Protein AF-A0A6F9DJS9-F1 (afdb_monomer_lite)

Structure (mmCIF, N/CA/C/O backbone):
data_AF-A0A6F9DJS9-F1
#
_entry.id   AF-A0A6F9DJS9-F1
#
loop_
_atom_site.group_PDB
_atom_site.id
_atom_site.type_symbol
_atom_site.label_atom_id
_atom_site.label_alt_id
_atom_site.label_comp_id
_atom_site.label_asym_id
_atom_site.label_entity_id
_atom_site.label_seq_id
_atom_site.pdbx_PDB_ins_code
_atom_site.Cartn_x
_atom_site.Cartn_y
_atom_site.Cartn_z
_atom_site.occupancy
_atom_site.B_iso_or_equiv
_atom_site.auth_seq_id
_atom_site.auth_comp_id
_atom_site.auth_asym_id
_atom_site.auth_atom_id
_atom_site.pdbx_PDB_model_num
ATOM 1 N N . MET A 1 1 ? -39.384 -58.025 34.728 1.00 29.42 1 MET A N 1
ATOM 2 C CA . MET A 1 1 ? -40.802 -58.297 35.070 1.00 29.42 1 MET A CA 1
ATOM 3 C C . MET A 1 1 ? -41.654 -57.115 34.612 1.00 29.42 1 MET A C 1
ATOM 5 O O . MET A 1 1 ? -41.159 -56.010 34.730 1.00 29.42 1 MET A O 1
ATOM 9 N N . SER A 1 2 ? -42.876 -57.363 34.110 1.00 24.66 2 SER A N 1
ATOM 10 C CA . SER A 1 2 ? -44.016 -56.423 33.923 1.00 24.66 2 SER A CA 1
ATOM 11 C C . SER A 1 2 ? -43.739 -55.002 33.364 1.00 24.66 2 SER A C 1
ATOM 13 O O . SER A 1 2 ? -43.276 -54.145 34.098 1.00 24.66 2 SER A O 1
ATOM 15 N N . PHE A 1 3 ? -43.953 -54.721 32.064 1.00 29.20 3 PHE A N 1
ATOM 16 C CA . PHE A 1 3 ? -45.229 -54.259 31.435 1.00 29.20 3 PHE A CA 1
ATOM 17 C C . PHE A 1 3 ? -45.680 -52.840 31.883 1.00 29.20 3 PHE A C 1
ATOM 19 O O . PHE A 1 3 ? -45.790 -52.609 33.078 1.00 29.20 3 PHE A O 1
ATOM 26 N N . ARG A 1 4 ? -46.000 -51.860 31.006 1.00 28.06 4 ARG A N 1
ATOM 27 C CA . ARG A 1 4 ? -46.891 -51.886 29.808 1.00 28.06 4 ARG A CA 1
ATOM 28 C C . ARG A 1 4 ? -46.581 -50.773 28.760 1.00 28.06 4 ARG A C 1
ATOM 30 O O . ARG A 1 4 ? -46.152 -49.690 29.127 1.00 28.06 4 ARG A O 1
ATOM 37 N N . LYS A 1 5 ? -46.884 -51.046 27.476 1.00 38.44 5 LYS A N 1
ATOM 38 C CA . LYS A 1 5 ? -47.071 -50.095 26.331 1.00 38.44 5 LYS A CA 1
ATOM 39 C C . LYS A 1 5 ? -48.537 -49.528 26.333 1.00 38.44 5 LYS A C 1
ATOM 41 O O . LYS A 1 5 ? -49.234 -49.924 27.273 1.00 38.44 5 LYS A O 1
ATOM 46 N N . PRO A 1 6 ? -49.097 -48.767 25.337 1.00 55.47 6 PRO A N 1
ATOM 47 C CA . PRO A 1 6 ? -48.572 -48.292 24.022 1.00 55.47 6 PRO A CA 1
ATOM 48 C C . PRO A 1 6 ? -48.979 -46.867 23.512 1.00 55.47 6 PRO A C 1
ATOM 50 O O . PRO A 1 6 ? -49.983 -46.322 23.952 1.00 55.47 6 PRO A O 1
ATOM 53 N N . ASN A 1 7 ? -48.261 -46.327 22.499 1.00 30.69 7 ASN A N 1
ATOM 54 C CA . ASN A 1 7 ? -48.780 -45.896 21.162 1.00 30.69 7 ASN A CA 1
ATOM 55 C C . ASN A 1 7 ? -47.890 -44.850 20.425 1.00 30.69 7 ASN A C 1
ATOM 57 O O . ASN A 1 7 ? -48.030 -43.666 20.693 1.00 30.69 7 ASN A O 1
ATOM 61 N N . THR A 1 8 ? -47.124 -45.297 19.404 1.00 28.84 8 THR A N 1
ATOM 62 C CA . THR A 1 8 ? -46.578 -44.541 18.224 1.00 28.84 8 THR A CA 1
ATOM 63 C C . THR A 1 8 ? -45.727 -43.257 18.413 1.00 28.84 8 THR A C 1
ATOM 65 O O . THR A 1 8 ? -45.885 -42.566 19.408 1.00 28.84 8 THR A O 1
ATOM 68 N N . PRO A 1 9 ? -44.893 -42.845 17.423 1.00 29.78 9 PRO A N 1
ATOM 69 C CA . PRO A 1 9 ? -44.350 -43.557 16.253 1.00 29.78 9 PRO A CA 1
ATOM 70 C C . PRO A 1 9 ? -42.809 -43.729 16.320 1.00 29.78 9 PRO A C 1
ATOM 72 O O . PRO A 1 9 ? -42.148 -43.178 17.192 1.00 29.78 9 PRO A O 1
ATOM 75 N N . PHE A 1 10 ? -42.220 -44.467 15.372 1.00 29.28 10 PHE A N 1
ATOM 76 C CA . PHE A 1 10 ? -40.769 -44.458 15.125 1.00 29.28 10 PHE A CA 1
ATOM 77 C C . PHE A 1 10 ? -40.479 -43.607 13.883 1.00 29.28 10 PHE A C 1
ATOM 79 O O . PHE A 1 10 ? -40.884 -43.990 12.788 1.00 29.28 10 PHE A O 1
ATOM 86 N N . TYR A 1 11 ? -39.745 -42.507 14.047 1.00 25.48 11 TYR A N 1
ATOM 87 C CA . TYR A 1 11 ? -38.950 -41.902 12.979 1.00 25.48 11 TYR A CA 1
ATOM 88 C C . TYR A 1 11 ? -37.557 -41.595 13.524 1.00 25.48 11 TYR A C 1
ATOM 90 O O . TYR A 1 11 ? -37.404 -41.039 14.610 1.00 25.48 11 TYR A O 1
ATOM 98 N N . LEU A 1 12 ? -36.549 -42.040 12.780 1.00 25.80 12 LEU A N 1
ATOM 99 C CA . LEU A 1 12 ? -35.141 -41.954 13.135 1.00 25.80 12 LEU A CA 1
ATOM 100 C C . LEU A 1 12 ? -34.622 -40.549 12.801 1.00 25.80 12 LEU A C 1
ATOM 102 O O . LEU A 1 12 ? -34.250 -40.288 11.661 1.00 25.80 12 LEU A O 1
ATOM 106 N N . VAL A 1 13 ? -34.592 -39.651 13.787 1.00 24.48 13 VAL A N 1
ATOM 107 C CA . VAL A 1 13 ? -33.831 -38.398 13.678 1.00 24.48 13 VAL A CA 1
ATOM 108 C C . VAL A 1 13 ? -32.397 -38.696 14.106 1.00 24.48 13 VAL A C 1
ATOM 110 O O . VAL A 1 13 ? -32.124 -38.925 15.283 1.00 24.48 13 VAL A O 1
ATOM 113 N N . VAL A 1 14 ? -31.492 -38.750 13.128 1.00 26.30 14 VAL A N 1
ATOM 114 C CA . VAL A 1 14 ? -30.043 -38.793 13.370 1.00 26.30 14 VAL A CA 1
ATOM 115 C C . VAL A 1 14 ? -29.619 -37.463 14.002 1.00 26.30 14 VAL A C 1
ATOM 117 O O . VAL A 1 14 ? -30.165 -36.415 13.663 1.00 26.30 14 VAL A O 1
ATOM 120 N N . GLY A 1 15 ? -28.707 -37.525 14.975 1.00 29.77 15 GLY A N 1
ATOM 121 C CA . GLY A 1 15 ? -28.444 -36.435 15.914 1.00 29.77 15 GLY A CA 1
ATOM 122 C C . GLY A 1 15 ? -28.023 -35.117 15.261 1.00 29.77 15 GLY A C 1
ATOM 123 O O . GLY A 1 15 ? -27.030 -35.063 14.544 1.00 29.77 15 GLY A O 1
ATOM 124 N N . LEU A 1 16 ? -28.765 -34.056 15.584 1.00 27.86 16 LEU A N 1
ATOM 125 C CA . LEU A 1 16 ? -28.459 -32.662 15.248 1.00 27.86 16 LEU A CA 1
ATOM 126 C C . LEU A 1 16 ? -28.931 -31.739 16.395 1.00 27.86 16 LEU A C 1
ATOM 128 O O . LEU A 1 16 ? -29.628 -30.752 16.191 1.00 27.86 16 LEU A O 1
ATOM 132 N N . LEU A 1 17 ? -28.618 -32.140 17.634 1.00 27.56 17 LEU A N 1
ATOM 133 C CA . LEU A 1 17 ? -28.955 -31.440 18.881 1.00 27.56 17 LEU A CA 1
ATOM 134 C C . LEU A 1 17 ? -27.880 -31.711 19.949 1.00 27.56 17 LEU A C 1
ATOM 136 O O . LEU A 1 17 ? -28.023 -32.629 20.751 1.00 27.56 17 LEU A O 1
ATOM 140 N N . ILE A 1 18 ? -26.804 -30.925 19.899 1.00 31.44 18 ILE A N 1
ATOM 141 C CA . ILE A 1 18 ? -25.855 -30.505 20.955 1.00 31.44 18 ILE A CA 1
ATOM 142 C C . ILE A 1 18 ? -24.950 -29.461 20.262 1.00 31.44 18 ILE A C 1
ATOM 144 O O . ILE A 1 18 ? -24.662 -29.625 19.079 1.00 31.44 18 ILE A O 1
ATOM 148 N N . SER A 1 19 ? -24.520 -28.404 20.967 1.00 28.05 19 SER A N 1
ATOM 149 C CA . SER A 1 19 ? -23.734 -27.266 20.430 1.00 28.05 19 SER A CA 1
ATOM 150 C C . SER A 1 19 ? -24.499 -26.223 19.584 1.00 28.05 19 SER A C 1
ATOM 152 O O . SER A 1 19 ? -24.086 -25.879 18.479 1.00 28.05 19 SER A O 1
ATOM 154 N N . ALA A 1 20 ? -25.587 -25.666 20.127 1.00 28.81 20 ALA A N 1
ATOM 155 C CA . ALA A 1 20 ? -26.238 -24.456 19.589 1.00 28.81 20 ALA A CA 1
ATOM 156 C C . ALA A 1 20 ? -26.739 -23.494 20.694 1.00 28.81 20 ALA A C 1
ATOM 158 O O . ALA A 1 20 ? -27.651 -22.707 20.456 1.00 28.81 20 ALA A O 1
ATOM 159 N N . ALA A 1 21 ? -26.199 -23.608 21.916 1.00 30.28 21 ALA A N 1
ATOM 160 C CA . ALA A 1 21 ? -26.700 -22.904 23.105 1.00 30.28 21 ALA A CA 1
ATOM 161 C C . ALA A 1 21 ? -25.704 -21.913 23.746 1.00 30.28 21 ALA A C 1
ATOM 163 O O . ALA A 1 21 ? -26.160 -21.055 24.490 1.00 30.28 21 ALA A O 1
ATOM 164 N N . ASP A 1 22 ? -24.405 -21.984 23.418 1.00 40.53 22 ASP A N 1
ATOM 165 C CA . ASP A 1 22 ? -23.344 -21.157 24.036 1.00 40.53 22 ASP A CA 1
ATOM 166 C C . ASP A 1 22 ? -22.665 -20.167 23.063 1.00 40.53 22 ASP A C 1
ATOM 168 O O . ASP A 1 22 ? -21.717 -19.481 23.425 1.00 40.53 22 ASP A O 1
ATOM 172 N N . SER A 1 23 ? -23.117 -20.053 21.807 1.00 45.44 23 SER A N 1
ATOM 173 C CA . SER A 1 23 ? -22.466 -19.164 20.822 1.00 45.44 23 SER A CA 1
ATOM 174 C C . SER A 1 23 ? -22.926 -17.701 20.876 1.00 45.44 23 SER A C 1
ATOM 176 O O . SER A 1 23 ? -22.344 -16.857 20.199 1.00 45.44 23 SER A O 1
ATOM 178 N N . THR A 1 24 ? -23.990 -17.384 21.620 1.00 55.31 24 THR A N 1
ATOM 179 C CA . THR A 1 24 ? -24.634 -16.057 21.598 1.00 55.31 24 THR A CA 1
ATOM 180 C C . THR A 1 24 ? -24.053 -15.066 22.607 1.00 55.31 24 THR A C 1
ATOM 182 O O . THR A 1 24 ? -24.041 -13.870 22.323 1.00 55.31 24 THR A O 1
ATOM 185 N N . THR A 1 25 ? -23.544 -15.519 23.757 1.00 58.41 25 THR A N 1
ATOM 186 C CA . THR A 1 25 ? -22.930 -14.632 24.764 1.00 58.41 25 THR A CA 1
ATOM 187 C C . THR A 1 25 ? -21.593 -14.071 24.286 1.00 58.41 25 THR A C 1
ATOM 189 O O . THR A 1 25 ? -21.404 -12.854 24.316 1.00 58.41 25 THR A O 1
ATOM 192 N N . GLY A 1 26 ? -20.730 -14.917 23.712 1.00 64.88 26 GLY A N 1
ATOM 193 C CA . GLY A 1 26 ? -19.480 -14.477 23.084 1.00 64.88 26 GLY A CA 1
ATOM 194 C C . GLY A 1 26 ? -19.691 -13.529 21.892 1.00 64.88 26 GLY A C 1
ATOM 195 O O . GLY A 1 26 ? -18.900 -12.611 21.689 1.00 64.88 26 GLY A O 1
ATOM 196 N N . GLN A 1 27 ? -20.778 -13.678 21.121 1.00 75.88 27 GLN A N 1
ATOM 197 C CA . GLN A 1 27 ? -21.111 -12.708 20.067 1.00 75.88 27 GLN A CA 1
ATOM 198 C C . GLN A 1 27 ? -21.419 -11.318 20.640 1.00 75.88 27 GLN A C 1
ATOM 200 O O . GLN A 1 27 ? -20.861 -10.335 20.154 1.00 75.88 27 GLN A O 1
ATOM 205 N N . LEU A 1 28 ? -22.237 -11.238 21.696 1.00 80.75 28 LEU A N 1
ATOM 206 C CA . LEU A 1 28 ? -22.633 -9.964 22.300 1.00 80.75 28 LEU A CA 1
ATOM 207 C C . LEU A 1 28 ? -21.434 -9.189 22.871 1.00 80.75 28 LEU A C 1
ATOM 209 O O . LEU A 1 28 ? -21.287 -8.005 22.577 1.00 80.75 28 LEU A O 1
ATOM 213 N N . GLY A 1 29 ? -20.555 -9.852 23.631 1.00 81.81 29 GLY A N 1
ATOM 214 C CA . GLY A 1 29 ? -19.350 -9.216 24.183 1.00 81.81 29 GLY A CA 1
ATOM 215 C C . GLY A 1 29 ? -18.409 -8.679 23.100 1.00 81.81 29 GLY A C 1
ATOM 216 O O . GLY A 1 29 ? -17.893 -7.567 23.205 1.00 81.81 29 GLY A O 1
ATOM 217 N N . GLY A 1 30 ? -18.254 -9.430 22.004 1.00 81.56 30 GLY A N 1
ATOM 218 C CA . GLY A 1 30 ? -17.442 -9.013 20.860 1.00 81.56 30 GLY A CA 1
ATOM 219 C C . GLY A 1 30 ? -18.018 -7.815 20.105 1.00 81.56 30 GLY A C 1
ATOM 220 O O . GLY A 1 30 ? -17.258 -6.955 19.668 1.00 81.56 30 GLY A O 1
ATOM 221 N N . GLU A 1 31 ? -19.344 -7.724 19.969 1.00 84.50 31 GLU A N 1
ATOM 222 C CA . GLU A 1 31 ? -19.994 -6.545 19.386 1.00 84.50 31 GLU A CA 1
ATOM 223 C C . GLU A 1 31 ? -19.865 -5.304 20.278 1.00 84.50 31 GLU A C 1
ATOM 225 O O . GLU A 1 31 ? -19.644 -4.212 19.756 1.00 84.50 31 GLU A O 1
ATOM 230 N N . ILE A 1 32 ? -19.973 -5.454 21.605 1.00 87.50 32 ILE A N 1
ATOM 231 C CA . ILE A 1 32 ? -19.793 -4.342 22.553 1.00 87.50 32 ILE A CA 1
ATOM 232 C C . ILE A 1 32 ? -18.371 -3.781 22.442 1.00 87.50 32 ILE A C 1
ATOM 234 O O . ILE A 1 32 ? -18.213 -2.571 22.292 1.00 87.50 32 ILE A O 1
ATOM 238 N N . ILE A 1 33 ? -17.345 -4.641 22.449 1.00 88.75 33 ILE A N 1
ATOM 239 C CA . ILE A 1 33 ? -15.947 -4.197 22.345 1.00 88.75 33 ILE A CA 1
ATOM 240 C C . ILE A 1 33 ? -15.619 -3.580 20.988 1.00 88.75 33 ILE A C 1
ATOM 242 O O . ILE A 1 33 ? -14.995 -2.522 20.957 1.00 88.75 33 ILE A O 1
ATOM 246 N N . ALA A 1 34 ? -16.058 -4.183 19.880 1.00 82.19 34 ALA A N 1
ATOM 247 C CA . ALA A 1 34 ? -15.793 -3.629 18.553 1.00 82.19 34 ALA A CA 1
ATOM 248 C C . ALA A 1 34 ? -16.363 -2.204 18.417 1.00 82.19 34 ALA A C 1
ATOM 250 O O . ALA A 1 34 ? -15.650 -1.291 18.006 1.00 82.19 34 ALA A O 1
ATOM 251 N N . ARG A 1 35 ? -17.612 -1.989 18.858 1.00 87.62 35 ARG A N 1
ATOM 252 C CA . ARG A 1 35 ? -18.252 -0.660 18.859 1.00 87.62 35 ARG A CA 1
ATOM 253 C C . ARG A 1 35 ? -17.594 0.311 19.838 1.00 87.62 35 ARG A C 1
ATOM 255 O O . ARG A 1 35 ? -17.484 1.491 19.530 1.00 87.62 35 ARG A O 1
ATOM 262 N N . ALA A 1 36 ? -17.168 -0.167 21.008 1.00 90.69 36 ALA A N 1
ATOM 263 C CA . ALA A 1 36 ? -16.462 0.653 21.987 1.00 90.69 36 ALA A CA 1
ATOM 264 C C . ALA A 1 36 ? -15.129 1.172 21.435 1.00 90.69 36 ALA A C 1
ATOM 266 O O . ALA A 1 36 ? -14.842 2.356 21.567 1.00 90.69 36 ALA A O 1
ATOM 267 N N . LEU A 1 37 ? -14.339 0.319 20.779 1.00 88.62 37 LEU A N 1
ATOM 268 C CA . LEU A 1 37 ? -13.067 0.710 20.165 1.00 88.62 37 LEU A CA 1
ATOM 269 C C . LEU A 1 37 ? -13.262 1.613 18.940 1.00 88.62 37 LEU A C 1
ATOM 271 O O . LEU A 1 37 ? -12.515 2.577 18.775 1.00 88.62 37 LEU A O 1
ATOM 275 N N . GLU A 1 38 ? -14.288 1.359 18.122 1.00 84.00 38 GLU A N 1
ATOM 276 C CA . GLU A 1 38 ? -14.687 2.245 17.020 1.00 84.00 38 GLU A CA 1
ATOM 277 C C . GLU A 1 38 ? -15.070 3.644 17.536 1.00 84.00 38 GLU A C 1
ATOM 279 O O . GLU A 1 38 ? -14.563 4.653 17.040 1.00 84.00 38 GLU A O 1
ATOM 284 N N . ASP A 1 39 ? -15.897 3.724 18.584 1.00 89.81 39 ASP A N 1
ATOM 285 C CA . ASP A 1 39 ? -16.269 5.002 19.190 1.00 89.81 39 ASP A CA 1
ATOM 286 C C . ASP A 1 39 ? -15.077 5.681 19.887 1.00 89.81 39 ASP A C 1
ATOM 288 O O . ASP A 1 39 ? -14.944 6.901 19.790 1.00 89.81 39 ASP A O 1
ATOM 292 N N . ILE A 1 40 ? -14.199 4.934 20.569 1.00 89.69 40 ILE A N 1
ATOM 293 C CA . ILE A 1 40 ? -12.970 5.463 21.192 1.00 89.69 40 ILE A CA 1
ATOM 294 C C . ILE A 1 40 ? -12.056 6.069 20.123 1.00 89.69 40 ILE A C 1
ATOM 296 O O . ILE A 1 40 ? -11.559 7.177 20.313 1.00 89.69 40 ILE A O 1
ATOM 300 N N . ASN A 1 41 ? -11.907 5.415 18.968 1.00 85.56 41 ASN A N 1
ATOM 301 C CA . ASN A 1 41 ? -11.190 5.968 17.820 1.00 85.56 41 ASN A CA 1
ATOM 302 C C . ASN A 1 41 ? -11.845 7.263 17.314 1.00 85.56 41 ASN A C 1
ATOM 304 O O . ASN A 1 41 ? -11.184 8.300 17.211 1.00 85.56 41 ASN A O 1
ATOM 308 N N . ALA A 1 42 ? -13.162 7.246 17.091 1.00 81.62 42 ALA A N 1
ATOM 309 C CA . ALA A 1 42 ? -13.919 8.412 16.635 1.00 81.62 42 ALA A CA 1
ATOM 310 C C . ALA A 1 42 ? -13.869 9.609 17.613 1.00 81.62 42 ALA A C 1
ATOM 312 O O . ALA A 1 42 ? -14.018 10.755 17.186 1.00 81.62 42 ALA A O 1
ATOM 313 N N . HIS A 1 43 ? -13.630 9.361 18.906 1.00 90.81 43 HIS A N 1
ATOM 314 C CA . HIS A 1 43 ? -13.520 10.377 19.961 1.00 90.81 43 HIS A CA 1
ATOM 315 C C . HIS A 1 43 ? -12.083 10.577 20.486 1.00 90.81 43 HIS A C 1
ATOM 317 O O . HIS A 1 43 ? -11.887 11.315 21.45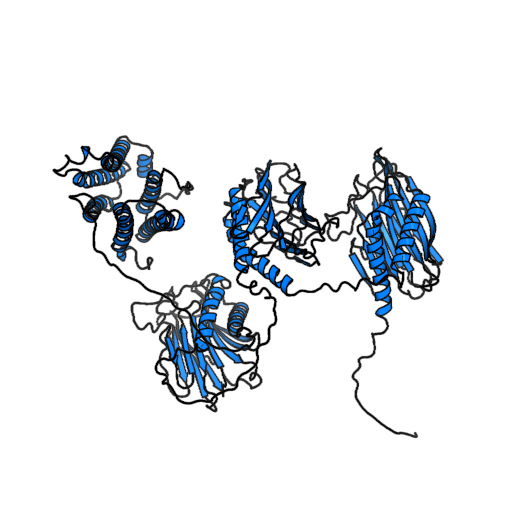3 1.00 90.81 43 HIS A O 1
ATOM 323 N N . SER A 1 44 ? -11.073 9.992 19.836 1.00 89.75 44 SER A N 1
ATOM 324 C CA . SER A 1 44 ? -9.644 10.068 20.200 1.00 89.75 44 SER A CA 1
ATOM 325 C C . SER A 1 44 ? -9.152 11.496 20.476 1.00 89.75 44 SER A C 1
ATOM 327 O O . SER A 1 44 ? -8.447 11.750 21.457 1.00 89.75 44 SER A O 1
ATOM 329 N N . SER A 1 45 ? -9.598 12.476 19.682 1.00 86.19 45 SER A N 1
ATOM 330 C CA . SER A 1 45 ? -9.300 13.896 19.916 1.00 86.19 45 SER A CA 1
ATOM 331 C C . SER A 1 45 ? -9.848 14.417 21.247 1.00 86.19 45 SER A C 1
ATOM 333 O O . SER A 1 45 ? -9.171 15.177 21.927 1.00 86.19 45 SER A O 1
ATOM 335 N N . ASN A 1 46 ? -11.056 14.010 21.646 1.00 91.31 46 ASN A N 1
ATOM 336 C CA . ASN A 1 46 ? -11.657 14.450 22.906 1.00 91.31 46 ASN A CA 1
ATOM 337 C C . ASN A 1 46 ? -10.900 13.839 24.090 1.00 91.31 46 ASN A C 1
ATOM 339 O O . ASN A 1 46 ? -10.549 14.550 25.030 1.00 91.31 46 ASN A O 1
ATOM 343 N N . ILE A 1 47 ? -10.593 12.540 24.002 1.00 92.75 47 ILE A N 1
ATOM 344 C CA . ILE A 1 47 ? -9.848 11.808 25.030 1.00 92.75 47 ILE A CA 1
ATOM 345 C C . ILE A 1 47 ? -8.459 12.437 25.220 1.00 92.75 47 ILE A C 1
ATOM 347 O O . ILE A 1 47 ? -8.080 12.753 26.344 1.00 92.75 47 ILE A O 1
ATOM 351 N N . THR A 1 48 ? -7.725 12.703 24.137 1.00 92.25 48 THR A N 1
ATOM 352 C CA . THR A 1 48 ? -6.380 13.308 24.210 1.00 92.25 48 THR A CA 1
ATOM 353 C C . THR A 1 48 ? -6.382 14.758 24.681 1.00 92.25 48 THR A C 1
ATOM 355 O O . THR A 1 48 ? -5.470 15.144 25.405 1.00 92.25 48 THR A O 1
ATOM 358 N N . THR A 1 49 ? -7.414 15.558 24.375 1.00 93.75 49 THR A N 1
ATOM 359 C CA . THR A 1 49 ? -7.510 16.934 24.907 1.00 93.75 49 THR A CA 1
ATOM 360 C C . THR A 1 49 ? -7.665 17.015 26.429 1.00 93.75 49 THR A C 1
ATOM 362 O O . THR A 1 49 ? -7.451 18.089 26.992 1.00 93.75 49 THR A O 1
ATOM 365 N N . ASN A 1 50 ? -7.982 15.904 27.106 1.00 95.75 50 ASN A N 1
ATOM 366 C CA . ASN A 1 50 ? -8.004 15.826 28.569 1.00 95.75 50 ASN A CA 1
ATOM 367 C C . ASN A 1 50 ? -6.605 15.702 29.206 1.00 95.75 50 ASN A C 1
ATOM 369 O O . ASN A 1 50 ? -6.495 15.821 30.424 1.00 95.75 50 ASN A O 1
ATOM 373 N N . VAL A 1 51 ? -5.546 15.491 28.414 1.00 95.94 51 VAL A N 1
ATOM 374 C CA . VAL A 1 51 ? -4.147 15.484 28.870 1.00 95.94 51 VAL A CA 1
ATOM 375 C C . VAL A 1 51 ? -3.445 16.713 28.293 1.00 95.94 51 VAL A C 1
ATOM 377 O O . VAL A 1 51 ? -3.328 16.874 27.075 1.00 95.94 51 VAL A O 1
ATOM 380 N N . ALA A 1 52 ? -2.974 17.613 29.156 1.00 94.62 52 ALA A N 1
ATOM 381 C CA . ALA A 1 52 ? -2.337 18.846 28.710 1.00 94.62 52 ALA A CA 1
ATOM 382 C C . ALA A 1 52 ? -1.001 18.533 28.021 1.00 94.62 52 ALA A C 1
ATOM 384 O O . ALA A 1 52 ? -0.122 17.932 28.630 1.00 94.62 52 ALA A O 1
ATOM 385 N N . ASN A 1 53 ? -0.833 18.976 26.770 1.00 92.81 53 ASN A N 1
ATOM 386 C CA . ASN A 1 53 ? 0.306 18.618 25.914 1.00 92.81 53 ASN A CA 1
ATOM 387 C C . ASN A 1 53 ? 0.455 17.092 25.719 1.00 92.81 53 ASN A C 1
ATOM 389 O O . ASN A 1 53 ? 1.557 16.552 25.847 1.00 92.81 53 ASN A O 1
ATOM 393 N N . PHE A 1 54 ? -0.656 16.399 25.425 1.00 93.88 54 PHE A N 1
ATOM 394 C CA . PHE A 1 54 ? -0.623 14.991 25.026 1.00 93.88 54 PHE A CA 1
ATOM 395 C C . PHE A 1 54 ? 0.380 14.768 23.887 1.00 93.88 54 PHE A C 1
ATOM 397 O O . PHE A 1 54 ? 0.334 15.455 22.862 1.00 93.88 54 PHE A O 1
ATOM 404 N N . HIS A 1 55 ? 1.261 13.788 24.061 1.00 90.44 55 HIS A N 1
ATOM 405 C CA . HIS A 1 55 ? 2.275 13.434 23.075 1.00 90.44 55 HIS A CA 1
ATOM 406 C C . HIS A 1 55 ? 1.828 12.229 22.246 1.00 90.44 55 HIS A C 1
ATOM 408 O O . HIS A 1 55 ? 1.515 11.170 22.788 1.00 90.44 55 HIS A O 1
ATOM 414 N N . GLN A 1 56 ? 1.794 12.398 20.925 1.00 86.94 56 GLN A N 1
ATOM 415 C CA . GLN A 1 56 ? 1.481 11.323 19.984 1.00 86.94 56 GLN A CA 1
ATOM 416 C C . GLN A 1 56 ? 2.740 10.490 19.729 1.00 86.94 56 GLN A C 1
ATOM 418 O O . GLN A 1 56 ? 3.742 11.010 19.238 1.00 86.94 56 GLN A O 1
ATOM 423 N N . TYR A 1 57 ? 2.678 9.207 20.072 1.00 81.62 57 TYR A N 1
ATOM 424 C CA . TYR A 1 57 ? 3.711 8.220 19.761 1.00 81.62 57 TYR A CA 1
ATOM 425 C C . TYR A 1 57 ? 3.558 7.703 18.332 1.00 81.62 57 TYR A C 1
ATOM 427 O O . TYR A 1 57 ? 2.447 7.385 17.927 1.00 81.62 57 TYR A O 1
ATOM 435 N N . ASP A 1 58 ? 4.656 7.542 17.595 1.00 71.44 58 ASP A N 1
ATOM 436 C CA . ASP A 1 58 ? 4.616 6.694 16.402 1.00 71.44 58 ASP A CA 1
ATOM 437 C C . ASP A 1 58 ? 4.491 5.225 16.820 1.00 71.44 58 ASP A C 1
ATOM 439 O O . ASP A 1 58 ? 5.135 4.766 17.769 1.00 71.44 58 ASP A O 1
ATOM 443 N N . PHE A 1 59 ? 3.631 4.501 16.109 1.00 70.94 59 PHE A N 1
ATOM 444 C CA . PHE A 1 59 ? 3.597 3.046 16.154 1.00 70.94 59 PHE A CA 1
ATOM 445 C C . PHE A 1 59 ? 4.732 2.513 15.280 1.00 70.94 59 PHE A C 1
ATOM 447 O O . PHE A 1 59 ? 5.132 3.165 14.316 1.00 70.94 59 PHE A O 1
ATOM 454 N N . ASP A 1 60 ? 5.290 1.354 15.630 1.00 63.31 60 ASP A N 1
ATOM 455 C CA . ASP A 1 60 ? 6.367 0.782 14.828 1.00 63.31 60 ASP A CA 1
ATOM 456 C C . ASP A 1 60 ? 5.809 0.137 13.558 1.00 63.31 60 ASP A C 1
ATOM 458 O O . ASP A 1 60 ? 5.457 -1.041 13.528 1.00 63.31 60 ASP A O 1
ATOM 462 N N . ASP A 1 61 ? 5.746 0.924 12.492 1.00 51.81 61 ASP A N 1
ATOM 463 C CA . ASP A 1 61 ? 5.297 0.453 11.187 1.00 51.81 61 ASP A CA 1
ATOM 464 C C . ASP A 1 61 ? 6.297 -0.523 10.516 1.00 51.81 61 ASP A C 1
ATOM 466 O O . ASP A 1 61 ? 5.994 -1.113 9.469 1.00 51.81 61 ASP A O 1
ATOM 470 N N . PHE A 1 62 ? 7.509 -0.697 11.067 1.00 45.41 62 PHE A N 1
ATOM 471 C CA . PHE A 1 62 ? 8.552 -1.507 10.438 1.00 45.41 62 PHE A CA 1
ATOM 472 C C . PHE A 1 62 ? 8.389 -3.011 10.704 1.00 45.41 62 PHE A C 1
ATOM 474 O O . PHE A 1 62 ? 8.763 -3.812 9.835 1.00 45.41 62 PHE A O 1
ATOM 481 N N . VAL A 1 63 ? 7.788 -3.407 11.831 1.00 49.38 63 VAL A N 1
ATOM 482 C CA . VAL A 1 63 ? 7.559 -4.813 12.202 1.00 49.38 63 VAL A CA 1
ATOM 483 C C . VAL A 1 63 ? 6.076 -5.158 12.080 1.00 49.38 63 VAL A C 1
ATOM 485 O O . VAL A 1 63 ? 5.283 -4.823 12.954 1.00 49.38 63 VAL A O 1
ATOM 488 N N . GLU A 1 64 ? 5.701 -5.885 11.020 1.00 50.53 64 GLU A N 1
ATOM 489 C CA . GLU A 1 64 ? 4.409 -6.577 10.984 1.00 50.53 64 GLU A CA 1
ATOM 490 C C . GLU A 1 64 ? 4.555 -8.036 11.473 1.00 50.53 64 GLU A C 1
ATOM 492 O O . GLU A 1 64 ? 5.458 -8.745 11.019 1.00 50.53 64 GLU A O 1
ATOM 497 N N . PRO A 1 65 ? 3.655 -8.514 12.348 1.00 56.19 65 PRO A N 1
ATOM 498 C CA . PRO A 1 65 ? 2.532 -7.762 12.893 1.00 56.19 65 PRO A CA 1
ATOM 499 C C . PRO A 1 65 ? 2.969 -6.758 13.974 1.00 56.19 65 PRO A C 1
ATOM 501 O O . PRO A 1 65 ? 3.928 -7.012 14.712 1.00 56.19 65 PRO A O 1
ATOM 504 N N . VAL A 1 66 ? 2.260 -5.622 14.058 1.00 64.75 66 VAL A N 1
ATOM 505 C CA . VAL A 1 66 ? 2.622 -4.482 14.922 1.00 64.75 66 VAL A CA 1
ATOM 506 C C . VAL A 1 66 ? 2.387 -4.848 16.384 1.00 64.75 66 VAL A C 1
ATOM 508 O O . VAL A 1 66 ? 1.354 -4.568 16.980 1.00 64.75 66 VAL A O 1
ATOM 511 N N . THR A 1 67 ? 3.365 -5.531 16.960 1.00 70.88 67 THR A N 1
ATOM 512 C CA . THR A 1 67 ? 3.374 -6.018 18.346 1.00 70.88 67 THR A CA 1
ATOM 513 C C . THR A 1 67 ? 4.108 -5.072 19.289 1.00 70.88 67 THR A C 1
ATOM 515 O O . THR A 1 67 ? 4.147 -5.325 20.493 1.00 70.88 67 THR A O 1
ATOM 518 N N . THR A 1 68 ? 4.720 -4.011 18.746 1.00 73.56 68 THR A N 1
ATOM 519 C CA . THR A 1 68 ? 5.585 -3.082 19.475 1.00 73.56 68 THR A CA 1
ATOM 520 C C . THR A 1 68 ? 5.304 -1.615 19.153 1.00 73.56 68 THR A C 1
ATOM 522 O O . THR A 1 68 ? 5.069 -1.250 18.007 1.00 73.56 68 THR A O 1
ATOM 525 N N . ILE A 1 69 ? 5.359 -0.740 20.164 1.00 74.38 69 ILE A N 1
ATOM 526 C CA . ILE A 1 69 ? 5.519 0.715 19.960 1.00 74.38 69 ILE A CA 1
ATOM 527 C C . ILE A 1 69 ? 7.012 1.029 20.119 1.00 74.38 69 ILE A C 1
ATOM 529 O O . ILE A 1 69 ? 7.421 1.426 21.205 1.00 74.38 69 ILE A O 1
ATOM 533 N N . GLN A 1 70 ? 7.852 0.760 19.109 1.00 63.53 70 GLN A N 1
ATOM 534 C CA . GLN A 1 70 ? 9.316 0.858 19.275 1.00 63.53 70 GLN A CA 1
ATOM 535 C C . GLN A 1 70 ? 9.834 2.286 19.428 1.00 63.53 70 GLN A C 1
ATOM 537 O O . GLN A 1 70 ? 10.650 2.515 20.311 1.00 63.53 70 GLN A O 1
ATOM 542 N N . ASN A 1 71 ? 9.367 3.253 18.633 1.00 63.59 71 ASN A N 1
ATOM 543 C CA . ASN A 1 71 ? 9.849 4.629 18.749 1.00 63.59 71 ASN A CA 1
ATOM 544 C C . ASN A 1 71 ? 8.695 5.628 18.808 1.00 63.59 71 ASN A C 1
ATOM 546 O O . ASN A 1 71 ? 8.271 6.192 17.806 1.00 63.59 71 ASN A O 1
ATOM 550 N N . GLY A 1 72 ? 8.235 5.923 20.025 1.00 57.22 72 GLY A N 1
ATOM 551 C CA . GLY A 1 72 ? 7.209 6.938 20.272 1.00 57.22 72 GLY A CA 1
ATOM 552 C C . GLY A 1 72 ? 7.650 8.388 20.009 1.00 57.22 72 GLY A C 1
ATOM 553 O O . GLY A 1 72 ? 7.033 9.292 20.565 1.00 57.22 72 GLY A O 1
ATOM 554 N N . ARG A 1 73 ? 8.697 8.612 19.201 1.00 60.38 73 ARG A N 1
ATOM 555 C CA . ARG A 1 73 ? 9.534 9.820 19.085 1.00 60.38 73 ARG A CA 1
ATOM 556 C C . ARG A 1 73 ? 10.272 10.157 20.385 1.00 60.38 73 ARG A C 1
ATOM 558 O O . ARG A 1 73 ? 9.744 9.975 21.480 1.00 60.38 73 ARG A O 1
ATOM 565 N N . PHE A 1 74 ? 11.487 10.697 20.252 1.00 62.66 74 PHE A N 1
ATOM 566 C CA . PHE A 1 74 ? 12.398 10.983 21.377 1.00 62.66 74 PHE A CA 1
ATOM 567 C C . PHE A 1 74 ? 12.732 9.739 22.221 1.00 62.66 74 PHE A C 1
ATOM 569 O O . PHE A 1 74 ? 12.824 9.821 23.449 1.00 62.66 74 PHE A O 1
ATOM 576 N N . ASP A 1 75 ? 12.866 8.593 21.546 1.00 66.19 75 ASP A N 1
ATOM 577 C CA . ASP A 1 75 ? 13.290 7.312 22.110 1.00 66.19 75 ASP A CA 1
ATOM 578 C C . ASP A 1 75 ? 12.502 6.923 23.372 1.00 66.19 75 ASP A C 1
ATOM 580 O O . ASP A 1 75 ? 13.070 6.501 24.370 1.00 66.19 75 ASP A O 1
ATOM 584 N N . MET A 1 76 ? 11.169 7.071 23.372 1.00 70.44 76 MET A N 1
ATOM 585 C CA . MET A 1 76 ? 10.356 6.622 24.519 1.00 70.44 76 MET A CA 1
ATOM 586 C C . MET A 1 76 ? 10.578 5.141 24.855 1.00 70.44 76 MET A C 1
ATOM 588 O O . MET A 1 76 ? 10.526 4.756 26.020 1.00 70.44 76 MET A O 1
ATOM 592 N N . TYR A 1 77 ? 10.830 4.305 23.852 1.00 73.88 77 TYR A N 1
ATOM 593 C CA . TYR A 1 77 ? 11.088 2.887 24.036 1.00 73.88 77 TYR A CA 1
ATOM 594 C C . TYR A 1 77 ? 12.358 2.484 23.281 1.00 73.88 77 TYR A C 1
ATOM 596 O O . TYR A 1 77 ? 12.740 3.125 22.306 1.00 73.88 77 TYR A O 1
ATOM 604 N N . THR A 1 78 ? 13.027 1.435 23.757 1.00 67.88 78 THR A N 1
ATOM 605 C CA . THR A 1 78 ? 14.242 0.862 23.138 1.00 67.88 78 THR A CA 1
ATOM 606 C C . THR A 1 78 ? 14.011 -0.529 22.555 1.00 67.88 78 THR A C 1
ATOM 608 O O . THR A 1 78 ? 14.670 -0.897 21.593 1.00 67.88 78 THR A O 1
ATOM 611 N N . GLU A 1 79 ? 13.066 -1.291 23.113 1.00 68.50 79 GLU A N 1
ATOM 612 C CA . GLU A 1 79 ? 12.577 -2.578 22.570 1.00 68.50 79 GLU A CA 1
ATOM 613 C C . GLU A 1 79 ? 11.034 -2.580 22.438 1.00 68.50 79 GLU A C 1
ATOM 615 O O . GLU A 1 79 ? 10.398 -3.617 22.252 1.00 68.50 79 GLU A O 1
ATOM 620 N N . GLY A 1 80 ? 10.421 -1.398 22.557 1.00 73.75 80 GLY A N 1
ATOM 621 C CA . GLY A 1 80 ? 8.981 -1.170 22.462 1.00 73.75 80 GLY A CA 1
ATOM 622 C C . GLY A 1 80 ? 8.156 -1.408 23.734 1.00 73.75 80 GLY A C 1
ATOM 623 O O . GLY A 1 80 ? 8.588 -2.026 24.711 1.00 73.75 80 GLY A O 1
ATOM 624 N N . ASN A 1 81 ? 6.917 -0.909 23.700 1.00 79.94 81 ASN A N 1
ATOM 625 C CA . ASN A 1 81 ? 5.801 -1.434 24.496 1.00 79.94 81 ASN A CA 1
ATOM 626 C C . ASN A 1 81 ? 5.291 -2.723 23.833 1.00 79.94 81 ASN A C 1
ATOM 628 O O . ASN A 1 81 ? 5.108 -2.706 22.628 1.00 79.94 81 ASN A O 1
ATOM 632 N N . GLN A 1 82 ? 5.051 -3.799 24.582 1.00 83.25 82 GLN A N 1
ATOM 633 C CA . GLN A 1 82 ? 4.375 -5.022 24.132 1.00 83.25 82 GLN A CA 1
ATOM 634 C C . GLN A 1 82 ? 3.270 -5.373 25.126 1.00 83.25 82 GLN A C 1
ATOM 636 O O . GLN A 1 82 ? 3.488 -5.322 26.338 1.00 83.25 82 GLN A O 1
ATOM 641 N N . ILE A 1 83 ? 2.119 -5.821 24.631 1.00 83.56 83 ILE A N 1
ATOM 642 C CA . ILE A 1 83 ? 1.049 -6.359 25.479 1.00 83.56 83 ILE A CA 1
ATOM 643 C C . ILE A 1 83 ? 1.026 -7.875 25.314 1.00 83.56 83 ILE A C 1
ATOM 645 O O . ILE A 1 83 ? 1.037 -8.390 24.195 1.00 83.56 83 ILE A O 1
ATOM 649 N N . LYS A 1 84 ? 1.025 -8.590 26.437 1.00 84.25 84 LYS A N 1
ATOM 650 C CA . LYS A 1 84 ? 1.003 -10.049 26.514 1.00 84.25 84 LYS A CA 1
ATOM 651 C C . LYS A 1 84 ? -0.143 -10.490 27.408 1.00 84.25 84 LYS A C 1
ATOM 653 O O . LYS A 1 84 ? -0.385 -9.924 28.471 1.00 84.25 84 LYS A O 1
ATOM 658 N N . PHE A 1 85 ? -0.838 -11.522 26.965 1.00 80.62 85 PHE A N 1
ATOM 659 C CA . PHE A 1 85 ? -1.981 -12.092 27.658 1.00 80.62 85 PHE A CA 1
ATOM 660 C C . PHE A 1 85 ? -1.784 -13.602 27.883 1.00 80.62 85 PHE A C 1
ATOM 662 O O . PHE A 1 85 ? -1.305 -14.281 26.976 1.00 80.62 85 PHE A O 1
ATOM 669 N N . TRP A 1 86 ? -2.187 -14.144 29.040 1.00 78.06 86 TRP A N 1
ATOM 670 C CA . TRP A 1 86 ? -2.313 -15.595 29.252 1.00 78.06 86 TRP A CA 1
ATOM 671 C C . TRP A 1 86 ? -3.429 -15.987 30.239 1.00 78.06 86 TRP A C 1
ATOM 673 O O . TRP A 1 86 ? -3.702 -15.294 31.221 1.00 78.06 86 TRP A O 1
ATOM 683 N N . ASP A 1 87 ? -4.044 -17.148 29.990 1.00 75.81 87 ASP A N 1
ATOM 684 C CA . ASP A 1 87 ? -5.058 -17.794 30.841 1.00 75.81 87 ASP A CA 1
ATOM 685 C C . ASP A 1 87 ? -4.377 -18.898 31.673 1.00 75.81 87 ASP A C 1
ATOM 687 O O . ASP A 1 87 ? -3.930 -19.894 31.106 1.00 75.81 87 ASP A O 1
ATOM 691 N N . ASP A 1 88 ? -4.261 -18.703 32.994 1.00 72.31 88 ASP A N 1
ATOM 692 C CA . ASP A 1 88 ? -3.566 -19.538 34.004 1.00 72.31 88 ASP A CA 1
ATOM 693 C C . ASP A 1 88 ? -2.064 -19.870 33.787 1.00 72.31 88 ASP A C 1
ATOM 695 O O . ASP A 1 88 ? -1.326 -20.021 34.761 1.00 72.31 88 ASP A O 1
ATOM 699 N N . ASP A 1 89 ? -1.581 -20.014 32.550 1.00 77.62 89 ASP A N 1
ATOM 700 C CA . ASP A 1 89 ? -0.241 -20.521 32.219 1.00 77.62 89 ASP A CA 1
ATOM 701 C C . ASP A 1 89 ? 0.607 -19.459 31.489 1.00 77.62 89 ASP A C 1
ATOM 703 O O . ASP A 1 89 ? 0.417 -19.252 30.288 1.00 77.62 89 ASP A O 1
ATOM 707 N N . PRO A 1 90 ? 1.594 -18.815 32.149 1.00 75.00 90 PRO A N 1
ATOM 708 C CA . PRO A 1 90 ? 2.443 -17.796 31.523 1.00 75.00 90 PRO A CA 1
ATOM 709 C C . PRO A 1 90 ? 3.345 -18.334 30.399 1.00 75.00 90 PRO A C 1
ATOM 711 O O . PRO A 1 90 ? 3.970 -17.548 29.689 1.00 75.00 90 PRO A O 1
ATOM 714 N N . SER A 1 91 ? 3.430 -19.656 30.192 1.00 76.00 91 SER A N 1
ATOM 715 C CA . SER A 1 91 ? 4.080 -20.210 28.998 1.00 76.00 91 SER A CA 1
ATOM 716 C C . SER A 1 91 ? 3.207 -20.118 27.736 1.00 76.00 91 SER A C 1
ATOM 718 O O . SER A 1 91 ? 3.739 -20.189 26.629 1.00 76.00 91 SER A O 1
ATOM 720 N N . GLN A 1 92 ? 1.898 -19.879 27.882 1.00 79.62 92 GLN A N 1
ATOM 721 C CA . GLN A 1 92 ? 0.929 -19.693 26.794 1.00 79.62 92 GLN A CA 1
ATOM 722 C C . GLN A 1 92 ? 0.598 -18.207 26.588 1.00 79.62 92 GLN A C 1
ATOM 724 O O . GLN A 1 92 ? -0.562 -17.804 26.493 1.00 79.62 92 GLN A O 1
ATOM 729 N N . THR A 1 93 ? 1.644 -17.380 26.517 1.00 80.38 93 THR A N 1
ATOM 730 C CA . THR A 1 93 ? 1.512 -15.949 26.224 1.00 80.38 93 THR A CA 1
ATOM 731 C C . THR A 1 93 ? 1.085 -15.715 24.774 1.00 80.38 93 THR A C 1
ATOM 733 O O . THR A 1 93 ? 1.762 -16.112 23.827 1.00 80.38 93 THR A O 1
ATOM 736 N N . THR A 1 94 ? -0.039 -15.026 24.598 1.00 79.88 94 THR A N 1
ATOM 737 C CA . THR A 1 94 ? -0.448 -14.416 23.330 1.00 79.88 94 THR A CA 1
ATOM 738 C C . THR A 1 94 ? 0.066 -12.983 23.317 1.00 79.88 94 THR A C 1
ATOM 740 O O . THR A 1 94 ? -0.282 -12.201 24.203 1.00 79.88 94 THR A O 1
ATOM 743 N N . VAL A 1 95 ? 0.912 -12.636 22.346 1.00 81.62 95 VAL A N 1
ATOM 744 C CA . VAL A 1 95 ? 1.292 -11.237 22.102 1.00 81.62 95 VAL A CA 1
ATOM 745 C C . VAL A 1 95 ? 0.142 -10.573 21.353 1.00 81.62 95 VAL A C 1
ATOM 747 O O . VAL A 1 95 ? -0.362 -11.137 20.386 1.00 81.62 95 VAL A O 1
ATOM 750 N N . VAL A 1 96 ? -0.295 -9.407 21.819 1.00 75.62 96 VAL A N 1
ATOM 751 C CA . VAL A 1 96 ? -1.396 -8.669 21.196 1.00 75.62 96 VAL A CA 1
ATOM 752 C C . VAL A 1 96 ? -0.836 -7.829 20.061 1.00 75.62 96 VAL A C 1
ATOM 754 O O . VAL A 1 96 ? -0.077 -6.891 20.301 1.00 75.62 96 VAL A O 1
ATOM 757 N N . GLU A 1 97 ? -1.211 -8.155 18.831 1.00 80.06 97 GLU A N 1
ATOM 758 C CA . GLU A 1 97 ? -0.951 -7.297 17.678 1.00 80.06 97 GLU A CA 1
ATOM 759 C C . GLU A 1 97 ? -1.914 -6.102 17.738 1.00 80.06 97 GLU A C 1
ATOM 761 O O . GLU A 1 97 ? -3.111 -6.242 18.021 1.00 80.06 97 GLU A O 1
ATOM 766 N N . TYR A 1 98 ? -1.388 -4.898 17.542 1.00 80.69 98 TYR A N 1
ATOM 767 C CA . TYR A 1 98 ? -2.170 -3.678 17.656 1.00 80.69 98 TYR A CA 1
ATOM 768 C C . TYR A 1 98 ? -3.116 -3.510 16.468 1.00 80.69 98 TYR A C 1
ATOM 770 O O . TYR A 1 98 ? -2.740 -3.721 15.321 1.00 80.69 98 TYR A O 1
ATOM 778 N N . GLY A 1 99 ? -4.354 -3.103 16.752 1.00 78.31 99 GLY A N 1
ATOM 779 C CA . GLY A 1 99 ? -5.425 -3.011 15.755 1.00 78.31 99 GLY A CA 1
ATOM 780 C C . GLY A 1 99 ? -6.166 -4.328 15.502 1.00 78.31 99 GLY A C 1
ATOM 781 O O . GLY A 1 99 ? -7.226 -4.305 14.879 1.00 78.31 99 GLY A O 1
ATOM 782 N N . GLU A 1 100 ? -5.658 -5.457 16.007 1.00 81.25 100 GLU A N 1
ATOM 783 C CA . GLU A 1 100 ? -6.238 -6.780 15.773 1.00 81.25 100 GLU A CA 1
ATOM 784 C C . GLU A 1 100 ? -7.264 -7.207 16.832 1.00 81.25 100 GLU A C 1
ATOM 786 O O . GLU A 1 100 ? -7.334 -6.673 17.946 1.00 81.25 100 GLU A O 1
ATOM 791 N N . THR A 1 101 ? -8.087 -8.200 16.467 1.00 80.94 101 THR A N 1
ATOM 792 C CA . THR A 1 101 ? -9.113 -8.797 17.340 1.00 80.94 101 THR A CA 1
ATOM 793 C C . THR A 1 101 ? -8.905 -10.298 17.526 1.00 80.94 101 THR A C 1
ATOM 795 O O . THR A 1 101 ? -9.156 -11.104 16.631 1.00 80.94 101 THR A O 1
ATOM 798 N N . TYR A 1 102 ? -8.570 -10.688 18.751 1.00 81.50 102 TYR A N 1
ATOM 799 C CA . TYR A 1 102 ? -8.403 -12.065 19.196 1.00 81.50 102 TYR A CA 1
ATOM 800 C C . TYR A 1 102 ? -9.689 -12.595 19.827 1.00 81.50 102 TYR A C 1
ATOM 802 O O . TYR A 1 102 ? -10.298 -11.959 20.689 1.00 81.50 102 TYR A O 1
ATOM 810 N N . ARG A 1 103 ? -10.093 -13.803 19.428 1.00 82.00 103 ARG A N 1
ATOM 811 C CA . ARG A 1 103 ? -11.248 -14.508 19.998 1.00 82.00 103 ARG A CA 1
ATOM 812 C C . ARG A 1 103 ? -10.814 -15.870 20.522 1.00 82.00 103 ARG A C 1
ATOM 814 O O . ARG A 1 103 ? -10.370 -16.715 19.748 1.00 82.00 103 ARG A O 1
ATOM 821 N N . ALA A 1 104 ? -10.996 -16.090 21.817 1.00 81.38 104 ALA A N 1
ATOM 822 C CA . ALA A 1 104 ? -10.872 -17.394 22.458 1.00 81.38 104 ALA A CA 1
ATOM 823 C C . ALA A 1 104 ? -12.247 -17.869 22.956 1.00 81.38 104 ALA A C 1
ATOM 825 O O . ALA A 1 104 ? -13.253 -17.186 22.777 1.00 81.38 104 ALA A O 1
ATOM 826 N N . GLN A 1 105 ? -12.310 -19.051 23.576 1.00 75.06 105 GLN A N 1
ATOM 827 C CA . GLN A 1 105 ? -13.585 -19.627 24.029 1.00 75.06 105 GLN A CA 1
ATOM 828 C C . GLN A 1 105 ? -14.288 -18.778 25.098 1.00 75.06 105 GLN A C 1
ATOM 830 O O . GLN A 1 105 ? -15.505 -18.637 25.039 1.00 75.06 105 GLN A O 1
ATOM 835 N N . ASN A 1 106 ? -13.526 -18.191 26.026 1.00 77.06 106 ASN A N 1
ATOM 836 C CA . ASN A 1 106 ? -14.070 -17.476 27.187 1.00 77.06 106 ASN A CA 1
ATOM 837 C C . ASN A 1 106 ? -13.886 -15.953 27.095 1.00 77.06 106 ASN A C 1
ATOM 839 O O . ASN A 1 106 ? -14.282 -15.233 28.008 1.00 77.06 106 ASN A O 1
ATOM 843 N N . TYR A 1 107 ? -13.235 -15.448 26.040 1.00 81.69 107 TYR A N 1
ATOM 844 C CA . TYR A 1 107 ? -12.866 -14.040 25.979 1.00 81.69 107 TYR A CA 1
ATOM 845 C C . TYR A 1 107 ? -12.682 -13.485 24.565 1.00 81.69 107 TYR A C 1
ATOM 847 O O . TYR A 1 107 ? -12.366 -14.213 23.619 1.00 81.69 107 TYR A O 1
ATOM 855 N N . ILE A 1 108 ? -12.825 -12.162 24.440 1.00 83.44 108 ILE A N 1
ATOM 856 C CA . ILE A 1 108 ? -12.546 -11.411 23.209 1.00 83.44 108 ILE A CA 1
ATOM 857 C C . ILE A 1 108 ? -11.688 -10.202 23.547 1.00 83.44 108 ILE A C 1
ATOM 859 O O . ILE A 1 108 ? -12.113 -9.320 24.287 1.00 83.44 108 ILE A O 1
ATOM 863 N N . LEU A 1 109 ? -10.482 -10.175 22.995 1.00 85.12 109 LEU A N 1
ATOM 864 C CA . LEU A 1 109 ? -9.507 -9.106 23.150 1.00 85.12 109 LEU A CA 1
ATOM 865 C C . LEU A 1 109 ? -9.413 -8.357 21.826 1.00 85.12 109 LEU A C 1
ATOM 867 O O . LEU A 1 109 ? -9.258 -8.973 20.778 1.00 85.12 109 LEU A O 1
ATOM 871 N N . SER A 1 110 ? -9.511 -7.038 21.859 1.00 85.88 110 SER A N 1
ATOM 872 C CA . SER A 1 110 ? -9.351 -6.206 20.672 1.00 85.88 110 SER A CA 1
ATOM 873 C C . SER A 1 110 ? -8.610 -4.934 21.051 1.00 85.88 110 SER A C 1
ATOM 875 O O . SER A 1 110 ? -8.714 -4.454 22.183 1.00 85.88 110 SER A O 1
ATOM 877 N N . SER A 1 111 ? -7.829 -4.399 20.124 1.00 86.44 111 SER A N 1
ATOM 878 C CA . SER A 1 111 ? -7.094 -3.158 20.338 1.00 86.44 111 SER A CA 1
ATOM 879 C C . SER A 1 111 ? -7.266 -2.208 19.168 1.00 86.44 111 SER A C 1
ATOM 881 O O . SER A 1 111 ? -7.673 -2.607 18.080 1.00 86.44 111 SER A O 1
ATOM 883 N N . VAL A 1 112 ? -6.976 -0.930 19.395 1.00 79.62 112 VAL A N 1
ATOM 884 C CA . VAL A 1 112 ? -7.113 0.095 18.367 1.00 79.62 112 VAL A CA 1
ATOM 885 C C . VAL A 1 112 ? -5.916 1.046 18.394 1.00 79.62 112 VAL A C 1
ATOM 887 O O . VAL A 1 112 ? -5.503 1.549 19.444 1.00 79.62 112 VAL A O 1
ATOM 890 N N . ILE A 1 113 ? -5.328 1.245 17.213 1.00 77.81 113 ILE A N 1
ATOM 891 C CA . ILE A 1 113 ? -4.129 2.059 16.968 1.00 77.81 113 ILE A CA 1
ATOM 892 C C . ILE A 1 113 ? -4.533 3.541 17.000 1.00 77.81 113 ILE A C 1
ATOM 894 O O . ILE A 1 113 ? -4.717 4.183 15.972 1.00 77.81 113 ILE A O 1
ATOM 898 N N . THR A 1 114 ? -4.784 4.081 18.189 1.00 80.69 114 THR A N 1
ATOM 899 C CA . THR A 1 114 ? -5.304 5.450 18.350 1.00 80.69 114 THR A CA 1
ATOM 900 C C . THR A 1 114 ? -4.465 6.269 19.308 1.00 80.69 114 THR A C 1
ATOM 902 O O . THR A 1 114 ? -3.472 5.800 19.857 1.00 80.69 114 THR A O 1
ATOM 905 N N . TYR A 1 115 ? -4.896 7.507 19.538 1.00 85.12 115 TYR A N 1
ATOM 906 C CA . TYR A 1 115 ? -4.403 8.338 20.623 1.00 85.12 115 TYR A CA 1
ATOM 907 C C . TYR A 1 115 ? -5.551 8.579 21.617 1.00 85.12 115 TYR A C 1
ATOM 909 O O . TYR A 1 115 ? -6.538 9.206 21.236 1.00 85.12 115 TYR A O 1
ATOM 917 N N . PRO A 1 116 ? -5.464 8.090 22.866 1.00 89.56 116 PRO A N 1
ATOM 918 C CA . PRO A 1 116 ? -4.502 7.093 23.327 1.00 89.56 116 PRO A CA 1
ATOM 919 C C . PRO A 1 116 ? -4.744 5.720 22.683 1.00 89.56 116 PRO A C 1
ATOM 921 O O . PRO A 1 116 ? -5.880 5.375 22.350 1.00 89.56 116 PRO A O 1
ATOM 924 N N . PHE A 1 117 ? -3.687 4.923 22.546 1.00 90.06 117 PHE A N 1
ATOM 925 C CA . PHE A 1 117 ? -3.770 3.504 22.250 1.00 90.06 117 PHE A CA 1
ATOM 926 C C . PHE A 1 117 ? -4.631 2.866 23.327 1.00 90.06 117 PHE A C 1
ATOM 928 O O . PHE A 1 117 ? -4.445 3.149 24.516 1.00 90.06 117 PHE A O 1
ATOM 935 N N . THR A 1 118 ? -5.566 2.024 22.905 1.00 92.06 118 THR A N 1
ATOM 936 C CA . THR A 1 118 ? -6.486 1.347 23.809 1.00 92.06 118 THR A CA 1
ATOM 937 C C . THR A 1 118 ? -6.630 -0.112 23.405 1.00 92.06 118 THR A C 1
ATOM 939 O O . THR A 1 118 ? -6.913 -0.415 22.246 1.00 92.06 118 THR A O 1
ATOM 942 N N . ALA A 1 119 ? -6.484 -1.008 24.377 1.00 91.44 119 ALA A N 1
ATOM 943 C CA . ALA A 1 119 ? -6.883 -2.403 24.274 1.00 91.44 119 ALA A CA 1
ATOM 944 C C . ALA A 1 119 ? -8.027 -2.664 25.258 1.00 91.44 119 ALA A C 1
ATOM 946 O O . ALA A 1 119 ? -7.934 -2.283 26.425 1.00 91.44 119 ALA A O 1
ATOM 947 N N . LEU A 1 120 ? -9.096 -3.306 24.787 1.00 92.31 120 LEU A N 1
ATOM 948 C CA . LEU A 1 120 ? -10.229 -3.742 25.600 1.00 92.31 120 LEU A CA 1
ATOM 949 C C . LEU A 1 120 ? -10.366 -5.260 25.514 1.00 92.31 120 LEU A C 1
ATOM 951 O O . LEU A 1 120 ? -10.228 -5.861 24.446 1.00 92.31 120 LEU A O 1
ATOM 955 N N . TRP A 1 121 ? -10.689 -5.874 26.644 1.00 88.56 121 TRP A N 1
ATOM 956 C CA . TRP A 1 121 ? -10.758 -7.315 26.795 1.00 88.56 121 TRP A CA 1
ATOM 957 C C . TRP A 1 121 ? -12.032 -7.728 27.533 1.00 88.56 121 TRP A C 1
ATOM 959 O O . TRP A 1 121 ? -12.204 -7.447 28.716 1.00 88.56 121 TRP A O 1
ATOM 969 N N . TRP A 1 122 ? -12.944 -8.387 26.818 1.00 89.94 122 TRP A N 1
ATOM 970 C CA . TRP A 1 122 ? -14.199 -8.904 27.353 1.00 89.94 122 TRP A CA 1
ATOM 971 C C . TRP A 1 122 ? -13.944 -10.288 27.916 1.00 89.94 122 TRP A C 1
ATOM 973 O O . TRP A 1 122 ? -13.581 -11.193 27.158 1.00 89.94 122 TRP A O 1
ATOM 983 N N . ILE A 1 123 ? -14.187 -10.457 29.212 1.00 85.50 123 ILE A N 1
ATOM 984 C CA . ILE A 1 123 ? -14.137 -11.754 29.879 1.00 85.50 123 ILE A CA 1
ATOM 985 C C . ILE A 1 123 ? -15.580 -12.203 30.123 1.00 85.50 123 ILE A C 1
ATOM 987 O O . ILE A 1 123 ? -16.342 -11.537 30.829 1.00 85.50 123 ILE A O 1
ATOM 991 N N . ASP A 1 124 ? -15.965 -13.315 29.493 1.00 80.88 124 ASP A N 1
ATOM 992 C CA . ASP A 1 124 ? -17.211 -14.019 29.805 1.00 80.88 124 ASP A CA 1
ATOM 993 C C . ASP A 1 124 ? -16.998 -14.910 31.046 1.00 80.88 124 ASP A C 1
ATOM 995 O O . ASP A 1 124 ? -15.862 -15.209 31.410 1.00 80.88 124 ASP A O 1
ATOM 999 N N . GLU A 1 125 ? -18.087 -15.301 31.711 1.00 73.12 125 GLU A N 1
ATOM 1000 C CA . GLU A 1 125 ? -18.114 -15.912 33.056 1.00 73.12 125 GLU A CA 1
ATOM 1001 C C . GLU A 1 125 ? -16.999 -16.961 33.296 1.00 73.12 125 GLU A C 1
ATOM 1003 O O . GLU A 1 125 ? -17.100 -18.116 32.870 1.00 73.12 125 GLU A O 1
ATOM 1008 N N . GLN A 1 126 ? -15.936 -16.575 34.019 1.00 61.59 126 GLN A N 1
ATOM 1009 C CA . GLN A 1 126 ? -14.842 -17.484 34.380 1.00 61.59 126 GLN A CA 1
ATOM 1010 C C . GLN A 1 126 ? -15.299 -18.443 35.496 1.00 61.59 126 GLN A C 1
ATOM 1012 O O . GLN A 1 126 ? -15.909 -18.012 36.479 1.00 61.59 126 GLN A O 1
ATOM 1017 N N . PRO A 1 127 ? -15.003 -19.754 35.409 1.00 58.16 127 PRO A N 1
ATOM 1018 C CA . PRO A 1 127 ? -15.263 -20.665 36.511 1.00 58.16 127 PRO A CA 1
ATOM 1019 C C . PRO A 1 127 ? -14.343 -20.348 37.698 1.00 58.16 127 PRO A C 1
ATOM 1021 O O . PRO A 1 127 ? -13.139 -20.152 37.540 1.00 58.16 127 PRO A O 1
ATOM 1024 N N . ILE A 1 128 ? -14.940 -20.365 38.892 1.00 54.16 128 ILE A N 1
ATOM 1025 C CA . ILE A 1 128 ? -14.319 -20.152 40.210 1.00 54.16 128 ILE A CA 1
ATOM 1026 C C . ILE A 1 128 ? -12.894 -20.751 40.264 1.00 54.16 128 ILE A C 1
ATOM 1028 O O . ILE A 1 128 ? -12.730 -21.966 40.098 1.00 54.16 128 ILE A O 1
ATOM 1032 N N . ASN A 1 129 ? -11.902 -19.916 40.611 1.00 61.88 129 ASN A N 1
ATOM 1033 C CA . ASN A 1 129 ? -10.453 -20.197 40.742 1.00 61.88 129 ASN A CA 1
ATOM 1034 C C . ASN A 1 129 ? -9.569 -20.188 39.463 1.00 61.88 129 ASN A C 1
ATOM 1036 O O . ASN A 1 129 ? -8.528 -20.848 39.480 1.00 61.88 129 ASN A O 1
ATOM 1040 N N . LYS A 1 130 ? -9.915 -19.464 38.389 1.00 65.62 130 LYS A N 1
ATOM 1041 C CA . LYS A 1 130 ? -8.963 -19.139 37.297 1.00 65.62 130 LYS A CA 1
ATOM 1042 C C . LYS A 1 130 ? -8.354 -17.742 37.463 1.00 65.62 130 LYS A C 1
ATOM 1044 O O . LYS A 1 130 ? -9.051 -16.823 37.887 1.00 65.62 130 LYS A O 1
ATOM 1049 N N . GLU A 1 131 ? -7.084 -17.575 37.096 1.00 67.31 131 GLU A N 1
ATOM 1050 C CA . GLU A 1 131 ? -6.374 -16.287 37.135 1.00 67.31 131 GLU A CA 1
ATOM 1051 C C . GLU A 1 131 ? -6.215 -15.724 35.713 1.00 67.31 131 GLU A C 1
ATOM 1053 O O . GLU A 1 131 ? -5.517 -16.286 34.866 1.00 67.31 131 GLU A O 1
ATOM 1058 N N . SER A 1 132 ? -6.881 -14.594 35.453 1.00 66.62 132 SER A N 1
ATOM 1059 C CA . SER A 1 132 ? -6.810 -13.856 34.187 1.00 66.62 132 SER A CA 1
ATOM 1060 C C . SER A 1 132 ? -5.770 -12.739 34.288 1.00 66.62 132 SER A C 1
ATOM 1062 O O . SER A 1 132 ? -5.931 -11.811 35.084 1.00 66.62 132 SER A O 1
ATOM 1064 N N . ASN A 1 133 ? -4.709 -12.833 33.479 1.00 70.31 133 ASN A N 1
ATOM 1065 C CA . ASN A 1 133 ? -3.479 -12.061 33.668 1.00 70.31 133 ASN A CA 1
ATOM 1066 C C . ASN A 1 133 ? -3.110 -11.256 32.415 1.00 70.31 133 ASN A C 1
ATOM 1068 O O . ASN A 1 133 ? -3.069 -11.807 31.313 1.00 70.31 133 ASN A O 1
ATOM 1072 N N . ILE A 1 134 ? -2.782 -9.973 32.590 1.00 63.88 134 ILE A N 1
ATOM 1073 C CA . ILE A 1 134 ? -2.261 -9.102 31.527 1.00 63.88 134 ILE A CA 1
ATOM 1074 C C . ILE A 1 134 ? -0.856 -8.646 31.926 1.00 63.88 134 ILE A C 1
ATOM 1076 O O . ILE A 1 134 ? -0.702 -7.943 32.920 1.00 63.88 134 ILE A O 1
ATOM 1080 N N . GLU A 1 135 ? 0.169 -8.982 31.147 1.00 74.81 135 GLU A N 1
ATOM 1081 C CA . GLU A 1 135 ? 1.501 -8.379 31.284 1.00 74.81 135 GLU A CA 1
ATOM 1082 C C . GLU A 1 135 ? 1.696 -7.344 30.188 1.00 74.81 135 GLU A C 1
ATOM 1084 O O . GLU A 1 135 ? 1.634 -7.646 28.996 1.00 74.81 135 GLU A O 1
ATOM 1089 N N . VAL A 1 136 ? 1.986 -6.114 30.589 1.00 67.75 136 VAL A N 1
ATOM 1090 C CA . VAL A 1 136 ? 2.485 -5.099 29.671 1.00 67.75 136 VAL A CA 1
ATOM 1091 C C . VAL A 1 136 ? 3.978 -4.991 29.903 1.00 67.75 136 VAL A C 1
ATOM 1093 O O . VAL A 1 136 ? 4.450 -4.471 30.916 1.00 67.75 136 VAL A O 1
ATOM 1096 N N . PHE A 1 137 ? 4.731 -5.515 28.945 1.00 70.44 137 PHE A N 1
ATOM 1097 C CA . PHE A 1 137 ? 6.173 -5.374 28.917 1.00 70.44 137 PHE A CA 1
ATOM 1098 C C . PHE A 1 137 ? 6.521 -4.046 28.245 1.00 70.44 137 PHE A C 1
ATOM 1100 O O . PHE A 1 137 ? 5.955 -3.687 27.216 1.00 70.44 137 PHE A O 1
ATOM 1107 N N . SER A 1 138 ? 7.431 -3.264 28.810 1.00 63.09 138 SER A N 1
ATOM 1108 C CA . SER A 1 138 ? 7.943 -2.061 28.152 1.00 63.09 138 SER A CA 1
ATOM 1109 C C . SER A 1 138 ? 9.411 -1.881 28.469 1.00 63.09 138 SER A C 1
ATOM 1111 O O . SER A 1 138 ? 9.778 -1.720 29.634 1.00 63.09 138 SER A O 1
ATOM 1113 N N . LEU A 1 139 ? 10.257 -1.878 27.440 1.00 63.72 139 LEU A N 1
ATOM 1114 C CA . LEU A 1 139 ? 11.628 -1.414 27.611 1.00 63.72 139 LEU A CA 1
ATOM 1115 C C . LEU A 1 139 ? 11.682 0.073 27.277 1.00 63.72 139 LEU A C 1
ATOM 1117 O O . LEU A 1 139 ? 11.507 0.464 26.124 1.00 63.72 139 LEU A O 1
ATOM 1121 N N . VAL A 1 140 ? 11.871 0.891 28.309 1.00 61.47 140 VAL A N 1
ATOM 1122 C CA . VAL A 1 140 ? 11.971 2.349 28.196 1.00 61.47 140 VAL A CA 1
ATOM 1123 C C . VAL A 1 140 ? 13.435 2.705 27.966 1.00 61.47 140 VAL A C 1
ATOM 1125 O O . VAL A 1 140 ? 14.311 2.138 28.626 1.00 61.47 140 VAL A O 1
ATOM 1128 N N . ALA A 1 141 ? 13.722 3.633 27.050 1.00 56.16 141 ALA A N 1
ATOM 1129 C CA . ALA A 1 141 ? 15.105 4.045 26.831 1.00 56.16 141 ALA A CA 1
ATOM 1130 C C . ALA A 1 141 ? 15.698 4.670 28.100 1.00 56.16 141 ALA A C 1
ATOM 1132 O O . ALA A 1 141 ? 15.013 5.306 28.902 1.00 56.16 141 ALA A O 1
ATOM 1133 N N . SER A 1 142 ? 16.999 4.470 28.296 1.00 50.19 142 SER A N 1
ATOM 1134 C CA . SER A 1 142 ? 17.682 4.750 29.557 1.00 50.19 142 SER A CA 1
ATOM 1135 C C . SER A 1 142 ? 17.758 6.246 29.899 1.00 50.19 142 SER A C 1
ATOM 1137 O O . SER A 1 142 ? 18.764 6.901 29.616 1.00 50.19 142 SER A O 1
ATOM 1139 N N . SER A 1 143 ? 16.740 6.774 30.583 1.00 54.12 143 SER A N 1
ATOM 1140 C CA . SER A 1 143 ? 16.809 8.061 31.281 1.00 54.12 143 SER A CA 1
ATOM 1141 C C . SER A 1 143 ? 17.219 7.838 32.738 1.00 54.12 143 SER A C 1
ATOM 1143 O O . SER A 1 143 ? 16.461 7.304 33.544 1.00 54.12 143 SER A O 1
ATOM 1145 N N . ILE A 1 144 ? 18.440 8.258 33.082 1.00 58.12 144 ILE A N 1
ATOM 1146 C CA . ILE A 1 144 ? 19.020 8.124 34.435 1.00 58.12 144 ILE A CA 1
ATOM 1147 C C . ILE A 1 144 ? 18.258 8.980 35.475 1.00 58.12 144 ILE A C 1
ATOM 1149 O O . ILE A 1 144 ? 18.350 8.722 36.672 1.00 58.12 144 ILE A O 1
ATOM 1153 N N . ASP A 1 145 ? 17.459 9.952 35.017 1.00 72.00 145 ASP A N 1
ATOM 1154 C CA . ASP A 1 145 ? 16.678 10.886 35.841 1.00 72.00 145 ASP A CA 1
ATOM 1155 C C . ASP A 1 145 ? 15.153 10.619 35.771 1.00 72.00 145 ASP A C 1
ATOM 1157 O O . ASP A 1 145 ? 14.339 11.545 35.845 1.00 72.00 145 ASP A O 1
ATOM 1161 N N . ALA A 1 146 ? 14.743 9.356 35.605 1.00 78.81 146 ALA A N 1
ATOM 1162 C CA . ALA A 1 146 ? 13.335 8.960 35.617 1.00 78.81 146 ALA A CA 1
ATOM 1163 C C . ALA A 1 146 ? 12.717 9.006 37.032 1.00 78.81 146 ALA A C 1
ATOM 1165 O O . ALA A 1 146 ? 13.209 8.397 37.983 1.00 78.81 146 ALA A O 1
ATOM 1166 N N . SER A 1 147 ? 11.589 9.703 37.157 1.00 85.62 147 SER A N 1
ATOM 1167 C CA . SER A 1 147 ? 10.682 9.660 38.306 1.00 85.62 147 SER A CA 1
ATOM 1168 C C . SER A 1 147 ? 9.529 8.695 38.041 1.00 85.62 147 SER A C 1
ATOM 1170 O O . SER A 1 147 ? 9.045 8.584 36.914 1.00 85.62 147 SER A O 1
ATOM 1172 N N . PHE A 1 148 ? 9.074 8.030 39.101 1.00 88.06 148 PHE A N 1
ATOM 1173 C CA . PHE A 1 148 ? 7.964 7.082 39.065 1.00 88.06 148 PHE A CA 1
ATOM 1174 C C . PHE A 1 148 ? 6.811 7.576 39.932 1.00 88.06 148 PHE A C 1
ATOM 1176 O O . PHE A 1 148 ? 7.033 8.011 41.067 1.00 88.06 148 PHE A O 1
ATOM 1183 N N . SER A 1 149 ? 5.586 7.453 39.431 1.00 90.81 149 SER A N 1
ATOM 1184 C CA . SER A 1 149 ? 4.375 7.622 40.231 1.00 90.81 149 SER A CA 1
ATOM 1185 C C . SER A 1 149 ? 3.310 6.597 39.852 1.00 90.81 149 SER A C 1
ATOM 1187 O O . SER A 1 149 ? 3.326 6.008 38.770 1.00 90.81 149 SER A O 1
ATOM 1189 N N . SER A 1 150 ? 2.395 6.361 40.787 1.00 90.38 150 SER A N 1
ATOM 1190 C CA . SER A 1 150 ? 1.203 5.551 40.581 1.00 90.38 150 SER A CA 1
ATOM 1191 C C . SER A 1 150 ? -0.005 6.263 41.175 1.00 90.38 150 SER A C 1
ATOM 1193 O O . SER A 1 150 ? 0.068 6.885 42.240 1.00 90.38 150 SER A O 1
ATOM 1195 N N . VAL A 1 151 ? -1.121 6.193 40.459 1.00 91.12 151 VAL A N 1
ATOM 1196 C CA . VAL A 1 151 ? -2.403 6.776 40.846 1.00 91.12 151 VAL A CA 1
ATOM 1197 C C . VAL A 1 151 ? -3.459 5.692 40.728 1.00 91.12 151 VAL A C 1
ATOM 1199 O O . VAL A 1 151 ? -3.635 5.109 39.664 1.00 91.12 151 VAL A O 1
ATOM 1202 N N . ASN A 1 152 ? -4.201 5.470 41.808 1.00 93.50 152 ASN A N 1
ATOM 1203 C CA . ASN A 1 152 ? -5.383 4.619 41.797 1.00 93.50 152 ASN A CA 1
ATOM 1204 C C . ASN A 1 152 ? -6.620 5.503 41.946 1.00 93.50 152 ASN A C 1
ATOM 1206 O O . ASN A 1 152 ? -6.598 6.459 42.726 1.00 93.50 152 ASN A O 1
ATOM 1210 N N . GLY A 1 153 ? -7.692 5.171 41.237 1.00 95.06 153 GLY A N 1
ATOM 1211 C CA . GLY A 1 153 ? -8.948 5.906 41.308 1.00 95.06 153 GLY A CA 1
ATOM 1212 C C . GLY A 1 153 ? -10.113 5.124 40.720 1.00 95.06 153 GLY A C 1
ATOM 1213 O O . GLY A 1 153 ? -9.959 3.996 40.249 1.00 95.06 153 GLY A O 1
ATOM 1214 N N . SER A 1 154 ? -11.294 5.728 40.767 1.00 95.25 154 SER A N 1
ATOM 1215 C CA . SER A 1 154 ? -12.511 5.157 40.203 1.00 95.25 154 SER A CA 1
ATOM 1216 C C . SER A 1 154 ? -13.426 6.251 39.664 1.00 95.25 154 SER A C 1
ATOM 1218 O O . SER A 1 154 ? -13.531 7.334 40.240 1.00 95.25 154 SER A O 1
ATOM 1220 N N . VAL A 1 155 ? -14.087 5.970 38.544 1.00 96.12 155 VAL A N 1
ATOM 1221 C CA . VAL A 1 155 ? -15.066 6.864 37.915 1.00 96.12 155 VAL A CA 1
ATOM 1222 C C . VAL A 1 155 ? -16.366 6.106 37.651 1.00 96.12 155 VAL A C 1
ATOM 1224 O O . VAL A 1 155 ? -16.352 4.926 37.306 1.00 96.12 155 VAL A O 1
ATOM 1227 N N . GLU A 1 156 ? -17.503 6.780 37.809 1.00 95.06 156 GLU A N 1
ATOM 1228 C CA . GLU A 1 156 ? -18.831 6.203 37.575 1.00 95.06 156 GLU A CA 1
ATOM 1229 C C . GLU A 1 156 ? -19.579 6.986 36.493 1.00 95.06 156 GLU A C 1
ATOM 1231 O O . GLU A 1 156 ? -19.578 8.221 36.482 1.00 95.06 156 GLU A O 1
ATOM 1236 N N . HIS A 1 157 ? -20.262 6.274 35.596 1.00 94.69 157 HIS A N 1
ATOM 1237 C CA . HIS A 1 157 ? -21.093 6.875 34.553 1.00 94.69 157 HIS A CA 1
ATOM 1238 C C . HIS A 1 157 ? -22.231 5.934 34.158 1.00 94.69 157 HIS A C 1
ATOM 1240 O O . HIS A 1 157 ? -21.981 4.769 33.885 1.00 94.69 157 HIS A O 1
ATOM 1246 N N . ASP A 1 158 ? -23.480 6.411 34.131 1.00 91.62 158 ASP A N 1
ATOM 1247 C CA . ASP A 1 158 ? -24.672 5.662 33.685 1.00 91.62 158 ASP A CA 1
ATOM 1248 C C . ASP A 1 158 ? -24.814 4.215 34.227 1.00 91.62 158 ASP A C 1
ATOM 1250 O O . ASP A 1 158 ? -25.365 3.323 33.578 1.00 91.62 158 ASP A O 1
ATOM 1254 N N . GLY A 1 159 ? -24.356 3.982 35.463 1.00 91.00 159 GLY A N 1
ATOM 1255 C CA . GLY A 1 159 ? -24.411 2.678 36.138 1.00 91.00 159 GLY A CA 1
ATOM 1256 C C . GLY A 1 159 ? -23.261 1.723 35.800 1.00 91.00 159 GLY A C 1
ATOM 1257 O O . GLY A 1 159 ? -23.305 0.566 36.217 1.00 91.00 159 GLY A O 1
ATOM 1258 N N . TYR A 1 160 ? -22.256 2.200 35.066 1.00 92.25 160 TYR A N 1
ATOM 1259 C CA . TYR A 1 160 ? -20.943 1.577 34.960 1.00 92.25 160 TYR A CA 1
ATOM 1260 C C . TYR A 1 160 ? -20.008 2.173 36.009 1.00 92.25 160 TYR A C 1
ATOM 1262 O O . TYR A 1 160 ? -20.054 3.381 36.267 1.00 92.25 160 TYR A O 1
ATOM 1270 N N . THR A 1 161 ? -19.121 1.338 36.536 1.00 93.50 161 THR A N 1
ATOM 1271 C CA . THR A 1 161 ? -17.992 1.747 37.376 1.00 93.50 161 THR A CA 1
ATOM 1272 C C . THR A 1 161 ? -16.713 1.329 36.660 1.00 93.50 161 THR A C 1
ATOM 1274 O O . THR A 1 161 ? -16.615 0.192 36.204 1.00 93.50 161 THR A O 1
ATOM 1277 N N . LEU A 1 162 ? -15.759 2.249 36.527 1.00 94.00 162 LEU A N 1
ATOM 1278 C CA . LEU A 1 162 ? -14.417 1.988 36.016 1.00 94.00 162 LEU A CA 1
ATOM 1279 C C . LEU A 1 162 ? -13.432 2.245 37.154 1.00 94.00 162 LEU A C 1
ATOM 1281 O O . LEU A 1 162 ? -13.254 3.391 37.569 1.00 94.00 162 LEU A O 1
ATOM 1285 N N . GLU A 1 163 ? -12.801 1.189 37.656 1.00 93.94 163 GLU A N 1
ATOM 1286 C CA . GLU A 1 163 ? -11.683 1.277 38.600 1.00 93.94 163 GLU A CA 1
ATOM 1287 C C . GLU A 1 163 ? -10.368 1.216 37.825 1.00 93.94 163 GLU A C 1
ATOM 1289 O O . GLU A 1 163 ? -10.239 0.407 36.907 1.00 93.94 163 GLU A O 1
ATOM 1294 N N . TYR A 1 164 ? -9.397 2.065 38.163 1.00 94.44 164 TYR A N 1
ATOM 1295 C CA . TYR A 1 164 ? -8.117 2.120 37.460 1.00 94.44 164 TYR A CA 1
ATOM 1296 C C . TYR A 1 164 ? -6.916 2.237 38.400 1.00 94.44 164 TYR A C 1
ATOM 1298 O O . TYR A 1 164 ? -6.988 2.792 39.500 1.00 94.44 164 TYR A O 1
ATOM 1306 N N . THR A 1 165 ? -5.778 1.755 37.908 1.00 93.69 165 THR A N 1
ATOM 1307 C CA . THR A 1 165 ? -4.446 1.951 38.481 1.00 93.69 165 THR A CA 1
ATOM 1308 C C . THR A 1 165 ? -3.494 2.422 37.386 1.00 93.69 165 THR A C 1
ATOM 1310 O O . THR A 1 165 ? -3.588 1.979 36.237 1.00 93.69 165 THR A O 1
ATOM 1313 N N . THR A 1 166 ? -2.592 3.344 37.717 1.00 93.44 166 THR A N 1
ATOM 1314 C CA . THR A 1 166 ? -1.553 3.807 36.796 1.00 93.44 166 THR A CA 1
ATOM 1315 C C . THR A 1 166 ? -0.163 3.394 37.239 1.00 93.44 166 THR A C 1
ATOM 1317 O O . THR A 1 166 ? 0.157 3.374 38.427 1.00 93.44 166 THR A O 1
ATOM 1320 N N . SER A 1 167 ? 0.682 3.127 36.249 1.00 91.00 167 SER A N 1
ATOM 1321 C CA . SER A 1 167 ? 2.122 2.976 36.407 1.00 91.00 167 SER A CA 1
ATOM 1322 C C . SER A 1 167 ? 2.784 3.980 35.472 1.00 91.00 167 SER A C 1
ATOM 1324 O O . SER A 1 167 ? 2.742 3.814 34.249 1.00 91.00 167 SER A O 1
ATOM 1326 N N . GLN A 1 168 ? 3.316 5.073 36.026 1.00 91.12 168 GLN A N 1
ATOM 1327 C CA . GLN A 1 168 ? 3.885 6.161 35.239 1.00 91.12 168 GLN A CA 1
ATOM 1328 C C . GLN A 1 168 ? 5.389 6.323 35.463 1.00 91.12 168 GLN A C 1
ATOM 1330 O O . GLN A 1 168 ? 5.859 6.404 36.596 1.00 91.12 168 GLN A O 1
ATOM 1335 N N . MET A 1 169 ? 6.117 6.476 34.354 1.00 89.19 169 MET A N 1
ATOM 1336 C CA . MET A 1 169 ? 7.489 6.973 34.306 1.00 89.19 169 MET A CA 1
ATOM 1337 C C . MET A 1 169 ? 7.522 8.344 33.605 1.00 89.19 169 MET A C 1
ATOM 1339 O O . MET A 1 169 ? 6.849 8.554 32.593 1.00 89.19 169 MET A O 1
ATOM 1343 N N . PHE A 1 170 ? 8.281 9.301 34.136 1.00 89.56 170 PHE A N 1
ATOM 1344 C CA . PHE A 1 170 ? 8.481 10.625 33.530 1.00 89.56 170 PHE A CA 1
ATOM 1345 C C . PHE A 1 170 ? 9.847 11.199 33.914 1.00 89.56 170 PHE A C 1
ATOM 1347 O O . PHE A 1 170 ? 10.359 10.907 34.990 1.00 89.56 170 PHE A O 1
ATOM 1354 N N . GLY A 1 171 ? 10.456 12.019 33.059 1.00 84.62 171 GLY A N 1
ATOM 1355 C CA . GLY A 1 171 ? 11.800 12.529 33.317 1.00 84.62 171 GLY A CA 1
ATOM 1356 C C . GLY A 1 171 ? 12.304 13.497 32.255 1.00 84.62 171 GLY A C 1
ATOM 1357 O O . GLY A 1 171 ? 11.571 13.940 31.368 1.00 84.62 171 GLY A O 1
ATOM 1358 N N . SER A 1 172 ? 13.585 13.835 32.364 1.00 76.31 172 SER A N 1
ATOM 1359 C CA . SER A 1 172 ? 14.265 14.684 31.387 1.00 76.31 172 SER A CA 1
ATOM 1360 C C . SER A 1 172 ? 14.421 13.963 30.040 1.00 76.31 172 SER A C 1
ATOM 1362 O O . SER A 1 172 ? 14.697 12.763 30.016 1.00 76.31 172 SER A O 1
ATOM 1364 N N . TYR A 1 173 ? 14.329 14.721 28.943 1.00 80.81 173 TYR A N 1
ATOM 1365 C CA . TYR A 1 173 ? 14.646 14.334 27.552 1.00 80.81 173 TYR A CA 1
ATOM 1366 C C . TYR A 1 173 ? 13.682 13.405 26.790 1.00 80.81 173 TYR A C 1
ATOM 1368 O O . TYR A 1 173 ? 13.785 13.358 25.566 1.00 80.81 173 TYR A O 1
ATOM 1376 N N . SER A 1 174 ? 12.713 12.757 27.444 1.00 83.38 174 SER A N 1
ATOM 1377 C CA . SER A 1 174 ? 11.705 11.917 26.768 1.00 83.38 174 SER A CA 1
ATOM 1378 C C . SER A 1 174 ? 10.282 12.223 27.264 1.00 83.38 174 SER A C 1
ATOM 1380 O O . SER A 1 174 ? 10.119 12.586 28.432 1.00 83.38 174 SER A O 1
ATOM 1382 N N . PRO A 1 175 ? 9.240 12.079 26.418 1.00 87.38 175 PRO A N 1
ATOM 1383 C CA . PRO A 1 175 ? 7.840 12.127 26.836 1.00 87.38 175 PRO A CA 1
ATOM 1384 C C . PRO A 1 175 ? 7.541 11.140 27.964 1.00 87.38 175 PRO A C 1
ATOM 1386 O O . PRO A 1 175 ? 8.173 10.092 28.084 1.00 87.38 175 PRO A O 1
ATOM 1389 N N . SER A 1 176 ? 6.560 11.463 28.805 1.00 90.88 176 SER A N 1
ATOM 1390 C CA . SER A 1 176 ? 6.180 10.560 29.888 1.00 90.88 176 SER A CA 1
ATOM 1391 C C . SER A 1 176 ? 5.450 9.322 29.367 1.00 90.88 176 SER A C 1
ATOM 1393 O O . SER A 1 176 ? 4.664 9.422 28.427 1.00 90.88 176 SER A O 1
ATOM 1395 N N . ILE A 1 177 ? 5.598 8.196 30.054 1.00 90.94 177 ILE A N 1
ATOM 1396 C CA . ILE A 1 177 ? 4.912 6.935 29.758 1.00 90.94 177 ILE A CA 1
ATOM 1397 C C . ILE A 1 177 ? 3.993 6.634 30.934 1.00 90.94 177 ILE A C 1
ATOM 1399 O O . ILE A 1 177 ? 4.462 6.224 31.991 1.00 90.94 177 ILE A O 1
ATOM 1403 N N . CYS A 1 178 ? 2.693 6.878 30.774 1.00 94.00 178 CYS A N 1
ATOM 1404 C CA . CYS A 1 178 ? 1.677 6.628 31.791 1.00 94.00 178 CYS A CA 1
ATOM 1405 C C . CYS A 1 178 ? 0.786 5.471 31.335 1.00 94.00 178 CYS A C 1
ATOM 1407 O O . CYS A 1 178 ? -0.075 5.624 30.467 1.00 94.00 178 CYS A O 1
ATOM 1409 N N . GLN A 1 179 ? 1.038 4.289 31.891 1.00 92.88 179 GLN A N 1
ATOM 1410 C CA . GLN A 1 179 ? 0.264 3.083 31.620 1.00 92.88 179 GLN A CA 1
ATOM 1411 C C . GLN A 1 179 ? -0.953 3.066 32.537 1.00 92.88 179 GLN A C 1
ATOM 1413 O O . GLN A 1 179 ? -0.785 3.068 33.755 1.00 92.88 179 GLN A O 1
ATOM 1418 N N . VAL A 1 180 ? -2.159 3.054 31.971 1.00 94.25 180 VAL A N 1
ATOM 1419 C CA . VAL A 1 180 ? -3.414 3.007 32.729 1.00 94.25 180 VAL A CA 1
ATOM 1420 C C . VAL A 1 180 ? -4.063 1.647 32.519 1.00 94.25 180 VAL A C 1
ATOM 1422 O O . VAL A 1 180 ? -4.440 1.308 31.399 1.00 94.25 180 VAL A O 1
ATOM 1425 N N . PHE A 1 181 ? -4.203 0.885 33.598 1.00 93.44 181 PHE A N 1
ATOM 1426 C CA . PHE A 1 181 ? -4.912 -0.391 33.624 1.00 93.44 181 PHE A CA 1
ATOM 1427 C C . PHE A 1 181 ? -6.239 -0.192 34.343 1.00 93.44 181 PHE A C 1
ATOM 1429 O O . PHE A 1 181 ? -6.274 0.472 35.381 1.00 93.44 181 PHE A O 1
ATOM 1436 N N . TYR A 1 182 ? -7.324 -0.746 33.811 1.00 93.81 182 TYR A N 1
ATOM 1437 C CA . TYR A 1 182 ? -8.653 -0.531 34.370 1.00 93.81 182 TYR A CA 1
ATOM 1438 C C . TYR A 1 182 ? -9.588 -1.726 34.210 1.00 93.81 182 TYR A C 1
ATOM 1440 O O . TYR A 1 182 ? -9.442 -2.546 33.305 1.00 93.81 182 TYR A O 1
ATOM 1448 N N . ILE A 1 183 ? -10.569 -1.798 35.106 1.00 92.62 183 ILE A N 1
ATOM 1449 C CA . ILE A 1 183 ? -11.678 -2.752 35.082 1.00 92.62 183 ILE A CA 1
ATOM 1450 C C . ILE A 1 183 ? -12.962 -1.951 34.948 1.00 92.62 183 ILE A C 1
ATOM 1452 O O . ILE A 1 183 ? -13.182 -1.018 35.717 1.00 92.62 183 ILE A O 1
ATOM 1456 N N . ILE A 1 184 ? -13.806 -2.314 33.986 1.00 91.94 184 ILE A N 1
ATOM 1457 C CA . ILE A 1 184 ? -15.146 -1.757 33.820 1.00 91.94 184 ILE A CA 1
ATOM 1458 C C . ILE A 1 184 ? -16.165 -2.819 34.191 1.00 91.94 184 ILE A C 1
ATOM 1460 O O . ILE A 1 184 ? -16.164 -3.937 33.667 1.00 91.94 184 ILE A O 1
ATOM 1464 N N . GLU A 1 185 ? -17.083 -2.411 35.051 1.00 90.50 185 GLU A N 1
ATOM 1465 C CA . GLU A 1 185 ? -18.180 -3.213 35.550 1.00 90.50 185 GLU A CA 1
ATOM 1466 C C . GLU A 1 185 ? -19.521 -2.553 35.266 1.00 90.50 185 GLU A C 1
ATOM 1468 O O . GLU A 1 185 ? -19.644 -1.328 35.254 1.00 90.50 185 GLU A O 1
ATOM 1473 N N . ASN A 1 186 ? -20.558 -3.375 35.104 1.00 86.38 186 ASN A N 1
ATOM 1474 C CA . ASN A 1 186 ? -21.939 -2.918 35.170 1.00 86.38 186 ASN A CA 1
ATOM 1475 C C . ASN A 1 186 ? -22.762 -3.905 36.014 1.00 86.38 186 ASN A C 1
ATOM 1477 O O . ASN A 1 186 ? -23.334 -4.856 35.467 1.00 86.38 186 ASN A O 1
ATOM 1481 N N . PRO A 1 187 ? -22.869 -3.700 37.338 1.00 76.31 187 PRO A N 1
ATOM 1482 C CA . PRO A 1 187 ? -23.512 -4.668 38.227 1.00 76.31 187 PRO A CA 1
ATOM 1483 C C . PRO A 1 187 ? -25.002 -4.882 37.910 1.00 76.31 187 PRO A C 1
ATOM 1485 O O . PRO A 1 187 ? -25.566 -5.917 38.260 1.00 76.31 187 PRO A O 1
ATOM 1488 N N . VAL A 1 188 ? -25.653 -3.940 37.212 1.00 76.38 188 VAL A N 1
ATOM 1489 C CA . VAL A 1 188 ? -27.074 -4.028 36.835 1.00 76.38 188 VAL A CA 1
ATOM 1490 C C . VAL A 1 188 ? -27.288 -4.813 35.537 1.00 76.38 188 VAL A C 1
ATOM 1492 O O . VAL A 1 188 ? -28.216 -5.617 35.461 1.00 76.38 188 VAL A O 1
ATOM 1495 N N . LYS A 1 189 ? -26.467 -4.578 34.506 1.00 75.69 189 LYS A N 1
ATOM 1496 C CA . LYS A 1 189 ? -26.600 -5.220 33.187 1.00 75.69 189 LYS A CA 1
ATOM 1497 C C . LYS A 1 189 ? -25.869 -6.554 33.089 1.00 75.69 189 LYS A C 1
ATOM 1499 O O . LYS A 1 189 ? -26.353 -7.464 32.422 1.00 75.69 189 LYS A O 1
ATOM 1504 N N . TRP A 1 190 ? -24.689 -6.644 33.694 1.00 76.75 190 TRP A N 1
ATOM 1505 C CA . TRP A 1 190 ? -23.741 -7.745 33.503 1.00 76.75 190 TRP A CA 1
ATOM 1506 C C . TRP A 1 190 ? -23.712 -8.720 34.686 1.00 76.75 190 TRP A C 1
ATOM 1508 O O . TRP A 1 190 ? -23.080 -9.769 34.588 1.00 76.75 190 TRP A O 1
ATOM 1518 N N . ASN A 1 191 ? -24.427 -8.397 35.776 1.00 75.12 191 ASN A N 1
ATOM 1519 C CA . ASN A 1 191 ? -24.420 -9.149 37.035 1.00 75.12 191 ASN A CA 1
ATOM 1520 C C . ASN A 1 191 ? -22.981 -9.366 37.551 1.00 75.12 191 ASN A C 1
ATOM 1522 O O . ASN A 1 191 ? -22.631 -10.454 38.007 1.00 75.12 191 ASN A O 1
ATOM 1526 N N . SER A 1 192 ? -22.138 -8.334 37.412 1.00 67.31 192 SER A N 1
ATOM 1527 C CA . SER A 1 192 ? -20.754 -8.353 37.877 1.00 67.31 192 SER A CA 1
ATOM 1528 C C . SER A 1 192 ? -20.680 -8.283 39.404 1.00 67.31 192 SER A C 1
ATOM 1530 O O . SER A 1 192 ? -21.551 -7.727 40.082 1.00 67.31 192 SER A O 1
ATOM 1532 N N . THR A 1 193 ? -19.615 -8.869 39.932 1.00 64.56 193 THR A N 1
ATOM 1533 C CA . THR A 1 193 ? -19.193 -8.780 41.325 1.00 64.56 193 THR A CA 1
ATOM 1534 C C . THR A 1 193 ? -17.748 -8.325 41.324 1.00 64.56 193 THR A C 1
ATOM 1536 O O . THR A 1 193 ? -16.943 -8.876 40.573 1.00 64.56 193 THR A O 1
ATOM 1539 N N . VAL A 1 194 ? -17.449 -7.333 42.163 1.00 61.00 194 VAL A N 1
ATOM 1540 C CA . VAL A 1 194 ? -16.134 -6.689 42.200 1.00 61.00 194 VAL A CA 1
ATOM 1541 C C . VAL A 1 194 ? -15.043 -7.722 42.504 1.00 61.00 194 VAL A C 1
ATOM 1543 O O . VAL A 1 194 ? -15.207 -8.481 43.472 1.00 61.00 194 VAL A O 1
ATOM 1546 N N . PRO A 1 195 ? -13.944 -7.778 41.720 1.00 62.16 195 PRO A N 1
ATOM 1547 C CA . PRO A 1 195 ? -12.762 -8.567 42.050 1.00 62.16 195 PRO A CA 1
ATOM 1548 C C . PRO A 1 195 ? -12.309 -8.313 43.492 1.00 62.16 195 PRO A C 1
ATOM 1550 O O . PRO A 1 195 ? -12.414 -7.201 44.005 1.00 62.16 195 PRO A O 1
ATOM 1553 N N . GLN A 1 196 ? -11.809 -9.344 44.176 1.00 59.19 196 GLN A N 1
ATOM 1554 C CA . GLN A 1 196 ? -11.392 -9.178 45.574 1.00 59.19 196 GLN A CA 1
ATOM 1555 C C . GLN A 1 196 ? -10.111 -8.355 45.692 1.00 59.19 196 GLN A C 1
ATOM 1557 O O . GLN A 1 196 ? -9.919 -7.674 46.699 1.00 59.19 196 GLN A O 1
ATOM 1562 N N . GLU A 1 197 ? -9.247 -8.428 44.681 1.00 66.81 197 GLU A N 1
ATOM 1563 C CA . GLU A 1 197 ? -8.004 -7.676 44.636 1.00 66.81 197 GLU A CA 1
ATOM 1564 C C . GLU A 1 197 ? -7.598 -7.403 43.183 1.00 66.81 197 GLU A C 1
ATOM 1566 O O . GLU A 1 197 ? -7.653 -8.289 42.324 1.00 66.81 197 GLU A O 1
ATOM 1571 N N . VAL A 1 198 ? -7.180 -6.164 42.928 1.00 63.38 198 VAL A N 1
ATOM 1572 C CA . VAL A 1 198 ? -6.536 -5.739 41.685 1.00 63.38 198 VAL A CA 1
ATOM 1573 C C . VAL A 1 198 ? -5.099 -5.398 42.042 1.00 63.38 198 VAL A C 1
ATOM 1575 O O . VAL A 1 198 ? -4.847 -4.423 42.752 1.00 63.38 198 VAL A O 1
ATOM 1578 N N . MET A 1 199 ? -4.160 -6.228 41.594 1.00 68.81 199 MET A N 1
ATOM 1579 C CA . MET A 1 199 ? -2.739 -6.045 41.884 1.00 68.81 199 MET A CA 1
ATOM 1580 C C . MET A 1 199 ? -1.981 -5.630 40.631 1.00 68.81 199 MET A C 1
ATOM 1582 O O . MET A 1 199 ? -2.115 -6.245 39.573 1.00 68.81 199 MET A O 1
ATOM 1586 N N . LEU A 1 200 ? -1.150 -4.603 40.796 1.00 74.19 200 LEU A N 1
ATOM 1587 C CA . LEU A 1 200 ? -0.091 -4.238 39.870 1.00 74.19 200 LEU A CA 1
ATOM 1588 C C . LEU A 1 200 ? 1.227 -4.746 40.470 1.00 74.19 200 LEU A C 1
ATOM 1590 O O . LEU A 1 200 ? 1.695 -4.188 41.465 1.00 74.19 200 LEU A O 1
ATOM 1594 N N . ASP A 1 201 ? 1.805 -5.806 39.904 1.00 75.12 201 ASP A N 1
ATOM 1595 C CA . ASP A 1 201 ? 3.171 -6.211 40.254 1.00 75.12 201 ASP A CA 1
ATOM 1596 C C . ASP A 1 201 ? 4.153 -5.518 39.308 1.00 75.12 201 ASP A C 1
ATOM 1598 O O . ASP A 1 201 ? 4.104 -5.697 38.086 1.00 75.12 201 ASP A O 1
ATOM 1602 N N . THR A 1 202 ? 5.049 -4.725 39.889 1.00 69.81 202 THR A N 1
ATOM 1603 C CA . THR A 1 202 ? 6.201 -4.140 39.204 1.00 69.81 202 THR A CA 1
ATOM 1604 C C . THR A 1 202 ? 7.439 -4.919 39.663 1.00 69.81 202 THR A C 1
ATOM 1606 O O . THR A 1 202 ? 8.092 -4.518 40.636 1.00 69.81 202 THR A O 1
ATOM 1609 N N . PRO A 1 203 ? 7.774 -6.061 39.025 1.00 59.97 203 PRO A N 1
ATOM 1610 C CA . PRO A 1 203 ? 8.903 -6.886 39.433 1.00 59.97 203 PRO A CA 1
ATOM 1611 C C . PRO A 1 203 ? 10.192 -6.061 39.465 1.00 59.97 203 PRO A C 1
ATOM 1613 O O . PRO A 1 203 ? 10.542 -5.412 38.481 1.00 59.97 203 PRO A O 1
ATOM 1616 N N . GLY A 1 204 ? 10.918 -6.129 40.588 1.00 55.28 204 GLY A N 1
ATOM 1617 C CA . GLY A 1 204 ? 12.147 -5.368 40.868 1.00 55.28 204 GLY A CA 1
ATOM 1618 C C . GLY A 1 204 ? 13.346 -5.753 39.992 1.00 55.28 204 GLY A C 1
ATOM 1619 O O . GLY A 1 204 ? 14.344 -6.283 40.481 1.00 55.28 204 GLY A O 1
ATOM 1620 N N . ARG A 1 205 ? 13.221 -5.519 38.686 1.00 56.03 205 ARG A N 1
ATOM 1621 C CA . ARG A 1 205 ? 14.233 -5.702 37.644 1.00 56.03 205 ARG A CA 1
ATOM 1622 C C . ARG A 1 205 ? 15.171 -4.480 37.580 1.00 56.03 205 ARG A C 1
ATOM 1624 O O . ARG A 1 205 ? 14.857 -3.443 38.163 1.00 56.03 205 ARG A O 1
ATOM 1631 N N . PRO A 1 206 ? 16.355 -4.601 36.945 1.00 52.75 206 PRO A N 1
ATOM 1632 C CA . PRO A 1 206 ? 17.291 -3.484 36.789 1.00 52.75 206 PRO A CA 1
ATOM 1633 C C . PRO A 1 206 ? 16.665 -2.254 36.112 1.00 52.75 206 PRO A C 1
ATOM 1635 O O . PRO A 1 206 ? 15.689 -2.372 35.376 1.00 52.75 206 PRO A O 1
ATOM 1638 N N . GLU A 1 207 ? 17.304 -1.102 36.340 1.00 58.62 207 GLU A N 1
ATOM 1639 C CA . GLU A 1 207 ? 16.871 0.300 36.134 1.00 58.62 207 GLU A CA 1
ATOM 1640 C C . GLU A 1 207 ? 16.326 0.696 34.738 1.00 58.62 207 GLU A C 1
ATOM 1642 O O . GLU A 1 207 ? 16.000 1.859 34.528 1.00 58.62 207 GLU A O 1
ATOM 1647 N N . TYR A 1 208 ? 16.218 -0.237 33.788 1.00 62.72 208 TYR A N 1
ATOM 1648 C CA . TYR A 1 208 ? 15.944 0.020 32.367 1.00 62.72 208 TYR A CA 1
ATOM 1649 C C . TYR A 1 208 ? 14.761 -0.783 31.787 1.00 62.72 208 TYR A C 1
ATOM 1651 O O . TYR A 1 208 ? 14.407 -0.584 30.631 1.00 62.72 208 TYR A O 1
ATOM 1659 N N . SER A 1 209 ? 14.127 -1.689 32.548 1.00 64.69 209 SER A N 1
ATOM 1660 C CA . SER A 1 209 ? 12.968 -2.469 32.069 1.00 64.69 209 SER A CA 1
ATOM 1661 C C . SER A 1 209 ? 11.727 -2.233 32.929 1.00 64.69 209 SER A C 1
ATOM 1663 O O . SER A 1 209 ? 11.750 -2.529 34.124 1.00 64.69 209 SER A O 1
ATOM 1665 N N . PHE A 1 210 ? 10.633 -1.780 32.317 1.00 70.56 210 PHE A N 1
ATOM 1666 C CA . PHE A 1 210 ? 9.360 -1.480 32.970 1.00 70.56 210 PHE A CA 1
ATOM 1667 C C . PHE A 1 210 ? 8.298 -2.503 32.546 1.00 70.56 210 PHE A C 1
ATOM 1669 O O . PHE A 1 210 ? 7.486 -2.270 31.653 1.00 70.56 210 PHE A O 1
ATOM 1676 N N . ALA A 1 211 ? 8.345 -3.682 33.165 1.00 76.75 211 ALA A N 1
ATOM 1677 C CA . ALA A 1 211 ? 7.273 -4.665 33.063 1.00 76.75 211 ALA A CA 1
ATOM 1678 C C . ALA A 1 211 ? 6.263 -4.402 34.185 1.00 76.75 211 ALA A C 1
ATOM 1680 O O . ALA A 1 211 ? 6.656 -4.348 35.351 1.00 76.75 211 ALA A O 1
ATOM 1681 N N . ASN A 1 212 ? 4.990 -4.246 33.835 1.00 80.31 212 ASN A N 1
ATOM 1682 C CA . ASN A 1 212 ? 3.890 -4.204 34.790 1.00 80.31 212 ASN A CA 1
ATOM 1683 C C . ASN A 1 212 ? 2.945 -5.358 34.480 1.00 80.31 212 ASN A C 1
ATOM 1685 O O . ASN A 1 212 ? 2.443 -5.458 33.357 1.00 80.31 212 ASN A O 1
ATOM 1689 N N . THR A 1 213 ? 2.672 -6.194 35.476 1.00 79.19 213 THR A N 1
ATOM 1690 C CA . THR A 1 213 ? 1.655 -7.238 35.351 1.00 79.19 213 THR A CA 1
ATOM 1691 C C . THR A 1 213 ? 0.434 -6.850 36.164 1.00 79.19 213 THR A C 1
ATOM 1693 O O . THR A 1 213 ? 0.531 -6.513 37.345 1.00 79.19 213 THR A O 1
ATOM 1696 N N . PHE A 1 214 ? -0.714 -6.876 35.500 1.00 80.94 214 PHE A N 1
ATOM 1697 C CA . PHE A 1 214 ? -2.019 -6.550 36.035 1.00 80.94 214 PHE A CA 1
ATOM 1698 C C . PHE A 1 214 ? -2.834 -7.835 36.193 1.00 80.94 214 PHE A C 1
ATOM 1700 O O . PHE A 1 214 ? -3.072 -8.564 35.224 1.00 80.94 214 PHE A O 1
ATOM 1707 N N . TYR A 1 215 ? -3.255 -8.099 37.426 1.00 78.56 215 TYR A N 1
ATOM 1708 C CA . TYR A 1 215 ? -3.967 -9.312 37.816 1.00 78.56 215 TYR A CA 1
ATOM 1709 C C . TYR A 1 215 ? -5.387 -8.963 38.266 1.00 78.56 215 TYR A C 1
ATOM 1711 O O . TYR A 1 215 ? -5.562 -8.144 39.172 1.00 78.56 215 TYR A O 1
ATOM 1719 N N . ALA A 1 216 ? -6.390 -9.619 37.677 1.00 72.94 216 ALA A N 1
ATOM 1720 C CA . ALA A 1 216 ? -7.779 -9.548 38.127 1.00 72.94 216 ALA A CA 1
ATOM 1721 C C . ALA A 1 216 ? -8.148 -10.853 38.851 1.00 72.94 216 ALA A C 1
ATOM 1723 O O . ALA A 1 216 ? -8.404 -11.880 38.212 1.00 72.94 216 ALA A O 1
ATOM 1724 N N . ILE A 1 217 ? -8.172 -10.819 40.190 1.00 72.38 217 ILE A N 1
ATOM 1725 C CA . ILE A 1 217 ? -8.396 -12.002 41.035 1.00 72.38 217 ILE A CA 1
ATOM 1726 C C . ILE A 1 217 ? -9.746 -11.891 41.756 1.00 72.38 217 ILE A C 1
ATOM 1728 O O . ILE A 1 217 ? -9.983 -10.980 42.553 1.00 72.38 217 ILE A O 1
ATOM 1732 N N . GLY A 1 218 ? -10.640 -12.852 41.515 1.00 68.56 218 GLY A N 1
ATOM 1733 C CA . GLY A 1 218 ? -11.909 -12.964 42.234 1.00 68.56 218 GLY A CA 1
ATOM 1734 C C . GLY A 1 218 ? -12.975 -13.762 41.487 1.00 68.56 218 GLY A C 1
ATOM 1735 O O . GLY A 1 218 ? -12.779 -14.182 40.352 1.00 68.56 218 GLY A O 1
ATOM 1736 N N . ASP A 1 219 ? -14.126 -13.931 42.136 1.00 66.50 219 ASP A N 1
ATOM 1737 C CA . ASP A 1 219 ? -15.354 -14.366 41.472 1.00 66.50 219 ASP A CA 1
ATOM 1738 C C . ASP A 1 219 ? -15.994 -13.139 40.804 1.00 66.50 219 ASP A C 1
ATOM 1740 O O . ASP A 1 219 ? -16.712 -12.378 41.458 1.00 66.50 219 ASP A O 1
ATOM 1744 N N . TYR A 1 220 ? -15.725 -12.931 39.515 1.00 71.06 220 TYR A N 1
ATOM 1745 C CA . TYR A 1 220 ? -16.365 -11.895 38.702 1.00 71.06 220 TYR A CA 1
ATOM 1746 C C . TYR A 1 220 ? -17.348 -12.493 37.692 1.00 71.06 220 TYR A C 1
ATOM 1748 O O . TYR A 1 220 ? -17.147 -13.576 37.143 1.00 71.06 220 TYR A O 1
ATOM 1756 N N . GLY A 1 221 ? -18.435 -11.755 37.449 1.00 80.56 221 GLY A N 1
ATOM 1757 C CA . GLY A 1 221 ? -19.305 -11.968 36.293 1.00 80.56 221 GLY A CA 1
ATOM 1758 C C . GLY A 1 221 ? -18.654 -11.441 35.010 1.00 80.56 221 GLY A C 1
ATOM 1759 O O . GLY A 1 221 ? -17.434 -11.432 34.869 1.00 80.56 221 GLY A O 1
ATOM 1760 N N . LYS A 1 222 ? -19.470 -10.940 34.080 1.00 86.25 222 LYS A N 1
ATOM 1761 C CA . LYS A 1 222 ? -18.961 -10.275 32.872 1.00 86.25 222 LYS A CA 1
ATOM 1762 C C . LYS A 1 222 ? -18.316 -8.939 33.229 1.00 86.25 222 LYS A C 1
ATOM 1764 O O . LYS A 1 222 ? -18.968 -8.089 33.840 1.00 86.25 222 LYS A O 1
ATOM 1769 N N . ILE A 1 223 ? -17.063 -8.766 32.822 1.00 89.00 223 ILE A N 1
ATOM 1770 C CA . ILE A 1 223 ? -16.263 -7.552 33.021 1.00 89.00 223 ILE A CA 1
ATOM 1771 C C . ILE A 1 223 ? -15.504 -7.207 31.738 1.00 89.00 223 ILE A C 1
ATOM 1773 O O . ILE A 1 223 ? -15.247 -8.078 30.901 1.00 89.00 223 ILE A O 1
ATOM 1777 N N . ILE A 1 224 ? -15.116 -5.938 31.601 1.00 90.88 224 ILE A N 1
ATOM 1778 C CA . ILE A 1 224 ? -14.130 -5.520 30.601 1.00 90.88 224 ILE A CA 1
ATOM 1779 C C . ILE A 1 224 ? -12.851 -5.137 31.336 1.00 90.88 224 ILE A C 1
ATOM 1781 O O . ILE A 1 224 ? -12.862 -4.200 32.131 1.00 90.88 224 ILE A O 1
ATOM 1785 N N . LEU A 1 225 ? -11.751 -5.831 31.054 1.00 91.56 225 LEU A N 1
ATOM 1786 C CA . LEU A 1 225 ? -10.418 -5.336 31.392 1.00 91.56 225 LEU A CA 1
ATOM 1787 C C . LEU A 1 225 ? -9.942 -4.414 30.270 1.00 91.56 225 LEU A C 1
ATOM 1789 O O . LEU A 1 225 ? -10.222 -4.657 29.096 1.00 91.56 225 LEU A O 1
ATOM 1793 N N . GLY A 1 226 ? -9.224 -3.356 30.616 1.00 91.81 226 GLY A N 1
ATOM 1794 C CA . GLY A 1 226 ? -8.725 -2.397 29.648 1.00 91.81 226 GLY A CA 1
ATOM 1795 C C . GLY A 1 226 ? -7.332 -1.891 29.979 1.00 91.81 226 GLY A C 1
ATOM 1796 O O . GLY A 1 226 ? -6.911 -1.836 31.136 1.00 91.81 226 GLY A O 1
ATOM 1797 N N . TYR A 1 227 ? -6.621 -1.521 28.923 1.00 93.94 227 TYR A N 1
ATOM 1798 C CA . TYR A 1 227 ? -5.320 -0.879 28.982 1.00 93.94 227 TYR A CA 1
ATOM 1799 C C . TYR A 1 227 ? -5.318 0.329 28.050 1.00 93.94 227 TYR A C 1
ATOM 1801 O O . TYR A 1 227 ? -5.736 0.223 26.895 1.00 93.94 227 TYR A O 1
ATOM 1809 N N . SER A 1 228 ? -4.805 1.458 28.535 1.00 94.00 228 SER A N 1
ATOM 1810 C CA . SER A 1 228 ? -4.572 2.652 27.726 1.00 94.00 228 SER A CA 1
ATOM 1811 C C . SER A 1 228 ? -3.199 3.252 28.004 1.00 94.00 228 SER A C 1
ATOM 1813 O O . SER A 1 228 ? -2.774 3.357 29.156 1.00 94.00 228 SER A O 1
ATOM 1815 N N . LEU A 1 229 ? -2.520 3.697 26.946 1.00 93.38 229 LEU A N 1
ATOM 1816 C CA . LEU A 1 229 ? -1.229 4.379 27.050 1.00 93.38 229 LEU A CA 1
ATOM 1817 C C . LEU A 1 229 ? -1.412 5.899 26.949 1.00 93.38 229 LEU A C 1
ATOM 1819 O O . LEU A 1 229 ? -1.742 6.427 25.888 1.00 93.38 229 LEU A O 1
ATOM 1823 N N . LEU A 1 230 ? -1.151 6.626 28.032 1.00 94.88 230 LEU A N 1
ATOM 1824 C CA . LEU A 1 230 ? -1.122 8.089 28.035 1.00 94.88 230 LEU A CA 1
ATOM 1825 C C . LEU A 1 230 ? 0.324 8.593 27.958 1.00 94.88 230 LEU A C 1
ATOM 1827 O O . LEU A 1 230 ? 1.227 8.026 28.573 1.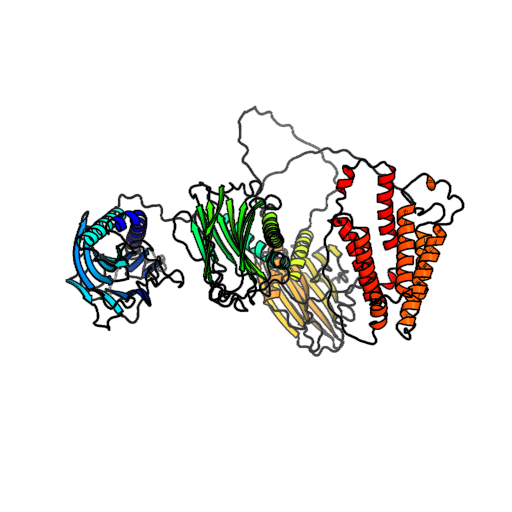00 94.88 230 LEU A O 1
ATOM 1831 N N . SER A 1 231 ? 0.547 9.682 27.221 1.00 93.50 231 SER A N 1
ATOM 1832 C CA . SER A 1 231 ? 1.854 10.336 27.135 1.00 93.50 231 SER A CA 1
ATOM 1833 C C . SER A 1 231 ? 1.718 11.854 27.117 1.00 93.50 231 SER A C 1
ATOM 1835 O O . SER A 1 231 ? 0.722 12.390 26.631 1.00 93.50 231 SER A O 1
ATOM 1837 N N . LYS A 1 232 ? 2.708 12.548 27.682 1.00 94.00 232 LYS A N 1
ATOM 1838 C CA . LYS A 1 232 ? 2.704 13.995 27.905 1.00 94.00 232 LYS A CA 1
ATOM 1839 C C . LYS A 1 232 ? 4.117 14.553 27.791 1.00 94.00 232 LYS A C 1
ATOM 1841 O O . LYS A 1 232 ? 5.063 13.990 28.347 1.00 94.00 232 LYS A O 1
ATOM 1846 N N . PHE A 1 233 ? 4.257 15.655 27.060 1.00 91.50 233 PHE A N 1
ATOM 1847 C CA . PHE A 1 233 ? 5.557 16.237 26.727 1.00 91.50 233 PHE A CA 1
ATOM 1848 C C . PHE A 1 233 ? 5.486 17.761 26.714 1.00 91.50 233 PHE A C 1
ATOM 1850 O O . PHE A 1 233 ? 4.678 18.355 26.000 1.00 91.50 233 PHE A O 1
ATOM 1857 N N . GLU A 1 234 ? 6.329 18.419 27.505 1.00 89.69 234 GLU A N 1
ATOM 1858 C CA . GLU A 1 234 ? 6.409 19.878 27.501 1.00 89.69 234 GLU A CA 1
ATOM 1859 C C . GLU A 1 234 ? 7.389 20.387 26.443 1.00 89.69 234 GLU A C 1
ATOM 1861 O O . GLU A 1 234 ? 8.392 19.751 26.124 1.00 89.69 234 GLU A O 1
ATOM 1866 N N . SER A 1 235 ? 7.152 21.606 25.952 1.00 81.62 235 SER A N 1
ATOM 1867 C CA . SER A 1 235 ? 7.962 22.265 24.914 1.00 81.62 235 SER A CA 1
ATOM 1868 C C . SER A 1 235 ? 9.431 22.526 25.290 1.00 81.62 235 SER A C 1
ATOM 1870 O O . SER A 1 235 ? 10.193 23.023 24.463 1.00 81.62 235 SER A O 1
ATOM 1872 N N . GLY A 1 236 ? 9.837 22.195 26.521 1.00 80.50 236 GLY A N 1
ATOM 1873 C CA . GLY A 1 236 ? 11.230 22.160 26.970 1.00 80.50 236 GLY A CA 1
ATOM 1874 C C . GLY A 1 236 ? 11.956 20.830 26.729 1.00 80.50 236 GLY A C 1
ATOM 1875 O O . GLY A 1 236 ? 13.125 20.737 27.087 1.00 80.50 236 GLY A O 1
ATOM 1876 N N . GLY A 1 237 ? 11.295 19.817 26.156 1.00 79.06 237 GLY A N 1
ATOM 1877 C CA . GLY A 1 237 ? 11.880 18.494 25.909 1.00 79.06 237 GLY A CA 1
ATOM 1878 C C . GLY A 1 237 ? 11.807 17.529 27.098 1.00 79.06 237 GLY A C 1
ATOM 1879 O O . GLY A 1 237 ? 12.506 16.524 27.101 1.00 79.06 237 GLY A O 1
ATOM 1880 N N . ASN A 1 238 ? 10.987 17.824 28.110 1.00 86.62 238 ASN A N 1
ATOM 1881 C CA . ASN A 1 238 ? 10.834 16.989 29.302 1.00 86.62 238 ASN A CA 1
ATOM 1882 C C . ASN A 1 238 ? 9.427 16.386 29.353 1.00 86.62 238 ASN A C 1
ATOM 1884 O O . ASN A 1 238 ? 8.433 17.093 29.151 1.00 86.62 238 ASN A O 1
ATOM 1888 N N . GLY A 1 239 ? 9.340 15.097 29.670 1.00 87.81 239 GLY A N 1
ATOM 1889 C CA . GLY A 1 239 ? 8.085 14.440 30.009 1.00 87.81 239 GLY A CA 1
ATOM 1890 C C . GLY A 1 239 ? 7.641 14.855 31.405 1.00 87.81 239 GLY A C 1
ATOM 1891 O O . GLY A 1 239 ? 8.434 14.828 32.348 1.00 87.81 239 GLY A O 1
ATOM 1892 N N . THR A 1 240 ? 6.373 15.235 31.553 1.00 93.19 240 THR A N 1
ATOM 1893 C CA . THR A 1 240 ? 5.802 15.613 32.853 1.00 93.19 240 THR A CA 1
ATOM 1894 C C . THR A 1 240 ? 4.685 14.671 33.275 1.00 93.19 240 THR A C 1
ATOM 1896 O O . THR A 1 240 ? 4.120 13.937 32.468 1.00 93.19 240 THR A O 1
ATOM 1899 N N . GLU A 1 241 ? 4.406 14.644 34.577 1.00 95.12 241 GLU A N 1
ATOM 1900 C CA . GLU A 1 241 ? 3.406 13.754 35.159 1.00 95.12 241 GLU A CA 1
ATOM 1901 C C . GLU A 1 241 ? 2.021 13.957 34.511 1.00 95.12 241 GLU A C 1
ATOM 1903 O O . GLU A 1 241 ? 1.561 15.092 34.317 1.00 95.12 241 GLU A O 1
ATOM 1908 N N . VAL A 1 242 ? 1.350 12.849 34.179 1.00 95.94 242 VAL A N 1
ATOM 1909 C CA . VAL A 1 242 ? -0.061 12.848 33.788 1.00 95.94 242 VAL A CA 1
ATOM 1910 C C . VAL A 1 242 ? -0.817 12.797 35.103 1.00 95.94 242 VAL A C 1
ATOM 1912 O O . VAL A 1 242 ? -0.868 11.773 35.780 1.00 95.94 242 VAL A O 1
ATOM 1915 N N . THR A 1 243 ? -1.312 13.953 35.525 1.00 96.44 243 THR A N 1
ATOM 1916 C CA . THR A 1 243 ? -1.851 14.131 36.871 1.00 96.44 243 THR A CA 1
ATOM 1917 C C . THR A 1 243 ? -3.081 13.255 37.088 1.00 96.44 243 THR A C 1
ATOM 1919 O O . THR A 1 243 ? -3.818 12.962 36.147 1.00 96.44 243 THR A O 1
ATOM 1922 N N . ALA A 1 244 ? -3.359 12.898 38.345 1.00 96.00 244 ALA A N 1
ATOM 1923 C CA . ALA A 1 244 ? -4.548 12.122 38.703 1.00 96.00 244 ALA A CA 1
ATOM 1924 C C . ALA A 1 244 ? -5.840 12.684 38.077 1.00 96.00 244 ALA A C 1
ATOM 1926 O O . ALA A 1 244 ? -6.639 11.924 37.548 1.00 96.00 244 ALA A O 1
ATOM 1927 N N . GLN A 1 245 ? -5.990 14.013 38.045 1.00 97.19 245 GLN A N 1
ATOM 1928 C CA . GLN A 1 245 ? -7.134 14.693 37.432 1.00 97.19 245 GLN A CA 1
ATOM 1929 C C . GLN A 1 245 ? -7.202 14.514 35.901 1.00 97.19 245 GLN A C 1
ATOM 1931 O O . GLN A 1 245 ? -8.294 14.390 35.350 1.00 97.19 245 GLN A O 1
ATOM 1936 N N . GLU A 1 246 ? -6.064 14.506 35.200 1.00 97.25 246 GLU A N 1
ATOM 1937 C CA . GLU A 1 246 ? -6.020 14.220 33.758 1.00 97.25 246 GLU A CA 1
ATOM 1938 C C . GLU A 1 246 ? -6.412 12.758 33.494 1.00 97.25 246 GLU A C 1
ATOM 1940 O O . GLU A 1 246 ? -7.229 12.502 32.611 1.00 97.25 246 GLU A O 1
ATOM 1945 N N . VAL A 1 247 ? -5.926 11.811 34.310 1.00 96.88 247 VAL A N 1
ATOM 1946 C CA . VAL A 1 247 ? -6.323 10.392 34.224 1.00 96.88 247 VAL A CA 1
ATOM 1947 C C . VAL A 1 247 ? -7.820 10.214 34.501 1.00 96.88 247 VAL A C 1
ATOM 1949 O O . VAL A 1 247 ? -8.504 9.598 33.688 1.00 96.88 247 VAL A O 1
ATOM 1952 N N . GLU A 1 248 ? -8.363 10.798 35.576 1.00 97.00 248 GLU A N 1
ATOM 1953 C CA . GLU A 1 248 ? -9.806 10.774 35.875 1.00 97.00 248 GLU A CA 1
ATOM 1954 C C . GLU A 1 248 ? -10.635 11.340 34.713 1.00 97.00 248 GLU A C 1
ATOM 1956 O O . GLU A 1 248 ? -11.679 10.782 34.373 1.00 97.00 248 GLU A O 1
ATOM 1961 N N . SER A 1 249 ? -10.175 12.419 34.070 1.00 96.69 249 SER A N 1
ATOM 1962 C CA . SER A 1 249 ? -10.875 13.053 32.944 1.00 96.69 249 SER A CA 1
ATOM 1963 C C . SER A 1 249 ? -10.842 12.192 31.674 1.00 96.69 249 SER A C 1
ATOM 1965 O O . SER A 1 249 ? -11.856 12.085 30.982 1.00 96.69 249 SER A O 1
ATOM 1967 N N . VAL A 1 250 ? -9.716 11.527 31.384 1.00 96.31 250 VAL A N 1
ATOM 1968 C CA . VAL A 1 250 ? -9.608 10.518 30.313 1.00 96.31 250 VAL A CA 1
ATOM 1969 C C . VAL A 1 250 ? -10.545 9.343 30.604 1.00 96.31 250 VAL A C 1
ATOM 1971 O O . VAL A 1 250 ? -11.401 9.033 29.776 1.00 96.31 250 VAL A O 1
ATOM 1974 N N . MET A 1 251 ? -10.434 8.721 31.782 1.00 97.00 251 MET A N 1
ATOM 1975 C CA . MET A 1 251 ? -11.241 7.555 32.164 1.00 97.00 251 MET A CA 1
ATOM 1976 C C . MET A 1 251 ? -12.744 7.877 32.177 1.00 97.00 251 MET A C 1
ATOM 1978 O O . MET A 1 251 ? -13.545 7.053 31.740 1.00 97.00 251 MET A O 1
ATOM 1982 N N . SER A 1 252 ? -13.132 9.091 32.591 1.00 96.12 252 SER A N 1
ATOM 1983 C CA . SER A 1 252 ? -14.524 9.572 32.563 1.00 96.12 252 SER A CA 1
ATOM 1984 C C . SER A 1 252 ? -15.097 9.680 31.145 1.00 96.12 252 SER A C 1
ATOM 1986 O O . SER A 1 252 ? -16.269 9.371 30.931 1.00 96.12 252 SER A O 1
ATOM 1988 N N . GLU A 1 253 ? -14.295 10.098 30.161 1.00 96.06 253 GLU A N 1
ATOM 1989 C CA . GLU A 1 253 ? -14.731 10.124 28.758 1.00 96.06 253 GLU A CA 1
ATOM 1990 C C . GLU A 1 253 ? -14.761 8.705 28.164 1.00 96.06 253 GLU A C 1
ATOM 1992 O O . GLU A 1 253 ? -15.701 8.364 27.447 1.00 96.06 253 GLU A O 1
ATOM 1997 N N . MET A 1 254 ? -13.805 7.838 28.520 1.00 94.38 254 MET A N 1
ATOM 1998 C CA . MET A 1 254 ? -13.780 6.441 28.063 1.00 94.38 254 MET A CA 1
ATOM 1999 C C . MET A 1 254 ? -14.979 5.630 28.572 1.00 94.38 254 MET A C 1
ATOM 2001 O O . MET A 1 254 ? -15.662 4.989 27.772 1.00 94.38 254 MET A O 1
ATOM 2005 N N . ILE A 1 255 ? -15.304 5.701 29.869 1.00 95.31 255 ILE A N 1
ATOM 2006 C CA . ILE A 1 255 ? -16.484 5.017 30.421 1.00 95.31 255 ILE A CA 1
ATOM 2007 C C . ILE A 1 255 ? -17.789 5.574 29.823 1.00 95.31 255 ILE A C 1
ATOM 2009 O O . ILE A 1 255 ? -18.711 4.808 29.547 1.00 95.31 255 ILE A O 1
ATOM 2013 N N . ARG A 1 256 ? -17.857 6.887 29.538 1.00 95.25 256 ARG A N 1
ATOM 2014 C CA . ARG A 1 256 ? -18.997 7.516 28.850 1.00 95.25 256 ARG A CA 1
ATOM 2015 C C . ARG A 1 256 ? -19.178 6.969 27.437 1.00 95.25 256 ARG A C 1
ATOM 2017 O O . ARG A 1 256 ? -20.303 6.668 27.044 1.00 95.25 256 ARG A O 1
ATOM 2024 N N . ILE A 1 257 ? -18.090 6.833 26.681 1.00 92.81 257 ILE A N 1
ATOM 2025 C CA . ILE A 1 257 ? -18.115 6.246 25.338 1.00 92.81 257 ILE A CA 1
ATOM 2026 C C . ILE A 1 257 ? -18.620 4.799 25.404 1.00 92.81 257 ILE A C 1
ATOM 2028 O O . ILE A 1 257 ? -19.586 4.464 24.724 1.00 92.81 257 ILE A O 1
ATOM 2032 N N . ILE A 1 258 ? -18.064 3.979 26.297 1.00 91.88 258 ILE A N 1
ATOM 2033 C CA . ILE A 1 258 ? -18.431 2.562 26.452 1.00 91.88 258 ILE A CA 1
ATOM 2034 C C . ILE A 1 258 ? -19.902 2.394 26.881 1.00 91.88 258 ILE A C 1
ATOM 2036 O O . ILE A 1 258 ? -20.615 1.546 26.337 1.00 91.88 258 ILE A O 1
ATOM 2040 N N . ALA A 1 259 ? -20.400 3.250 27.779 1.00 91.94 259 ALA A N 1
ATOM 2041 C CA . ALA A 1 259 ? -21.808 3.278 28.180 1.00 91.94 259 ALA A CA 1
ATOM 2042 C C . ALA A 1 259 ? -22.761 3.614 27.012 1.00 91.94 259 ALA A C 1
ATOM 2044 O O . ALA A 1 259 ? -23.863 3.064 26.925 1.00 91.94 259 ALA A O 1
ATOM 2045 N N . ILE A 1 260 ? -22.334 4.486 26.089 1.00 89.62 260 ILE A N 1
ATOM 2046 C CA . ILE A 1 260 ? -23.067 4.803 24.855 1.00 89.62 260 ILE A CA 1
ATOM 2047 C C . ILE A 1 260 ? -23.024 3.618 23.875 1.00 89.62 260 ILE A C 1
ATOM 2049 O O . ILE A 1 260 ? -24.052 3.302 23.264 1.00 89.62 260 ILE A O 1
ATOM 2053 N N . SER A 1 261 ? -21.880 2.940 23.737 1.00 87.88 261 SER A N 1
ATOM 2054 C CA . SER A 1 261 ? -21.706 1.789 22.839 1.00 87.88 261 SER A CA 1
ATOM 2055 C C . SER A 1 261 ? -22.592 0.593 23.227 1.00 87.88 261 SER A C 1
ATOM 2057 O O . SER A 1 261 ? -23.177 -0.035 22.343 1.00 87.88 261 SER A O 1
ATOM 2059 N N . ASP A 1 262 ? -22.771 0.334 24.529 1.00 87.81 262 ASP A N 1
ATOM 2060 C CA . ASP A 1 262 ? -23.661 -0.704 25.090 1.00 87.81 262 ASP A CA 1
ATOM 2061 C C . ASP A 1 262 ? -25.120 -0.210 25.307 1.00 87.81 262 ASP A C 1
ATOM 2063 O O . ASP A 1 262 ? -25.914 -0.782 26.061 1.00 87.81 262 ASP A O 1
ATOM 2067 N N . SER A 1 263 ? -25.532 0.882 24.653 1.00 87.56 263 SER A N 1
ATOM 2068 C CA . SER A 1 263 ? -26.928 1.336 24.692 1.00 87.56 263 SER A CA 1
ATOM 2069 C C . SER A 1 263 ? -27.812 0.503 23.747 1.00 87.56 263 SER A C 1
ATOM 2071 O O . SER A 1 263 ? -27.645 0.588 22.527 1.00 87.56 263 SER A O 1
ATOM 2073 N N . PRO A 1 264 ? -28.832 -0.235 24.242 1.00 78.56 264 PRO A N 1
ATOM 2074 C CA . PRO A 1 264 ? -29.675 -1.099 23.404 1.00 78.56 264 PRO A CA 1
ATOM 2075 C C . PRO A 1 264 ? -30.580 -0.326 22.429 1.00 78.56 264 PRO A C 1
ATOM 2077 O O . PRO A 1 264 ? -31.206 -0.926 21.560 1.00 78.56 264 PRO A O 1
ATOM 2080 N N . ASN A 1 265 ? -30.669 1.001 22.581 1.00 77.44 265 ASN A N 1
ATOM 2081 C CA . ASN A 1 265 ? -31.419 1.888 21.692 1.00 77.44 265 ASN A CA 1
ATOM 2082 C C . ASN A 1 265 ? -30.550 2.519 20.595 1.00 77.44 265 ASN A C 1
ATOM 2084 O O . ASN A 1 265 ? -31.092 3.211 19.730 1.00 77.44 265 ASN A O 1
ATOM 2088 N N . ARG A 1 266 ? -29.223 2.320 20.607 1.00 67.75 266 ARG A N 1
ATOM 2089 C CA . ARG A 1 266 ? -28.396 2.688 19.457 1.00 67.75 266 ARG A CA 1
ATOM 2090 C C . ARG A 1 266 ? -28.794 1.748 18.315 1.00 67.75 266 ARG A C 1
ATOM 2092 O O . ARG A 1 266 ? -28.742 0.533 18.519 1.00 67.75 266 ARG A O 1
ATOM 2099 N N . PRO A 1 267 ? -29.233 2.256 17.146 1.00 58.69 267 PRO A N 1
ATOM 2100 C CA . PRO A 1 267 ? -29.512 1.384 16.016 1.00 58.69 267 PRO A CA 1
ATOM 2101 C C . PRO A 1 267 ? -28.226 0.623 15.718 1.00 58.69 267 PRO A C 1
ATOM 2103 O O . PRO A 1 267 ? -27.200 1.244 15.444 1.00 58.69 267 PRO A O 1
ATOM 2106 N N . VAL A 1 268 ? -28.284 -0.704 15.838 1.00 49.09 268 VAL A N 1
ATOM 2107 C CA . VAL A 1 268 ? -27.191 -1.585 15.434 1.00 49.09 268 VAL A CA 1
ATOM 2108 C C . VAL A 1 268 ? -26.880 -1.212 13.986 1.00 49.09 268 VAL A C 1
ATOM 2110 O O . VAL A 1 268 ? -27.790 -1.341 13.155 1.00 49.09 268 VAL A O 1
ATOM 2113 N N . PRO A 1 269 ? -25.671 -0.699 13.669 1.00 45.72 269 PRO A N 1
ATOM 2114 C CA . PRO A 1 269 ? -25.254 -0.600 12.279 1.00 45.72 269 PRO A CA 1
ATOM 2115 C C . PRO A 1 269 ? -25.461 -1.998 11.704 1.00 45.72 269 PRO A C 1
ATOM 2117 O O . PRO A 1 269 ? -25.038 -2.950 12.369 1.00 45.72 269 PRO A O 1
ATOM 2120 N N . PRO A 1 270 ? -26.183 -2.171 10.577 1.00 38.78 270 PRO A N 1
ATOM 2121 C CA . PRO A 1 270 ? -26.371 -3.503 10.018 1.00 38.78 270 PRO A CA 1
ATOM 2122 C C . PRO A 1 270 ? -24.980 -4.141 9.945 1.00 38.78 270 PRO A C 1
ATOM 2124 O O . PRO A 1 270 ? -24.087 -3.490 9.397 1.00 38.78 270 PRO A O 1
ATOM 2127 N N . PRO A 1 271 ? -24.764 -5.316 10.581 1.00 39.31 271 PRO A N 1
ATOM 2128 C CA . PRO A 1 271 ? -23.428 -5.897 10.693 1.00 39.31 271 PRO A CA 1
ATOM 2129 C C . PRO A 1 271 ? -22.859 -5.923 9.285 1.00 39.31 271 PRO A C 1
ATOM 2131 O O . PRO A 1 271 ? -23.621 -6.358 8.416 1.00 39.31 271 PRO A O 1
ATOM 2134 N N . PRO A 1 272 ? -21.641 -5.394 9.044 1.00 39.31 272 PRO A N 1
ATOM 2135 C CA . PRO A 1 272 ? -21.188 -5.036 7.710 1.00 39.31 272 PRO A CA 1
ATOM 2136 C C . PRO A 1 272 ? -21.327 -6.242 6.793 1.00 39.31 272 PRO A C 1
ATOM 2138 O O . PRO A 1 272 ? -20.502 -7.152 6.769 1.00 39.31 272 PRO A O 1
ATOM 2141 N N . GLN A 1 273 ? -22.440 -6.255 6.061 1.00 31.80 273 GLN A N 1
ATOM 2142 C CA . GLN A 1 273 ? -22.633 -7.116 4.926 1.00 31.80 273 GLN A CA 1
ATOM 2143 C C . GLN A 1 273 ? -21.812 -6.420 3.873 1.00 31.80 273 GLN A C 1
ATOM 2145 O O . GLN A 1 273 ? -22.351 -5.594 3.139 1.00 31.80 273 GLN A O 1
ATOM 2150 N N . GLU A 1 274 ? -20.507 -6.707 3.880 1.00 39.38 274 GLU A N 1
ATOM 2151 C CA . GLU A 1 274 ? -19.643 -6.462 2.738 1.00 39.38 274 GLU A CA 1
ATOM 2152 C C . GLU A 1 274 ? -20.463 -6.877 1.519 1.00 39.38 274 GLU A C 1
ATOM 2154 O O . GLU A 1 274 ? -20.844 -8.053 1.414 1.00 39.38 274 GLU A O 1
ATOM 2159 N N . PRO A 1 275 ? -20.879 -5.920 0.670 1.00 43.16 275 PRO A N 1
ATOM 2160 C CA . PRO A 1 275 ? -21.721 -6.238 -0.456 1.00 43.16 275 PRO A CA 1
ATOM 2161 C C . PRO A 1 275 ? -20.792 -6.880 -1.473 1.00 43.16 275 PRO A C 1
ATOM 2163 O O . PRO A 1 275 ? -20.292 -6.212 -2.369 1.00 43.16 275 PRO A O 1
ATOM 2166 N N . TYR A 1 276 ? -20.533 -8.173 -1.282 1.00 45.62 276 TYR A N 1
ATOM 2167 C CA . TYR A 1 276 ? -19.729 -9.007 -2.153 1.00 45.62 276 TYR A CA 1
ATOM 2168 C C . TYR A 1 276 ? -20.325 -8.909 -3.557 1.00 45.62 276 TYR A C 1
ATOM 2170 O O . TYR A 1 276 ? -21.365 -9.507 -3.850 1.00 45.62 276 TYR A O 1
ATOM 2178 N N . ARG A 1 277 ? -19.711 -8.068 -4.395 1.00 59.88 277 ARG A N 1
ATOM 2179 C CA . ARG A 1 277 ? -20.057 -7.855 -5.799 1.00 59.88 277 ARG A CA 1
ATOM 2180 C C . ARG A 1 277 ? -19.049 -8.666 -6.617 1.00 59.88 277 ARG A C 1
ATOM 2182 O O . ARG A 1 277 ? -17.954 -8.163 -6.863 1.00 59.88 277 ARG A O 1
ATOM 2189 N N . PRO A 1 278 ? -19.399 -9.886 -7.076 1.00 63.41 278 PRO A N 1
ATOM 2190 C CA . PRO A 1 278 ? -18.457 -10.758 -7.788 1.00 63.41 278 PRO A CA 1
ATOM 2191 C C . PRO A 1 278 ? -17.895 -10.108 -9.062 1.00 63.41 278 PRO A C 1
ATOM 2193 O O . PRO A 1 278 ? -16.808 -10.439 -9.520 1.00 63.41 278 PRO A O 1
ATOM 2196 N N . GLU A 1 279 ? -18.647 -9.163 -9.631 1.00 69.75 279 GLU A N 1
ATOM 2197 C CA . GLU A 1 279 ? -18.280 -8.376 -10.809 1.00 69.75 279 GLU A CA 1
ATOM 2198 C C . GLU A 1 279 ? -17.051 -7.479 -10.569 1.00 69.75 279 GLU A C 1
ATOM 2200 O O . GLU A 1 279 ? -16.270 -7.268 -11.494 1.00 69.75 279 GLU A O 1
ATOM 2205 N N . GLN A 1 280 ? -16.848 -6.982 -9.341 1.00 66.38 280 GLN A N 1
ATOM 2206 C CA . GLN A 1 280 ? -15.704 -6.126 -9.004 1.00 66.38 280 GLN A CA 1
ATOM 2207 C C . GLN A 1 280 ? -14.432 -6.934 -8.729 1.00 66.38 280 GLN A C 1
ATOM 2209 O O . GLN A 1 280 ? -13.347 -6.479 -9.071 1.00 66.38 280 GLN A O 1
ATOM 2214 N N . GLU A 1 281 ? -14.539 -8.130 -8.142 1.00 74.50 281 GLU A N 1
ATOM 2215 C CA . GLU A 1 281 ? -13.379 -9.022 -7.985 1.00 74.50 281 GLU A CA 1
ATOM 2216 C C . GLU A 1 281 ? -12.859 -9.468 -9.355 1.00 74.50 281 GLU A C 1
ATOM 2218 O O . GLU A 1 281 ? -11.680 -9.299 -9.659 1.00 74.50 281 GLU A O 1
ATOM 2223 N N . LEU A 1 282 ? -13.768 -9.931 -10.224 1.00 78.19 282 LEU A N 1
ATOM 2224 C CA . LEU A 1 282 ? -13.434 -10.419 -11.561 1.00 78.19 282 LEU A CA 1
ATOM 2225 C C . LEU A 1 282 ? -12.755 -9.349 -12.429 1.00 78.19 282 LEU A C 1
ATOM 2227 O O . LEU A 1 282 ? -11.793 -9.659 -13.130 1.00 78.19 282 LEU A O 1
ATOM 2231 N N . MET A 1 283 ? -13.232 -8.097 -12.373 1.00 75.56 283 MET A N 1
ATOM 2232 C CA . MET A 1 283 ? -12.621 -6.994 -13.121 1.00 75.56 283 MET A CA 1
ATOM 2233 C C . MET A 1 283 ? -11.142 -6.834 -12.768 1.00 75.56 283 MET A C 1
ATOM 2235 O O . MET A 1 283 ? -10.329 -6.618 -13.665 1.00 75.56 283 MET A O 1
ATOM 2239 N N . VAL A 1 284 ? -10.781 -6.939 -11.486 1.00 75.00 284 VAL A N 1
ATOM 2240 C CA . VAL A 1 284 ? -9.407 -6.647 -11.076 1.00 75.00 284 VAL A CA 1
ATOM 2241 C C . VAL A 1 284 ? -8.500 -7.878 -11.065 1.00 75.00 284 VAL A C 1
ATOM 2243 O O . VAL A 1 284 ? -7.312 -7.742 -11.339 1.00 75.00 284 VAL A O 1
ATOM 2246 N N . GLU A 1 285 ? -9.022 -9.092 -10.879 1.00 82.50 285 GLU A N 1
ATOM 2247 C CA . GLU A 1 285 ? -8.240 -10.307 -11.160 1.00 82.50 285 GLU A CA 1
ATOM 2248 C C . GLU A 1 285 ? -7.751 -10.319 -12.616 1.00 82.50 285 GLU A C 1
ATOM 2250 O O . GLU A 1 285 ? -6.556 -10.490 -12.867 1.00 82.50 285 GLU A O 1
ATOM 2255 N N . MET A 1 286 ? -8.648 -10.027 -13.565 1.00 83.81 286 MET A N 1
ATOM 2256 C CA . MET A 1 286 ? -8.297 -9.880 -14.980 1.00 83.81 286 MET A CA 1
ATOM 2257 C C . MET A 1 286 ? -7.317 -8.711 -15.223 1.00 83.81 286 MET A C 1
ATOM 2259 O O . MET A 1 286 ? -6.441 -8.816 -16.075 1.00 83.81 286 MET A O 1
ATOM 2263 N N . LEU A 1 287 ? -7.420 -7.607 -14.466 1.00 85.94 287 LEU A N 1
ATOM 2264 C CA . LEU A 1 287 ? -6.544 -6.433 -14.611 1.00 85.94 287 LEU A CA 1
ATOM 2265 C C . LEU A 1 287 ? -5.100 -6.786 -14.251 1.00 85.94 287 LEU A C 1
ATOM 2267 O O . LEU A 1 287 ? -4.158 -6.379 -14.931 1.00 85.94 287 LEU A O 1
ATOM 2271 N N . MET A 1 288 ? -4.935 -7.552 -13.175 1.00 87.12 288 MET A N 1
ATOM 2272 C CA . MET A 1 288 ? -3.629 -8.011 -12.730 1.00 87.12 288 MET A CA 1
ATOM 2273 C C . MET A 1 288 ? -3.063 -9.067 -13.693 1.00 87.12 288 MET A C 1
ATOM 2275 O O . MET A 1 288 ? -1.880 -8.983 -14.011 1.00 87.12 288 MET A O 1
ATOM 2279 N N . GLU A 1 289 ? -3.886 -9.983 -14.230 1.00 90.75 289 GLU A N 1
ATOM 2280 C CA . GLU A 1 289 ? -3.456 -10.930 -15.278 1.00 90.75 289 GLU A CA 1
ATOM 2281 C C . GLU A 1 289 ? -2.980 -10.195 -16.547 1.00 90.75 289 GLU A C 1
ATOM 2283 O O . GLU A 1 289 ? -1.927 -10.520 -17.097 1.00 90.75 289 GLU A O 1
ATOM 2288 N N . ASP A 1 290 ? -3.696 -9.162 -16.999 1.00 89.62 290 ASP A N 1
ATOM 2289 C CA . ASP A 1 290 ? -3.293 -8.371 -18.169 1.00 89.62 290 ASP A CA 1
ATOM 2290 C C . ASP A 1 290 ? -1.987 -7.603 -17.943 1.00 89.62 290 ASP A C 1
ATOM 2292 O O . ASP A 1 290 ? -1.171 -7.507 -18.861 1.00 89.62 290 ASP A O 1
ATOM 2296 N N . ILE A 1 291 ? -1.749 -7.100 -16.728 1.00 90.81 291 ILE A N 1
ATOM 2297 C CA . ILE A 1 291 ? -0.484 -6.446 -16.362 1.00 90.81 291 ILE A CA 1
ATOM 2298 C C . ILE A 1 291 ? 0.669 -7.454 -16.322 1.00 90.81 291 ILE A C 1
ATOM 2300 O O . ILE A 1 291 ? 1.750 -7.146 -16.824 1.00 90.81 291 ILE A O 1
ATOM 2304 N N . GLU A 1 292 ? 0.443 -8.668 -15.812 1.00 93.31 292 GLU A N 1
ATOM 2305 C CA . GLU A 1 292 ? 1.410 -9.770 -15.896 1.00 93.31 292 GLU A CA 1
ATOM 2306 C C . GLU A 1 292 ? 1.747 -10.116 -17.351 1.00 93.31 292 GLU A C 1
ATOM 2308 O O . GLU A 1 292 ? 2.922 -10.198 -17.708 1.00 93.31 292 GLU A O 1
ATOM 2313 N N . ASN A 1 293 ? 0.735 -10.220 -18.218 1.00 92.25 293 ASN A N 1
ATOM 2314 C CA . ASN A 1 293 ? 0.898 -10.526 -19.644 1.00 92.25 293 ASN A CA 1
ATOM 2315 C C . ASN A 1 293 ? 1.702 -9.463 -20.428 1.00 92.25 293 ASN A C 1
ATOM 2317 O O . ASN A 1 293 ? 2.182 -9.753 -21.527 1.00 92.25 293 ASN A O 1
ATOM 2321 N N . ILE A 1 294 ? 1.861 -8.239 -19.905 1.00 95.38 294 ILE A N 1
ATOM 2322 C CA . ILE A 1 294 ? 2.641 -7.158 -20.542 1.00 95.38 294 ILE A CA 1
ATOM 2323 C C . ILE A 1 294 ? 3.892 -6.739 -19.759 1.00 95.38 294 ILE A C 1
ATOM 2325 O O . ILE A 1 294 ? 4.591 -5.827 -20.208 1.00 95.38 294 ILE A O 1
ATOM 2329 N N . ALA A 1 295 ? 4.191 -7.375 -18.627 1.00 95.50 295 ALA A N 1
ATOM 2330 C CA . ALA A 1 295 ? 5.287 -7.001 -17.733 1.00 95.50 295 ALA A CA 1
ATOM 2331 C C . ALA A 1 295 ? 6.649 -6.964 -18.465 1.00 95.50 295 ALA A C 1
ATOM 2333 O O . ALA A 1 295 ? 7.359 -5.954 -18.432 1.00 95.50 295 ALA A O 1
ATOM 2334 N N . ASP A 1 296 ? 6.933 -7.990 -19.275 1.00 95.56 296 ASP A N 1
ATOM 2335 C CA . ASP A 1 296 ? 8.120 -8.067 -20.142 1.00 95.56 296 ASP A CA 1
ATOM 2336 C C . ASP A 1 296 ? 8.191 -6.924 -21.174 1.00 95.56 296 ASP A C 1
ATOM 2338 O O . ASP A 1 296 ? 9.265 -6.402 -21.470 1.00 95.56 296 ASP A O 1
ATOM 2342 N N . ASN A 1 297 ? 7.048 -6.468 -21.702 1.00 96.06 297 ASN A N 1
ATOM 2343 C CA . ASN A 1 297 ? 7.004 -5.335 -22.636 1.00 96.06 297 ASN A CA 1
ATOM 2344 C C . ASN A 1 297 ? 7.270 -3.992 -21.935 1.00 96.06 297 ASN A C 1
ATOM 2346 O O . ASN A 1 297 ? 7.748 -3.046 -22.568 1.00 96.06 297 ASN A O 1
ATOM 2350 N N . ILE A 1 298 ? 6.947 -3.886 -20.642 1.00 96.94 298 ILE A N 1
ATOM 2351 C CA . ILE A 1 298 ? 7.250 -2.705 -19.828 1.00 96.94 298 ILE A CA 1
ATOM 2352 C C . ILE A 1 298 ? 8.756 -2.653 -19.540 1.00 96.94 298 ILE A C 1
ATOM 2354 O O . ILE A 1 298 ? 9.384 -1.621 -19.790 1.00 96.94 298 ILE A O 1
ATOM 2358 N N . THR A 1 299 ? 9.355 -3.762 -19.093 1.00 97.00 299 THR A N 1
ATOM 2359 C CA . THR A 1 299 ? 10.797 -3.835 -18.785 1.00 97.00 299 THR A CA 1
ATOM 2360 C C . THR A 1 299 ? 11.675 -3.734 -20.031 1.00 97.00 299 THR A C 1
ATOM 2362 O O . THR A 1 299 ? 12.682 -3.029 -19.998 1.00 97.00 299 THR A O 1
ATOM 2365 N N . ALA A 1 300 ? 11.261 -4.299 -21.171 1.00 94.88 300 ALA A N 1
ATOM 2366 C CA . ALA A 1 300 ? 11.936 -4.107 -22.460 1.00 94.88 300 ALA A CA 1
ATOM 2367 C C . ALA A 1 300 ? 12.000 -2.627 -22.904 1.00 94.88 300 ALA A C 1
ATOM 2369 O O . ALA A 1 300 ? 12.886 -2.241 -23.669 1.00 94.88 300 ALA A O 1
ATOM 2370 N N . GLY A 1 301 ? 11.102 -1.773 -22.393 1.00 93.75 301 GLY A N 1
ATOM 2371 C CA . GLY A 1 301 ? 11.147 -0.318 -22.570 1.00 93.75 301 GLY A CA 1
ATOM 2372 C C . GLY A 1 301 ? 12.268 0.391 -21.792 1.00 93.75 301 GLY A C 1
ATOM 2373 O O . GLY A 1 301 ? 12.533 1.570 -22.048 1.00 93.75 301 GLY A O 1
ATOM 2374 N N . VAL A 1 302 ? 12.947 -0.303 -20.871 1.00 96.81 302 VAL A N 1
ATOM 2375 C CA . VAL A 1 302 ? 14.055 0.198 -20.043 1.00 96.81 302 VAL A CA 1
ATOM 2376 C C . VAL A 1 302 ? 15.356 -0.527 -20.441 1.00 96.81 302 VAL A C 1
ATOM 2378 O O . VAL A 1 302 ? 15.619 -1.640 -19.997 1.00 96.81 302 VAL A O 1
ATOM 2381 N N . PRO A 1 303 ? 16.224 0.075 -21.278 1.00 94.94 303 PRO A N 1
ATOM 2382 C CA . PRO A 1 303 ? 17.457 -0.565 -21.732 1.00 94.94 303 PRO A CA 1
ATOM 2383 C C . PRO A 1 303 ? 18.444 -0.755 -20.578 1.00 94.94 303 PRO A C 1
ATOM 2385 O O . PRO A 1 303 ? 18.839 0.238 -19.960 1.00 94.94 303 PRO A O 1
ATOM 2388 N N . LEU A 1 304 ? 18.917 -1.988 -20.371 1.00 96.38 304 LEU A N 1
ATOM 2389 C CA . LEU A 1 304 ? 19.653 -2.419 -19.168 1.00 96.38 304 LEU A CA 1
ATOM 2390 C C . LEU A 1 304 ? 18.771 -2.403 -17.905 1.00 96.38 304 LEU A C 1
ATOM 2392 O O . LEU A 1 304 ? 19.181 -1.915 -16.853 1.00 96.38 304 LEU A O 1
ATOM 2396 N N . TRP A 1 305 ? 17.534 -2.885 -18.045 1.00 97.31 305 TRP A N 1
ATOM 2397 C CA . TRP A 1 305 ? 16.649 -3.237 -16.936 1.00 97.31 305 TRP A CA 1
ATOM 2398 C C . TRP A 1 305 ? 17.374 -4.125 -15.919 1.00 97.31 305 TRP A C 1
ATOM 2400 O O . TRP A 1 305 ? 17.979 -5.123 -16.308 1.00 97.31 305 TRP A O 1
ATOM 2410 N N . PHE A 1 306 ? 17.274 -3.791 -14.630 1.00 97.31 306 PHE A N 1
ATOM 2411 C CA . PHE A 1 306 ? 17.836 -4.614 -13.559 1.00 97.31 306 PHE A CA 1
ATOM 2412 C C . PHE A 1 306 ? 16.735 -5.445 -12.874 1.00 97.31 306 PHE A C 1
ATOM 2414 O O . PHE A 1 306 ? 15.914 -4.876 -12.152 1.00 97.31 306 PHE A O 1
ATOM 2421 N N . PRO A 1 307 ? 16.677 -6.775 -13.060 1.00 95.31 307 PRO A N 1
ATOM 2422 C CA . PRO A 1 307 ? 15.644 -7.603 -12.448 1.00 95.31 307 PRO A CA 1
ATOM 2423 C C . PRO A 1 307 ? 15.941 -7.845 -10.958 1.00 95.31 307 PRO A C 1
ATOM 2425 O O . PRO A 1 307 ? 16.538 -8.860 -10.599 1.00 95.31 307 PRO A O 1
ATOM 2428 N N . TYR A 1 308 ? 15.504 -6.921 -10.098 1.00 94.06 308 TYR A N 1
ATOM 2429 C CA . TYR A 1 308 ? 15.648 -7.045 -8.645 1.00 94.06 308 TYR A CA 1
ATOM 2430 C C . TYR A 1 308 ? 14.895 -8.259 -8.082 1.00 94.06 308 TYR A C 1
ATOM 2432 O O . TYR A 1 308 ? 13.851 -8.659 -8.589 1.00 94.06 308 TYR A O 1
ATOM 2440 N N . LYS A 1 309 ? 15.429 -8.868 -7.030 1.00 92.81 309 LYS A N 1
ATOM 2441 C CA . LYS A 1 309 ? 14.892 -10.079 -6.408 1.00 92.81 309 LYS A CA 1
ATOM 2442 C C . LYS A 1 309 ? 13.751 -9.764 -5.445 1.00 92.81 309 LYS A C 1
ATOM 2444 O O . LYS A 1 309 ? 13.748 -8.738 -4.778 1.00 92.81 309 LYS A O 1
ATOM 2449 N N . TYR A 1 310 ? 12.861 -10.738 -5.298 1.00 91.56 310 TYR A N 1
ATOM 2450 C CA . TYR A 1 310 ? 11.997 -10.888 -4.132 1.00 91.56 310 TYR A CA 1
ATOM 2451 C C . TYR A 1 310 ? 12.611 -11.988 -3.264 1.00 91.56 310 TYR A C 1
ATOM 2453 O O . TYR A 1 310 ? 12.486 -13.175 -3.563 1.00 91.56 310 TYR A O 1
ATOM 2461 N N . ASP A 1 311 ? 13.395 -11.575 -2.278 1.00 79.75 311 ASP A N 1
ATOM 2462 C CA . ASP A 1 311 ? 14.281 -12.413 -1.457 1.00 79.75 311 ASP A CA 1
ATOM 2463 C C . ASP A 1 311 ? 13.694 -12.772 -0.084 1.00 79.75 311 ASP A C 1
ATOM 2465 O O . ASP A 1 311 ? 14.095 -13.773 0.513 1.00 79.75 311 ASP A O 1
ATOM 2469 N N . THR A 1 312 ? 12.713 -12.001 0.380 1.00 77.56 312 THR A N 1
ATOM 2470 C CA . THR A 1 312 ? 12.068 -12.133 1.688 1.00 77.56 312 THR A CA 1
ATOM 2471 C C . THR A 1 312 ? 10.570 -12.412 1.598 1.00 77.56 312 THR A C 1
ATOM 2473 O O . THR A 1 312 ? 9.990 -12.585 0.526 1.00 77.56 312 THR A O 1
ATOM 2476 N N . ASN A 1 313 ? 9.953 -12.521 2.777 1.00 66.00 313 ASN A N 1
ATOM 2477 C CA . ASN A 1 313 ? 8.515 -12.653 2.987 1.00 66.00 313 ASN A CA 1
ATOM 2478 C C . ASN A 1 313 ? 7.711 -11.620 2.180 1.00 66.00 313 ASN A C 1
ATOM 2480 O O . ASN A 1 313 ? 8.169 -10.503 1.961 1.00 66.00 313 ASN A O 1
ATOM 2484 N N . ASP A 1 314 ? 6.461 -11.969 1.877 1.00 79.19 314 ASP A N 1
ATOM 2485 C CA . ASP A 1 314 ? 5.481 -11.268 1.035 1.00 79.19 314 ASP A CA 1
ATOM 2486 C C . ASP A 1 314 ? 5.152 -9.788 1.405 1.00 79.19 314 ASP A C 1
ATOM 2488 O O . ASP A 1 314 ? 3.979 -9.452 1.510 1.00 79.19 314 ASP A O 1
ATOM 2492 N N . SER A 1 315 ? 6.091 -8.868 1.666 1.00 82.44 315 SER A N 1
ATOM 2493 C CA . SER A 1 315 ? 5.791 -7.460 2.042 1.00 82.44 315 SER A CA 1
ATOM 2494 C C . SER A 1 315 ? 6.970 -6.467 2.023 1.00 82.44 315 SER A C 1
ATOM 2496 O O . SER A 1 315 ? 6.827 -5.348 2.535 1.00 82.44 315 SER A O 1
ATOM 2498 N N . VAL A 1 316 ? 8.147 -6.876 1.546 1.00 89.25 316 VAL A N 1
ATOM 2499 C CA . VAL A 1 316 ? 9.388 -6.079 1.524 1.00 89.25 316 VAL A CA 1
ATOM 2500 C C . VAL A 1 316 ? 10.354 -6.677 0.491 1.00 89.25 316 VAL A C 1
ATOM 2502 O O . VAL A 1 316 ? 10.189 -7.834 0.102 1.00 89.25 316 VAL A O 1
ATOM 2505 N N . ILE A 1 317 ? 11.339 -5.899 0.047 1.00 88.50 317 ILE A N 1
ATOM 2506 C CA . ILE A 1 317 ? 12.534 -6.383 -0.653 1.00 88.50 317 ILE A CA 1
ATOM 2507 C C . ILE A 1 317 ? 13.725 -6.162 0.295 1.00 88.50 317 ILE A C 1
ATOM 2509 O O . ILE A 1 317 ? 13.920 -5.044 0.764 1.00 88.50 317 ILE A O 1
ATOM 2513 N N . GLU A 1 318 ? 14.478 -7.208 0.639 1.00 86.00 318 GLU A N 1
ATOM 2514 C CA . GLU A 1 318 ? 15.552 -7.149 1.645 1.00 86.00 318 GLU A CA 1
ATOM 2515 C C . GLU A 1 318 ? 16.865 -6.630 1.059 1.00 86.00 318 GLU A C 1
ATOM 2517 O O . GLU A 1 318 ? 17.293 -5.570 1.487 1.00 86.00 318 GLU A O 1
ATOM 2522 N N . ASP A 1 319 ? 17.442 -7.329 0.075 1.00 87.12 319 ASP A N 1
ATOM 2523 C CA . ASP A 1 319 ? 18.629 -6.939 -0.718 1.00 87.12 319 ASP A CA 1
ATOM 2524 C C . ASP A 1 319 ? 18.174 -6.410 -2.089 1.00 87.12 319 ASP A C 1
ATOM 2526 O O . ASP A 1 319 ? 18.696 -5.442 -2.632 1.00 87.12 319 ASP A O 1
ATOM 2530 N N . GLY A 1 320 ? 17.200 -7.080 -2.712 1.00 86.56 320 GLY A N 1
ATOM 2531 C CA . GLY A 1 320 ? 16.815 -6.845 -4.106 1.00 86.56 320 GLY A CA 1
ATOM 2532 C C . GLY A 1 320 ? 17.892 -7.255 -5.116 1.00 86.56 320 GLY A C 1
ATOM 2533 O O . GLY A 1 320 ? 17.617 -7.360 -6.308 1.00 86.56 320 GLY A O 1
ATOM 2534 N N . GLY A 1 321 ? 19.091 -7.601 -4.668 1.00 87.69 321 GLY A N 1
ATOM 2535 C CA . GLY A 1 321 ? 20.243 -7.930 -5.482 1.00 87.69 321 GLY A CA 1
ATOM 2536 C C . GLY A 1 321 ? 21.078 -6.691 -5.761 1.00 87.69 321 GLY A C 1
ATOM 2537 O O . GLY A 1 321 ? 20.577 -5.734 -6.341 1.00 87.69 321 GLY A O 1
ATOM 2538 N N . SER A 1 322 ? 22.375 -6.792 -5.464 1.00 86.56 322 SER A N 1
ATOM 2539 C CA . SER A 1 322 ? 23.338 -5.705 -5.673 1.00 86.56 322 SER A CA 1
ATOM 2540 C C . SER A 1 322 ? 23.010 -4.470 -4.830 1.00 86.56 322 SER A C 1
ATOM 2542 O O . SER A 1 322 ? 22.982 -3.386 -5.398 1.00 86.56 322 SER A O 1
ATOM 2544 N N . ASP A 1 323 ? 22.724 -4.669 -3.533 1.00 84.88 323 ASP A N 1
ATOM 2545 C CA . ASP A 1 323 ? 22.498 -3.610 -2.526 1.00 84.88 323 ASP A CA 1
ATOM 2546 C C . ASP A 1 323 ? 21.492 -2.534 -2.980 1.00 84.88 323 ASP A C 1
ATOM 2548 O O . ASP A 1 323 ? 21.545 -1.379 -2.585 1.00 84.88 323 ASP A O 1
ATOM 2552 N N . ILE A 1 324 ? 20.520 -2.900 -3.823 1.00 87.00 324 ILE A N 1
ATOM 2553 C CA . ILE A 1 324 ? 19.495 -1.958 -4.299 1.00 87.00 324 ILE A CA 1
ATOM 2554 C C . ILE A 1 324 ? 18.443 -1.654 -3.209 1.00 87.00 324 ILE A C 1
ATOM 2556 O O . ILE A 1 324 ? 17.650 -0.721 -3.343 1.00 87.00 324 ILE A O 1
ATOM 2560 N N . TYR A 1 325 ? 18.414 -2.453 -2.139 1.00 89.38 325 TYR A N 1
ATOM 2561 C CA . TYR A 1 325 ? 17.621 -2.234 -0.936 1.00 89.38 325 TYR A CA 1
ATOM 2562 C C . TYR A 1 325 ? 18.349 -2.741 0.309 1.00 89.38 325 TYR A C 1
ATOM 2564 O O . TYR A 1 325 ? 19.136 -3.677 0.243 1.00 89.38 325 TYR A O 1
ATOM 2572 N N . ASP A 1 326 ? 17.977 -2.149 1.442 1.00 86.12 326 ASP A N 1
ATOM 2573 C CA . ASP A 1 326 ? 18.289 -2.590 2.801 1.00 86.12 326 ASP A CA 1
ATOM 2574 C C . ASP A 1 326 ? 16.953 -2.684 3.568 1.00 86.12 326 ASP A C 1
ATOM 2576 O O . ASP A 1 326 ? 16.556 -1.802 4.331 1.00 86.12 326 ASP A O 1
ATOM 2580 N N . PHE A 1 327 ? 16.179 -3.745 3.335 1.00 82.50 327 PHE A N 1
ATOM 2581 C CA . PHE A 1 327 ? 14.808 -3.904 3.852 1.00 82.50 327 PHE A CA 1
ATOM 2582 C C . PHE A 1 327 ? 13.810 -2.847 3.319 1.00 82.50 327 PHE A C 1
ATOM 2584 O O . PHE A 1 327 ? 12.992 -2.307 4.081 1.00 82.50 327 PHE A O 1
ATOM 2591 N N . GLY A 1 328 ? 13.855 -2.545 2.019 1.00 81.88 328 GLY A N 1
ATOM 2592 C CA . GLY A 1 328 ? 13.080 -1.486 1.368 1.00 81.88 328 GLY A CA 1
ATOM 2593 C C . GLY A 1 328 ? 11.830 -1.888 0.562 1.00 81.88 328 GLY A C 1
ATOM 2594 O O . GLY A 1 328 ? 11.359 -3.025 0.590 1.00 81.88 328 GLY A O 1
ATOM 2595 N N . ASN A 1 329 ? 11.252 -0.898 -0.133 1.00 90.56 329 ASN A N 1
ATOM 2596 C CA . ASN A 1 329 ? 10.023 -0.988 -0.943 1.00 90.56 329 ASN A CA 1
ATOM 2597 C C . ASN A 1 329 ? 8.778 -1.548 -0.209 1.00 90.56 329 ASN A C 1
ATOM 2599 O O . ASN A 1 329 ? 8.092 -2.470 -0.667 1.00 90.56 329 ASN A O 1
ATOM 2603 N N . ARG A 1 330 ? 8.446 -0.994 0.955 1.00 93.62 330 ARG A N 1
ATOM 2604 C CA . ARG A 1 330 ? 7.252 -1.366 1.726 1.00 93.62 330 ARG A CA 1
ATOM 2605 C C . ARG A 1 330 ? 6.088 -0.498 1.270 1.00 93.62 330 ARG A C 1
ATOM 2607 O O . ARG A 1 330 ? 6.111 0.715 1.426 1.00 93.62 330 ARG A O 1
ATOM 2614 N N . ILE A 1 331 ? 5.061 -1.110 0.686 1.00 95.88 331 ILE A N 1
ATOM 2615 C CA . ILE A 1 331 ? 3.905 -0.368 0.172 1.00 95.88 331 ILE A CA 1
ATOM 2616 C C . ILE A 1 331 ? 2.890 -0.152 1.290 1.00 95.88 331 ILE A C 1
ATOM 2618 O O . ILE A 1 331 ? 2.498 -1.101 1.970 1.00 95.88 331 ILE A O 1
ATOM 2622 N N . ARG A 1 332 ? 2.393 1.076 1.437 1.00 96.19 332 ARG A N 1
ATOM 2623 C CA . ARG A 1 332 ? 1.297 1.424 2.344 1.00 96.19 332 ARG A CA 1
ATOM 2624 C C . ARG A 1 332 ? 0.222 2.237 1.636 1.00 96.19 332 ARG A C 1
ATOM 2626 O O . ARG A 1 332 ? 0.493 2.996 0.706 1.00 96.19 332 ARG A O 1
ATOM 2633 N N . PHE A 1 333 ? -1.012 2.118 2.107 1.00 97.50 333 PHE A N 1
ATOM 2634 C CA . PHE A 1 333 ? -2.157 2.812 1.525 1.00 97.50 333 PHE A CA 1
ATOM 2635 C C . PHE A 1 333 ? -3.168 3.260 2.584 1.00 97.50 333 PHE A C 1
ATOM 2637 O O . PHE A 1 333 ? -3.235 2.697 3.675 1.00 97.50 333 PHE A O 1
ATOM 2644 N N . LYS A 1 334 ? -3.965 4.287 2.263 1.00 95.19 334 LYS A N 1
ATOM 2645 C CA . LYS A 1 334 ? -5.127 4.714 3.063 1.00 95.19 334 LYS A CA 1
ATOM 2646 C C . LYS A 1 334 ? -6.129 5.535 2.258 1.00 95.19 334 LYS A C 1
ATOM 2648 O O . LYS A 1 334 ? -5.773 6.153 1.250 1.00 95.19 334 LYS A O 1
ATOM 2653 N N . LYS A 1 335 ? -7.353 5.645 2.779 1.00 94.62 335 LYS A N 1
ATOM 2654 C CA . LYS A 1 335 ? -8.334 6.658 2.366 1.00 94.62 335 LYS A CA 1
ATOM 2655 C C . LYS A 1 335 ? -8.474 7.758 3.425 1.00 94.62 335 LYS A C 1
ATOM 2657 O O . LYS A 1 335 ? -8.229 7.535 4.605 1.00 94.62 335 LYS A O 1
ATOM 2662 N N . ASN A 1 336 ? -8.857 8.958 2.994 1.00 91.56 336 ASN A N 1
ATOM 2663 C CA . ASN A 1 336 ? -9.181 10.111 3.842 1.00 91.56 336 ASN A CA 1
ATOM 2664 C C . ASN A 1 336 ? -8.200 10.352 5.016 1.00 91.56 336 ASN A C 1
ATOM 2666 O O . ASN A 1 336 ? -7.061 10.771 4.801 1.00 91.56 336 ASN A O 1
ATOM 2670 N N . ARG A 1 337 ? -8.666 10.160 6.257 1.00 85.88 337 ARG A N 1
ATOM 2671 C CA . ARG A 1 337 ? -7.913 10.362 7.507 1.00 85.88 337 ARG A CA 1
ATOM 2672 C C . ARG A 1 337 ? -7.620 9.044 8.223 1.00 85.88 337 ARG A C 1
ATOM 2674 O O . ARG A 1 337 ? -7.186 9.076 9.371 1.00 85.88 337 ARG A O 1
ATOM 2681 N N . ASP A 1 338 ? -7.870 7.923 7.558 1.00 86.69 338 ASP A N 1
ATOM 2682 C CA . ASP A 1 338 ? -7.603 6.599 8.093 1.00 86.69 338 ASP A CA 1
ATOM 2683 C C . ASP A 1 338 ? -6.093 6.441 8.335 1.00 86.69 338 ASP A C 1
ATOM 2685 O O . ASP A 1 338 ? -5.252 7.194 7.822 1.00 86.69 338 ASP A O 1
ATOM 2689 N N . LEU A 1 339 ? -5.735 5.442 9.130 1.00 82.38 339 LEU A N 1
ATOM 2690 C CA . LEU A 1 339 ? -4.343 5.058 9.320 1.00 82.38 339 LEU A CA 1
ATOM 2691 C C . LEU A 1 339 ? -3.807 4.415 8.038 1.00 82.38 339 LEU A C 1
ATOM 2693 O O . LEU A 1 339 ? -4.566 3.850 7.246 1.00 82.38 339 LEU A O 1
ATOM 2697 N N . PHE A 1 340 ? -2.494 4.506 7.831 1.00 89.38 340 PHE A N 1
ATOM 2698 C CA . PHE A 1 340 ? -1.849 3.733 6.777 1.00 89.38 340 PHE A CA 1
ATOM 2699 C C . PHE A 1 340 ? -1.952 2.241 7.098 1.00 89.38 340 PHE A C 1
ATOM 2701 O O . PHE A 1 340 ? -1.713 1.825 8.227 1.00 89.38 340 PHE A O 1
ATOM 2708 N N . LYS A 1 341 ? -2.300 1.447 6.089 1.00 91.81 341 LYS A N 1
ATOM 2709 C CA . LYS A 1 341 ? -2.244 -0.013 6.123 1.00 91.81 341 LYS A CA 1
ATOM 2710 C C . LYS A 1 341 ? -1.087 -0.457 5.248 1.00 91.81 341 LYS A C 1
ATOM 2712 O O . LYS A 1 341 ? -0.974 0.024 4.118 1.00 91.81 341 LYS A O 1
ATOM 2717 N N . ARG A 1 342 ? -0.238 -1.353 5.745 1.00 92.62 342 ARG A N 1
ATOM 2718 C CA . ARG A 1 342 ? 0.818 -1.964 4.937 1.00 92.62 342 ARG A CA 1
ATOM 2719 C C . ARG A 1 342 ? 0.201 -3.015 4.019 1.00 92.62 342 ARG A C 1
ATOM 2721 O O . ARG A 1 342 ? -0.686 -3.773 4.409 1.00 92.62 342 ARG A O 1
ATOM 2728 N N . ALA A 1 343 ? 0.661 -3.039 2.778 1.00 94.44 343 ALA A N 1
ATOM 2729 C CA . ALA A 1 343 ? 0.271 -4.036 1.806 1.00 94.44 343 ALA A CA 1
ATOM 2730 C C . ALA A 1 343 ? 1.336 -5.125 1.717 1.00 94.44 343 ALA A C 1
ATOM 2732 O O . ALA A 1 343 ? 2.502 -4.875 1.407 1.00 94.44 343 ALA A O 1
ATOM 2733 N N . LYS A 1 344 ? 0.893 -6.357 1.935 1.00 94.44 344 LYS A N 1
ATOM 2734 C CA . LYS A 1 344 ? 1.617 -7.561 1.557 1.00 94.44 344 LYS A CA 1
ATOM 2735 C C . LYS A 1 344 ? 1.610 -7.680 0.034 1.00 94.44 344 LYS A C 1
ATOM 2737 O O . LYS A 1 344 ? 0.664 -7.244 -0.621 1.00 94.44 344 LYS A O 1
ATOM 2742 N N . TYR A 1 345 ? 2.677 -8.225 -0.529 1.00 94.25 345 TYR A N 1
ATOM 2743 C CA . TYR A 1 345 ? 2.849 -8.520 -1.945 1.00 94.25 345 TYR A CA 1
ATOM 2744 C C . TYR A 1 345 ? 1.957 -9.694 -2.365 1.00 94.25 345 TYR A C 1
ATOM 2746 O O . TYR A 1 345 ? 1.700 -10.601 -1.576 1.00 94.25 345 TYR A O 1
ATOM 2754 N N . ASN A 1 346 ? 1.511 -9.698 -3.623 1.00 93.75 346 ASN A N 1
ATOM 2755 C CA . ASN A 1 346 ? 0.605 -10.711 -4.178 1.00 93.75 346 ASN A CA 1
ATOM 2756 C C . ASN A 1 346 ? -0.725 -10.846 -3.408 1.00 93.75 346 ASN A C 1
ATOM 2758 O O . ASN A 1 346 ? -1.342 -11.910 -3.435 1.00 93.75 346 ASN A O 1
ATOM 2762 N N . GLN A 1 347 ? -1.167 -9.780 -2.731 1.00 93.88 347 GLN A N 1
ATOM 2763 C CA . GLN A 1 347 ? -2.415 -9.747 -1.967 1.00 93.88 347 GLN A CA 1
ATOM 2764 C C . GLN A 1 347 ? -3.431 -8.779 -2.567 1.00 93.88 347 GLN A C 1
ATOM 2766 O O . GLN A 1 347 ? -3.095 -7.851 -3.309 1.00 93.88 347 GLN A O 1
ATOM 2771 N N . VAL A 1 348 ? -4.689 -9.013 -2.194 1.00 93.31 348 VAL A N 1
ATOM 2772 C CA . VAL A 1 348 ? -5.833 -8.170 -2.527 1.00 93.31 348 VAL A CA 1
ATOM 2773 C C . VAL A 1 348 ? -6.539 -7.748 -1.246 1.00 93.31 348 VAL A C 1
ATOM 2775 O O . VAL A 1 348 ? -6.777 -8.564 -0.358 1.00 93.31 348 VAL A O 1
ATOM 2778 N N . TYR A 1 349 ? -6.898 -6.473 -1.174 1.00 93.56 349 TYR A N 1
ATOM 2779 C CA . TYR A 1 349 ? -7.619 -5.862 -0.069 1.00 93.56 349 TYR A CA 1
ATOM 2780 C C . TYR A 1 349 ? -8.916 -5.254 -0.595 1.00 93.56 349 TYR A C 1
ATOM 2782 O O . TYR A 1 349 ? -8.891 -4.355 -1.437 1.00 93.56 349 TYR A O 1
ATOM 2790 N N . TYR A 1 350 ? -10.047 -5.726 -0.083 1.00 91.69 350 TYR A N 1
ATOM 2791 C CA . TYR A 1 350 ? -11.374 -5.278 -0.490 1.00 91.69 350 TYR A CA 1
ATOM 2792 C C . TYR A 1 350 ? -11.950 -4.288 0.529 1.00 91.69 350 TYR A C 1
ATOM 2794 O O . TYR A 1 350 ? -11.942 -4.557 1.728 1.00 91.69 350 TYR A O 1
ATOM 2802 N N . TYR A 1 351 ? -12.463 -3.152 0.053 1.00 91.69 351 TYR A N 1
ATOM 2803 C CA . TYR A 1 351 ? -13.212 -2.174 0.846 1.00 91.69 351 TYR A CA 1
ATOM 2804 C C . TYR A 1 351 ? -14.418 -1.657 0.047 1.00 91.69 351 TYR A C 1
ATOM 2806 O O . TYR A 1 351 ? -14.515 -1.863 -1.160 1.00 91.69 351 TYR A O 1
ATOM 2814 N N . GLU A 1 352 ? -15.347 -0.973 0.718 1.00 87.00 352 GLU A N 1
ATOM 2815 C CA . GLU A 1 352 ? -16.593 -0.488 0.100 1.00 87.00 352 GLU A CA 1
ATOM 2816 C C . GLU A 1 352 ? -16.352 0.525 -1.039 1.00 87.00 352 GLU A C 1
ATOM 2818 O O . GLU A 1 352 ? -16.986 0.443 -2.091 1.00 87.00 352 GLU A O 1
ATOM 2823 N N . ASP A 1 353 ? -15.413 1.458 -0.849 1.00 92.38 353 ASP A N 1
ATOM 2824 C CA . ASP A 1 353 ? -15.156 2.552 -1.799 1.00 92.38 353 ASP A CA 1
ATOM 2825 C C . ASP A 1 353 ? -14.003 2.273 -2.771 1.00 92.38 353 ASP A C 1
ATOM 2827 O O . ASP A 1 353 ? -13.862 2.968 -3.781 1.00 92.38 353 ASP A O 1
ATOM 2831 N N . TYR A 1 354 ? -13.134 1.318 -2.441 1.00 94.56 354 TYR A N 1
ATOM 2832 C CA . TYR A 1 354 ? -11.902 1.043 -3.172 1.00 94.56 354 TYR A CA 1
ATOM 2833 C C . TYR A 1 354 ? -11.402 -0.378 -2.922 1.00 94.56 354 TYR A C 1
ATOM 2835 O O . TYR A 1 354 ? -11.753 -1.022 -1.938 1.00 94.56 354 TYR A O 1
ATOM 2843 N N . GLN A 1 355 ? -10.519 -0.843 -3.789 1.00 95.06 355 GLN A N 1
ATOM 2844 C CA . GLN A 1 355 ? -9.833 -2.118 -3.649 1.00 95.06 355 GLN A CA 1
ATOM 2845 C C . GLN A 1 355 ? -8.332 -1.887 -3.877 1.00 95.06 355 GLN A C 1
ATOM 2847 O O . GLN A 1 355 ? -7.966 -1.058 -4.714 1.00 95.06 355 GLN A O 1
ATOM 2852 N N . PHE A 1 356 ? -7.462 -2.571 -3.132 1.00 96.50 356 PHE A N 1
ATOM 2853 C CA . PHE A 1 356 ? -6.005 -2.427 -3.233 1.00 96.50 356 PHE A CA 1
ATOM 2854 C C . PHE A 1 356 ? -5.317 -3.750 -3.574 1.00 96.50 356 PHE A C 1
ATOM 2856 O O . PHE A 1 356 ? -5.675 -4.794 -3.038 1.00 96.50 356 PHE A O 1
ATOM 2863 N N . TYR A 1 357 ? -4.320 -3.696 -4.451 1.00 95.12 357 TYR A N 1
ATOM 2864 C CA . TYR A 1 357 ? -3.693 -4.848 -5.094 1.00 95.12 357 TYR A CA 1
ATOM 2865 C C . TYR A 1 357 ? -2.185 -4.671 -5.141 1.00 95.12 357 TYR A C 1
ATOM 2867 O O . TYR A 1 357 ? -1.692 -3.565 -5.363 1.00 95.12 357 TYR A O 1
ATOM 2875 N N . THR A 1 358 ? -1.449 -5.768 -5.022 1.00 96.19 358 THR A N 1
ATOM 2876 C CA . THR A 1 358 ? 0.008 -5.802 -5.191 1.00 96.19 358 THR A CA 1
ATOM 2877 C C . THR A 1 358 ? 0.421 -7.011 -6.023 1.00 96.19 358 THR A C 1
ATOM 2879 O O . THR A 1 358 ? -0.223 -8.063 -5.983 1.00 96.19 358 THR A O 1
ATOM 2882 N N . ARG A 1 359 ? 1.527 -6.896 -6.765 1.00 94.88 359 ARG A N 1
ATOM 2883 C CA . ARG A 1 359 ? 2.101 -8.021 -7.509 1.00 94.88 359 ARG A CA 1
ATOM 2884 C C . ARG A 1 359 ? 3.620 -7.937 -7.576 1.00 94.88 359 ARG A C 1
ATOM 2886 O O . ARG A 1 359 ? 4.179 -6.970 -8.093 1.00 94.88 359 ARG A O 1
ATOM 2893 N N . ALA A 1 360 ? 4.266 -8.984 -7.074 1.00 95.19 360 ALA A N 1
ATOM 2894 C CA . ALA A 1 360 ? 5.709 -9.179 -7.114 1.00 95.19 360 ALA A CA 1
ATOM 2895 C C . ALA A 1 360 ? 6.136 -9.755 -8.476 1.00 95.19 360 ALA A C 1
ATOM 2897 O O . ALA A 1 360 ? 6.462 -10.932 -8.609 1.00 95.19 360 ALA A O 1
ATOM 2898 N N . ILE A 1 361 ? 6.071 -8.907 -9.502 1.00 95.12 361 ILE A N 1
ATOM 2899 C CA . ILE A 1 361 ? 6.474 -9.184 -10.892 1.00 95.12 361 ILE A CA 1
ATOM 2900 C C . ILE A 1 361 ? 7.511 -8.144 -11.341 1.00 95.12 361 ILE A C 1
ATOM 2902 O O . ILE A 1 361 ? 8.034 -7.415 -10.506 1.00 95.12 361 ILE A O 1
ATOM 2906 N N . HIS A 1 362 ? 7.880 -8.079 -12.620 1.00 96.25 362 HIS A N 1
ATOM 2907 C CA . HIS A 1 362 ? 8.898 -7.136 -13.098 1.00 96.25 362 HIS A CA 1
ATOM 2908 C C . HIS A 1 362 ? 8.313 -6.243 -14.202 1.00 96.25 362 HIS A C 1
ATOM 2910 O O . HIS A 1 362 ? 8.092 -6.746 -15.301 1.00 96.25 362 HIS A O 1
ATOM 2916 N N . PRO A 1 363 ? 8.078 -4.940 -13.956 1.00 97.25 363 PRO A N 1
ATOM 2917 C CA . PRO A 1 363 ? 8.258 -4.238 -12.680 1.00 97.25 363 PRO A CA 1
ATOM 2918 C C . PRO A 1 363 ? 7.235 -4.653 -11.619 1.00 97.25 363 PRO A C 1
ATOM 2920 O O . PRO A 1 363 ? 6.131 -5.062 -11.965 1.00 97.25 363 PRO A O 1
ATOM 2923 N N . PHE A 1 364 ? 7.563 -4.472 -10.339 1.00 97.06 364 PHE A N 1
ATOM 2924 C CA . PHE A 1 364 ? 6.591 -4.515 -9.249 1.00 97.06 364 PHE A CA 1
ATOM 2925 C C . PHE A 1 364 ? 5.483 -3.500 -9.526 1.00 97.06 364 PHE A C 1
ATOM 2927 O O . PHE A 1 364 ? 5.766 -2.359 -9.910 1.00 97.06 364 PHE A O 1
ATOM 2934 N N . VAL A 1 365 ? 4.235 -3.893 -9.277 1.00 97.31 365 VAL A N 1
ATOM 2935 C CA . VAL A 1 365 ? 3.079 -3.002 -9.402 1.00 97.31 365 VAL A CA 1
ATOM 2936 C C . VAL A 1 365 ? 2.205 -3.114 -8.158 1.00 97.31 365 VAL A C 1
ATOM 2938 O O . VAL A 1 365 ? 1.894 -4.215 -7.697 1.00 97.31 365 VAL A O 1
ATOM 2941 N N . ALA A 1 366 ? 1.756 -1.969 -7.649 1.00 97.56 366 ALA A N 1
ATOM 2942 C CA . ALA A 1 366 ? 0.646 -1.894 -6.710 1.00 97.56 366 ALA A CA 1
ATOM 2943 C C . ALA A 1 366 ? -0.434 -0.953 -7.251 1.00 97.56 366 ALA A C 1
ATOM 2945 O O . ALA A 1 366 ? -0.121 0.122 -7.759 1.00 97.56 366 ALA A O 1
ATOM 2946 N N . LEU A 1 367 ? -1.701 -1.357 -7.168 1.00 97.12 367 LEU A N 1
ATOM 2947 C CA . LEU A 1 367 ? -2.837 -0.635 -7.738 1.00 97.12 367 LEU A CA 1
ATOM 2948 C C . LEU A 1 367 ? -3.946 -0.446 -6.714 1.00 97.12 367 LEU A C 1
ATOM 2950 O O . LEU A 1 367 ? -4.277 -1.351 -5.958 1.00 97.12 367 LEU A O 1
ATOM 2954 N N . MET A 1 368 ? -4.588 0.711 -6.770 1.00 97.25 368 MET A N 1
ATOM 2955 C CA . MET A 1 368 ? -5.824 1.022 -6.080 1.00 97.25 368 MET A CA 1
ATOM 2956 C C . MET A 1 368 ? -6.914 1.291 -7.118 1.00 97.25 368 MET A C 1
ATOM 2958 O O . MET A 1 368 ? -6.865 2.311 -7.808 1.00 97.25 368 MET A O 1
ATOM 2962 N N . TRP A 1 369 ? -7.900 0.398 -7.224 1.00 96.12 369 TRP A N 1
ATOM 2963 C CA . TRP A 1 369 ? -9.136 0.697 -7.947 1.00 96.12 369 TRP A CA 1
ATOM 2964 C C . TRP A 1 369 ? -10.047 1.501 -7.024 1.00 96.12 369 TRP A C 1
ATOM 2966 O O . TRP A 1 369 ? -10.512 0.993 -6.006 1.00 96.12 369 TRP A O 1
ATOM 2976 N N . ILE A 1 370 ? -10.272 2.770 -7.352 1.00 96.00 370 ILE A N 1
ATOM 2977 C CA . ILE A 1 370 ? -11.124 3.677 -6.585 1.00 96.00 370 ILE A CA 1
ATOM 2978 C C . ILE A 1 370 ? -12.487 3.718 -7.268 1.00 96.00 370 ILE A C 1
ATOM 2980 O O . ILE A 1 370 ? -12.658 4.403 -8.275 1.00 96.00 370 ILE A O 1
ATOM 2984 N N . GLU A 1 371 ? -13.468 3.000 -6.727 1.00 94.12 371 GLU A N 1
ATOM 2985 C CA . GLU A 1 371 ? -14.836 3.009 -7.247 1.00 94.12 371 GLU A CA 1
ATOM 2986 C C . GLU A 1 371 ? -15.577 4.274 -6.773 1.00 94.12 371 GLU A C 1
ATOM 2988 O O . GLU A 1 371 ? -16.068 5.039 -7.603 1.00 94.12 371 GLU A O 1
ATOM 2993 N N . ASN A 1 372 ? -15.618 4.509 -5.451 1.00 92.94 372 ASN A N 1
ATOM 2994 C CA . ASN A 1 372 ? -16.133 5.711 -4.771 1.00 92.94 372 ASN A CA 1
ATOM 2995 C C . ASN A 1 372 ? -17.479 6.234 -5.329 1.00 92.94 372 ASN A C 1
ATOM 2997 O O . ASN A 1 372 ? -17.646 7.436 -5.540 1.00 92.94 372 ASN A O 1
ATOM 3001 N N . GLN A 1 373 ? -18.455 5.343 -5.572 1.00 89.62 373 GLN A N 1
ATOM 3002 C CA . GLN A 1 373 ? -19.703 5.643 -6.315 1.00 89.62 373 GLN A CA 1
ATOM 3003 C C . GLN A 1 373 ? -20.465 6.874 -5.790 1.00 89.62 373 GLN A C 1
ATOM 3005 O O . GLN A 1 373 ? -21.110 7.590 -6.556 1.00 89.62 373 GLN A O 1
ATOM 3010 N N . ASN A 1 374 ? -20.372 7.143 -4.486 1.00 89.19 374 ASN A N 1
ATOM 3011 C CA . ASN A 1 374 ? -21.063 8.246 -3.816 1.00 89.19 374 ASN A CA 1
ATOM 3012 C C . ASN A 1 374 ? -20.248 9.554 -3.747 1.00 89.19 374 ASN A C 1
ATOM 3014 O O . ASN A 1 374 ? -20.767 10.558 -3.256 1.00 89.19 374 ASN A O 1
ATOM 3018 N N . ALA A 1 375 ? -18.982 9.555 -4.190 1.00 88.75 375 ALA A N 1
ATOM 3019 C CA . ALA A 1 375 ? -18.030 10.655 -3.994 1.00 88.75 375 ALA A CA 1
ATOM 3020 C C . ALA A 1 375 ? -17.950 11.101 -2.515 1.00 88.75 375 ALA A C 1
ATOM 3022 O O . ALA A 1 375 ? -17.847 12.301 -2.219 1.00 88.75 375 ALA A O 1
ATOM 3023 N N . SER A 1 376 ? -18.058 10.143 -1.587 1.00 88.25 376 SER A N 1
ATOM 3024 C CA . SER A 1 376 ? -17.950 10.369 -0.142 1.00 88.25 376 SER A CA 1
ATOM 3025 C C . SER A 1 376 ? -16.497 10.594 0.255 1.00 88.25 376 SER A C 1
ATOM 3027 O O . SER A 1 376 ? -16.193 11.519 1.015 1.00 88.25 376 SER A O 1
ATOM 3029 N N . GLU A 1 377 ? -15.592 9.814 -0.336 1.00 89.44 377 GLU A N 1
ATOM 3030 C CA . GLU A 1 377 ? -14.179 9.865 -0.012 1.00 89.44 377 GLU A CA 1
ATOM 3031 C C . GLU A 1 377 ? -13.503 10.967 -0.822 1.00 89.44 377 GLU A C 1
ATOM 3033 O O . GLU A 1 377 ? -13.616 11.019 -2.048 1.00 89.44 377 GLU A O 1
ATOM 3038 N N . ALA A 1 378 ? -12.820 11.885 -0.136 1.00 89.62 378 ALA A N 1
ATOM 3039 C CA . ALA A 1 378 ? -12.208 13.051 -0.759 1.00 89.62 378 ALA A CA 1
ATOM 3040 C C . ALA A 1 378 ? -10.803 12.759 -1.287 1.00 89.62 378 ALA A C 1
ATOM 3042 O O . ALA A 1 378 ? -10.383 13.393 -2.260 1.00 89.62 378 ALA A O 1
ATOM 3043 N N . THR A 1 379 ? -10.083 11.840 -0.634 1.00 95.50 379 THR A N 1
ATOM 3044 C CA . THR A 1 379 ? -8.664 11.600 -0.897 1.00 95.50 379 THR A CA 1
ATOM 3045 C C . THR A 1 379 ? -8.248 10.144 -0.715 1.00 95.50 379 THR A C 1
ATOM 3047 O O . THR A 1 379 ? -8.665 9.508 0.252 1.00 95.50 379 THR A O 1
ATOM 3050 N N . PHE A 1 380 ? -7.326 9.676 -1.551 1.00 97.56 380 PHE A N 1
ATOM 3051 C CA . PHE A 1 380 ? -6.700 8.353 -1.463 1.00 97.56 380 PHE A CA 1
ATOM 3052 C C . PHE A 1 380 ? -5.182 8.517 -1.527 1.00 97.56 380 PHE A C 1
ATOM 3054 O O . PHE A 1 380 ? -4.691 9.310 -2.327 1.00 97.56 380 PHE A O 1
ATOM 3061 N N . THR A 1 381 ? -4.443 7.835 -0.654 1.00 98.06 381 THR A N 1
ATOM 3062 C CA . THR A 1 381 ? -3.000 8.051 -0.458 1.00 98.06 381 THR A CA 1
ATOM 3063 C C . THR A 1 381 ? -2.239 6.742 -0.608 1.00 98.06 381 THR A C 1
ATOM 3065 O O . THR A 1 381 ? -2.621 5.750 0.014 1.00 98.06 381 THR A O 1
ATOM 3068 N N . LEU A 1 382 ? -1.144 6.773 -1.370 1.00 98.25 382 LEU A N 1
ATOM 3069 C CA . LEU A 1 382 ? -0.101 5.749 -1.356 1.00 98.25 382 LEU A CA 1
ATOM 3070 C C . LEU A 1 382 ? 1.140 6.296 -0.651 1.00 98.25 382 LEU A C 1
ATOM 3072 O O . LEU A 1 382 ? 1.433 7.494 -0.701 1.00 98.25 382 LEU A O 1
ATOM 3076 N N . GLN A 1 383 ? 1.868 5.409 0.003 1.00 97.94 383 GLN A N 1
ATOM 3077 C CA . GLN A 1 383 ? 3.176 5.672 0.578 1.00 97.94 383 GLN A CA 1
ATOM 3078 C C . GLN A 1 383 ? 4.070 4.468 0.301 1.00 97.94 383 GLN A C 1
ATOM 3080 O O . GLN A 1 383 ? 3.591 3.335 0.328 1.00 97.94 383 GLN A O 1
ATOM 3085 N N . VAL A 1 384 ? 5.344 4.722 0.033 1.00 96.50 384 VAL A N 1
ATOM 3086 C CA . VAL A 1 384 ? 6.387 3.704 0.024 1.00 96.50 384 VAL A CA 1
ATOM 3087 C C . VAL A 1 384 ? 7.490 4.137 0.969 1.00 96.50 384 VAL A C 1
ATOM 3089 O O . VAL A 1 384 ? 7.923 5.293 0.954 1.00 96.50 384 VAL A O 1
ATOM 3092 N N . ASP A 1 385 ? 7.897 3.210 1.825 1.00 93.69 385 ASP A N 1
ATOM 3093 C CA . ASP A 1 385 ? 8.987 3.387 2.771 1.00 93.69 385 ASP A CA 1
ATOM 3094 C C . ASP A 1 385 ? 10.032 2.276 2.648 1.00 93.69 385 ASP A C 1
ATOM 3096 O O . ASP A 1 385 ? 9.733 1.146 2.253 1.00 93.69 385 ASP A O 1
ATOM 3100 N N . GLY A 1 386 ? 11.280 2.593 2.975 1.00 90.19 386 GLY A N 1
ATOM 3101 C CA . GLY A 1 386 ? 12.374 1.636 2.898 1.00 90.19 386 GLY A CA 1
ATOM 3102 C C . GLY A 1 386 ? 13.746 2.278 3.012 1.00 90.19 386 GLY A C 1
ATOM 3103 O O . GLY A 1 386 ? 13.853 3.495 2.916 1.00 90.19 386 GLY A O 1
ATOM 3104 N N . ASN A 1 387 ? 14.785 1.454 3.157 1.00 91.56 387 ASN A N 1
ATOM 3105 C CA . ASN A 1 387 ? 16.143 1.864 2.814 1.00 91.56 387 ASN A CA 1
ATOM 3106 C C . ASN A 1 387 ? 16.487 1.316 1.417 1.00 91.56 387 ASN A C 1
ATOM 3108 O O . ASN A 1 387 ? 16.213 0.150 1.123 1.00 91.56 387 ASN A O 1
ATOM 3112 N N . VAL A 1 388 ? 17.004 2.181 0.547 1.00 87.06 388 VAL A N 1
ATOM 3113 C CA . VAL A 1 388 ? 17.326 1.933 -0.873 1.00 87.06 388 VAL A CA 1
ATOM 3114 C C . VAL A 1 388 ? 18.807 1.612 -1.118 1.00 87.06 388 VAL A C 1
ATOM 3116 O O . VAL A 1 388 ? 19.247 1.631 -2.263 1.00 87.06 388 VAL A O 1
ATOM 3119 N N . GLY A 1 389 ? 19.556 1.303 -0.050 1.00 83.94 389 GLY A N 1
ATOM 3120 C CA . GLY A 1 389 ? 20.878 0.659 -0.103 1.00 83.94 389 GLY A CA 1
ATOM 3121 C C . GLY A 1 389 ? 21.982 1.471 -0.789 1.00 83.94 389 GLY A C 1
ATOM 3122 O O . GLY A 1 389 ? 23.048 0.950 -1.086 1.00 83.94 389 GLY A O 1
ATOM 3123 N N . ALA A 1 390 ? 21.756 2.765 -1.033 1.00 82.88 390 ALA A N 1
ATOM 3124 C CA . ALA A 1 390 ? 22.678 3.610 -1.783 1.00 82.88 390 ALA A CA 1
ATOM 3125 C C . ALA A 1 390 ? 23.868 4.137 -0.954 1.00 82.88 390 ALA A C 1
ATOM 3127 O O . ALA A 1 390 ? 24.627 4.957 -1.472 1.00 82.88 390 ALA A O 1
ATOM 3128 N N . ASP A 1 391 ? 24.020 3.728 0.313 1.00 83.62 391 ASP A N 1
ATOM 3129 C CA . ASP A 1 391 ? 25.089 4.135 1.245 1.00 83.62 391 ASP A CA 1
ATOM 3130 C C . ASP A 1 391 ? 25.299 5.673 1.347 1.00 83.62 391 ASP A C 1
ATOM 3132 O O . ASP A 1 391 ? 26.410 6.185 1.524 1.00 83.62 391 ASP A O 1
ATOM 3136 N N . GLN A 1 392 ? 24.213 6.447 1.245 1.00 82.81 392 GLN A N 1
ATOM 3137 C CA . GLN A 1 392 ? 24.162 7.920 1.164 1.00 82.81 392 GLN A CA 1
ATOM 3138 C C . GLN A 1 392 ? 24.821 8.512 -0.094 1.00 82.81 392 GLN A C 1
ATOM 3140 O O . GLN A 1 392 ? 25.028 9.729 -0.191 1.00 82.81 392 GLN A O 1
ATOM 3145 N N . GLU A 1 393 ? 25.132 7.675 -1.081 1.00 87.62 393 GLU A N 1
ATOM 3146 C CA . GLU A 1 393 ? 25.673 8.062 -2.377 1.00 87.62 393 GLU A CA 1
ATOM 3147 C C . GLU A 1 393 ? 24.566 8.265 -3.432 1.00 87.62 393 GLU A C 1
ATOM 3149 O O . GLU A 1 393 ? 23.361 8.220 -3.167 1.00 87.62 393 GLU A O 1
ATOM 3154 N N . GLY A 1 394 ? 24.985 8.581 -4.659 1.00 93.12 394 GLY A N 1
ATOM 3155 C CA . GLY A 1 394 ? 24.093 8.861 -5.776 1.00 93.12 394 GLY A CA 1
ATOM 3156 C C . GLY A 1 394 ? 23.498 10.273 -5.802 1.00 93.12 394 GLY A C 1
ATOM 3157 O O . GLY A 1 394 ? 24.067 11.254 -5.321 1.00 93.12 394 GLY A O 1
ATOM 3158 N N . GLY A 1 395 ? 22.370 10.400 -6.494 1.00 96.00 395 GLY A N 1
ATOM 3159 C CA . GLY A 1 395 ? 21.679 11.654 -6.749 1.00 96.00 395 GLY A CA 1
ATOM 3160 C C . GLY A 1 395 ? 20.202 11.434 -7.049 1.00 96.00 395 GLY A C 1
ATOM 3161 O O . GLY A 1 395 ? 19.816 10.458 -7.693 1.00 96.00 395 GLY A O 1
ATOM 3162 N N . ILE A 1 396 ? 19.381 12.372 -6.576 1.00 97.31 396 ILE A N 1
ATOM 3163 C CA . ILE A 1 396 ? 17.922 12.314 -6.673 1.00 97.31 396 ILE A CA 1
ATOM 3164 C C . ILE A 1 396 ? 17.446 13.150 -7.862 1.00 97.31 396 ILE A C 1
ATOM 3166 O O . ILE A 1 396 ? 17.729 14.347 -7.968 1.00 97.31 396 ILE A O 1
ATOM 3170 N N . LEU A 1 397 ? 16.645 12.532 -8.724 1.00 97.56 397 LEU A N 1
ATOM 3171 C CA . LEU A 1 397 ? 15.917 13.168 -9.810 1.00 97.56 397 LEU A CA 1
ATOM 3172 C C . LEU A 1 397 ? 14.408 13.053 -9.552 1.00 97.56 397 LEU A C 1
ATOM 3174 O O . LEU A 1 397 ? 13.899 12.001 -9.177 1.00 97.56 397 LEU A O 1
ATOM 3178 N N . ARG A 1 398 ? 13.671 14.144 -9.781 1.00 97.81 398 ARG A N 1
ATOM 3179 C CA . ARG A 1 398 ? 12.206 14.190 -9.663 1.00 97.81 398 ARG A CA 1
ATOM 3180 C C . ARG A 1 398 ? 11.613 14.852 -10.898 1.00 97.81 398 ARG A C 1
ATOM 3182 O O . ARG A 1 398 ? 12.135 15.871 -11.354 1.00 97.81 398 ARG A O 1
ATOM 3189 N N . TYR A 1 399 ? 10.540 14.288 -11.441 1.00 97.56 399 TYR A N 1
ATOM 3190 C CA . TYR A 1 399 ? 9.807 14.860 -12.573 1.00 97.56 399 TYR A CA 1
ATOM 3191 C C . TYR A 1 399 ? 8.377 14.326 -12.635 1.00 97.56 399 TYR A C 1
ATOM 3193 O O . TYR A 1 399 ? 8.084 13.250 -12.121 1.00 97.56 399 TYR A O 1
ATOM 3201 N N . SER A 1 400 ? 7.485 15.065 -13.290 1.00 97.25 400 SER A N 1
ATOM 3202 C CA . SER A 1 400 ? 6.071 14.707 -13.367 1.00 97.25 400 SER A CA 1
ATOM 3203 C C . SER A 1 400 ? 5.390 15.211 -14.628 1.00 97.25 400 SER A C 1
ATOM 3205 O O . SER A 1 400 ? 5.897 16.083 -15.340 1.00 97.25 400 SER A O 1
ATOM 3207 N N . SER A 1 401 ? 4.227 14.638 -14.927 1.00 95.19 401 SER A N 1
ATOM 3208 C CA . SER A 1 401 ? 3.364 15.083 -16.018 1.00 95.19 401 SER A CA 1
ATOM 3209 C C . SER A 1 401 ? 1.903 14.832 -15.681 1.00 95.19 401 SER A C 1
ATOM 3211 O O . SER A 1 401 ? 1.558 13.811 -15.097 1.00 95.19 401 SER A O 1
ATOM 3213 N N . LYS A 1 402 ? 1.033 15.753 -16.098 1.00 91.88 402 LYS A N 1
ATOM 3214 C CA . LYS A 1 402 ? -0.433 15.640 -15.972 1.00 91.88 402 LYS A CA 1
ATOM 3215 C C . LYS A 1 402 ? -1.140 15.446 -17.318 1.00 91.88 402 LYS A C 1
ATOM 3217 O O . LYS A 1 402 ? -2.359 15.421 -17.371 1.00 91.88 402 LYS A O 1
ATOM 3222 N N . ASN A 1 403 ? -0.367 15.360 -18.404 1.00 89.50 403 ASN A N 1
ATOM 3223 C CA . ASN A 1 403 ? -0.855 15.459 -19.783 1.00 89.50 403 ASN A CA 1
ATOM 3224 C C . ASN A 1 403 ? -0.441 14.246 -20.638 1.00 89.50 403 ASN A C 1
ATOM 3226 O O . ASN A 1 403 ? -0.237 14.387 -21.847 1.00 89.50 403 ASN A O 1
ATOM 3230 N N . LEU A 1 404 ? -0.241 13.070 -20.034 1.00 95.12 404 LEU A N 1
ATOM 3231 C CA . LEU A 1 404 ? -0.009 11.848 -20.799 1.00 95.12 404 LEU A CA 1
ATOM 3232 C C . LEU A 1 404 ? -1.367 11.262 -21.202 1.00 95.12 404 LEU A C 1
ATOM 3234 O O . LEU A 1 404 ? -2.174 10.904 -20.354 1.00 95.12 404 LEU A O 1
ATOM 3238 N N . THR A 1 405 ? -1.621 11.161 -22.502 1.00 94.81 405 THR A N 1
ATOM 3239 C CA . THR A 1 405 ? -2.796 10.476 -23.048 1.00 94.81 405 THR A CA 1
ATOM 3240 C C . THR A 1 405 ? -2.363 9.216 -23.785 1.00 94.81 405 THR A C 1
ATOM 3242 O O . THR A 1 405 ? -1.381 9.224 -24.531 1.00 94.81 405 THR A O 1
ATOM 3245 N N . SER A 1 406 ? -3.087 8.121 -23.560 1.00 93.50 406 SER A N 1
ATOM 3246 C CA . SER A 1 406 ? -2.810 6.809 -24.150 1.00 93.50 406 SER A CA 1
ATOM 3247 C C . SER A 1 406 ? -4.133 6.163 -24.551 1.00 93.50 406 SER A C 1
ATOM 3249 O O . SER A 1 406 ? -4.886 5.672 -23.712 1.00 93.50 406 SER A O 1
ATOM 3251 N N . GLY A 1 407 ? -4.471 6.244 -25.840 1.00 92.50 407 GLY A N 1
ATOM 3252 C CA . GLY A 1 407 ? -5.802 5.863 -26.320 1.00 92.50 407 GLY A CA 1
ATOM 3253 C C . GLY A 1 407 ? -6.903 6.684 -25.622 1.00 92.50 407 GLY A C 1
ATOM 3254 O O . GLY A 1 407 ? -6.812 7.914 -25.627 1.00 92.50 407 GLY A O 1
ATOM 3255 N N . PRO A 1 408 ? -7.927 6.044 -25.025 1.00 94.31 408 PRO A N 1
ATOM 3256 C CA . PRO A 1 408 ? -8.998 6.726 -24.299 1.00 94.31 408 PRO A CA 1
ATOM 3257 C C . PRO A 1 408 ? -8.633 7.081 -22.844 1.00 94.31 408 PRO A C 1
ATOM 3259 O O . PRO A 1 408 ? -9.476 7.630 -22.130 1.00 94.31 408 PRO A O 1
ATOM 3262 N N . PHE A 1 409 ? -7.421 6.754 -22.379 1.00 95.69 409 PHE A N 1
ATOM 3263 C CA . PHE A 1 409 ? -6.985 6.984 -21.002 1.00 95.69 409 PHE A CA 1
ATOM 3264 C C . PHE A 1 409 ? -6.216 8.299 -20.845 1.00 95.69 409 PHE A C 1
ATOM 3266 O O . PHE A 1 409 ? -5.314 8.618 -21.628 1.00 95.69 409 PHE A O 1
ATOM 3273 N N . GLN A 1 410 ? -6.548 9.030 -19.782 1.00 96.06 410 GLN A N 1
ATOM 3274 C CA . GLN A 1 410 ? -5.766 10.135 -19.240 1.00 96.06 410 GLN A CA 1
ATOM 3275 C C . GLN A 1 410 ? -4.874 9.606 -18.113 1.00 96.06 410 GLN A C 1
ATOM 3277 O O . GLN A 1 410 ? -5.340 8.862 -17.251 1.00 96.06 410 GLN A O 1
ATOM 3282 N N . VAL A 1 411 ? -3.600 9.996 -18.126 1.00 97.12 411 VAL A N 1
ATOM 3283 C CA . VAL A 1 411 ? -2.587 9.583 -17.153 1.00 97.12 411 VAL A CA 1
ATOM 3284 C C . VAL A 1 411 ? -1.875 10.812 -16.598 1.00 97.12 411 VAL A C 1
ATOM 3286 O O . VAL A 1 411 ? -1.308 11.615 -17.349 1.00 97.12 411 VAL A O 1
ATOM 3289 N N . ALA A 1 412 ? -1.850 10.922 -15.273 1.00 97.31 412 ALA A N 1
ATOM 3290 C CA . ALA A 1 412 ? -0.919 11.787 -14.560 1.00 97.31 412 ALA A CA 1
ATOM 3291 C C . ALA A 1 412 ? 0.079 10.923 -13.784 1.00 97.31 412 ALA A C 1
ATOM 3293 O O . ALA A 1 412 ? -0.255 9.817 -13.371 1.00 97.31 412 ALA A O 1
ATOM 3294 N N . TYR A 1 413 ? 1.307 11.397 -13.601 1.00 98.31 413 TYR A N 1
ATOM 3295 C CA . TYR A 1 413 ? 2.318 10.681 -12.828 1.00 98.31 413 TYR A CA 1
ATOM 3296 C C . TYR A 1 413 ? 3.336 11.625 -12.187 1.00 98.31 413 TYR A C 1
ATOM 3298 O O . TYR A 1 413 ? 3.656 12.678 -12.739 1.00 98.31 413 TYR A O 1
ATOM 3306 N N . GLU A 1 414 ? 3.870 11.199 -11.047 1.00 98.38 414 GLU A N 1
ATOM 3307 C CA . GLU A 1 414 ? 4.964 11.806 -10.290 1.00 98.38 414 GLU A CA 1
ATOM 3308 C C . GLU A 1 414 ? 6.071 10.748 -10.143 1.00 98.38 414 GLU A C 1
ATOM 3310 O O . GLU A 1 414 ? 5.788 9.598 -9.805 1.00 98.38 414 GLU A O 1
ATOM 3315 N N . VAL A 1 415 ? 7.324 11.111 -10.428 1.00 98.50 415 VAL A N 1
ATOM 3316 C CA . VAL A 1 415 ? 8.476 10.197 -10.360 1.00 98.50 415 VAL A CA 1
ATOM 3317 C C . VAL A 1 415 ? 9.467 10.657 -9.308 1.00 98.50 415 VAL A C 1
ATOM 3319 O O . VAL A 1 415 ? 9.870 11.825 -9.295 1.00 98.50 415 VAL A O 1
ATOM 3322 N N . TYR A 1 416 ? 9.914 9.700 -8.504 1.00 98.31 416 TYR A N 1
ATOM 3323 C CA . TYR A 1 416 ? 11.065 9.811 -7.623 1.00 98.31 416 TYR A CA 1
ATOM 3324 C C . TYR A 1 416 ? 12.131 8.798 -8.058 1.00 98.31 416 TYR A C 1
ATOM 3326 O O . TYR A 1 416 ? 11.806 7.657 -8.370 1.00 98.31 416 TYR A O 1
ATOM 3334 N N . HIS A 1 417 ? 13.392 9.215 -8.161 1.00 97.69 417 HIS A N 1
ATOM 3335 C CA . HIS A 1 417 ? 14.427 8.424 -8.829 1.00 97.69 417 HIS A CA 1
ATOM 3336 C C . HIS A 1 417 ? 15.803 8.670 -8.217 1.00 97.69 417 HIS A C 1
ATOM 3338 O O . HIS A 1 417 ? 16.314 9.786 -8.287 1.00 97.69 417 HIS A O 1
ATOM 3344 N N . ILE A 1 418 ? 16.411 7.616 -7.680 1.00 97.06 418 ILE A N 1
ATOM 3345 C CA . ILE A 1 418 ? 17.782 7.600 -7.165 1.00 97.06 418 ILE A CA 1
ATOM 3346 C C . ILE A 1 418 ? 18.682 6.959 -8.216 1.00 97.06 418 ILE A C 1
ATOM 3348 O O . ILE A 1 418 ? 18.382 5.886 -8.742 1.00 97.06 418 ILE A O 1
ATOM 3352 N N . HIS A 1 419 ? 19.769 7.638 -8.565 1.00 96.81 419 HIS A N 1
ATOM 3353 C CA . HIS A 1 419 ? 20.703 7.213 -9.602 1.00 96.81 419 HIS A CA 1
ATOM 3354 C C . HIS A 1 419 ? 22.143 7.579 -9.238 1.00 96.81 419 HIS A C 1
ATOM 3356 O O . HIS A 1 419 ? 22.385 8.352 -8.323 1.00 96.81 419 HIS A O 1
ATOM 3362 N N . SER A 1 420 ? 23.113 7.101 -10.014 1.00 93.94 420 SER A N 1
ATOM 3363 C CA . SER A 1 420 ? 24.546 7.393 -9.856 1.00 93.94 420 SER A CA 1
ATOM 3364 C C . SER A 1 420 ? 25.193 6.947 -8.537 1.00 93.94 420 SER A C 1
ATOM 3366 O O . SER A 1 420 ? 26.297 7.407 -8.259 1.00 93.94 420 SER A O 1
ATOM 3368 N N . ALA A 1 421 ? 24.550 6.057 -7.777 1.00 90.62 421 ALA A N 1
ATOM 3369 C CA . ALA A 1 421 ? 25.257 5.121 -6.902 1.00 90.62 421 ALA A CA 1
ATOM 3370 C C . ALA A 1 421 ? 26.028 4.091 -7.761 1.00 90.62 421 ALA A C 1
ATOM 3372 O O . ALA A 1 421 ? 25.827 4.036 -8.985 1.00 90.62 421 ALA A O 1
ATOM 3373 N N . ASP A 1 422 ? 26.898 3.288 -7.144 1.00 91.94 422 ASP A N 1
ATOM 3374 C CA . ASP A 1 422 ? 27.528 2.144 -7.826 1.00 91.94 422 ASP A CA 1
ATOM 3375 C C . ASP A 1 422 ? 26.490 1.029 -8.122 1.00 91.94 422 ASP A C 1
ATOM 3377 O O . ASP A 1 422 ? 26.610 0.293 -9.112 1.00 91.94 422 ASP A O 1
ATOM 3381 N N . ASP A 1 423 ? 25.415 0.995 -7.336 1.00 92.38 423 ASP A N 1
ATOM 3382 C CA . ASP A 1 423 ? 24.297 0.049 -7.368 1.00 92.38 423 ASP A CA 1
ATOM 3383 C C . ASP A 1 423 ? 23.247 0.400 -8.442 1.00 92.38 423 ASP A C 1
ATOM 3385 O O . ASP A 1 423 ? 23.286 1.478 -9.050 1.00 92.38 423 ASP A O 1
ATOM 3389 N N . PRO A 1 424 ? 22.307 -0.499 -8.786 1.00 95.88 424 PRO A N 1
ATOM 3390 C CA . PRO A 1 424 ? 21.283 -0.208 -9.787 1.00 95.88 424 PRO A CA 1
ATOM 3391 C C . PRO A 1 424 ? 20.388 0.976 -9.374 1.00 95.88 424 PRO A C 1
ATOM 3393 O O . PRO A 1 424 ? 20.025 1.127 -8.216 1.00 95.88 424 PRO A O 1
ATOM 3396 N N . SER A 1 425 ? 19.974 1.821 -10.324 1.00 96.81 425 SER A N 1
ATOM 3397 C CA . SER A 1 425 ? 19.088 2.953 -10.001 1.00 96.81 425 SER A CA 1
ATOM 3398 C C . SER A 1 425 ? 17.706 2.472 -9.556 1.00 96.81 425 SER A C 1
ATOM 3400 O O . SER A 1 425 ? 17.168 1.554 -10.181 1.00 96.81 425 SER A O 1
ATOM 3402 N N . VAL A 1 426 ? 17.089 3.173 -8.605 1.00 96.88 426 VAL A N 1
ATOM 3403 C CA . VAL A 1 426 ? 15.719 2.938 -8.117 1.00 96.88 426 VAL A CA 1
ATOM 3404 C C . VAL A 1 426 ? 14.790 4.038 -8.614 1.00 96.88 426 VAL A C 1
ATOM 3406 O O . VAL A 1 426 ? 15.104 5.221 -8.486 1.00 96.88 426 VAL A O 1
ATOM 3409 N N . VAL A 1 427 ? 13.646 3.667 -9.198 1.00 98.00 427 VAL A N 1
ATOM 3410 C CA . VAL A 1 427 ? 12.676 4.608 -9.778 1.00 98.00 427 VAL A CA 1
ATOM 3411 C C . VAL A 1 427 ? 11.257 4.260 -9.369 1.00 98.00 427 VAL A C 1
ATOM 3413 O O . VAL A 1 427 ? 10.635 3.342 -9.900 1.00 98.00 427 VAL A O 1
ATOM 3416 N N . GLU A 1 428 ? 10.721 5.072 -8.474 1.00 98.19 428 GLU A N 1
ATOM 3417 C CA . GLU A 1 428 ? 9.335 5.026 -8.050 1.00 98.19 428 GLU A CA 1
ATOM 3418 C C . GLU A 1 428 ? 8.467 5.853 -8.996 1.00 98.19 428 GLU A C 1
ATOM 3420 O O . GLU A 1 428 ? 8.595 7.079 -9.080 1.00 98.19 428 GLU A O 1
ATOM 3425 N N . VAL A 1 429 ? 7.564 5.187 -9.710 1.00 98.62 429 VAL A N 1
ATOM 3426 C CA . VAL A 1 429 ? 6.581 5.831 -10.581 1.00 98.62 429 VAL A CA 1
ATOM 3427 C C . VAL A 1 429 ? 5.215 5.744 -9.920 1.00 98.62 429 VAL A C 1
ATOM 3429 O O . VAL A 1 429 ? 4.557 4.705 -9.946 1.00 98.62 429 VAL A O 1
ATOM 3432 N N . TYR A 1 430 ? 4.764 6.864 -9.371 1.00 98.69 430 TYR A N 1
ATOM 3433 C CA . TYR A 1 430 ? 3.407 7.028 -8.874 1.00 98.69 430 TYR A CA 1
ATOM 3434 C C . TYR A 1 430 ? 2.533 7.574 -9.995 1.00 98.69 430 TYR A C 1
ATOM 3436 O O . TYR A 1 430 ? 2.890 8.575 -10.613 1.00 98.69 430 TYR A O 1
ATOM 3444 N N . PHE A 1 431 ? 1.389 6.960 -10.274 1.00 98.25 431 PHE A N 1
ATOM 3445 C CA . PHE A 1 431 ? 0.555 7.351 -11.407 1.00 98.25 431 PHE A CA 1
ATOM 3446 C C . PHE A 1 431 ? -0.938 7.245 -11.120 1.00 98.25 431 PHE A C 1
ATOM 3448 O O . PHE A 1 431 ? -1.380 6.564 -10.200 1.00 98.25 431 PHE A O 1
ATOM 3455 N N . THR A 1 432 ? -1.731 7.914 -11.946 1.00 97.62 432 THR A N 1
ATOM 3456 C CA . THR A 1 432 ? -3.178 7.752 -12.005 1.00 97.62 432 THR A CA 1
ATOM 3457 C C . THR A 1 432 ? -3.618 7.412 -13.416 1.00 97.62 432 THR A C 1
ATOM 3459 O O . THR A 1 432 ? -2.978 7.827 -14.381 1.00 97.62 432 THR A O 1
ATOM 3462 N N . VAL A 1 433 ? -4.716 6.671 -13.548 1.00 96.50 433 VAL A N 1
ATOM 3463 C CA . VAL A 1 433 ? -5.373 6.412 -14.832 1.00 96.50 433 VAL A CA 1
ATOM 3464 C C . VAL A 1 433 ? -6.868 6.661 -14.684 1.00 96.50 433 VAL A C 1
ATOM 3466 O O . VAL A 1 433 ? -7.512 6.096 -13.801 1.00 96.50 433 VAL A O 1
ATOM 3469 N N . GLY A 1 434 ? -7.426 7.475 -15.574 1.00 95.31 434 GLY A N 1
ATOM 3470 C CA . GLY A 1 434 ? -8.866 7.675 -15.713 1.00 95.31 434 GLY A CA 1
ATOM 3471 C C . GLY A 1 434 ? -9.296 7.597 -17.174 1.00 95.31 434 GLY A C 1
ATOM 3472 O O . GLY A 1 434 ? -8.519 7.895 -18.083 1.00 95.31 434 GLY A O 1
ATOM 3473 N N . SER A 1 435 ? -10.545 7.212 -17.420 1.00 94.50 435 SER A N 1
ATOM 3474 C CA . SER A 1 435 ? -11.178 7.357 -18.729 1.00 94.50 435 SER A CA 1
ATOM 3475 C C . SER A 1 435 ? -12.654 7.700 -18.590 1.00 94.50 435 SER A C 1
ATOM 3477 O O . SER A 1 435 ? -13.477 6.880 -18.181 1.00 94.50 435 SER A O 1
ATOM 3479 N N . THR A 1 436 ? -13.006 8.902 -19.036 1.00 94.69 436 THR A N 1
ATOM 3480 C CA . THR A 1 436 ? -14.396 9.341 -19.208 1.00 94.69 436 THR A CA 1
ATOM 3481 C C . THR A 1 436 ? -15.134 8.574 -20.311 1.00 94.69 436 THR A C 1
ATOM 3483 O O . THR A 1 436 ? -16.353 8.667 -20.379 1.00 94.69 436 THR A O 1
ATOM 3486 N N . GLN A 1 437 ? -14.422 7.822 -21.163 1.00 91.75 437 GLN A N 1
ATOM 3487 C CA . GLN A 1 437 ? -14.995 7.054 -22.276 1.00 91.75 437 GLN A CA 1
ATOM 3488 C C . GLN A 1 437 ? -15.214 5.579 -21.910 1.00 91.75 437 GLN A C 1
ATOM 3490 O O . GLN A 1 437 ? -16.291 5.055 -22.160 1.00 91.75 437 GLN A O 1
ATOM 3495 N N . VAL A 1 438 ? -14.213 4.933 -21.299 1.00 89.25 438 VAL A N 1
ATOM 3496 C CA . VAL A 1 438 ? -14.226 3.485 -20.997 1.00 89.25 438 VAL A CA 1
ATOM 3497 C C . VAL A 1 438 ? -14.848 3.202 -19.627 1.00 89.25 438 VAL A C 1
ATOM 3499 O O . VAL A 1 438 ? -15.703 2.336 -19.477 1.00 89.25 438 VAL A O 1
ATOM 3502 N N . TRP A 1 439 ? -14.441 3.951 -18.600 1.00 91.31 439 TRP A N 1
ATOM 3503 C CA . TRP A 1 439 ? -14.841 3.691 -17.210 1.00 91.31 439 TRP A CA 1
ATOM 3504 C C . TRP A 1 439 ? -15.927 4.646 -16.703 1.00 91.31 439 TRP A C 1
ATOM 3506 O O . TRP A 1 439 ? -16.490 4.433 -15.628 1.00 91.31 439 TRP A O 1
ATOM 3516 N N . ASN A 1 440 ? -16.252 5.687 -17.478 1.00 93.69 440 ASN A N 1
ATOM 3517 C CA . ASN A 1 440 ? -16.989 6.863 -17.008 1.00 93.69 440 ASN A CA 1
ATOM 3518 C C . ASN A 1 440 ? -16.337 7.466 -15.748 1.00 93.69 440 ASN A C 1
ATOM 3520 O O . ASN A 1 440 ? -17.031 7.831 -14.799 1.00 93.69 440 ASN A O 1
ATOM 3524 N N . SER A 1 441 ? -14.999 7.521 -15.721 1.00 94.31 441 SER A N 1
ATOM 3525 C CA . SER A 1 441 ? -14.254 8.070 -14.587 1.00 94.31 441 SER A CA 1
ATOM 3526 C C . SER A 1 441 ? -14.657 9.514 -14.307 1.00 94.31 441 SER A C 1
ATOM 3528 O O . SER A 1 441 ? -14.790 10.317 -15.234 1.00 94.31 441 SER A O 1
ATOM 3530 N N . ILE A 1 442 ? -14.762 9.864 -13.027 1.00 93.75 442 ILE A N 1
ATOM 3531 C CA . ILE A 1 442 ? -14.711 11.262 -12.596 1.00 93.75 442 ILE A CA 1
ATOM 3532 C C . ILE A 1 442 ? -13.257 11.546 -12.233 1.00 93.75 442 ILE A C 1
ATOM 3534 O O . ILE A 1 442 ? -12.730 10.961 -11.283 1.00 93.75 442 ILE A O 1
ATOM 3538 N N . ASP A 1 443 ? -12.615 12.399 -13.033 1.00 82.75 443 ASP A N 1
ATOM 3539 C CA . ASP A 1 443 ? -11.206 12.758 -12.879 1.00 82.75 443 ASP A CA 1
ATOM 3540 C C . ASP A 1 443 ? -10.933 13.372 -11.494 1.00 82.75 443 ASP A C 1
ATOM 3542 O O . ASP A 1 443 ? -11.725 14.151 -10.962 1.00 82.75 443 ASP A O 1
ATOM 3546 N N . SER A 1 444 ? -9.774 13.044 -10.923 1.00 84.06 444 SER A N 1
ATOM 3547 C CA . SER A 1 444 ? -9.243 13.703 -9.727 1.00 84.06 444 SER A CA 1
ATOM 3548 C C . SER A 1 444 ? -8.891 15.173 -9.983 1.00 84.06 444 SER A C 1
ATOM 3550 O O . SER A 1 444 ? -8.326 15.477 -11.035 1.00 84.06 444 SER A O 1
ATOM 3552 N N . ASP A 1 445 ? -9.051 16.044 -8.981 1.00 83.38 445 ASP A N 1
ATOM 3553 C CA . ASP A 1 445 ? -8.550 17.430 -9.028 1.00 83.38 445 ASP A CA 1
ATOM 3554 C C . ASP A 1 445 ? -7.020 17.463 -9.238 1.00 83.38 445 ASP A C 1
ATOM 3556 O O . ASP A 1 445 ? -6.489 18.270 -10.009 1.00 83.38 445 ASP A O 1
ATOM 3560 N N . SER A 1 446 ? -6.293 16.570 -8.556 1.00 90.75 446 SER A N 1
ATOM 3561 C CA . SER A 1 446 ? -4.851 16.385 -8.728 1.00 90.75 446 SER A CA 1
ATOM 3562 C C . SER A 1 446 ? -4.336 15.078 -8.117 1.00 90.75 446 SER A C 1
ATOM 3564 O O . SER A 1 446 ? -4.855 14.575 -7.120 1.00 90.75 446 SER A O 1
ATOM 3566 N N . LEU A 1 447 ? -3.236 14.587 -8.696 1.00 96.44 447 LEU A N 1
ATOM 3567 C CA . LEU A 1 447 ? -2.200 13.845 -7.979 1.00 96.44 447 LEU A CA 1
ATOM 3568 C C . LEU A 1 447 ? -1.274 14.876 -7.303 1.00 96.44 447 LEU A C 1
ATOM 3570 O O . LEU A 1 447 ? -0.814 15.820 -7.960 1.00 96.44 447 LEU A O 1
ATOM 3574 N N . GLU A 1 448 ? -1.060 14.730 -5.998 1.00 96.75 448 GLU A N 1
ATOM 3575 C CA . GLU A 1 448 ? -0.211 15.581 -5.158 1.00 96.75 448 GLU A CA 1
ATOM 3576 C C . GLU A 1 448 ? 0.886 14.747 -4.494 1.00 96.75 448 GLU A C 1
ATOM 3578 O O . GLU A 1 448 ? 0.597 13.716 -3.890 1.00 96.75 448 GLU A O 1
ATOM 3583 N N . VAL A 1 449 ? 2.131 15.222 -4.524 1.00 96.38 449 VAL A N 1
ATOM 3584 C CA . VAL A 1 449 ? 3.196 14.700 -3.657 1.00 96.38 449 VAL A CA 1
ATOM 3585 C C . VAL A 1 449 ? 2.986 15.261 -2.247 1.00 96.38 449 VAL A C 1
ATOM 3587 O O . VAL A 1 449 ? 2.952 16.479 -2.068 1.00 96.38 449 VAL A O 1
ATOM 3590 N N . ILE A 1 450 ? 2.838 14.386 -1.250 1.00 94.94 450 ILE A N 1
ATOM 3591 C CA . ILE A 1 450 ? 2.831 14.758 0.175 1.00 94.94 450 ILE A CA 1
ATOM 3592 C C . ILE A 1 450 ? 4.269 14.885 0.675 1.00 94.94 450 ILE A C 1
ATOM 3594 O O . ILE A 1 450 ? 4.621 15.885 1.299 1.00 94.94 450 ILE A O 1
ATOM 3598 N N . SER A 1 451 ? 5.087 13.871 0.399 1.00 94.94 451 SER A N 1
ATOM 3599 C CA . SER A 1 451 ? 6.498 13.810 0.769 1.00 94.94 451 SER A CA 1
ATOM 3600 C C . SER A 1 451 ? 7.285 13.096 -0.321 1.00 94.94 451 SER A C 1
ATOM 3602 O O . SER A 1 451 ? 6.846 12.072 -0.832 1.00 94.94 451 SER A O 1
ATOM 3604 N N . PHE A 1 452 ? 8.461 13.626 -0.639 1.00 96.62 452 PHE A N 1
ATOM 3605 C CA . PHE A 1 452 ? 9.559 12.870 -1.229 1.00 96.62 452 PHE A CA 1
ATOM 3606 C C . PHE A 1 452 ? 10.806 13.209 -0.408 1.00 96.62 452 PHE A C 1
ATOM 3608 O O . PHE A 1 452 ? 11.055 14.395 -0.179 1.00 96.62 452 PHE A O 1
ATOM 3615 N N . THR A 1 453 ? 11.558 12.216 0.064 1.00 92.62 453 THR A N 1
ATOM 3616 C CA . THR A 1 453 ? 12.743 12.455 0.910 1.00 92.62 453 THR A CA 1
ATOM 3617 C C . THR A 1 453 ? 13.907 12.984 0.077 1.00 92.62 453 THR A C 1
ATOM 3619 O O . THR A 1 453 ? 14.109 12.567 -1.064 1.00 92.62 453 THR A O 1
ATOM 3622 N N . ASP A 1 454 ? 14.675 13.931 0.619 1.00 92.88 454 ASP A N 1
ATOM 3623 C CA . ASP A 1 454 ? 15.918 14.432 0.002 1.00 92.88 454 ASP A CA 1
ATOM 3624 C C . ASP A 1 454 ? 17.135 13.523 0.316 1.00 92.88 454 ASP A C 1
ATOM 3626 O O . ASP A 1 454 ? 18.275 13.914 0.075 1.00 92.88 454 ASP A O 1
ATOM 3630 N N . GLU A 1 455 ? 16.884 12.320 0.837 1.00 90.88 455 GLU A N 1
ATOM 3631 C CA . GLU A 1 455 ? 17.862 11.309 1.259 1.00 90.88 455 GLU A CA 1
ATOM 3632 C C . GLU A 1 455 ? 17.843 10.122 0.287 1.00 90.88 455 GLU A C 1
ATOM 3634 O O . GLU A 1 455 ? 16.788 9.802 -0.262 1.00 90.88 455 GLU A O 1
ATOM 3639 N N . THR A 1 456 ? 19.002 9.504 0.045 1.00 91.25 456 THR A N 1
ATOM 3640 C CA . THR A 1 456 ? 19.169 8.379 -0.895 1.00 91.25 456 THR A CA 1
ATOM 3641 C C . THR A 1 456 ? 19.149 7.000 -0.236 1.00 91.25 456 THR A C 1
ATOM 3643 O O . THR A 1 456 ? 19.158 6.019 -0.969 1.00 91.25 456 THR A O 1
ATOM 3646 N N . ASP A 1 457 ? 19.047 6.943 1.097 1.00 88.88 457 ASP A N 1
ATOM 3647 C CA . ASP A 1 457 ? 18.914 5.716 1.897 1.00 88.88 457 ASP A CA 1
ATOM 3648 C C . ASP A 1 457 ? 17.483 5.587 2.430 1.00 88.88 457 ASP A C 1
ATOM 3650 O O . ASP A 1 457 ? 16.642 4.937 1.821 1.00 88.88 457 ASP A O 1
ATOM 3654 N N . GLU A 1 458 ? 17.160 6.242 3.549 1.00 91.38 458 GLU A N 1
ATOM 3655 C CA . GLU A 1 458 ? 15.833 6.166 4.159 1.00 91.38 458 GLU A CA 1
ATOM 3656 C C . GLU A 1 458 ? 14.815 6.995 3.355 1.00 91.38 458 GLU A C 1
ATOM 3658 O O . GLU A 1 458 ? 14.732 8.225 3.439 1.00 91.38 458 GLU A O 1
ATOM 3663 N N . ILE A 1 459 ? 14.004 6.305 2.549 1.00 93.69 459 ILE A N 1
ATOM 3664 C CA . ILE A 1 459 ? 12.909 6.902 1.787 1.00 93.69 459 ILE A CA 1
ATOM 3665 C C . ILE A 1 459 ? 11.573 6.718 2.503 1.00 93.69 459 ILE A C 1
ATOM 3667 O O . ILE A 1 459 ? 11.254 5.651 3.020 1.00 93.69 459 ILE A O 1
ATOM 3671 N N . VAL A 1 460 ? 10.772 7.786 2.508 1.00 95.25 460 VAL A N 1
ATOM 3672 C CA . VAL A 1 460 ? 9.375 7.817 2.975 1.00 95.25 460 VAL A CA 1
ATOM 3673 C C . VAL A 1 460 ? 8.584 8.696 2.007 1.00 95.25 460 VAL A C 1
ATOM 3675 O O . VAL A 1 460 ? 8.232 9.857 2.263 1.00 95.25 460 VAL A O 1
ATOM 3678 N N . ASN A 1 461 ? 8.353 8.136 0.830 1.00 97.44 461 ASN A N 1
ATOM 3679 C CA . ASN A 1 461 ? 7.740 8.811 -0.299 1.00 97.44 461 ASN A CA 1
ATOM 3680 C C . ASN A 1 461 ? 6.226 8.602 -0.256 1.00 97.44 461 ASN A C 1
ATOM 3682 O O . ASN A 1 461 ? 5.745 7.508 0.017 1.00 97.44 461 ASN A O 1
ATOM 3686 N N . SER A 1 462 ? 5.435 9.650 -0.479 1.00 97.81 462 SER A N 1
ATOM 3687 C CA . SER A 1 462 ? 3.978 9.546 -0.436 1.00 97.81 462 SER A CA 1
ATOM 3688 C C . SER A 1 462 ? 3.305 10.497 -1.408 1.00 97.81 462 SER A C 1
ATOM 3690 O O . SER A 1 462 ? 3.618 11.689 -1.479 1.00 97.81 462 SER A O 1
ATOM 3692 N N . VAL A 1 463 ? 2.309 9.962 -2.111 1.00 98.25 463 VAL A N 1
ATOM 3693 C CA . VAL A 1 463 ? 1.431 10.702 -3.013 1.00 98.25 463 VAL A CA 1
ATOM 3694 C C . VAL A 1 463 ? -0.023 10.526 -2.610 1.00 98.25 463 VAL A C 1
ATOM 3696 O O . VAL A 1 463 ? -0.428 9.498 -2.063 1.00 98.25 463 VAL A O 1
ATOM 3699 N N . ARG A 1 464 ? -0.845 11.512 -2.945 1.00 97.69 464 ARG A N 1
ATOM 3700 C CA . ARG A 1 464 ? -2.279 11.495 -2.695 1.00 97.69 464 ARG A CA 1
ATOM 3701 C C . ARG A 1 464 ? -3.040 12.013 -3.895 1.00 97.69 464 ARG A C 1
ATOM 3703 O O . ARG A 1 464 ? -2.727 13.066 -4.439 1.00 97.69 464 ARG A O 1
ATOM 3710 N N . VAL A 1 465 ? -4.087 11.290 -4.257 1.00 96.75 465 VAL A N 1
ATOM 3711 C CA . VAL A 1 465 ? -5.108 11.755 -5.189 1.00 96.75 465 VAL A CA 1
ATOM 3712 C C . VAL A 1 465 ? -6.177 12.488 -4.392 1.00 96.75 465 VAL A C 1
ATOM 3714 O O . VAL A 1 465 ? -6.650 11.975 -3.375 1.00 96.75 465 VAL A O 1
ATOM 3717 N N . ILE A 1 466 ? -6.551 13.684 -4.842 1.00 94.50 466 ILE A N 1
ATOM 3718 C CA . ILE A 1 466 ? -7.607 14.504 -4.238 1.00 94.50 466 ILE A CA 1
ATOM 3719 C C . ILE A 1 466 ? -8.732 14.794 -5.244 1.00 94.50 466 ILE A C 1
ATOM 3721 O O . ILE A 1 466 ? -8.559 14.630 -6.450 1.00 94.50 466 ILE A O 1
ATOM 3725 N N . GLY A 1 467 ? -9.890 15.234 -4.748 1.00 91.06 467 GLY A N 1
ATOM 3726 C CA . GLY A 1 467 ? -11.009 15.690 -5.586 1.00 91.06 467 GLY A CA 1
ATOM 3727 C C . GLY A 1 467 ? -12.154 14.694 -5.760 1.00 91.06 467 GLY A C 1
ATOM 3728 O O . GLY A 1 467 ? -12.938 14.830 -6.689 1.00 91.06 467 GLY A O 1
ATOM 3729 N N . ARG A 1 468 ? -12.283 13.711 -4.855 1.00 93.69 468 ARG A N 1
ATOM 3730 C CA . ARG A 1 468 ? -13.337 12.674 -4.898 1.00 93.69 468 ARG A CA 1
ATOM 3731 C C . ARG A 1 468 ? -13.378 11.890 -6.229 1.00 93.69 468 ARG A C 1
ATOM 3733 O O . ARG A 1 468 ? -14.447 11.790 -6.834 1.00 93.69 468 ARG A O 1
ATOM 3740 N N . PRO A 1 469 ? -12.240 11.329 -6.684 1.00 94.94 469 PRO A N 1
ATOM 3741 C CA . PRO A 1 469 ? -12.196 10.546 -7.918 1.00 94.94 469 PRO A CA 1
ATOM 3742 C C . PRO A 1 469 ? -13.179 9.369 -7.861 1.00 94.94 469 PRO A C 1
ATOM 3744 O O . PRO A 1 469 ? -13.374 8.791 -6.789 1.00 94.94 469 PRO A O 1
ATOM 3747 N N . GLN A 1 470 ? -13.759 9.003 -9.006 1.00 95.88 470 GLN A N 1
ATOM 3748 C CA . GLN A 1 470 ? -14.624 7.824 -9.161 1.00 95.88 470 GLN A CA 1
ATOM 3749 C C . GLN A 1 470 ? -14.182 6.980 -10.352 1.00 95.88 470 GLN A C 1
ATOM 3751 O O . GLN A 1 470 ? -13.824 7.540 -11.390 1.00 95.88 470 GLN A O 1
ATOM 3756 N N . ARG A 1 471 ? -14.267 5.651 -10.215 1.00 94.31 471 ARG A N 1
ATOM 3757 C CA . ARG A 1 471 ? -13.842 4.643 -11.210 1.00 94.31 471 ARG A CA 1
ATOM 3758 C C . ARG A 1 471 ? -12.485 4.977 -11.816 1.00 94.31 471 ARG A C 1
ATOM 3760 O O . ARG A 1 471 ? -12.346 5.219 -13.016 1.00 94.31 471 ARG A O 1
ATOM 3767 N N . PHE A 1 472 ? -11.513 5.104 -10.928 1.00 93.56 472 PHE A N 1
ATOM 3768 C CA . PHE A 1 472 ? -10.228 5.729 -11.190 1.00 93.56 472 PHE A CA 1
ATOM 3769 C C . PHE A 1 472 ? -9.121 4.855 -10.610 1.00 93.56 472 PHE A C 1
ATOM 3771 O O . PHE A 1 472 ? -9.253 4.333 -9.504 1.00 93.56 472 PHE A O 1
ATOM 3778 N N . LEU A 1 473 ? -8.025 4.696 -11.343 1.00 96.25 473 LEU A N 1
ATOM 3779 C CA . LEU A 1 473 ? -6.889 3.897 -10.904 1.00 96.25 473 LEU A CA 1
ATOM 3780 C C . LEU A 1 473 ? -5.829 4.816 -10.291 1.00 96.25 473 LEU A C 1
ATOM 3782 O O . LEU A 1 473 ? -5.416 5.783 -10.927 1.00 96.25 473 LEU A O 1
ATOM 3786 N N . LEU A 1 474 ? -5.359 4.500 -9.088 1.00 97.75 474 LEU A N 1
ATOM 3787 C CA . LEU A 1 474 ? -4.166 5.091 -8.475 1.00 97.75 474 LEU A CA 1
ATOM 3788 C C . LEU A 1 474 ? -3.123 3.982 -8.329 1.00 97.75 474 LEU A C 1
ATOM 3790 O O . LEU A 1 474 ? -3.381 2.986 -7.666 1.00 97.75 474 LEU A O 1
ATOM 3794 N N . GLY A 1 475 ? -1.969 4.125 -8.970 1.00 97.81 475 GLY A N 1
ATOM 3795 C CA . GLY A 1 475 ? -0.958 3.081 -9.069 1.00 97.81 475 GLY A CA 1
ATOM 3796 C C . GLY A 1 475 ? 0.437 3.514 -8.633 1.00 97.81 475 GLY A C 1
ATOM 3797 O O . GLY A 1 475 ? 0.781 4.697 -8.613 1.00 97.81 475 GLY A O 1
ATOM 3798 N N . TYR A 1 476 ? 1.239 2.508 -8.319 1.00 98.50 476 TYR A N 1
ATOM 3799 C CA . TYR A 1 476 ? 2.672 2.564 -8.078 1.00 98.50 476 TYR A CA 1
ATOM 3800 C C . TYR A 1 476 ? 3.353 1.501 -8.944 1.00 98.50 476 TYR A C 1
ATOM 3802 O O . TYR A 1 476 ? 2.855 0.379 -9.065 1.00 98.50 476 TYR A O 1
ATOM 3810 N N . MET A 1 477 ? 4.488 1.851 -9.540 1.00 98.12 477 MET A N 1
ATOM 3811 C CA . MET A 1 477 ? 5.342 0.948 -10.305 1.00 98.12 477 MET A CA 1
ATOM 3812 C C . MET A 1 477 ? 6.804 1.215 -9.951 1.00 98.12 477 MET A C 1
ATOM 3814 O O . MET A 1 477 ? 7.252 2.359 -10.025 1.00 98.12 477 MET A O 1
ATOM 3818 N N . LEU A 1 478 ? 7.552 0.160 -9.625 1.00 98.00 478 LEU A N 1
ATOM 3819 C CA . LEU A 1 478 ? 8.983 0.250 -9.329 1.00 98.00 478 LEU A CA 1
ATOM 3820 C C . LEU A 1 478 ? 9.813 -0.167 -10.546 1.00 98.00 478 LEU A C 1
ATOM 3822 O O . LEU A 1 478 ? 9.829 -1.339 -10.935 1.00 98.00 478 LEU A O 1
ATOM 3826 N N . LEU A 1 479 ? 10.540 0.785 -11.123 1.00 98.12 479 LEU A N 1
ATOM 3827 C CA . LEU A 1 479 ? 11.484 0.560 -12.212 1.00 98.12 479 LEU A CA 1
ATOM 3828 C C . LEU A 1 479 ? 12.937 0.630 -11.714 1.00 98.12 479 LEU A C 1
ATOM 3830 O O . LEU A 1 479 ? 13.241 1.317 -10.743 1.00 98.12 479 LEU A O 1
ATOM 3834 N N . SER A 1 480 ? 13.844 -0.055 -12.409 1.00 97.62 480 SER A N 1
ATOM 3835 C CA . SER A 1 480 ? 15.259 -0.165 -12.040 1.00 97.62 480 SER A CA 1
ATOM 3836 C C . SER A 1 480 ? 16.178 -0.262 -13.263 1.00 97.62 480 SER A C 1
ATOM 3838 O O . SER A 1 480 ? 15.745 -0.625 -14.364 1.00 97.62 480 SER A O 1
ATOM 3840 N N . ARG A 1 481 ? 17.467 0.068 -13.098 1.00 97.44 481 ARG A N 1
ATOM 3841 C CA . ARG A 1 481 ? 18.439 0.042 -14.207 1.00 97.44 481 ARG A CA 1
ATOM 3842 C C . ARG A 1 481 ? 19.876 -0.194 -13.745 1.00 97.44 481 ARG A C 1
ATOM 3844 O O . ARG A 1 481 ? 20.332 0.437 -12.800 1.00 97.44 481 ARG A O 1
ATOM 3851 N N . GLU A 1 482 ? 20.610 -1.050 -14.452 1.00 96.69 482 GLU A N 1
ATOM 3852 C CA . GLU A 1 482 ? 21.976 -1.461 -14.089 1.00 96.69 482 GLU A CA 1
ATOM 3853 C C . GLU A 1 482 ? 22.968 -0.286 -13.956 1.00 96.69 482 GLU A C 1
ATOM 3855 O O . GLU A 1 482 ? 23.060 0.569 -14.847 1.00 96.69 482 GLU A O 1
ATOM 3860 N N . GLY A 1 483 ? 23.773 -0.307 -12.883 1.00 94.12 483 GLY A N 1
ATOM 3861 C CA . GLY A 1 483 ? 24.911 0.592 -12.642 1.00 94.12 483 GLY A CA 1
ATOM 3862 C C . GLY A 1 483 ? 24.521 2.064 -12.518 1.00 94.12 483 GLY A C 1
ATOM 3863 O O . GLY A 1 483 ? 25.010 2.895 -13.291 1.00 94.12 483 GLY A O 1
ATOM 3864 N N . GLY A 1 484 ? 23.565 2.363 -11.636 1.00 94.06 484 GLY A N 1
ATOM 3865 C CA . GLY A 1 484 ? 23.130 3.714 -11.289 1.00 94.06 484 GLY A CA 1
ATOM 3866 C C . GLY A 1 484 ? 22.587 4.540 -12.457 1.00 94.06 484 GLY A C 1
ATOM 3867 O O . GLY A 1 484 ? 22.612 5.771 -12.412 1.00 94.06 484 GLY A O 1
ATOM 3868 N N . ARG A 1 485 ? 22.158 3.924 -13.565 1.00 96.62 485 ARG A N 1
ATOM 3869 C CA . ARG A 1 485 ? 21.858 4.677 -14.793 1.00 96.62 485 ARG A CA 1
ATOM 3870 C C . ARG A 1 485 ? 20.482 5.325 -14.751 1.00 96.62 485 ARG A C 1
ATOM 3872 O O . ARG A 1 485 ? 19.474 4.654 -14.621 1.00 96.62 485 ARG A O 1
ATOM 3879 N N . ILE A 1 486 ? 20.434 6.615 -15.072 1.00 97.88 486 ILE A N 1
ATOM 3880 C CA . ILE A 1 486 ? 19.189 7.385 -15.183 1.00 97.88 486 ILE A CA 1
ATOM 3881 C C . ILE A 1 486 ? 18.159 6.685 -16.096 1.00 97.88 486 ILE A C 1
ATOM 3883 O O . ILE A 1 486 ? 18.407 6.517 -17.296 1.00 97.88 486 ILE A O 1
ATOM 3887 N N . ILE A 1 487 ? 16.981 6.345 -15.558 1.00 98.12 487 ILE A N 1
ATOM 3888 C CA . ILE A 1 487 ? 15.746 6.158 -16.337 1.00 98.12 487 ILE A CA 1
ATOM 3889 C C . ILE A 1 487 ? 15.137 7.534 -16.656 1.00 98.12 487 ILE A C 1
ATOM 3891 O O . ILE A 1 487 ? 14.852 8.355 -15.782 1.00 98.12 487 ILE A O 1
ATOM 3895 N N . THR A 1 488 ? 14.964 7.803 -17.944 1.00 97.69 488 THR A N 1
ATOM 3896 C CA . THR A 1 488 ? 14.480 9.081 -18.482 1.00 97.69 488 THR A CA 1
ATOM 3897 C C . THR A 1 488 ? 12.953 9.177 -18.486 1.00 97.69 488 THR A C 1
ATOM 3899 O O . THR A 1 488 ? 12.260 8.164 -18.574 1.00 97.69 488 THR A O 1
ATOM 3902 N N . GLU A 1 489 ? 12.420 10.405 -18.518 1.00 97.56 489 GLU A N 1
ATOM 3903 C CA . GLU A 1 489 ? 10.974 10.658 -18.647 1.00 97.56 489 GLU A CA 1
ATOM 3904 C C . GLU A 1 489 ? 10.351 9.909 -19.838 1.00 97.56 489 GLU A C 1
ATOM 3906 O O . GLU A 1 489 ? 9.260 9.358 -19.724 1.00 97.56 489 GLU A O 1
ATOM 3911 N N . LEU A 1 490 ? 11.056 9.822 -20.973 1.00 97.00 490 LEU A N 1
ATOM 3912 C CA . LEU A 1 490 ? 10.575 9.098 -22.152 1.00 97.00 490 LEU A CA 1
ATOM 3913 C C . LEU A 1 490 ? 10.381 7.596 -21.879 1.00 97.00 490 LEU A C 1
ATOM 3915 O O . LEU A 1 490 ? 9.434 7.005 -22.393 1.00 97.00 490 LEU A O 1
ATOM 3919 N N . GLN A 1 491 ? 11.243 6.990 -21.060 1.00 98.00 491 GLN A N 1
ATOM 3920 C CA . GLN A 1 491 ? 11.158 5.573 -20.693 1.00 98.00 491 GLN A CA 1
ATOM 3921 C C . GLN A 1 491 ? 10.011 5.325 -19.708 1.00 98.00 491 GLN A C 1
ATOM 3923 O O . GLN A 1 491 ? 9.215 4.421 -19.946 1.00 98.00 491 GLN A O 1
ATOM 3928 N N . VAL A 1 492 ? 9.832 6.181 -18.694 1.00 98.38 492 VAL A N 1
ATOM 3929 C CA . VAL A 1 492 ? 8.657 6.113 -17.799 1.00 98.38 492 VAL A CA 1
ATOM 3930 C C . VAL A 1 492 ? 7.353 6.312 -18.576 1.00 98.38 492 VAL A C 1
ATOM 3932 O O . VAL A 1 492 ? 6.398 5.557 -18.406 1.00 98.38 492 VAL A O 1
ATOM 3935 N N . ARG A 1 493 ? 7.310 7.269 -19.509 1.00 97.94 493 ARG A N 1
ATOM 3936 C CA . ARG A 1 493 ? 6.146 7.460 -20.387 1.00 97.94 493 ARG A CA 1
ATOM 3937 C C . ARG A 1 493 ? 5.897 6.254 -21.284 1.00 97.94 493 ARG A C 1
ATOM 3939 O O . ARG A 1 493 ? 4.737 5.917 -21.502 1.00 97.94 493 ARG A O 1
ATOM 3946 N N . SER A 1 494 ? 6.944 5.593 -21.778 1.00 97.06 494 SER A N 1
ATOM 3947 C CA . SER A 1 494 ? 6.822 4.348 -22.543 1.00 97.06 494 SER A CA 1
ATOM 3948 C C . SER A 1 494 ? 6.245 3.220 -21.681 1.00 97.06 494 SER A C 1
ATOM 3950 O O . SER A 1 494 ? 5.290 2.576 -22.106 1.00 97.06 494 SER A O 1
ATOM 3952 N N . ALA A 1 495 ? 6.740 3.043 -20.452 1.00 97.75 495 ALA A N 1
ATOM 3953 C CA . ALA A 1 495 ? 6.228 2.073 -19.483 1.00 97.75 495 ALA A CA 1
ATOM 3954 C C . ALA A 1 495 ? 4.731 2.286 -19.184 1.00 97.75 495 ALA A C 1
ATOM 3956 O O . ALA A 1 495 ? 3.929 1.372 -19.367 1.00 97.75 495 ALA A O 1
ATOM 3957 N N . LEU A 1 496 ? 4.328 3.514 -18.834 1.00 97.88 496 LEU A N 1
ATOM 3958 C CA . LEU A 1 496 ? 2.926 3.864 -18.564 1.00 97.88 496 LEU A CA 1
ATOM 3959 C C . LEU A 1 496 ? 2.028 3.761 -19.811 1.00 97.88 496 LEU A C 1
ATOM 3961 O O . LEU A 1 496 ? 0.863 3.374 -19.707 1.00 97.88 496 LEU A O 1
ATOM 3965 N N . THR A 1 497 ? 2.555 4.061 -21.003 1.00 97.00 497 THR A N 1
ATOM 3966 C CA . THR A 1 497 ? 1.834 3.874 -22.279 1.00 97.00 497 THR A CA 1
ATOM 3967 C C . THR A 1 497 ? 1.623 2.389 -22.586 1.00 97.00 497 THR A C 1
ATOM 3969 O O . THR A 1 497 ? 0.569 2.011 -23.093 1.00 97.00 497 THR A O 1
ATOM 3972 N N . THR A 1 498 ? 2.598 1.531 -22.272 1.00 96.50 498 THR A N 1
ATOM 3973 C CA . THR A 1 498 ? 2.465 0.075 -22.408 1.00 96.50 498 THR A CA 1
ATOM 3974 C C . THR A 1 498 ? 1.462 -0.475 -21.397 1.00 96.50 498 THR A C 1
ATOM 3976 O O . THR A 1 498 ? 0.546 -1.179 -21.817 1.00 96.50 498 THR A O 1
ATOM 3979 N N . LEU A 1 499 ? 1.551 -0.072 -20.120 1.00 95.69 499 LEU A N 1
ATOM 3980 C CA . LEU A 1 499 ? 0.578 -0.423 -19.078 1.00 95.69 499 LEU A CA 1
ATOM 3981 C C . LEU A 1 499 ? -0.853 -0.092 -19.527 1.00 95.69 499 LEU A C 1
ATOM 3983 O O . LEU A 1 499 ? -1.679 -0.987 -19.674 1.00 95.69 499 LEU A O 1
ATOM 3987 N N . THR A 1 500 ? -1.124 1.178 -19.846 1.00 94.75 500 THR A N 1
ATOM 3988 C CA . THR A 1 500 ? -2.451 1.641 -20.303 1.00 94.75 500 THR A CA 1
ATOM 3989 C C . THR A 1 500 ? -2.941 0.996 -21.600 1.00 94.75 500 THR A C 1
ATOM 3991 O O . THR A 1 500 ? -4.148 0.917 -21.814 1.00 94.75 500 THR A O 1
ATOM 3994 N N . ARG A 1 501 ? -2.048 0.488 -22.460 1.00 92.25 501 ARG A N 1
ATOM 3995 C CA . ARG A 1 501 ? -2.454 -0.294 -23.638 1.00 92.25 501 ARG A CA 1
ATOM 3996 C C . ARG A 1 501 ? -2.970 -1.685 -23.264 1.00 92.25 501 ARG A C 1
ATOM 3998 O O . ARG A 1 501 ? -3.882 -2.154 -23.936 1.00 92.25 501 ARG A O 1
ATOM 4005 N N . GLY A 1 502 ? -2.432 -2.313 -22.215 1.00 89.69 502 GLY A N 1
ATOM 4006 C CA . GLY A 1 502 ? -3.028 -3.517 -21.622 1.00 89.69 502 GLY A CA 1
ATOM 4007 C C . GLY A 1 502 ? -4.442 -3.231 -21.124 1.00 89.69 502 GLY A C 1
ATOM 4008 O O . GLY A 1 502 ? -5.391 -3.865 -21.572 1.00 89.69 502 GLY A O 1
ATOM 4009 N N . LEU A 1 503 ? -4.598 -2.156 -20.339 1.00 88.56 503 LEU A N 1
ATOM 4010 C CA . LEU A 1 503 ? -5.897 -1.713 -19.799 1.00 88.56 503 LEU A CA 1
ATOM 4011 C C . LEU A 1 503 ? -6.973 -1.489 -20.875 1.00 88.56 503 LEU A C 1
ATOM 4013 O O . LEU A 1 503 ? -8.161 -1.619 -20.601 1.00 88.56 503 LEU A O 1
ATOM 4017 N N . GLY A 1 504 ? -6.575 -1.139 -22.101 1.00 80.12 504 GLY A N 1
ATOM 4018 C CA . GLY A 1 504 ? -7.493 -0.910 -23.217 1.00 80.12 504 GLY A CA 1
ATOM 4019 C C . GLY A 1 504 ? -8.106 -2.169 -23.835 1.00 80.12 504 GLY A C 1
ATOM 4020 O O . GLY A 1 504 ? -9.057 -2.042 -24.602 1.00 80.12 504 GLY A O 1
ATOM 4021 N N . GLN A 1 505 ? -7.602 -3.372 -23.538 1.00 73.25 505 GLN A N 1
ATOM 4022 C CA . GLN A 1 505 ? -8.140 -4.616 -24.116 1.00 73.25 505 GLN A CA 1
ATOM 4023 C C . GLN A 1 505 ? -9.455 -5.062 -23.442 1.00 73.25 505 GLN A C 1
ATOM 4025 O O . GLN A 1 505 ? -10.272 -5.751 -24.058 1.00 73.25 505 GLN A O 1
ATOM 4030 N N . PHE A 1 506 ? -9.713 -4.567 -22.229 1.00 62.38 506 PHE A N 1
ATOM 4031 C CA . PHE A 1 506 ? -10.920 -4.810 -21.430 1.00 62.38 506 PHE A CA 1
ATOM 4032 C C . PHE A 1 506 ? -12.241 -4.315 -22.036 1.00 62.38 506 PHE A C 1
ATOM 4034 O O . PHE A 1 506 ? -13.305 -4.853 -21.723 1.00 62.38 506 PHE A O 1
ATOM 4041 N N . ASP A 1 507 ? -12.195 -3.274 -22.869 1.00 52.47 507 ASP A N 1
ATOM 4042 C CA . ASP A 1 507 ? -13.376 -2.486 -23.265 1.00 52.47 507 ASP A CA 1
ATOM 4043 C C . ASP A 1 507 ? -14.418 -3.308 -24.060 1.00 52.47 507 ASP A C 1
ATOM 4045 O O . ASP A 1 507 ? -15.610 -3.010 -24.082 1.00 52.47 507 ASP A O 1
ATOM 4049 N N . SER A 1 508 ? -13.992 -4.422 -24.664 1.00 47.03 508 SER A N 1
ATOM 4050 C CA . SER A 1 508 ? -14.843 -5.273 -25.508 1.00 47.03 508 SER A CA 1
ATOM 4051 C C . SER A 1 508 ? -15.884 -6.134 -24.769 1.00 47.03 508 SER A C 1
ATOM 4053 O O . SER A 1 508 ? -16.692 -6.786 -25.431 1.00 47.03 508 SER A O 1
ATOM 4055 N N . VAL A 1 509 ? -15.881 -6.167 -23.428 1.00 49.94 509 VAL A N 1
ATOM 4056 C CA . VAL A 1 509 ? -16.650 -7.160 -22.644 1.00 49.94 509 VAL A CA 1
ATOM 4057 C C . VAL A 1 509 ? -17.836 -6.575 -21.857 1.00 49.94 509 VAL A C 1
ATOM 4059 O O . VAL A 1 509 ? -18.777 -7.313 -21.566 1.00 49.94 509 VAL A O 1
ATOM 4062 N N . VAL A 1 510 ? -17.828 -5.281 -21.502 1.00 47.22 510 VAL A N 1
ATOM 4063 C CA . VAL A 1 510 ? -18.700 -4.759 -20.417 1.00 47.22 510 VAL A CA 1
ATOM 4064 C C . VAL A 1 510 ? -19.714 -3.687 -20.854 1.00 47.22 510 VAL A C 1
ATOM 4066 O O . VAL A 1 510 ? -20.756 -3.546 -20.212 1.00 47.22 510 VAL A O 1
ATOM 4069 N N . VAL A 1 511 ? -19.478 -2.945 -21.940 1.00 41.47 511 VAL A N 1
ATOM 4070 C CA . VAL A 1 511 ? -20.308 -1.775 -22.293 1.00 41.47 511 VAL A CA 1
ATOM 4071 C C . VAL A 1 511 ? -21.363 -2.106 -23.353 1.00 41.47 511 VAL A C 1
ATOM 4073 O O . VAL A 1 511 ? -21.158 -1.857 -24.537 1.00 41.47 511 VAL A O 1
ATOM 4076 N N . ASP A 1 512 ? -22.526 -2.617 -22.928 1.00 35.72 512 ASP A N 1
ATOM 4077 C CA . ASP A 1 512 ? -23.725 -2.603 -23.785 1.00 35.72 512 ASP A CA 1
ATOM 4078 C C . ASP A 1 512 ? -25.060 -2.665 -23.000 1.00 35.72 512 ASP A C 1
ATOM 4080 O O . ASP A 1 512 ? -25.675 -3.729 -22.858 1.00 35.72 512 ASP A O 1
ATOM 4084 N N . LYS A 1 513 ? -25.499 -1.503 -22.469 1.00 36.38 513 LYS A N 1
ATOM 4085 C CA . LYS A 1 513 ? -26.898 -0.985 -22.463 1.00 36.38 513 LYS A CA 1
ATOM 4086 C C . LYS A 1 513 ? -27.115 0.169 -21.476 1.00 36.38 513 LYS A C 1
ATOM 4088 O O . LYS A 1 513 ? -27.185 -0.044 -20.267 1.00 36.38 513 LYS A O 1
ATOM 4093 N N . GLU A 1 514 ? -27.401 1.358 -22.004 1.00 33.91 514 GLU A N 1
ATOM 4094 C CA . GLU A 1 514 ? -28.226 2.335 -21.282 1.00 33.91 514 GLU A CA 1
ATOM 4095 C C . GLU A 1 514 ? -29.718 1.936 -21.347 1.00 33.91 514 GLU A C 1
ATOM 4097 O O . GLU A 1 514 ? -30.159 1.338 -22.335 1.00 33.91 514 GLU A O 1
ATOM 4102 N N . PRO A 1 515 ? -30.528 2.254 -20.319 1.00 35.69 515 PRO A N 1
ATOM 4103 C CA . PRO A 1 515 ? -31.968 2.031 -20.347 1.00 35.69 515 PRO A CA 1
ATOM 4104 C C . PRO A 1 515 ? -32.701 3.177 -21.067 1.00 35.69 515 PRO A C 1
ATOM 4106 O O . PRO A 1 515 ? -32.815 4.282 -20.535 1.00 35.69 515 PRO A O 1
ATOM 4109 N N . GLU A 1 516 ? -33.276 2.914 -22.245 1.00 37.84 516 GLU A N 1
ATOM 4110 C CA . GLU A 1 516 ? -34.207 3.862 -22.872 1.00 37.84 516 GLU A CA 1
ATOM 4111 C C . GLU A 1 516 ? -35.475 4.037 -22.015 1.00 37.84 516 GLU A C 1
ATOM 4113 O O . GLU A 1 516 ? -36.166 3.074 -21.666 1.00 37.84 516 GLU A O 1
ATOM 4118 N N . ASN A 1 517 ? -35.797 5.290 -21.683 1.00 36.00 517 ASN A N 1
ATOM 4119 C CA . ASN A 1 517 ? -37.005 5.642 -20.940 1.00 36.00 517 ASN A CA 1
ATOM 4120 C C . ASN A 1 517 ? -38.254 5.464 -21.814 1.00 36.00 517 ASN A C 1
ATOM 4122 O O . ASN A 1 517 ? -38.378 6.082 -22.870 1.00 36.00 517 ASN A O 1
ATOM 4126 N N . GLY A 1 518 ? -39.212 4.662 -21.347 1.00 35.53 518 GLY A N 1
ATOM 4127 C CA . GLY A 1 518 ? -40.469 4.435 -22.058 1.00 35.53 518 GLY A CA 1
ATOM 4128 C C . GLY A 1 518 ? -41.498 5.547 -21.843 1.00 35.53 518 GLY A C 1
ATOM 4129 O O . GLY A 1 518 ? -41.975 5.743 -20.723 1.00 35.53 518 GLY A O 1
ATOM 4130 N N . GLU A 1 519 ? -41.932 6.192 -22.927 1.00 35.94 519 GLU A N 1
ATOM 4131 C CA . GLU A 1 519 ? -43.199 6.932 -22.973 1.00 35.94 519 GLU A CA 1
ATOM 4132 C C . GLU A 1 519 ? -44.301 6.065 -23.604 1.00 35.94 519 GLU A C 1
ATOM 4134 O O . GLU A 1 519 ? -44.088 5.370 -24.597 1.00 35.94 519 GLU A O 1
ATOM 4139 N N . ASN A 1 520 ? -45.493 6.076 -22.999 1.00 39.28 520 ASN A N 1
ATOM 4140 C CA . ASN A 1 520 ? -46.634 5.261 -23.422 1.00 39.28 520 ASN A CA 1
ATOM 4141 C C . ASN A 1 520 ? -47.620 6.089 -24.260 1.00 39.28 520 ASN A C 1
ATOM 4143 O O . ASN A 1 520 ? -48.193 7.038 -23.728 1.00 39.28 520 ASN A O 1
ATOM 4147 N N . GLU A 1 521 ? -47.967 5.635 -25.468 1.00 32.19 521 GLU A N 1
ATOM 4148 C CA . GLU A 1 521 ? -49.273 5.932 -26.080 1.00 32.19 521 GLU A CA 1
ATOM 4149 C C . GLU A 1 521 ? -49.927 4.655 -26.654 1.00 32.19 521 GLU A C 1
ATOM 4151 O O . GLU A 1 521 ? -49.242 3.848 -27.288 1.00 32.19 521 GLU A O 1
ATOM 4156 N N . PRO A 1 522 ? -51.242 4.433 -26.441 1.00 46.00 522 PRO A N 1
ATOM 4157 C CA . PRO A 1 522 ? -51.952 3.257 -26.940 1.00 46.00 522 PRO A CA 1
ATOM 4158 C C . PRO A 1 522 ? -52.713 3.536 -28.248 1.00 46.00 522 PRO A C 1
ATOM 4160 O O . PRO A 1 522 ? -53.459 4.510 -28.343 1.00 46.00 522 PRO A O 1
ATOM 4163 N N . VAL A 1 523 ? -52.633 2.620 -29.222 1.00 34.28 523 VAL A N 1
ATOM 4164 C CA . VAL A 1 523 ? -53.540 2.587 -30.387 1.00 34.28 523 VAL A CA 1
ATOM 4165 C C . VAL A 1 523 ? -54.057 1.161 -30.632 1.00 34.28 523 VAL A C 1
ATOM 4167 O O . VAL A 1 523 ? -53.337 0.181 -30.458 1.00 34.28 523 VAL A O 1
ATOM 4170 N N . ASP A 1 524 ? -55.342 1.079 -30.988 1.00 33.94 524 ASP A N 1
ATOM 4171 C CA . ASP A 1 524 ? -56.203 -0.113 -30.993 1.00 33.94 524 ASP A CA 1
ATOM 4172 C C . ASP A 1 524 ? -55.903 -1.194 -32.067 1.00 33.94 524 ASP A C 1
ATOM 4174 O O . ASP A 1 524 ? -55.249 -0.926 -33.079 1.00 33.94 524 ASP A O 1
ATOM 4178 N N . PRO A 1 525 ? -56.423 -2.432 -31.890 1.00 45.91 525 PRO A N 1
ATOM 4179 C CA . PRO A 1 525 ? -56.081 -3.594 -32.713 1.00 45.91 525 PRO A CA 1
ATOM 4180 C C . PRO A 1 525 ? -56.980 -3.792 -33.948 1.00 45.91 525 PRO A C 1
ATOM 4182 O O . PRO A 1 525 ? -58.189 -3.559 -33.909 1.00 45.91 525 PRO A O 1
ATOM 4185 N N . VAL A 1 526 ? -56.421 -4.374 -35.020 1.00 32.34 526 VAL A N 1
ATOM 4186 C CA . VAL A 1 526 ? -57.189 -4.914 -36.163 1.00 32.34 526 VAL A CA 1
ATOM 4187 C C . VAL A 1 526 ? -56.733 -6.341 -36.518 1.00 32.34 526 VAL A C 1
ATOM 4189 O O . VAL A 1 526 ? -55.566 -6.698 -36.389 1.00 32.34 526 VAL A O 1
ATOM 4192 N N . ASN A 1 527 ? -57.712 -7.163 -36.908 1.00 33.06 527 ASN A N 1
ATOM 4193 C CA . ASN A 1 527 ? -57.689 -8.632 -36.975 1.00 33.06 527 ASN A CA 1
ATOM 4194 C C . ASN A 1 527 ? -56.951 -9.250 -38.199 1.00 33.06 527 ASN A C 1
ATOM 4196 O O . ASN A 1 527 ? -56.669 -8.546 -39.168 1.00 33.06 527 ASN A O 1
ATOM 4200 N N . PRO A 1 528 ? -56.679 -10.577 -38.186 1.00 47.34 528 PRO A N 1
ATOM 4201 C CA . PRO A 1 528 ? -55.780 -11.256 -39.127 1.00 47.34 528 PRO A CA 1
ATOM 4202 C C . PRO A 1 528 ? -56.463 -11.844 -40.377 1.00 47.34 528 PRO A C 1
ATOM 4204 O O . PRO A 1 528 ? -57.667 -12.105 -40.389 1.00 47.34 528 PRO A O 1
ATOM 4207 N N . VAL A 1 529 ? -55.650 -12.178 -41.390 1.00 29.16 529 VAL A N 1
ATOM 4208 C CA . VAL A 1 529 ? -56.000 -13.069 -42.517 1.00 29.16 529 VAL A CA 1
ATOM 4209 C C . VAL A 1 529 ? -54.863 -14.084 -42.744 1.00 29.16 529 VAL A C 1
ATOM 4211 O O . VAL A 1 529 ? -53.716 -13.824 -42.391 1.00 29.16 529 VAL A O 1
ATOM 4214 N N . ASN A 1 530 ? -55.220 -15.270 -43.249 1.00 30.98 530 ASN A N 1
ATOM 4215 C CA . ASN A 1 530 ? -54.450 -16.528 -43.210 1.00 30.98 530 ASN A CA 1
ATOM 4216 C C . ASN A 1 530 ? -53.888 -16.908 -44.631 1.00 30.98 530 ASN A C 1
ATOM 4218 O O . ASN A 1 530 ? -53.874 -16.015 -45.477 1.00 30.98 530 ASN A O 1
ATOM 4222 N N . PRO A 1 531 ? -53.362 -18.122 -44.946 1.00 51.69 531 PRO A N 1
ATOM 4223 C CA . PRO A 1 531 ? -52.044 -18.277 -45.591 1.00 51.69 531 PRO A CA 1
ATOM 4224 C C . PRO A 1 531 ? -52.085 -18.971 -46.986 1.00 51.69 531 PRO A C 1
ATOM 4226 O O . PRO A 1 531 ? -53.139 -18.966 -47.620 1.00 51.69 531 PRO A O 1
ATOM 4229 N N . LEU A 1 532 ? -50.968 -19.627 -47.383 1.00 26.77 532 LEU A N 1
ATOM 4230 C CA . LEU A 1 532 ? -50.609 -20.315 -48.660 1.00 26.77 532 LEU A CA 1
ATOM 4231 C C . LEU A 1 532 ? -49.768 -19.406 -49.597 1.00 26.77 532 LEU A C 1
ATOM 4233 O O . LEU A 1 532 ? -50.067 -18.222 -49.703 1.00 26.77 532 LEU A O 1
ATOM 4237 N N . ASP A 1 533 ? -48.689 -19.835 -50.272 1.00 27.55 533 ASP A N 1
ATOM 4238 C CA . ASP A 1 533 ? -48.174 -21.188 -50.602 1.00 27.55 533 ASP A CA 1
ATOM 4239 C C . ASP A 1 533 ? -46.609 -21.182 -50.777 1.00 27.55 533 ASP A C 1
ATOM 4241 O O . ASP A 1 533 ? -46.000 -20.137 -50.527 1.00 27.55 533 ASP A O 1
ATOM 4245 N N . PRO A 1 534 ? -45.906 -22.297 -51.113 1.00 30.58 534 PRO A N 1
ATOM 4246 C CA . PRO A 1 534 ? -44.466 -22.473 -50.827 1.00 30.58 534 PRO A CA 1
ATOM 4247 C C . PRO A 1 534 ? -43.483 -21.905 -51.871 1.00 30.58 534 PRO A C 1
ATOM 4249 O O . PRO A 1 534 ? -43.800 -21.798 -53.055 1.00 30.58 534 PRO A O 1
ATOM 4252 N N . VAL A 1 535 ? -42.239 -21.644 -51.437 1.00 25.83 535 VAL A N 1
ATOM 4253 C CA . VAL A 1 535 ? -41.098 -21.270 -52.298 1.00 25.83 535 VAL A CA 1
ATOM 4254 C C . VAL A 1 535 ? -39.903 -22.204 -52.073 1.00 25.83 535 VAL A C 1
ATOM 4256 O O . VAL A 1 535 ? -39.651 -22.670 -50.963 1.00 25.83 535 VAL A O 1
ATOM 4259 N N . ASP A 1 536 ? -39.219 -22.472 -53.182 1.00 28.42 536 ASP A N 1
ATOM 4260 C CA . ASP A 1 536 ? -38.107 -23.396 -53.398 1.00 28.42 536 ASP A CA 1
ATOM 4261 C C . ASP A 1 536 ? -36.835 -23.059 -52.587 1.00 28.42 536 ASP A C 1
ATOM 4263 O O . ASP A 1 536 ? -36.500 -21.887 -52.404 1.00 28.42 536 ASP A O 1
ATOM 4267 N N . LEU A 1 537 ? -36.099 -24.085 -52.141 1.00 26.66 537 LEU A N 1
ATOM 4268 C CA . LEU A 1 537 ? -34.847 -23.957 -51.379 1.00 26.66 537 LEU A CA 1
ATOM 4269 C C . LEU A 1 537 ? -33.677 -24.602 -52.134 1.00 26.66 537 LEU A C 1
ATOM 4271 O O . LEU A 1 537 ? -33.173 -25.661 -51.763 1.00 26.66 537 LEU A O 1
ATOM 4275 N N . THR A 1 538 ? -33.191 -23.912 -53.165 1.00 30.73 538 THR A N 1
ATOM 4276 C CA . THR A 1 538 ? -31.902 -24.207 -53.814 1.00 30.73 538 THR A CA 1
ATOM 4277 C C . THR A 1 538 ? -30.944 -23.027 -53.656 1.00 30.73 538 THR A C 1
ATOM 4279 O O . THR A 1 538 ? -30.635 -22.344 -54.628 1.00 30.73 538 THR A O 1
ATOM 4282 N N . ASN A 1 539 ? -30.560 -22.758 -52.404 1.00 37.84 539 ASN A N 1
ATOM 4283 C CA . ASN A 1 539 ? -29.346 -22.061 -51.948 1.00 37.84 539 ASN A CA 1
ATOM 4284 C C . ASN A 1 539 ? -29.449 -21.956 -50.418 1.00 37.84 539 ASN A C 1
ATOM 4286 O O . ASN A 1 539 ? -29.997 -20.992 -49.891 1.00 37.84 539 ASN A O 1
ATOM 4290 N N . GLY A 1 540 ? -29.017 -23.006 -49.717 1.00 28.81 540 GLY A N 1
ATOM 4291 C CA . GLY A 1 540 ? -28.973 -23.034 -48.257 1.00 28.81 540 GLY A CA 1
ATOM 4292 C C . GLY A 1 540 ? -27.554 -22.787 -47.765 1.00 28.81 540 GLY A C 1
ATOM 4293 O O . GLY A 1 540 ? -26.640 -23.495 -48.189 1.00 28.81 540 GLY A O 1
ATOM 4294 N N . ASP A 1 541 ? -27.393 -21.807 -46.877 1.00 34.03 541 ASP A N 1
ATOM 4295 C CA . ASP A 1 541 ? -26.156 -21.596 -46.127 1.00 34.03 541 ASP A CA 1
ATOM 4296 C C . ASP A 1 541 ? -25.729 -22.878 -45.398 1.00 34.03 541 ASP A C 1
ATOM 4298 O O . ASP A 1 541 ? -26.559 -23.662 -44.923 1.00 34.03 541 ASP A O 1
ATOM 4302 N N . ILE A 1 542 ? -24.416 -23.084 -45.298 1.00 32.22 542 ILE A N 1
ATOM 4303 C CA . ILE A 1 542 ? -23.847 -24.188 -44.527 1.00 32.22 542 ILE A CA 1
ATOM 4304 C C . ILE A 1 542 ? -24.055 -23.874 -43.044 1.00 32.22 542 ILE A C 1
ATOM 4306 O O . ILE A 1 542 ? -23.369 -23.026 -42.483 1.00 32.22 542 ILE A O 1
ATOM 4310 N N . ASP A 1 543 ? -25.002 -24.570 -42.415 1.00 36.34 543 ASP A N 1
ATOM 4311 C CA . ASP A 1 543 ? -25.207 -24.529 -40.966 1.00 36.34 543 ASP A CA 1
ATOM 4312 C C . ASP A 1 543 ? -23.927 -25.006 -40.250 1.00 36.34 543 ASP A C 1
ATOM 4314 O O . ASP A 1 543 ? -23.426 -26.109 -40.516 1.00 36.34 543 ASP A O 1
ATOM 4318 N N . ASP A 1 544 ? -23.372 -24.153 -39.381 1.00 45.06 544 ASP A N 1
ATOM 4319 C CA . ASP A 1 544 ? -22.082 -24.362 -38.715 1.00 45.06 544 ASP A CA 1
ATOM 4320 C C . ASP A 1 544 ? -22.077 -25.688 -37.949 1.00 45.06 544 ASP A C 1
ATOM 4322 O O . ASP A 1 544 ? -22.639 -25.819 -36.853 1.00 45.06 544 ASP A O 1
ATOM 4326 N N . THR A 1 545 ? -21.396 -26.695 -38.487 1.00 58.09 545 THR A N 1
ATOM 4327 C CA . THR A 1 545 ? -21.410 -28.011 -37.850 1.00 58.09 545 THR A CA 1
ATOM 4328 C C . THR A 1 545 ? -20.629 -27.946 -36.527 1.00 58.09 545 THR A C 1
ATOM 4330 O O . THR A 1 545 ? -19.543 -27.363 -36.505 1.00 58.09 545 THR A O 1
ATOM 4333 N N . PRO A 1 546 ? -21.107 -28.553 -35.417 1.00 58.03 546 PRO A N 1
ATOM 4334 C CA . PRO A 1 546 ? -20.459 -28.423 -34.105 1.00 58.03 546 PRO A CA 1
ATOM 4335 C C . PRO A 1 546 ? -18.972 -28.797 -34.081 1.00 58.03 546 PRO A C 1
ATOM 4337 O O . PRO A 1 546 ? -18.214 -28.208 -33.318 1.00 58.03 546 PRO A O 1
ATOM 4340 N N . LEU A 1 547 ? -18.550 -29.722 -34.952 1.00 60.28 547 LEU A N 1
ATOM 4341 C CA . LEU A 1 547 ? -17.147 -30.097 -35.128 1.00 60.28 547 LEU A CA 1
ATOM 4342 C C . LEU A 1 547 ? -16.295 -28.937 -35.681 1.00 60.28 547 LEU A C 1
ATOM 4344 O O . LEU A 1 547 ? -15.185 -28.738 -35.211 1.00 60.28 547 LEU A O 1
ATOM 4348 N N . ILE A 1 548 ? -16.814 -28.114 -36.601 1.00 61.72 548 ILE A N 1
ATOM 4349 C CA . ILE A 1 548 ? -16.093 -26.946 -37.143 1.00 61.72 548 ILE A CA 1
ATOM 4350 C C . ILE A 1 548 ? -15.951 -25.856 -36.072 1.00 61.72 548 ILE A C 1
ATOM 4352 O O . ILE A 1 548 ? -14.865 -25.312 -35.888 1.00 61.72 548 ILE A O 1
ATOM 4356 N N . ARG A 1 549 ? -17.015 -25.577 -35.300 1.00 64.25 549 ARG A N 1
ATOM 4357 C CA . ARG A 1 549 ? -16.942 -24.625 -34.173 1.00 64.25 549 ARG A CA 1
ATOM 4358 C C . ARG A 1 549 ? -15.951 -25.082 -33.105 1.00 64.25 549 ARG A C 1
ATOM 4360 O O . ARG A 1 549 ? -15.122 -24.286 -32.674 1.00 64.25 549 ARG A O 1
ATOM 4367 N N . PHE A 1 550 ? -15.997 -26.365 -32.741 1.00 67.25 550 PHE A N 1
ATOM 4368 C CA . PHE A 1 550 ? -15.020 -26.973 -31.842 1.00 67.25 550 PHE A CA 1
ATOM 4369 C C . PHE A 1 550 ? -13.592 -26.809 -32.370 1.00 67.25 550 PHE A C 1
ATOM 4371 O O . PHE A 1 550 ? -12.720 -26.430 -31.606 1.00 67.25 550 PHE A O 1
ATOM 4378 N N . MET A 1 551 ? -13.361 -27.003 -33.670 1.00 60.75 551 MET A N 1
ATOM 4379 C CA . MET A 1 551 ? -12.032 -26.926 -34.292 1.00 60.75 551 MET A CA 1
ATOM 4380 C C . MET A 1 551 ? -11.481 -25.513 -34.465 1.00 60.75 551 MET A C 1
ATOM 4382 O O . MET A 1 551 ? -10.264 -25.338 -34.464 1.00 60.75 551 MET A O 1
ATOM 4386 N N . ASN A 1 552 ? -12.345 -24.506 -34.578 1.00 62.53 552 ASN A N 1
ATOM 4387 C CA . ASN A 1 552 ? -11.921 -23.111 -34.495 1.00 62.53 552 ASN A CA 1
ATOM 4388 C C . ASN A 1 552 ? -11.513 -22.765 -33.059 1.00 62.53 552 ASN A C 1
ATOM 4390 O O . ASN A 1 552 ? -10.424 -22.239 -32.860 1.00 62.53 552 ASN A O 1
ATOM 4394 N N . ALA A 1 553 ? -12.310 -23.164 -32.061 1.00 62.94 553 ALA A N 1
ATOM 4395 C CA . ALA A 1 553 ? -11.941 -22.993 -30.656 1.00 62.94 553 ALA A CA 1
ATOM 4396 C C . ALA A 1 553 ? -10.663 -23.778 -30.291 1.00 62.94 553 ALA A C 1
ATOM 4398 O O . ALA A 1 553 ? -9.812 -23.268 -29.566 1.00 62.94 553 ALA A O 1
ATOM 4399 N N . LEU A 1 554 ? -10.479 -24.983 -30.843 1.00 63.09 554 LEU A N 1
ATOM 4400 C CA . LEU A 1 554 ? -9.275 -25.797 -30.671 1.00 63.09 554 LEU A CA 1
ATOM 4401 C C . LEU A 1 554 ? -8.043 -25.150 -31.299 1.00 63.09 554 LEU A C 1
ATOM 4403 O O . LEU A 1 554 ? -7.002 -25.174 -30.664 1.00 63.09 554 LEU A O 1
ATOM 4407 N N . ALA A 1 555 ? -8.150 -24.540 -32.485 1.00 57.28 555 ALA A N 1
ATOM 4408 C CA . ALA A 1 555 ? -7.037 -23.811 -33.095 1.00 57.28 555 ALA A CA 1
ATOM 4409 C C . ALA A 1 555 ? -6.623 -22.600 -32.248 1.00 57.28 555 ALA A C 1
ATOM 4411 O O . ALA A 1 555 ? -5.453 -22.481 -31.908 1.00 57.28 555 ALA A O 1
ATOM 4412 N N . THR A 1 556 ? -7.581 -21.786 -31.789 1.00 58.47 556 THR A N 1
ATOM 4413 C CA . THR A 1 556 ? -7.302 -20.689 -30.842 1.00 58.47 556 THR A CA 1
ATOM 4414 C C . THR A 1 556 ? -6.705 -21.204 -29.524 1.00 58.47 556 THR A C 1
ATOM 4416 O O . THR A 1 556 ? -5.863 -20.550 -28.919 1.00 58.47 556 THR A O 1
ATOM 4419 N N . THR A 1 557 ? -7.091 -22.405 -29.082 1.00 57.91 557 THR A N 1
ATOM 4420 C CA . THR A 1 557 ? -6.506 -23.060 -27.899 1.00 57.91 557 THR A CA 1
ATOM 4421 C C . THR A 1 557 ? -5.135 -23.693 -28.195 1.00 57.91 557 THR A C 1
ATOM 4423 O O . THR A 1 557 ? -4.338 -23.870 -27.279 1.00 57.91 557 THR A O 1
ATOM 4426 N N . SER A 1 558 ? -4.829 -24.017 -29.453 1.00 56.00 558 SER A N 1
ATOM 4427 C CA . SER A 1 558 ? -3.571 -24.628 -29.907 1.00 56.00 558 SER A CA 1
ATOM 4428 C C . SER A 1 558 ? -2.399 -23.673 -29.704 1.00 56.00 558 SER A C 1
ATOM 4430 O O . SER A 1 558 ? -1.375 -24.063 -29.139 1.00 56.00 558 SER A O 1
ATOM 4432 N N . ASP A 1 559 ? -2.600 -22.402 -30.057 1.00 56.22 559 ASP A N 1
ATOM 4433 C CA . ASP A 1 559 ? -1.639 -21.317 -29.834 1.00 56.22 559 ASP A CA 1
ATOM 4434 C C . ASP A 1 559 ? -1.387 -21.110 -28.328 1.00 56.22 559 ASP A C 1
ATOM 4436 O O . ASP A 1 559 ? -0.250 -20.978 -27.880 1.00 56.22 559 ASP A O 1
ATOM 4440 N N . VAL A 1 560 ? -2.441 -21.192 -27.505 1.00 54.88 560 VAL A N 1
ATOM 4441 C CA . VAL A 1 560 ? -2.341 -21.107 -26.036 1.00 54.88 560 VAL A CA 1
ATOM 4442 C C . VAL A 1 560 ? -1.600 -22.316 -25.439 1.00 54.88 560 VAL A C 1
ATOM 4444 O O . VAL A 1 560 ? -0.789 -22.156 -24.525 1.00 54.88 560 VAL A O 1
ATOM 4447 N N . ILE A 1 561 ? -1.841 -23.529 -25.952 1.00 54.56 561 ILE A N 1
ATOM 4448 C CA . ILE A 1 561 ? -1.168 -24.765 -25.513 1.00 54.56 561 ILE A CA 1
ATOM 4449 C C . ILE A 1 561 ? 0.326 -24.746 -25.874 1.00 54.56 561 ILE A C 1
ATOM 4451 O O . ILE A 1 561 ? 1.148 -25.185 -25.065 1.00 54.56 561 ILE A O 1
ATOM 4455 N N . THR A 1 562 ? 0.684 -24.241 -27.057 1.00 55.69 562 THR A N 1
ATOM 4456 C CA . THR A 1 562 ? 2.079 -24.175 -27.522 1.00 55.69 562 THR A CA 1
ATOM 4457 C C . THR A 1 562 ? 2.866 -23.052 -26.862 1.00 55.69 562 THR A C 1
ATOM 4459 O O . THR A 1 562 ? 3.917 -23.329 -26.285 1.00 55.69 562 THR A O 1
ATOM 4462 N N . GLN A 1 563 ? 2.359 -21.815 -26.885 1.00 52.12 563 GLN A N 1
ATOM 4463 C CA . GLN A 1 563 ? 3.118 -20.635 -26.456 1.00 52.12 563 GLN A CA 1
ATOM 4464 C C . GLN A 1 563 ? 3.316 -20.548 -24.938 1.00 52.12 563 GLN A C 1
ATOM 4466 O O . GLN A 1 563 ? 4.394 -20.174 -24.485 1.00 52.12 563 GLN A O 1
ATOM 4471 N N . ARG A 1 564 ? 2.299 -20.885 -24.128 1.00 52.22 564 ARG A N 1
ATOM 4472 C CA . ARG A 1 564 ? 2.345 -20.628 -22.674 1.00 52.22 564 ARG A CA 1
ATOM 4473 C C . ARG A 1 564 ? 2.914 -21.781 -21.835 1.00 52.22 564 ARG A C 1
ATOM 4475 O O . ARG A 1 564 ? 3.288 -21.561 -20.682 1.00 52.22 564 ARG A O 1
ATOM 4482 N N . HIS A 1 565 ? 2.906 -23.028 -22.329 1.00 55.38 565 HIS A N 1
ATOM 4483 C CA . HIS A 1 565 ? 2.866 -24.188 -21.417 1.00 55.38 565 HIS A CA 1
ATOM 4484 C C . HIS A 1 565 ? 3.778 -25.386 -21.722 1.00 55.38 565 HIS A C 1
ATOM 4486 O O . HIS A 1 565 ? 3.777 -26.329 -20.927 1.00 55.38 565 HIS A O 1
ATOM 4492 N N . VAL A 1 566 ? 4.632 -25.369 -22.748 1.00 49.75 566 VAL A N 1
ATOM 4493 C CA . VAL A 1 566 ? 5.788 -26.287 -22.874 1.00 49.75 566 VAL A CA 1
ATOM 4494 C C . VAL A 1 566 ? 6.944 -25.502 -23.498 1.00 49.75 566 VAL A C 1
ATOM 4496 O O . VAL A 1 566 ? 6.794 -24.957 -24.582 1.00 49.75 566 VAL A O 1
ATOM 4499 N N . TYR A 1 567 ? 8.080 -25.413 -22.801 1.00 42.28 567 TYR A N 1
ATOM 4500 C CA . TYR A 1 567 ? 9.286 -24.789 -23.354 1.00 42.28 567 TYR A CA 1
ATOM 4501 C C . TYR A 1 567 ? 9.993 -25.776 -24.296 1.00 42.28 567 TYR A C 1
ATOM 4503 O O . TYR A 1 567 ? 9.999 -26.977 -24.026 1.00 42.28 567 TYR A O 1
ATOM 4511 N N . GLU A 1 568 ? 10.609 -25.251 -25.360 1.00 50.16 568 GLU A N 1
ATOM 4512 C CA . GLU A 1 568 ? 11.407 -26.000 -26.348 1.00 50.16 568 GLU A CA 1
ATOM 4513 C C . GLU A 1 568 ? 10.618 -27.037 -27.184 1.00 50.16 568 GLU A C 1
ATOM 4515 O O . GLU A 1 568 ? 10.901 -28.239 -27.170 1.00 50.16 568 GLU A O 1
ATOM 4520 N N . TRP A 1 569 ? 9.641 -26.557 -27.960 1.00 60.91 569 TRP A N 1
ATOM 4521 C CA . TRP A 1 569 ? 8.986 -27.331 -29.026 1.00 60.91 569 TRP A CA 1
ATOM 4522 C C . TRP A 1 569 ? 9.892 -27.555 -30.240 1.00 60.91 569 TRP A C 1
ATOM 4524 O O . TRP A 1 569 ? 10.791 -26.761 -30.508 1.00 60.91 569 TRP A O 1
ATOM 4534 N N . TYR A 1 570 ? 9.605 -28.615 -31.001 1.00 54.09 570 TYR A N 1
ATOM 4535 C CA . TYR A 1 570 ? 10.149 -28.810 -32.345 1.00 54.09 570 TYR A CA 1
ATOM 4536 C C . TYR A 1 570 ? 9.069 -28.510 -33.393 1.00 54.09 570 TYR A C 1
ATOM 4538 O O . TYR A 1 570 ? 7.967 -29.053 -33.308 1.00 54.09 570 TYR A O 1
ATOM 4546 N N . GLU A 1 571 ? 9.393 -27.671 -34.373 1.00 52.59 571 GLU A N 1
ATOM 4547 C CA . GLU A 1 571 ? 8.521 -27.341 -35.502 1.00 52.59 571 GLU A CA 1
ATOM 4548 C C . GLU A 1 571 ? 8.538 -28.467 -36.547 1.00 52.59 571 GLU A C 1
ATOM 4550 O O . GLU A 1 571 ? 9.599 -28.906 -36.993 1.00 52.59 571 GLU A O 1
ATOM 4555 N N . TYR A 1 572 ? 7.359 -28.965 -36.923 1.00 57.16 572 TYR A N 1
ATOM 4556 C CA . TYR A 1 572 ? 7.231 -30.020 -37.929 1.00 57.16 572 TYR A CA 1
ATOM 4557 C C . TYR A 1 572 ? 7.373 -29.428 -39.332 1.00 57.16 572 TYR A C 1
ATOM 4559 O O . TYR A 1 572 ? 6.616 -28.534 -39.702 1.00 57.16 572 TYR A O 1
ATOM 4567 N N . ILE A 1 573 ? 8.314 -29.958 -40.117 1.00 52.03 573 ILE A N 1
ATOM 4568 C CA . ILE A 1 573 ? 8.508 -29.572 -41.516 1.00 52.03 573 ILE A CA 1
ATOM 4569 C C . ILE A 1 573 ? 7.718 -30.546 -42.398 1.00 52.03 573 ILE A C 1
ATOM 4571 O O . ILE A 1 573 ? 7.880 -31.767 -42.302 1.00 52.03 573 ILE A O 1
ATOM 4575 N N . TYR A 1 574 ? 6.858 -29.999 -43.253 1.00 57.38 574 TYR A N 1
ATOM 4576 C CA . TYR A 1 574 ? 6.051 -30.749 -44.213 1.00 57.38 574 TYR A CA 1
ATOM 4577 C C . TYR A 1 574 ? 6.763 -30.807 -45.577 1.00 57.38 574 TYR A C 1
ATOM 4579 O O . TYR A 1 574 ? 7.503 -29.892 -45.934 1.00 57.38 574 TYR A O 1
ATOM 4587 N N . ASP A 1 575 ? 6.581 -31.899 -46.328 1.00 50.22 575 ASP A N 1
ATOM 4588 C CA . ASP A 1 575 ? 7.106 -32.023 -47.697 1.00 50.22 575 ASP A CA 1
ATOM 4589 C C . ASP A 1 575 ? 6.030 -31.610 -48.708 1.00 50.22 575 ASP A C 1
ATOM 4591 O O . ASP A 1 575 ? 5.258 -32.433 -49.204 1.00 50.22 575 ASP A O 1
ATOM 4595 N N . ASP A 1 576 ? 6.006 -30.319 -49.031 1.00 50.06 576 ASP A N 1
ATOM 4596 C CA . ASP A 1 576 ? 5.072 -29.730 -49.997 1.00 50.06 576 ASP A CA 1
ATOM 4597 C C . ASP A 1 576 ? 5.298 -30.222 -51.444 1.00 50.06 576 ASP A C 1
ATOM 4599 O O . ASP A 1 576 ? 4.517 -29.903 -52.346 1.00 50.06 576 ASP A O 1
ATOM 4603 N N . THR A 1 577 ? 6.358 -31.001 -51.712 1.00 43.94 577 THR A N 1
ATOM 4604 C CA . THR A 1 577 ? 6.686 -31.470 -53.070 1.00 43.94 577 THR A CA 1
ATOM 4605 C C . THR A 1 577 ? 5.882 -32.696 -53.513 1.00 43.94 577 THR A C 1
ATOM 4607 O O . THR A 1 577 ? 5.868 -33.017 -54.707 1.00 43.94 577 THR A O 1
ATOM 4610 N N . GLN A 1 578 ? 5.159 -33.350 -52.595 1.00 46.97 578 GLN A N 1
ATOM 4611 C CA . GLN A 1 578 ? 4.253 -34.459 -52.898 1.00 46.97 578 GLN A CA 1
ATOM 4612 C C . GLN A 1 578 ? 2.819 -34.129 -52.473 1.00 46.97 578 GLN A C 1
ATOM 4614 O O . GLN A 1 578 ? 2.457 -34.213 -51.306 1.00 46.97 578 GLN A O 1
ATOM 4619 N N . ALA A 1 579 ? 1.986 -33.782 -53.457 1.00 36.81 579 ALA A N 1
ATOM 4620 C CA . ALA A 1 579 ? 0.544 -33.646 -53.279 1.00 36.81 579 ALA A CA 1
ATOM 4621 C C . ALA A 1 579 ? -0.172 -34.942 -53.724 1.00 36.81 579 ALA A C 1
ATOM 4623 O O . ALA A 1 579 ? 0.019 -35.358 -54.875 1.00 36.81 579 ALA A O 1
ATOM 4624 N N . PRO A 1 580 ? -1.045 -35.546 -52.894 1.00 47.12 580 PRO A N 1
ATOM 4625 C CA . PRO A 1 580 ? -1.437 -35.114 -51.546 1.00 47.12 580 PRO A CA 1
ATOM 4626 C C . PRO A 1 580 ? -0.388 -35.405 -50.457 1.00 47.12 580 PRO A C 1
ATOM 4628 O O . PRO A 1 580 ? 0.390 -36.354 -50.561 1.00 47.12 580 PRO A O 1
ATOM 4631 N N . VAL A 1 581 ? -0.386 -34.572 -49.409 1.00 54.84 581 VAL A N 1
ATOM 4632 C CA . VAL A 1 581 ? 0.518 -34.707 -48.256 1.00 54.84 581 VAL A CA 1
ATOM 4633 C C . VAL A 1 581 ? -0.050 -35.766 -47.307 1.00 54.84 581 VAL A C 1
ATOM 4635 O O . VAL A 1 581 ? -0.804 -35.465 -46.382 1.00 54.84 581 VAL A O 1
ATOM 4638 N N . ASP A 1 582 ? 0.311 -37.022 -47.566 1.00 50.50 582 ASP A N 1
ATOM 4639 C CA . ASP A 1 582 ? -0.203 -38.198 -46.845 1.00 50.50 582 ASP A CA 1
ATOM 4640 C C . ASP A 1 582 ? 0.675 -38.610 -45.639 1.00 50.50 582 ASP A C 1
ATOM 4642 O O . ASP A 1 582 ? 0.377 -39.590 -44.955 1.00 50.50 582 ASP A O 1
ATOM 4646 N N . SER A 1 583 ? 1.798 -37.918 -45.389 1.00 56.12 583 SER A N 1
ATOM 4647 C CA . SER A 1 583 ? 2.749 -38.261 -44.315 1.00 56.12 583 SER A CA 1
ATOM 4648 C C . SER A 1 583 ? 3.648 -37.084 -43.887 1.00 56.12 583 SER A C 1
ATOM 4650 O O . SER A 1 583 ? 4.040 -36.263 -44.712 1.00 56.12 583 SER A O 1
ATOM 4652 N N . ILE A 1 584 ? 3.998 -36.992 -42.595 1.00 58.09 584 ILE A N 1
ATOM 4653 C CA . ILE A 1 584 ? 5.004 -36.044 -42.063 1.00 58.09 584 ILE A CA 1
ATOM 4654 C C . ILE A 1 584 ? 6.406 -36.613 -42.326 1.00 58.09 584 ILE A C 1
ATOM 4656 O O . ILE A 1 584 ? 6.935 -37.366 -41.512 1.00 58.09 584 ILE A O 1
ATOM 4660 N N . ILE A 1 585 ? 6.997 -36.293 -43.480 1.00 54.81 585 ILE A N 1
ATOM 4661 C CA . ILE A 1 585 ? 8.213 -36.971 -43.976 1.00 54.81 585 ILE A CA 1
ATOM 4662 C C . ILE A 1 585 ? 9.487 -36.572 -43.206 1.00 54.81 585 ILE A C 1
ATOM 4664 O O . ILE A 1 585 ? 10.440 -37.343 -43.177 1.00 54.81 585 ILE A O 1
ATOM 4668 N N . ASN A 1 586 ? 9.531 -35.406 -42.545 1.00 55.28 586 ASN A N 1
ATOM 4669 C CA . ASN A 1 586 ? 10.706 -35.005 -41.766 1.00 55.28 586 ASN A CA 1
ATOM 4670 C C . ASN A 1 586 ? 10.355 -34.173 -40.522 1.00 55.28 586 ASN A C 1
ATOM 4672 O O . ASN A 1 586 ? 10.381 -32.945 -40.531 1.00 55.28 586 ASN A O 1
ATOM 4676 N N . GLY A 1 587 ? 10.131 -34.853 -39.395 1.00 52.62 587 GLY A N 1
ATOM 4677 C CA . GLY A 1 587 ? 10.032 -34.208 -38.078 1.00 52.62 587 GLY A CA 1
ATOM 4678 C C . GLY A 1 587 ? 11.355 -33.648 -37.531 1.00 52.62 587 GLY A C 1
ATOM 4679 O O . GLY A 1 587 ? 11.417 -33.325 -36.353 1.00 52.62 587 GLY A O 1
ATOM 4680 N N . GLY A 1 588 ? 12.420 -33.580 -38.337 1.00 48.78 588 GLY A N 1
ATOM 4681 C CA . GLY A 1 588 ? 13.750 -33.124 -37.941 1.00 48.78 588 GLY A CA 1
ATOM 4682 C C . GLY A 1 588 ? 14.586 -34.179 -37.207 1.00 48.78 588 GLY A C 1
ATOM 4683 O O . GLY A 1 588 ? 14.082 -34.992 -36.435 1.00 48.78 588 GLY A O 1
ATOM 4684 N N . ARG A 1 589 ? 15.907 -34.167 -37.446 1.00 54.88 589 ARG A N 1
ATOM 4685 C CA . ARG A 1 589 ? 16.898 -35.115 -36.878 1.00 54.88 589 ARG A CA 1
ATOM 4686 C C . ARG A 1 589 ? 16.547 -36.618 -37.028 1.00 54.88 589 ARG A C 1
ATOM 4688 O O . ARG A 1 589 ? 16.885 -37.391 -36.128 1.00 54.88 589 ARG A O 1
ATOM 4695 N N . ASP A 1 590 ? 15.930 -37.039 -38.138 1.00 56.44 590 ASP A N 1
ATOM 4696 C CA . ASP A 1 590 ? 15.461 -38.428 -38.363 1.00 56.44 590 ASP A CA 1
ATOM 4697 C C . ASP A 1 590 ? 14.549 -38.939 -37.225 1.00 56.44 590 ASP A C 1
ATOM 4699 O O . ASP A 1 590 ? 14.764 -40.015 -36.661 1.00 56.44 590 ASP A O 1
ATOM 4703 N N . MET A 1 591 ? 13.554 -38.146 -36.805 1.00 59.00 591 MET A N 1
ATOM 4704 C CA . MET A 1 591 ? 12.537 -38.653 -35.872 1.00 59.00 591 MET A CA 1
ATOM 4705 C C . MET A 1 591 ? 11.574 -39.643 -36.533 1.00 59.00 591 MET A C 1
ATOM 4707 O O . MET A 1 591 ? 11.251 -40.663 -35.922 1.00 59.00 591 MET A O 1
ATOM 4711 N N . PHE A 1 592 ? 11.156 -39.367 -37.771 1.00 64.62 592 PHE A N 1
ATOM 4712 C CA . PHE A 1 592 ? 10.222 -40.198 -38.527 1.00 64.62 592 PHE A CA 1
ATOM 4713 C C . PHE A 1 592 ? 10.790 -40.473 -39.922 1.00 64.62 592 PHE A C 1
ATOM 4715 O O . PHE A 1 592 ? 11.016 -39.526 -40.667 1.00 64.62 592 PHE A O 1
ATOM 4722 N N . ASP A 1 593 ? 11.004 -41.745 -40.272 1.00 54.25 593 ASP A N 1
ATOM 4723 C CA . ASP A 1 593 ? 11.639 -42.139 -41.549 1.00 54.25 593 ASP A CA 1
ATOM 4724 C C . ASP A 1 593 ? 10.620 -42.305 -42.694 1.00 54.25 593 ASP A C 1
ATOM 4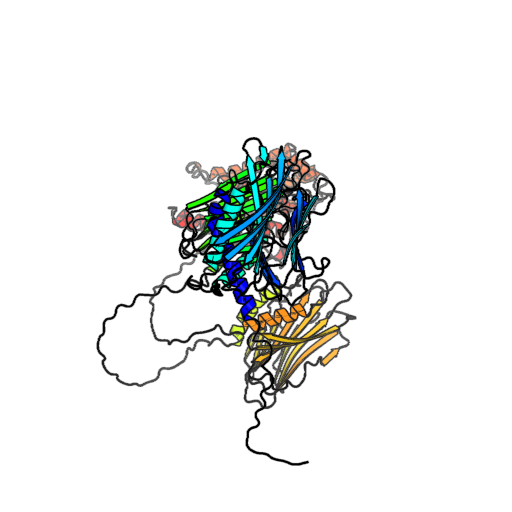726 O O . ASP A 1 593 ? 10.978 -42.252 -43.870 1.00 54.25 593 ASP A O 1
ATOM 4730 N N . VAL A 1 594 ? 9.347 -42.552 -42.355 1.00 56.66 594 VAL A N 1
ATOM 4731 C CA . VAL A 1 594 ? 8.237 -42.796 -43.309 1.00 56.66 594 VAL A CA 1
ATOM 4732 C C . VAL A 1 594 ? 6.955 -42.039 -42.890 1.00 56.66 594 VAL A C 1
ATOM 4734 O O . VAL A 1 594 ? 5.874 -42.239 -43.436 1.00 56.66 594 VAL A O 1
ATOM 4737 N N . GLY A 1 595 ? 7.087 -41.131 -41.917 1.00 62.69 595 GLY A N 1
ATOM 4738 C CA . GLY A 1 595 ? 6.028 -40.263 -41.401 1.00 62.69 595 GLY A CA 1
ATOM 4739 C C . GLY A 1 595 ? 4.937 -40.921 -40.549 1.00 62.69 595 GLY A C 1
ATOM 4740 O O . GLY A 1 595 ? 4.970 -42.119 -40.265 1.00 62.69 595 GLY A O 1
ATOM 4741 N N . ASN A 1 596 ? 4.004 -40.073 -40.093 1.00 68.75 596 ASN A N 1
ATOM 4742 C CA . ASN A 1 596 ? 2.943 -40.407 -39.135 1.00 68.75 596 ASN A CA 1
ATOM 4743 C C . ASN A 1 596 ? 1.566 -40.432 -39.808 1.00 68.75 596 ASN A C 1
ATOM 4745 O O . ASN A 1 596 ? 0.965 -39.376 -40.019 1.00 68.75 596 ASN A O 1
ATOM 4749 N N . GLN A 1 597 ? 1.045 -41.608 -40.141 1.00 78.88 597 GLN A N 1
ATOM 4750 C CA . GLN A 1 597 ? -0.250 -41.722 -40.817 1.00 78.88 597 GLN A CA 1
ATOM 4751 C C . GLN A 1 597 ? -1.390 -41.860 -39.804 1.00 78.88 597 GLN A C 1
ATOM 4753 O O . GLN A 1 597 ? -1.286 -42.619 -38.843 1.00 78.88 597 GLN A O 1
ATOM 4758 N N . ILE A 1 598 ? -2.498 -41.145 -40.027 1.00 78.12 598 ILE A N 1
ATOM 4759 C CA . ILE A 1 598 ? -3.757 -41.380 -39.309 1.00 78.12 598 ILE A CA 1
ATOM 4760 C C . ILE A 1 598 ? -4.689 -42.178 -40.215 1.00 78.12 598 ILE A C 1
ATOM 4762 O O . ILE A 1 598 ? -4.909 -41.806 -41.367 1.00 78.12 598 ILE A O 1
ATOM 4766 N N . SER A 1 599 ? -5.292 -43.235 -39.678 1.00 80.69 599 SER A N 1
ATOM 4767 C CA . SER A 1 599 ? -6.432 -43.907 -40.300 1.00 80.69 599 SER A CA 1
ATOM 4768 C C . SER A 1 599 ? -7.626 -43.982 -39.348 1.00 80.69 599 SER A C 1
ATOM 4770 O O . SER A 1 599 ? -7.485 -44.060 -38.124 1.00 80.69 599 SER A O 1
ATOM 4772 N N . PHE A 1 600 ? -8.821 -43.935 -39.938 1.00 81.12 600 PHE A N 1
ATOM 4773 C CA . PHE A 1 600 ? -10.103 -44.079 -39.252 1.00 81.12 600 PHE A CA 1
ATOM 4774 C C . PHE A 1 600 ? -10.775 -45.376 -39.726 1.00 81.12 600 PHE A C 1
ATOM 4776 O O . PHE A 1 600 ? -10.747 -45.685 -40.921 1.00 81.12 600 PHE A O 1
ATOM 4783 N N . ILE A 1 601 ? -11.376 -46.145 -38.815 1.00 80.88 601 ILE A N 1
ATOM 4784 C CA . ILE A 1 601 ? -12.036 -47.426 -39.132 1.00 80.88 601 ILE A CA 1
ATOM 4785 C C . ILE A 1 601 ? -13.408 -47.485 -38.442 1.00 80.88 601 ILE A C 1
ATOM 4787 O O . ILE A 1 601 ? -13.524 -47.124 -37.270 1.00 80.88 601 ILE A O 1
ATOM 4791 N N . ASP A 1 602 ? -14.430 -47.942 -39.173 1.00 81.31 602 ASP A N 1
ATOM 4792 C CA . ASP A 1 602 ? -15.813 -48.129 -38.699 1.00 81.31 602 ASP A CA 1
ATOM 4793 C C . ASP A 1 602 ? -16.275 -49.565 -39.008 1.00 81.31 602 ASP A C 1
ATOM 4795 O O . ASP A 1 602 ? -16.383 -49.948 -40.175 1.00 81.31 602 ASP A O 1
ATOM 4799 N N . ASP A 1 603 ? -16.484 -50.348 -37.943 1.00 64.81 603 ASP A N 1
ATOM 4800 C CA . ASP A 1 603 ? -16.966 -51.739 -37.829 1.00 64.81 603 ASP A CA 1
ATOM 4801 C C . ASP A 1 603 ? -16.406 -52.830 -38.771 1.00 64.81 603 ASP A C 1
ATOM 4803 O O . ASP A 1 603 ? -16.009 -53.883 -38.269 1.00 64.81 603 ASP A O 1
ATOM 4807 N N . GLN A 1 604 ? -16.382 -52.647 -40.100 1.00 57.78 604 GLN A N 1
ATOM 4808 C CA . GLN A 1 604 ? -15.747 -53.563 -41.073 1.00 57.78 604 GLN A CA 1
ATOM 4809 C C . GLN A 1 604 ? -15.107 -52.895 -42.308 1.00 57.78 604 GLN A C 1
ATOM 4811 O O . GLN A 1 604 ? -14.445 -53.604 -43.069 1.00 57.78 604 GLN A O 1
ATOM 4816 N N . ASP A 1 605 ? -15.237 -51.579 -42.512 1.00 58.09 605 ASP A N 1
ATOM 4817 C CA . ASP A 1 605 ? -14.679 -50.889 -43.686 1.00 58.09 605 ASP A CA 1
ATOM 4818 C C . ASP A 1 605 ? -13.474 -50.000 -43.312 1.00 58.09 605 ASP A C 1
ATOM 4820 O O . ASP A 1 605 ? -13.558 -49.117 -42.456 1.00 58.09 605 ASP A O 1
ATOM 4824 N N . PHE A 1 606 ? -12.337 -50.212 -43.989 1.00 57.25 606 PHE A N 1
ATOM 4825 C CA . PHE A 1 606 ? -11.178 -49.315 -43.920 1.00 57.25 606 PHE A CA 1
ATOM 4826 C C . PHE A 1 606 ? -11.494 -48.029 -44.689 1.00 57.25 606 PHE A C 1
ATOM 4828 O O . PHE A 1 606 ? -11.691 -48.064 -45.905 1.00 57.25 606 PHE A O 1
ATOM 4835 N N . VAL A 1 607 ? -11.545 -46.896 -43.986 1.00 57.38 607 VAL A N 1
ATOM 4836 C CA . VAL A 1 607 ? -12.066 -45.635 -44.546 1.00 57.38 607 VAL A CA 1
ATOM 4837 C C . VAL A 1 607 ? -11.030 -44.900 -45.408 1.00 57.38 607 VAL A C 1
ATOM 4839 O O . VAL A 1 607 ? -11.390 -44.045 -46.215 1.00 57.38 607 VAL A O 1
ATOM 4842 N N . GLY A 1 608 ? -9.755 -45.277 -45.295 1.00 58.72 608 GLY A N 1
ATOM 4843 C CA . GLY A 1 608 ? -8.636 -44.670 -46.011 1.00 58.72 608 GLY A CA 1
ATOM 4844 C C . GLY A 1 608 ? -7.593 -44.075 -45.067 1.00 58.72 608 GLY A C 1
ATOM 4845 O O . GLY A 1 608 ? -7.838 -43.894 -43.872 1.00 58.72 608 GLY A O 1
ATOM 4846 N N . LEU A 1 609 ? -6.427 -43.757 -45.630 1.00 64.44 609 LEU A N 1
ATOM 4847 C CA . LEU A 1 609 ? -5.462 -42.872 -44.983 1.00 64.44 609 LEU A CA 1
ATOM 4848 C C . LEU A 1 609 ? -6.044 -41.455 -44.975 1.00 64.44 609 LEU A C 1
ATOM 4850 O O . LEU A 1 609 ? -6.567 -40.988 -45.990 1.00 64.44 609 LEU A O 1
ATOM 4854 N N . ALA A 1 610 ? -5.989 -40.791 -43.827 1.00 67.31 610 ALA A N 1
ATOM 4855 C CA . ALA A 1 610 ? -6.473 -39.431 -43.689 1.00 67.31 610 ALA A CA 1
ATOM 4856 C C . ALA A 1 610 ? -5.379 -38.446 -44.115 1.00 67.31 610 ALA A C 1
ATOM 4858 O O . ALA A 1 610 ? -4.473 -38.143 -43.338 1.00 67.31 610 ALA A O 1
ATOM 4859 N N . GLU A 1 611 ? -5.496 -37.935 -45.342 1.00 72.62 611 GLU A N 1
ATOM 4860 C CA . GLU A 1 611 ? -4.761 -36.758 -45.816 1.00 72.62 611 GLU A CA 1
ATOM 4861 C C . GLU A 1 611 ? -4.900 -35.617 -44.790 1.00 72.62 611 GLU A C 1
ATOM 4863 O O . GLU A 1 611 ? -5.956 -35.461 -44.161 1.00 72.62 611 GLU A O 1
ATOM 4868 N N . TYR A 1 612 ? -3.856 -34.812 -44.594 1.00 72.81 612 TYR A N 1
ATOM 4869 C CA . TYR A 1 612 ? -3.905 -33.741 -43.597 1.00 72.81 612 TYR A CA 1
ATOM 4870 C C . TYR A 1 612 ? -4.798 -32.558 -44.016 1.00 72.81 612 TYR A C 1
ATOM 4872 O O . TYR A 1 612 ? -5.092 -32.357 -45.194 1.00 72.81 612 TYR A O 1
ATOM 4880 N N . ASP A 1 613 ? -5.266 -31.794 -43.022 1.00 72.81 613 ASP A N 1
ATOM 4881 C CA . ASP A 1 613 ? -6.201 -30.662 -43.163 1.00 72.81 613 ASP A CA 1
ATOM 4882 C C . ASP A 1 613 ? -7.514 -30.984 -43.905 1.00 72.81 613 ASP A C 1
ATOM 4884 O O . ASP A 1 613 ? -8.219 -30.085 -44.379 1.00 72.81 613 ASP A O 1
ATOM 4888 N N . LYS A 1 614 ? -7.895 -32.269 -43.977 1.00 75.00 614 LYS A N 1
ATOM 4889 C CA . LYS A 1 614 ? -9.114 -32.717 -44.658 1.00 75.00 614 LYS A CA 1
ATOM 4890 C C . LYS A 1 614 ? -10.233 -33.104 -43.711 1.00 75.00 614 LYS A C 1
ATOM 4892 O O . LYS A 1 614 ? -10.077 -33.866 -42.759 1.00 75.00 614 LYS A O 1
ATOM 4897 N N . TYR A 1 615 ? -11.414 -32.606 -44.059 1.00 78.94 615 TYR A N 1
ATOM 4898 C CA . TYR A 1 615 ? -12.677 -32.925 -43.420 1.00 78.94 615 TYR A CA 1
ATOM 4899 C C . TYR A 1 615 ? -13.372 -34.093 -44.127 1.00 78.94 615 TYR A C 1
ATOM 4901 O O . TYR A 1 615 ? -13.723 -34.009 -45.306 1.00 78.94 615 TYR A O 1
ATOM 4909 N N . TYR A 1 616 ? -13.637 -35.154 -43.374 1.00 74.56 616 TYR A N 1
ATOM 4910 C CA . TYR A 1 616 ? -14.323 -36.360 -43.818 1.00 74.56 616 TYR A CA 1
ATOM 4911 C C . TYR A 1 616 ? -15.713 -36.417 -43.178 1.00 74.56 616 TYR A C 1
ATOM 4913 O O . TYR A 1 616 ? -15.842 -36.438 -41.955 1.00 74.56 616 TYR A O 1
ATOM 4921 N N . ARG A 1 617 ? -16.774 -36.481 -43.990 1.00 77.62 617 ARG A N 1
ATOM 4922 C CA . ARG A 1 617 ? -18.150 -36.711 -43.519 1.00 77.62 617 ARG A CA 1
ATOM 4923 C C . ARG A 1 617 ? -18.629 -38.080 -43.992 1.00 77.62 617 ARG A C 1
ATOM 4925 O O . ARG A 1 617 ? -18.910 -38.264 -45.173 1.00 77.62 617 ARG A O 1
ATOM 4932 N N . MET A 1 618 ? -18.734 -39.014 -43.053 1.00 76.25 618 MET A N 1
ATOM 4933 C CA . MET A 1 618 ? -19.183 -40.392 -43.255 1.00 76.25 618 MET A CA 1
ATOM 4934 C C . MET A 1 618 ? -20.628 -40.570 -42.765 1.00 76.25 618 MET A C 1
ATOM 4936 O O . MET A 1 618 ? -21.222 -39.670 -42.169 1.00 76.25 618 MET A O 1
ATOM 4940 N N . GLN A 1 619 ? -21.218 -41.743 -43.014 1.00 75.19 619 GLN A N 1
ATOM 4941 C CA . GLN A 1 619 ? -22.596 -42.033 -42.598 1.00 75.19 619 GLN A CA 1
ATOM 4942 C C . GLN A 1 619 ? -22.757 -42.094 -41.067 1.00 75.19 619 GLN A C 1
ATOM 4944 O O . GLN A 1 619 ? -23.782 -41.652 -40.550 1.00 75.19 619 GLN A O 1
ATOM 4949 N N . ASN A 1 620 ? -21.751 -42.611 -40.351 1.00 73.94 620 ASN A N 1
ATOM 4950 C CA . ASN A 1 620 ? -21.796 -42.802 -38.897 1.00 73.94 620 ASN A CA 1
ATOM 4951 C C . ASN A 1 620 ? -20.917 -41.827 -38.104 1.00 73.94 620 ASN A C 1
ATOM 4953 O O . ASN A 1 620 ? -21.107 -41.709 -36.895 1.00 73.94 620 ASN A O 1
ATOM 4957 N N . PHE A 1 621 ? -19.981 -41.116 -38.737 1.00 80.06 621 PHE A N 1
ATOM 4958 C CA . PHE A 1 621 ? -19.061 -40.199 -38.059 1.00 80.06 621 PHE A CA 1
ATOM 4959 C C . PHE A 1 621 ? -18.621 -39.036 -38.959 1.00 80.06 621 PHE A C 1
ATOM 4961 O O . PHE A 1 621 ? -18.839 -39.036 -40.169 1.00 80.06 621 PHE A O 1
ATOM 4968 N N . GLU A 1 622 ? -17.990 -38.032 -38.363 1.00 81.56 622 GLU A N 1
ATOM 4969 C CA . GLU A 1 622 ? -17.193 -37.035 -39.078 1.00 81.56 622 GLU A CA 1
ATOM 4970 C C . GLU A 1 622 ? -15.780 -37.034 -38.516 1.00 81.56 622 GLU A C 1
ATOM 4972 O O . GLU A 1 622 ? -15.622 -37.110 -37.300 1.00 81.56 622 GLU A O 1
ATOM 4977 N N . ALA A 1 623 ? -14.769 -36.937 -39.370 1.00 79.06 623 ALA A N 1
ATOM 4978 C CA . ALA A 1 623 ? -13.378 -36.857 -38.956 1.00 79.06 623 ALA A CA 1
ATOM 4979 C C . ALA A 1 623 ? -12.681 -35.642 -39.572 1.00 79.06 623 ALA A C 1
ATOM 4981 O O . ALA A 1 623 ? -13.082 -35.142 -40.623 1.00 79.06 623 ALA A O 1
ATOM 4982 N N . LEU A 1 624 ? -11.650 -35.155 -38.892 1.00 78.50 624 LEU A N 1
ATOM 4983 C CA . LEU A 1 624 ? -10.804 -34.061 -39.347 1.00 78.50 624 LEU A CA 1
ATOM 4984 C C . LEU A 1 624 ? -9.381 -34.269 -38.830 1.00 78.50 624 LEU A C 1
ATOM 4986 O O . LEU A 1 624 ? -9.166 -34.496 -37.639 1.00 78.50 624 LEU A O 1
ATOM 4990 N N . THR A 1 625 ? -8.423 -34.152 -39.735 1.00 75.88 625 THR A N 1
ATOM 4991 C CA . THR A 1 625 ? -6.995 -33.978 -39.453 1.00 75.88 625 THR A CA 1
ATOM 4992 C C . THR A 1 625 ? -6.664 -32.486 -39.511 1.00 75.88 625 THR A C 1
ATOM 4994 O O . THR A 1 625 ? -7.290 -31.754 -40.280 1.00 75.88 625 THR A O 1
ATOM 4997 N N . ARG A 1 626 ? -5.706 -31.999 -38.711 1.00 73.06 626 ARG A N 1
ATOM 4998 C CA . ARG A 1 626 ? -5.227 -30.610 -38.828 1.00 73.06 626 ARG A CA 1
ATOM 4999 C C . ARG A 1 626 ? -3.738 -30.466 -38.508 1.00 73.06 626 ARG A C 1
ATOM 5001 O O . ARG A 1 626 ? -3.296 -30.945 -37.465 1.00 73.06 626 ARG A O 1
ATOM 5008 N N . THR A 1 627 ? -2.997 -29.760 -39.362 1.00 68.56 627 THR A N 1
ATOM 5009 C CA . THR A 1 627 ? -1.537 -29.508 -39.276 1.00 68.56 627 THR A CA 1
ATOM 5010 C C . THR A 1 627 ? -1.141 -28.407 -38.281 1.00 68.56 627 THR A C 1
ATOM 5012 O O . THR A 1 627 ? -0.083 -27.786 -38.393 1.00 68.56 627 THR A O 1
ATOM 5015 N N . THR A 1 628 ? -1.972 -28.149 -37.268 1.00 66.44 628 THR A N 1
ATOM 5016 C CA . THR A 1 628 ? -1.628 -27.220 -36.182 1.00 66.44 628 THR A CA 1
ATOM 5017 C C . THR A 1 628 ? -0.468 -27.749 -35.337 1.00 66.44 628 THR A C 1
ATOM 5019 O O . THR A 1 628 ? -0.126 -28.930 -35.382 1.00 66.44 628 THR A O 1
ATOM 5022 N N . GLN A 1 629 ? 0.107 -26.878 -34.510 1.00 69.06 629 GLN A N 1
ATOM 5023 C CA . GLN A 1 629 ? 0.997 -27.270 -33.421 1.00 69.06 629 GLN A CA 1
ATOM 5024 C C . GLN A 1 629 ? 0.219 -27.129 -32.093 1.00 69.06 629 GLN A C 1
ATOM 5026 O O . GLN A 1 629 ? -0.236 -26.022 -31.796 1.00 69.06 629 GLN A O 1
ATOM 5031 N N . PRO A 1 630 ? 0.014 -28.200 -31.297 1.00 65.50 630 PRO A N 1
ATOM 5032 C CA . PRO A 1 630 ? 0.272 -29.603 -31.629 1.00 65.50 630 PRO A CA 1
ATOM 5033 C C . PRO A 1 630 ? -0.661 -30.145 -32.728 1.00 65.50 630 PRO A C 1
ATOM 5035 O O . PRO A 1 630 ? -1.723 -29.585 -33.014 1.00 65.50 630 PRO A O 1
ATOM 5038 N N . PHE A 1 631 ? -0.250 -31.262 -33.329 1.00 76.56 631 PHE A N 1
ATOM 5039 C CA . PHE A 1 631 ? -0.982 -31.937 -34.401 1.00 76.56 631 PHE A CA 1
ATOM 5040 C C . PHE A 1 631 ? -2.192 -32.696 -33.841 1.00 76.56 631 PHE A C 1
ATOM 5042 O O . PHE A 1 631 ? -2.056 -33.401 -32.835 1.00 76.56 631 PHE A O 1
ATOM 5049 N N . PHE A 1 632 ? -3.353 -32.588 -34.501 1.00 77.75 632 PHE A N 1
ATOM 5050 C CA . PHE A 1 632 ? -4.599 -33.245 -34.084 1.00 77.75 632 PHE A CA 1
ATOM 5051 C C . PHE A 1 632 ? -5.211 -34.119 -35.185 1.00 77.75 632 PHE A C 1
ATOM 5053 O O . PHE A 1 632 ? -5.373 -33.692 -36.330 1.00 77.75 632 PHE A O 1
ATOM 5060 N N . GLY A 1 633 ? -5.677 -35.303 -34.786 1.00 82.88 633 GLY A N 1
ATOM 5061 C CA . GLY A 1 633 ? -6.670 -36.090 -35.517 1.00 82.88 633 GLY A CA 1
ATOM 5062 C C . GLY A 1 633 ? -7.900 -36.301 -34.644 1.00 82.88 633 GLY A C 1
ATOM 5063 O O . GLY A 1 633 ? -7.775 -36.717 -33.493 1.00 82.88 633 GLY A O 1
ATOM 5064 N N . LEU A 1 634 ? -9.087 -35.976 -35.154 1.00 84.69 634 LEU A N 1
ATOM 5065 C CA . LEU A 1 634 ? -10.328 -35.948 -34.376 1.00 84.69 634 LEU A CA 1
ATOM 5066 C C . LEU A 1 634 ? -11.466 -36.637 -35.121 1.00 84.69 634 LEU A C 1
ATOM 5068 O O . LEU A 1 634 ? -11.640 -36.435 -36.319 1.00 84.69 634 LEU A O 1
ATOM 5072 N N . MET A 1 635 ? -12.266 -37.414 -34.391 1.00 84.06 635 MET A N 1
ATOM 5073 C CA . MET A 1 635 ? -13.413 -38.160 -34.906 1.00 84.06 635 MET A CA 1
ATOM 5074 C C . MET A 1 635 ? -14.633 -37.971 -33.999 1.00 84.06 635 MET A C 1
ATOM 5076 O O . MET A 1 635 ? -14.614 -38.284 -32.810 1.00 84.06 635 MET A O 1
ATOM 5080 N N . TRP A 1 636 ? -15.721 -37.466 -34.571 1.00 83.75 636 TRP A N 1
ATOM 5081 C CA . TRP A 1 636 ? -16.996 -37.214 -33.911 1.00 83.75 636 TRP A CA 1
ATOM 5082 C C . TRP A 1 636 ? -18.047 -38.225 -34.389 1.00 83.75 636 TRP A C 1
ATOM 5084 O O . TRP A 1 636 ? -18.489 -38.180 -35.540 1.00 83.75 636 TRP A O 1
ATOM 5094 N N . ILE A 1 637 ? -18.495 -39.114 -33.503 1.00 80.44 637 ILE A N 1
ATOM 5095 C CA . ILE A 1 637 ? -19.436 -40.194 -33.836 1.00 80.44 637 ILE A CA 1
ATOM 5096 C C . ILE A 1 637 ? -20.890 -39.681 -33.792 1.00 80.44 637 ILE A C 1
ATOM 5098 O O . ILE A 1 637 ? -21.314 -39.004 -32.849 1.00 80.44 637 ILE A O 1
ATOM 5102 N N . ARG A 1 638 ? -21.667 -39.992 -34.839 1.00 70.25 638 ARG A N 1
ATOM 5103 C CA . ARG A 1 638 ? -22.990 -39.427 -35.172 1.00 70.25 638 ARG A CA 1
ATOM 5104 C C . ARG A 1 638 ? -24.109 -40.454 -35.371 1.00 70.25 638 ARG A C 1
ATOM 5106 O O . ARG A 1 638 ? -24.984 -40.212 -36.202 1.00 70.25 638 ARG A O 1
ATOM 5113 N N . ASN A 1 639 ? -24.168 -41.562 -34.628 1.00 65.62 639 ASN A N 1
ATOM 5114 C CA . ASN A 1 639 ? -25.302 -42.477 -34.812 1.00 65.62 639 ASN A CA 1
ATOM 5115 C C . ASN A 1 639 ? -25.906 -43.092 -33.530 1.00 65.62 639 ASN A C 1
ATOM 5117 O O . ASN A 1 639 ? -25.367 -44.061 -33.006 1.00 65.62 639 ASN A O 1
ATOM 5121 N N . PRO A 1 640 ? -27.091 -42.626 -33.072 1.00 50.31 640 PRO A N 1
ATOM 5122 C CA . PRO A 1 640 ? -27.798 -43.207 -31.927 1.00 50.31 640 PRO A CA 1
ATOM 5123 C C . PRO A 1 640 ? -28.565 -44.509 -32.250 1.00 50.31 640 PRO A C 1
ATOM 5125 O O . PRO A 1 640 ? -29.361 -44.951 -31.422 1.00 50.31 640 PRO A O 1
ATOM 5128 N N . SER A 1 641 ? -28.394 -45.099 -33.445 1.00 52.31 641 SER A N 1
ATOM 5129 C CA . SER A 1 641 ? -29.139 -46.294 -33.891 1.00 52.31 641 SER A CA 1
ATOM 5130 C C . SER A 1 641 ? -28.308 -47.576 -34.062 1.00 52.31 641 SER A C 1
ATOM 5132 O O . SER A 1 641 ? -28.895 -48.657 -34.135 1.00 52.31 641 SER A O 1
ATOM 5134 N N . ALA A 1 642 ? -26.973 -47.494 -34.057 1.00 57.03 642 ALA A N 1
ATOM 5135 C CA . ALA A 1 642 ? -26.104 -48.670 -34.074 1.00 57.03 642 ALA A CA 1
ATOM 5136 C C . ALA A 1 642 ? -26.034 -49.294 -32.667 1.00 57.03 642 ALA A C 1
ATOM 5138 O O . ALA A 1 642 ? -25.432 -48.730 -31.753 1.00 57.03 642 ALA A O 1
ATOM 5139 N N . GLN A 1 643 ? -26.677 -50.450 -32.472 1.00 58.31 643 GLN A N 1
ATOM 5140 C CA . GLN A 1 643 ? -26.506 -51.241 -31.250 1.00 58.31 643 GLN A CA 1
ATOM 5141 C C . GLN A 1 643 ? -25.223 -52.071 -31.367 1.00 58.31 643 GLN A C 1
ATOM 5143 O O . GLN A 1 643 ? -25.237 -53.120 -32.007 1.00 58.31 643 GLN A O 1
ATOM 5148 N N . ASN A 1 644 ? -24.169 -51.595 -30.696 1.00 65.81 644 ASN A N 1
ATOM 5149 C CA . ASN A 1 644 ? -22.786 -52.092 -30.715 1.00 65.81 644 ASN A CA 1
ATOM 5150 C C . ASN A 1 644 ? -22.051 -51.817 -32.035 1.00 65.81 644 ASN A C 1
ATOM 5152 O O . ASN A 1 644 ? -22.144 -52.619 -32.958 1.00 65.81 644 ASN A O 1
ATOM 5156 N N . GLY A 1 645 ? -21.288 -50.721 -32.069 1.00 68.75 645 GLY A N 1
ATOM 5157 C CA . GLY A 1 645 ? -20.272 -50.483 -33.097 1.00 68.75 645 GLY A CA 1
ATOM 5158 C C . GLY A 1 645 ? -18.878 -50.274 -32.501 1.00 68.75 645 GLY A C 1
ATOM 5159 O O . GLY A 1 645 ? -18.743 -49.821 -31.356 1.00 68.75 645 GLY A O 1
ATOM 5160 N N . SER A 1 646 ? -17.859 -50.633 -33.278 1.00 78.56 646 SER A N 1
ATOM 5161 C CA . SER A 1 646 ? -16.433 -50.458 -33.006 1.00 78.56 646 SER A CA 1
ATOM 5162 C C . SER A 1 646 ? -15.859 -49.369 -33.910 1.00 78.56 646 SER A C 1
ATOM 5164 O O . SER A 1 646 ? -15.872 -49.496 -35.134 1.00 78.56 646 SER A O 1
ATOM 5166 N N . TYR A 1 647 ? -15.321 -48.319 -33.295 1.00 80.06 647 TYR A N 1
ATOM 5167 C CA . TYR A 1 647 ? -14.695 -47.192 -33.982 1.00 80.06 647 TYR A CA 1
ATOM 5168 C C . TYR A 1 647 ? -13.221 -47.122 -33.595 1.00 80.06 647 TYR A C 1
ATOM 5170 O O . TYR A 1 647 ? -12.895 -47.209 -32.409 1.00 80.06 647 TYR A O 1
ATOM 5178 N N . GLU A 1 648 ? -12.326 -46.953 -34.566 1.00 82.50 648 GLU A N 1
ATOM 5179 C CA . GLU A 1 648 ? -10.879 -46.932 -34.321 1.00 82.50 648 GLU A CA 1
ATOM 5180 C C . GLU A 1 648 ? -10.234 -45.681 -34.918 1.00 82.50 648 GLU A C 1
ATOM 5182 O O . GLU A 1 648 ? -10.503 -45.319 -36.065 1.00 82.50 648 GLU A O 1
ATOM 5187 N N . ILE A 1 649 ? -9.364 -45.039 -34.133 1.00 78.50 649 ILE A N 1
ATOM 5188 C CA . ILE A 1 649 ? -8.345 -44.107 -34.631 1.00 78.50 649 ILE A CA 1
ATOM 5189 C C . ILE A 1 649 ? -7.002 -44.812 -34.480 1.00 78.50 649 ILE A C 1
ATOM 5191 O O . ILE A 1 649 ? -6.585 -45.086 -33.352 1.00 78.50 649 ILE A O 1
ATOM 5195 N N . THR A 1 650 ? -6.319 -45.082 -35.587 1.00 80.44 650 THR A N 1
ATOM 5196 C CA . THR A 1 650 ? -4.959 -45.631 -35.576 1.00 80.44 650 THR A CA 1
ATOM 5197 C C . THR A 1 650 ? -3.979 -44.553 -36.011 1.00 80.44 650 THR A C 1
ATOM 5199 O O . THR A 1 650 ? -4.181 -43.912 -37.041 1.00 80.44 650 THR A O 1
ATOM 5202 N N . VAL A 1 651 ? -2.922 -44.371 -35.220 1.00 78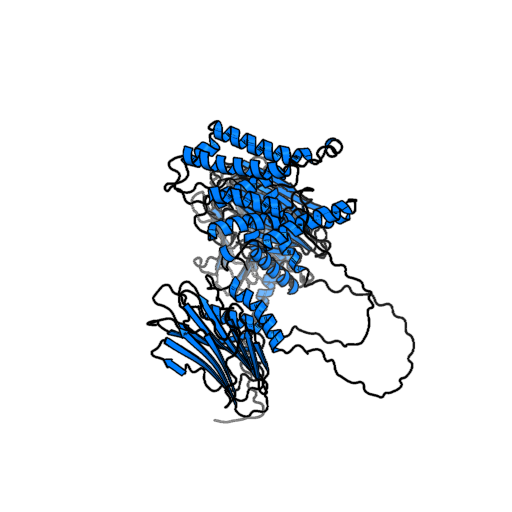.56 651 VAL A N 1
ATOM 5203 C CA . VAL A 1 651 ? -1.745 -43.581 -35.582 1.00 78.56 651 VAL A CA 1
ATOM 5204 C C . VAL A 1 651 ? -0.609 -44.564 -35.860 1.00 78.56 651 VAL A C 1
ATOM 5206 O O . VAL A 1 651 ? -0.219 -45.348 -34.989 1.00 78.56 651 VAL A O 1
ATOM 5209 N N . GLU A 1 652 ? -0.119 -44.553 -37.095 1.00 79.06 652 GLU A N 1
ATOM 5210 C CA . GLU A 1 652 ? 1.033 -45.335 -37.537 1.00 79.06 652 GLU A CA 1
ATOM 5211 C C . GLU A 1 652 ? 2.261 -44.425 -37.557 1.00 79.06 652 GLU A C 1
ATOM 5213 O O . GLU A 1 652 ? 2.386 -43.570 -38.434 1.00 79.06 652 GLU A O 1
ATOM 5218 N N . SER A 1 653 ? 3.155 -44.606 -36.585 1.00 74.38 653 SER A N 1
ATOM 5219 C CA . SER A 1 653 ? 4.348 -43.783 -36.383 1.00 74.38 653 SER A CA 1
ATOM 5220 C C . SER A 1 653 ? 5.597 -44.591 -36.747 1.00 74.38 653 SER A C 1
ATOM 5222 O O . SER A 1 653 ? 5.987 -45.520 -36.031 1.00 74.38 653 SER A O 1
ATOM 5224 N N . THR A 1 654 ? 6.244 -44.258 -37.870 1.00 72.38 654 THR A N 1
ATOM 5225 C CA . THR A 1 654 ? 7.465 -44.958 -38.317 1.00 72.38 654 THR A CA 1
ATOM 5226 C C . THR A 1 654 ? 8.709 -44.229 -37.829 1.00 72.38 654 THR A C 1
ATOM 5228 O O 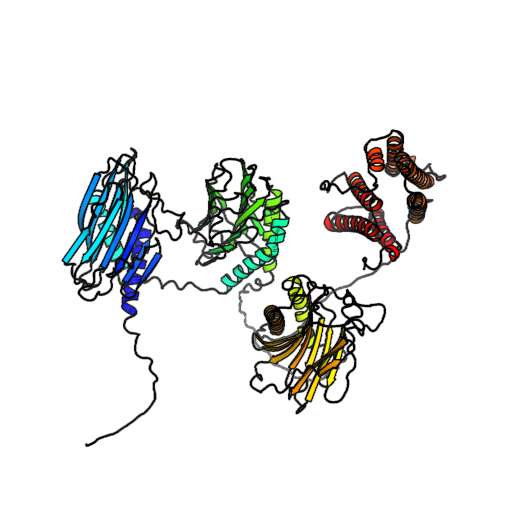. THR A 1 654 ? 9.033 -43.161 -38.345 1.00 72.38 654 THR A O 1
ATOM 5231 N N . LEU A 1 655 ? 9.410 -44.789 -36.841 1.00 68.69 655 LEU A N 1
ATOM 5232 C CA . LEU A 1 655 ? 10.449 -44.077 -36.093 1.00 68.69 655 LEU A CA 1
ATOM 5233 C C . LEU A 1 655 ? 11.860 -44.363 -36.611 1.00 68.69 655 LEU A C 1
ATOM 5235 O O . LEU A 1 655 ? 12.228 -45.513 -36.852 1.00 68.69 655 LEU A O 1
ATOM 5239 N N . GLY A 1 656 ? 12.673 -43.311 -36.715 1.00 59.72 656 GLY A N 1
ATOM 5240 C CA . GLY A 1 656 ? 14.003 -43.402 -37.312 1.00 59.72 656 GLY A CA 1
ATOM 5241 C C . GLY A 1 656 ? 15.059 -44.080 -36.440 1.00 59.72 656 GLY A C 1
ATOM 5242 O O . GLY A 1 656 ? 15.620 -43.477 -35.521 1.00 59.72 656 GLY A O 1
ATOM 5243 N N . GLY A 1 657 ? 15.418 -45.320 -36.778 1.00 60.53 657 GLY A N 1
ATOM 5244 C CA . GLY A 1 657 ? 16.583 -46.036 -36.243 1.00 60.53 657 GLY A CA 1
ATOM 5245 C C . GLY A 1 657 ? 16.343 -46.949 -35.028 1.00 60.53 657 GLY A C 1
ATOM 5246 O O . GLY A 1 657 ? 15.238 -47.122 -34.529 1.00 60.53 657 GLY A O 1
ATOM 5247 N N . ASN A 1 658 ? 17.426 -47.576 -34.548 1.00 56.91 658 ASN A N 1
ATOM 5248 C CA . ASN A 1 658 ? 17.394 -48.591 -33.482 1.00 56.91 658 ASN A CA 1
ATOM 5249 C C . ASN A 1 658 ? 16.962 -48.003 -32.121 1.00 56.91 658 ASN A C 1
ATOM 5251 O O . ASN A 1 658 ? 17.786 -47.491 -31.358 1.00 56.91 658 ASN A O 1
ATOM 5255 N N . LEU A 1 659 ? 15.675 -48.124 -31.792 1.00 56.72 659 LEU A N 1
ATOM 5256 C CA . LEU A 1 659 ? 15.111 -47.695 -30.514 1.00 56.72 659 LEU A CA 1
ATOM 5257 C C . LEU A 1 659 ? 15.427 -48.689 -29.388 1.00 56.72 659 LEU A C 1
ATOM 5259 O O . LEU A 1 659 ? 14.802 -49.737 -29.260 1.00 56.72 659 LEU A O 1
ATOM 5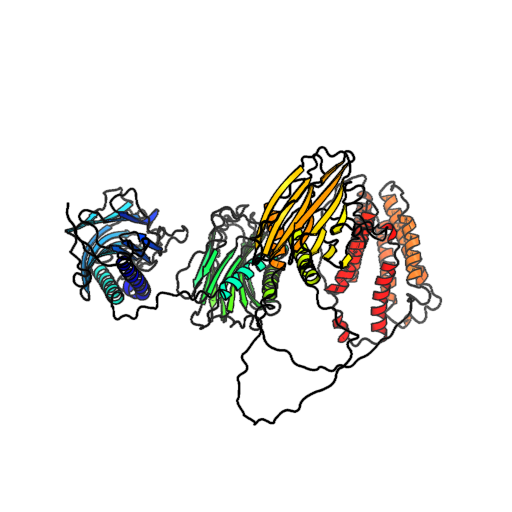263 N N . SER A 1 660 ? 16.356 -48.314 -28.508 1.00 53.03 660 SER A N 1
ATOM 5264 C CA . SER A 1 660 ? 16.584 -48.967 -27.206 1.00 53.03 660 SER A CA 1
ATOM 5265 C C . SER A 1 660 ? 15.983 -48.182 -26.026 1.00 53.03 660 SER A C 1
ATOM 5267 O O . SER A 1 660 ? 16.420 -48.329 -24.883 1.00 53.03 660 SER A O 1
ATOM 5269 N N . GLY A 1 661 ? 15.005 -47.313 -26.306 1.00 58.16 661 GLY A N 1
ATOM 5270 C CA . GLY A 1 661 ? 14.390 -46.393 -25.345 1.00 58.16 661 GLY A CA 1
ATOM 5271 C C . GLY A 1 661 ? 13.339 -47.039 -24.436 1.00 58.16 661 GLY A C 1
ATOM 5272 O O . GLY A 1 661 ? 12.652 -47.984 -24.820 1.00 58.16 661 GLY A O 1
ATOM 5273 N N . MET A 1 662 ? 13.184 -46.501 -23.223 1.00 53.09 662 MET A N 1
ATOM 5274 C CA . MET A 1 662 ? 12.079 -46.867 -22.332 1.00 53.09 662 MET A CA 1
ATOM 5275 C C . MET A 1 662 ? 10.790 -46.177 -22.786 1.00 53.09 662 MET A C 1
ATOM 5277 O O . MET A 1 662 ? 10.775 -44.958 -22.954 1.00 53.09 662 MET A O 1
ATOM 5281 N N . THR A 1 663 ? 9.696 -46.932 -22.907 1.00 70.94 663 THR A N 1
ATOM 5282 C CA . THR A 1 663 ? 8.353 -46.360 -23.083 1.00 70.94 663 THR A CA 1
ATOM 5283 C C . THR A 1 663 ? 7.660 -46.192 -21.737 1.00 70.94 663 THR A C 1
ATOM 5285 O O . THR A 1 663 ? 7.611 -47.153 -20.965 1.00 70.94 663 THR A O 1
ATOM 5288 N N . SER A 1 664 ? 7.060 -45.030 -21.476 1.00 75.31 664 SER A N 1
ATOM 5289 C CA . SER A 1 664 ? 6.097 -44.861 -20.379 1.00 75.31 664 SER A CA 1
ATOM 5290 C C . SER A 1 664 ? 4.694 -44.600 -20.922 1.00 75.31 664 SER A C 1
ATOM 5292 O O . SER A 1 664 ? 4.518 -44.118 -22.042 1.00 75.31 664 SER A O 1
ATOM 5294 N N . SER A 1 665 ? 3.683 -44.941 -20.128 1.00 81.56 665 SER A N 1
ATOM 5295 C CA . SER A 1 665 ? 2.288 -44.635 -20.424 1.00 81.56 665 SER A CA 1
ATOM 5296 C C . SER A 1 665 ? 1.583 -44.112 -19.182 1.00 81.56 665 SER A C 1
ATOM 5298 O O . SER A 1 665 ? 1.797 -44.608 -18.074 1.00 81.56 665 SER A O 1
ATOM 5300 N N . TYR A 1 666 ? 0.734 -43.106 -19.373 1.00 81.00 666 TYR A N 1
ATOM 5301 C CA . TYR A 1 666 ? -0.146 -42.583 -18.333 1.00 81.00 666 TYR A CA 1
ATOM 5302 C C . TYR A 1 666 ? -1.594 -42.821 -18.752 1.00 81.00 666 TYR A C 1
ATOM 5304 O O . TYR A 1 666 ? -1.938 -42.616 -19.912 1.00 81.00 666 TYR A O 1
ATOM 5312 N N . GLU A 1 667 ? -2.446 -43.214 -17.811 1.00 85.62 667 GLU A N 1
ATOM 5313 C CA . GLU A 1 667 ? -3.898 -43.296 -17.990 1.00 85.62 667 GLU A CA 1
ATOM 5314 C C . GLU A 1 667 ? -4.559 -42.389 -16.953 1.00 85.62 667 GLU A C 1
ATOM 5316 O O . GLU A 1 667 ? -4.178 -42.397 -15.780 1.00 85.62 667 GLU A O 1
ATOM 5321 N N . GLY A 1 668 ? -5.543 -41.590 -17.363 1.00 85.75 668 GLY A N 1
ATOM 5322 C CA . GLY A 1 668 ? -6.161 -40.624 -16.465 1.00 85.75 668 GLY A CA 1
ATOM 5323 C C . GLY A 1 668 ? -7.527 -40.130 -16.917 1.00 85.75 668 GLY A C 1
ATOM 5324 O O . GLY A 1 668 ? -8.013 -40.443 -18.002 1.00 85.75 668 GLY A O 1
ATOM 5325 N N . LYS A 1 669 ? -8.161 -39.350 -16.035 1.00 87.69 669 LYS A N 1
ATOM 5326 C CA . LYS A 1 669 ? -9.478 -38.744 -16.260 1.00 87.69 669 LYS A CA 1
ATOM 5327 C C . LYS A 1 669 ? -9.438 -37.253 -15.934 1.00 87.69 669 LYS A C 1
ATOM 5329 O O . LYS A 1 669 ? -8.911 -36.861 -14.892 1.00 87.69 669 LYS A O 1
ATOM 5334 N N . VAL A 1 670 ? -10.038 -36.432 -16.789 1.00 85.12 670 VAL A N 1
ATOM 5335 C CA . VAL A 1 670 ? -10.203 -34.980 -16.612 1.00 85.12 670 VAL A CA 1
ATOM 5336 C C . VAL A 1 670 ? -11.693 -34.636 -16.647 1.00 85.12 670 VAL A C 1
ATOM 5338 O O . VAL A 1 670 ? -12.469 -35.256 -17.371 1.00 85.12 670 VAL A O 1
ATOM 5341 N N . ARG A 1 671 ? -12.128 -33.667 -15.837 1.00 81.69 671 ARG A N 1
ATOM 5342 C CA . ARG A 1 671 ? -13.527 -33.222 -15.752 1.00 81.69 671 ARG A CA 1
ATOM 5343 C C . ARG A 1 671 ? -13.590 -31.705 -15.733 1.00 81.69 671 ARG A C 1
ATOM 5345 O O . ARG A 1 671 ? -12.874 -31.094 -14.946 1.00 81.69 671 ARG A O 1
ATOM 5352 N N . GLN A 1 672 ? -14.487 -31.136 -16.534 1.00 82.38 672 GLN A N 1
ATOM 5353 C CA . GLN A 1 672 ? -14.754 -29.700 -16.572 1.00 82.38 672 GLN A CA 1
ATOM 5354 C C . GLN A 1 672 ? -16.186 -29.456 -17.063 1.00 82.38 672 GLN A C 1
ATOM 5356 O O . GLN A 1 672 ? -16.632 -30.085 -18.018 1.00 82.38 672 GLN A O 1
ATOM 5361 N N . ASN A 1 673 ? -16.934 -28.618 -16.341 1.00 74.25 673 ASN A N 1
ATOM 5362 C CA . ASN A 1 673 ? -18.186 -27.964 -16.760 1.00 74.25 673 ASN A CA 1
ATOM 5363 C C . ASN A 1 673 ? -19.255 -28.802 -17.496 1.00 74.25 673 ASN A C 1
ATOM 5365 O O . ASN A 1 673 ? -20.079 -28.296 -18.248 1.00 74.25 673 ASN A O 1
ATOM 5369 N N . GLY A 1 674 ? -19.337 -30.097 -17.183 1.00 75.81 674 GLY A N 1
ATOM 5370 C CA . GLY A 1 674 ? -20.367 -30.993 -17.720 1.00 75.81 674 GLY A CA 1
ATOM 5371 C C . GLY A 1 674 ? -19.890 -31.935 -18.821 1.00 75.81 674 GLY A C 1
ATOM 5372 O O . GLY A 1 674 ? -20.640 -32.826 -19.220 1.00 75.81 674 GLY A O 1
ATOM 5373 N N . PHE A 1 675 ? -18.634 -31.812 -19.221 1.00 77.38 675 PHE A N 1
ATOM 5374 C CA . PHE A 1 675 ? -17.921 -32.793 -20.015 1.00 77.38 675 PHE A CA 1
ATOM 5375 C C . PHE A 1 675 ? -16.879 -33.503 -19.159 1.00 77.38 675 PHE A C 1
ATOM 5377 O O . PHE A 1 675 ? -16.574 -33.130 -18.015 1.00 77.38 675 PHE A O 1
ATOM 5384 N N . GLY A 1 676 ? -16.284 -34.526 -19.741 1.00 79.19 676 GLY A N 1
ATOM 5385 C CA . GLY A 1 676 ? -14.958 -34.924 -19.336 1.00 79.19 676 GLY A CA 1
ATOM 5386 C C . GLY A 1 676 ? -14.403 -36.012 -20.219 1.00 79.19 676 GLY A C 1
ATOM 5387 O O . GLY A 1 676 ? -15.042 -36.471 -21.163 1.00 79.19 676 GLY A O 1
ATOM 5388 N N . CYS A 1 677 ? -13.153 -36.309 -19.921 1.00 85.31 677 CYS A N 1
ATOM 5389 C CA . CYS A 1 677 ? -12.198 -36.830 -20.862 1.00 85.31 677 CYS A CA 1
ATOM 5390 C C . CYS A 1 677 ? -11.435 -37.963 -20.192 1.00 85.31 677 CYS A C 1
ATOM 5392 O O . CYS A 1 677 ? -10.736 -37.731 -19.201 1.00 85.31 677 CYS A O 1
ATOM 5394 N N . ASP A 1 678 ? -11.589 -39.167 -20.722 1.00 85.06 678 ASP A N 1
ATOM 5395 C CA . ASP A 1 678 ? -10.700 -40.280 -20.423 1.00 85.06 678 ASP A CA 1
ATOM 5396 C C . ASP A 1 678 ? -9.547 -40.226 -21.430 1.00 85.06 678 ASP A C 1
ATOM 5398 O O . ASP A 1 678 ? -9.782 -40.045 -22.626 1.00 85.06 678 ASP A O 1
ATOM 5402 N N . TYR A 1 679 ? -8.304 -40.345 -20.965 1.00 85.94 679 TYR A N 1
ATOM 5403 C CA . TYR A 1 679 ? -7.131 -40.269 -21.835 1.00 85.94 679 TYR A CA 1
ATOM 5404 C C . TYR A 1 679 ? -6.070 -41.309 -21.475 1.00 85.94 679 TYR A C 1
ATOM 5406 O O . TYR A 1 679 ? -5.925 -41.709 -20.315 1.00 85.94 679 TYR A O 1
ATOM 5414 N N . LYS A 1 680 ? -5.289 -41.692 -22.484 1.00 85.12 680 LYS A N 1
ATOM 5415 C CA . LYS A 1 680 ? -4.083 -42.505 -22.359 1.00 85.12 680 LYS A CA 1
ATOM 5416 C C . LYS A 1 680 ? -2.965 -41.899 -23.186 1.00 85.12 680 LYS A C 1
ATOM 5418 O O . LYS A 1 680 ? -3.207 -41.365 -24.265 1.00 85.12 680 LYS A O 1
ATOM 5423 N N . THR A 1 681 ? -1.743 -41.982 -22.682 1.00 84.44 681 THR A N 1
ATOM 5424 C CA . THR A 1 681 ? -0.562 -41.499 -23.393 1.00 84.44 681 THR A CA 1
ATOM 5425 C C . THR A 1 681 ? 0.456 -42.597 -23.624 1.00 84.44 681 THR A C 1
ATOM 5427 O O . THR A 1 681 ? 0.580 -43.520 -22.816 1.00 84.44 681 THR A O 1
ATOM 5430 N N . PHE A 1 682 ? 1.203 -42.467 -24.714 1.00 82.00 682 PHE A N 1
ATOM 5431 C CA . PHE A 1 682 ? 2.372 -43.279 -25.022 1.00 82.00 682 PHE A CA 1
ATOM 5432 C C . PHE A 1 682 ? 3.548 -42.333 -25.240 1.00 82.00 682 PHE A C 1
ATOM 5434 O O . PHE A 1 682 ? 3.512 -41.500 -26.143 1.00 82.00 682 PHE A O 1
ATOM 5441 N N . GLN A 1 683 ? 4.566 -42.422 -24.385 1.00 82.94 683 GLN A N 1
ATOM 5442 C CA . GLN A 1 683 ? 5.767 -41.596 -24.479 1.00 82.94 683 GLN A CA 1
ATOM 5443 C C . GLN A 1 683 ? 6.971 -42.447 -24.859 1.00 82.94 683 GLN A C 1
ATOM 5445 O O . GLN A 1 683 ? 7.199 -43.509 -24.271 1.00 82.94 683 GLN A O 1
ATOM 5450 N N . VAL A 1 684 ? 7.753 -41.953 -25.817 1.00 77.44 684 VAL A N 1
ATOM 5451 C CA . VAL A 1 684 ? 9.006 -42.566 -26.261 1.00 77.44 684 VAL A CA 1
ATOM 5452 C C . VAL A 1 684 ? 10.146 -41.602 -25.948 1.00 77.44 684 VAL A C 1
ATOM 5454 O O . VAL A 1 684 ? 10.181 -40.476 -26.448 1.00 77.44 684 VAL A O 1
ATOM 5457 N N . PHE A 1 685 ? 11.088 -42.046 -25.114 1.00 74.19 685 PHE A N 1
ATOM 5458 C CA . PHE A 1 685 ? 12.287 -41.277 -24.772 1.00 74.19 685 PHE A CA 1
ATOM 5459 C C . PHE A 1 685 ? 13.504 -41.864 -25.467 1.00 74.19 685 PHE A C 1
ATOM 5461 O O . PHE A 1 685 ? 13.738 -43.075 -25.421 1.00 74.19 685 PHE A O 1
ATOM 5468 N N . ASN A 1 686 ? 14.308 -40.998 -26.075 1.00 62.19 686 ASN A N 1
ATOM 5469 C CA . ASN A 1 686 ? 15.562 -41.401 -26.686 1.00 62.19 686 ASN A CA 1
ATOM 5470 C C . ASN A 1 686 ? 16.714 -41.251 -25.677 1.00 62.19 686 ASN A C 1
ATOM 5472 O O . ASN A 1 686 ? 16.793 -40.263 -24.956 1.00 62.19 686 ASN A O 1
ATOM 5476 N N . ALA A 1 687 ? 17.629 -42.223 -25.626 1.00 51.44 687 ALA A N 1
ATOM 5477 C CA . ALA A 1 687 ? 18.808 -42.167 -24.749 1.00 51.44 687 ALA A CA 1
ATOM 5478 C C . ALA A 1 687 ? 19.956 -41.307 -25.329 1.00 51.44 687 ALA A C 1
ATOM 5480 O O . ALA A 1 687 ? 21.040 -41.222 -24.750 1.00 51.44 687 ALA A O 1
ATOM 5481 N N . GLN A 1 688 ? 19.731 -40.710 -26.499 1.00 60.28 688 GLN A N 1
ATOM 5482 C CA . GLN A 1 688 ? 20.618 -39.806 -27.232 1.00 60.28 688 GLN A CA 1
ATOM 5483 C C . GLN A 1 688 ? 19.917 -38.446 -27.422 1.00 60.28 688 GLN A C 1
ATOM 5485 O O . GLN A 1 688 ? 18.698 -38.401 -27.270 1.00 60.28 688 GLN A O 1
ATOM 5490 N N . PRO A 1 689 ? 20.628 -37.347 -27.766 1.00 60.59 689 PRO A N 1
ATOM 5491 C CA . PRO A 1 689 ? 20.044 -36.003 -27.894 1.00 60.59 689 PRO A CA 1
ATOM 5492 C C . PRO A 1 689 ? 19.164 -35.861 -29.151 1.00 60.59 689 PRO A C 1
ATOM 5494 O O . PRO A 1 689 ? 19.506 -35.186 -30.129 1.00 60.59 689 PRO A O 1
ATOM 5497 N N . ARG A 1 690 ? 18.017 -36.530 -29.115 1.00 69.31 690 ARG A N 1
ATOM 5498 C CA . ARG A 1 690 ? 16.902 -36.463 -30.056 1.00 69.31 690 ARG A CA 1
ATOM 5499 C C . ARG A 1 690 ? 15.647 -36.078 -29.261 1.00 69.31 690 ARG A C 1
ATOM 5501 O O . ARG A 1 690 ? 15.576 -36.449 -28.087 1.00 69.31 690 ARG A O 1
ATOM 5508 N N . PRO A 1 691 ? 14.681 -35.366 -29.865 1.00 72.38 691 PRO A N 1
ATOM 5509 C CA . PRO A 1 691 ? 13.483 -34.952 -29.148 1.00 72.38 691 PRO A CA 1
ATOM 5510 C C . PRO A 1 691 ? 12.701 -36.159 -28.611 1.00 72.38 691 PRO A C 1
ATOM 5512 O O . PRO A 1 691 ? 12.740 -37.253 -29.182 1.00 72.38 691 PRO A O 1
ATOM 5515 N N . SER A 1 692 ? 11.991 -35.957 -27.506 1.00 77.75 692 SER A N 1
ATOM 5516 C CA . SER A 1 692 ? 10.988 -36.900 -27.013 1.00 77.75 692 SER A CA 1
ATOM 5517 C C . SER A 1 692 ? 9.641 -36.574 -27.648 1.00 77.75 692 SER A C 1
ATOM 5519 O O . SER A 1 692 ? 9.365 -35.420 -27.990 1.00 77.75 692 SER A O 1
ATOM 5521 N N . PHE A 1 693 ? 8.776 -37.579 -27.778 1.00 81.38 693 PHE A N 1
ATOM 5522 C CA . PHE A 1 693 ? 7.392 -37.359 -28.184 1.00 81.38 693 PHE A CA 1
ATOM 5523 C C . PHE A 1 693 ? 6.409 -38.163 -27.328 1.00 81.38 693 PHE A C 1
ATOM 5525 O O . PHE A 1 693 ? 6.753 -39.167 -26.696 1.00 81.38 693 PHE A O 1
ATOM 5532 N N . CYS A 1 694 ? 5.180 -37.660 -27.278 1.00 84.00 694 CYS A N 1
ATOM 5533 C CA . CYS A 1 694 ? 4.058 -38.184 -26.520 1.00 84.00 694 CYS A CA 1
ATOM 5534 C C . CYS A 1 694 ? 2.820 -38.166 -27.416 1.00 84.00 694 CYS A C 1
ATOM 5536 O O . CYS A 1 694 ? 2.330 -37.097 -27.784 1.00 84.00 694 CYS A O 1
ATOM 5538 N N . GLU A 1 695 ? 2.300 -39.344 -27.734 1.00 84.94 695 GLU A N 1
ATOM 5539 C CA . GLU A 1 695 ? 0.988 -39.490 -28.354 1.00 84.94 695 GLU A CA 1
ATOM 5540 C C . GLU A 1 695 ? -0.071 -39.522 -27.248 1.00 84.94 695 GLU A C 1
ATOM 5542 O O . GLU A 1 695 ? -0.015 -40.363 -26.347 1.00 84.94 695 GLU A O 1
ATOM 5547 N N . VAL A 1 696 ? -1.028 -38.594 -27.293 1.00 85.06 696 VAL A N 1
ATOM 5548 C CA . VAL A 1 696 ? -2.142 -38.486 -26.342 1.00 85.06 696 VAL A CA 1
ATOM 5549 C C . VAL A 1 696 ? -3.431 -38.891 -27.043 1.00 85.06 696 VAL A C 1
ATOM 5551 O O . VAL A 1 696 ? -3.951 -38.143 -27.867 1.00 85.06 696 VAL A O 1
ATOM 5554 N N . PHE A 1 697 ? -3.973 -40.047 -26.677 1.00 85.12 697 PHE A N 1
ATOM 5555 C CA . PHE A 1 697 ? -5.274 -40.532 -27.128 1.00 85.12 697 PHE A CA 1
ATOM 5556 C C . PHE A 1 697 ? -6.339 -40.187 -26.092 1.00 85.12 697 PHE A C 1
ATOM 5558 O O . PHE A 1 697 ? -6.136 -40.415 -24.897 1.00 85.12 697 PHE A O 1
ATOM 5565 N N . PHE A 1 698 ? -7.473 -39.642 -26.526 1.00 86.06 698 PHE A N 1
ATOM 5566 C CA . PHE A 1 698 ? -8.516 -39.174 -25.621 1.00 86.06 698 PHE A CA 1
ATOM 5567 C C . PHE A 1 698 ? -9.938 -39.374 -26.153 1.00 86.06 698 PHE A C 1
ATOM 5569 O O . PHE A 1 698 ? -10.185 -39.367 -27.358 1.00 86.06 698 PHE A O 1
ATOM 5576 N N . VAL A 1 699 ? -10.882 -39.542 -25.225 1.00 85.12 699 VAL A N 1
ATOM 5577 C CA . VAL A 1 699 ? -12.312 -39.740 -25.485 1.00 85.12 699 VAL A CA 1
ATOM 5578 C C . VAL A 1 699 ? -13.111 -38.793 -24.594 1.00 85.12 699 VAL A C 1
ATOM 5580 O O . VAL A 1 699 ? -12.992 -38.847 -23.370 1.00 85.12 699 VAL A O 1
ATOM 5583 N N . ILE A 1 700 ? -13.923 -37.923 -25.200 1.00 85.25 700 ILE A N 1
ATOM 5584 C CA . ILE A 1 700 ? -14.757 -36.934 -24.507 1.00 85.25 700 ILE A CA 1
ATOM 5585 C C . ILE A 1 700 ? -16.234 -37.328 -24.594 1.00 85.25 700 ILE A C 1
ATOM 5587 O O . ILE A 1 700 ? -16.795 -37.479 -25.683 1.00 85.25 700 ILE A O 1
ATOM 5591 N N . GLU A 1 701 ? -16.878 -37.419 -23.427 1.00 80.44 701 GLU A N 1
ATOM 5592 C CA . GLU A 1 701 ? -18.301 -37.738 -23.278 1.00 80.44 701 GLU A CA 1
ATOM 5593 C C . GLU A 1 701 ? -19.077 -36.635 -22.527 1.00 80.44 701 GLU A C 1
ATOM 5595 O O . GLU A 1 701 ? -18.539 -35.868 -21.722 1.00 80.44 701 GLU A O 1
ATOM 5600 N N . SER A 1 702 ? -20.389 -36.553 -22.780 1.00 76.81 702 SER A N 1
ATOM 5601 C CA . SER A 1 702 ? -21.291 -35.586 -22.134 1.00 76.81 702 SER A CA 1
ATOM 5602 C C . SER A 1 702 ? -21.922 -36.146 -20.849 1.00 76.81 702 SER A C 1
ATOM 5604 O O . SER A 1 702 ? -22.386 -37.288 -20.816 1.00 76.81 702 SER A O 1
ATOM 5606 N N . ARG A 1 703 ? -22.030 -35.317 -19.793 1.00 60.31 703 ARG A N 1
ATOM 5607 C CA . ARG A 1 703 ? -22.448 -35.703 -18.422 1.00 60.31 703 ARG A CA 1
ATOM 5608 C C . ARG A 1 703 ? -23.678 -36.600 -18.292 1.00 60.31 703 ARG A C 1
ATOM 5610 O O . ARG A 1 703 ? -23.797 -37.280 -17.278 1.00 60.31 703 ARG A O 1
ATOM 5617 N N . ARG A 1 704 ? -24.630 -36.564 -19.232 1.00 57.25 704 ARG A N 1
ATOM 5618 C CA . ARG A 1 704 ? -25.902 -37.296 -19.093 1.00 57.25 704 ARG A CA 1
ATOM 5619 C C . ARG A 1 704 ? -25.744 -38.821 -19.135 1.00 57.25 704 ARG A C 1
ATOM 5621 O O . ARG A 1 704 ? -26.688 -39.496 -18.726 1.00 57.25 704 ARG A O 1
ATOM 5628 N N . HIS A 1 705 ? -24.610 -39.362 -19.596 1.00 53.00 705 HIS A N 1
ATOM 5629 C CA . HIS A 1 705 ? -24.442 -40.810 -19.803 1.00 53.00 705 HIS A CA 1
ATOM 5630 C C . HIS A 1 705 ? -23.226 -41.464 -19.114 1.00 53.00 705 HIS A C 1
ATOM 5632 O O . HIS A 1 705 ? -23.185 -42.685 -19.072 1.00 53.00 705 HIS A O 1
ATOM 5638 N N . TRP A 1 706 ? -22.325 -40.712 -18.461 1.00 49.31 706 TRP A N 1
ATOM 5639 C CA . TRP A 1 706 ? -21.077 -41.247 -17.858 1.00 49.31 706 TRP A CA 1
ATOM 5640 C C . TRP A 1 706 ? -21.277 -42.482 -16.947 1.00 49.31 706 TRP A C 1
ATOM 5642 O O . TRP A 1 706 ? -20.409 -43.337 -16.839 1.00 49.31 706 TRP A O 1
ATOM 5652 N N . ASN A 1 707 ? -22.419 -42.624 -16.268 1.00 47.81 707 ASN A N 1
ATOM 5653 C CA . ASN A 1 707 ? -22.631 -43.744 -15.342 1.00 47.81 707 ASN A CA 1
ATOM 5654 C C . ASN A 1 707 ? -22.810 -45.125 -16.017 1.00 47.81 707 ASN A C 1
ATOM 5656 O O . ASN A 1 707 ? -22.882 -46.121 -15.295 1.00 47.81 707 ASN A O 1
ATOM 5660 N N . SER A 1 708 ? -22.879 -45.226 -17.350 1.00 45.47 708 SER A N 1
ATOM 5661 C CA . SER A 1 708 ? -22.658 -46.508 -18.032 1.00 45.47 708 SER A CA 1
ATOM 5662 C C . SER A 1 708 ? -21.163 -46.794 -18.129 1.00 45.47 708 SER A C 1
ATOM 5664 O O . SER A 1 708 ? -20.411 -45.968 -18.635 1.00 45.47 708 SER A O 1
ATOM 5666 N N . VAL A 1 709 ? -20.748 -47.974 -17.663 1.00 41.59 709 VAL A N 1
ATOM 5667 C CA . VAL A 1 709 ? -19.368 -48.468 -17.770 1.00 41.59 709 VAL A CA 1
ATOM 5668 C C . VAL A 1 709 ? -18.891 -48.351 -19.220 1.00 41.59 709 VAL A C 1
ATOM 5670 O O . VAL A 1 709 ? -19.442 -49.022 -20.091 1.00 41.59 709 VAL A O 1
ATOM 5673 N N . VAL A 1 710 ? -17.870 -47.523 -19.459 1.00 46.38 710 VAL A N 1
ATOM 5674 C CA . VAL A 1 710 ? -17.088 -47.559 -20.700 1.00 46.38 710 VAL A CA 1
ATOM 5675 C C . VAL A 1 710 ? -16.394 -48.917 -20.729 1.00 46.38 710 VAL A C 1
ATOM 5677 O O . VAL A 1 710 ? -15.513 -49.177 -19.907 1.00 46.38 710 VAL A O 1
ATOM 5680 N N . GLY A 1 711 ? -16.854 -49.798 -21.613 1.00 41.78 711 GLY A N 1
ATOM 5681 C CA . GLY A 1 711 ? -16.164 -51.041 -21.921 1.00 41.78 711 GLY A CA 1
ATOM 5682 C C . GLY A 1 711 ? -15.033 -50.764 -22.906 1.00 41.78 711 GLY A C 1
ATOM 5683 O O . GLY A 1 711 ? -15.268 -50.114 -23.916 1.00 41.78 711 GLY A O 1
ATOM 5684 N N . ASP A 1 712 ? -13.839 -51.239 -22.558 1.00 49.22 712 ASP A N 1
ATOM 5685 C CA . ASP A 1 712 ? -12.851 -51.891 -23.430 1.00 49.22 712 ASP A CA 1
ATOM 5686 C C . ASP A 1 712 ? -12.560 -51.250 -24.822 1.00 49.22 712 ASP A C 1
ATOM 5688 O O . ASP A 1 712 ? -13.429 -51.151 -25.690 1.00 49.22 712 ASP A O 1
ATOM 5692 N N . THR A 1 713 ? -11.328 -50.858 -25.173 1.00 54.44 713 THR A N 1
ATOM 5693 C CA . THR A 1 713 ? -10.035 -50.873 -24.455 1.00 54.44 713 THR A CA 1
ATOM 5694 C C . THR A 1 713 ? -9.056 -49.976 -25.232 1.00 54.44 713 THR A C 1
ATOM 5696 O O . THR A 1 713 ? -8.997 -50.069 -26.457 1.00 54.44 713 THR A O 1
ATOM 5699 N N . ILE A 1 714 ? -8.204 -49.175 -24.571 1.00 54.97 714 ILE A N 1
ATOM 5700 C CA . ILE A 1 714 ? -7.094 -48.499 -25.281 1.00 54.97 714 ILE A CA 1
ATOM 5701 C C . ILE A 1 714 ? -5.892 -49.455 -25.367 1.00 54.97 714 ILE A C 1
ATOM 5703 O O . ILE A 1 714 ? -5.004 -49.456 -24.503 1.00 54.97 714 ILE A O 1
ATOM 5707 N N . GLU A 1 715 ? -5.906 -50.310 -26.388 1.00 58.47 715 GLU A N 1
ATOM 5708 C CA . GLU A 1 715 ? -4.906 -51.347 -26.666 1.00 58.47 715 GLU A CA 1
ATOM 5709 C C . GLU A 1 715 ? -3.769 -50.836 -27.569 1.00 58.47 715 GLU A C 1
ATOM 5711 O O . GLU A 1 715 ? -3.993 -50.392 -28.689 1.00 58.47 715 GLU A O 1
ATOM 5716 N N . ARG A 1 716 ? -2.515 -50.967 -27.114 1.00 59.47 716 ARG A N 1
ATOM 5717 C CA . ARG A 1 716 ? -1.334 -50.877 -27.991 1.00 59.47 716 ARG A CA 1
ATOM 5718 C C . ARG A 1 716 ? -1.177 -52.227 -28.678 1.00 59.47 716 ARG A C 1
ATOM 5720 O O . ARG A 1 716 ? -0.945 -53.217 -27.985 1.00 59.47 716 ARG A O 1
ATOM 5727 N N . ILE A 1 717 ? -1.359 -52.277 -29.997 1.00 54.94 717 ILE A N 1
ATOM 5728 C CA . ILE A 1 717 ? -1.621 -53.551 -30.682 1.00 54.94 717 ILE A CA 1
ATOM 5729 C C . ILE A 1 717 ? -0.325 -54.239 -31.152 1.00 54.94 717 ILE A C 1
ATOM 5731 O O . ILE A 1 717 ? -0.224 -55.454 -30.985 1.00 54.94 717 ILE A O 1
ATOM 5735 N N . PHE A 1 718 ? 0.695 -53.512 -31.641 1.00 56.09 718 PHE A N 1
ATOM 5736 C CA . PHE A 1 718 ? 1.981 -54.114 -32.046 1.00 56.09 718 PHE A CA 1
ATOM 5737 C C . PHE A 1 718 ? 3.214 -53.212 -31.859 1.00 56.09 718 PHE A C 1
ATOM 5739 O O . PHE A 1 718 ? 3.159 -52.008 -32.095 1.00 56.09 718 PHE A O 1
ATOM 5746 N N . ASP A 1 719 ? 4.343 -53.856 -31.538 1.00 53.94 719 ASP A N 1
ATOM 5747 C CA . ASP A 1 719 ? 5.704 -53.361 -31.782 1.00 53.94 719 ASP A CA 1
ATOM 5748 C C . ASP A 1 719 ? 6.344 -54.248 -32.861 1.00 53.94 719 ASP A C 1
ATOM 5750 O O . ASP A 1 719 ? 6.451 -55.466 -32.676 1.00 53.94 719 ASP A O 1
ATOM 5754 N N . PHE A 1 720 ? 6.776 -53.665 -33.982 1.00 53.50 720 PHE A N 1
ATOM 5755 C CA . PHE A 1 720 ? 7.495 -54.403 -35.025 1.00 53.50 720 PHE A CA 1
ATOM 5756 C C . PHE A 1 720 ? 9.017 -54.311 -34.817 1.00 53.50 720 PHE A C 1
ATOM 5758 O O . PHE A 1 720 ? 9.516 -53.269 -34.390 1.00 53.50 720 PHE A O 1
ATOM 5765 N N . PRO A 1 721 ? 9.793 -55.361 -35.159 1.00 50.75 721 PRO A N 1
ATOM 5766 C CA . PRO A 1 721 ? 11.250 -55.362 -34.982 1.00 50.75 721 PRO A CA 1
ATOM 5767 C C . PRO A 1 721 ? 11.997 -54.325 -35.842 1.00 50.75 721 PRO A C 1
ATOM 5769 O O . PRO A 1 721 ? 13.173 -54.080 -35.586 1.00 50.75 721 PRO A O 1
ATOM 5772 N N . ASP A 1 722 ? 11.321 -53.712 -36.819 1.00 58.09 722 ASP A N 1
ATOM 5773 C CA . ASP A 1 722 ? 11.893 -52.780 -37.797 1.00 58.09 722 ASP A CA 1
ATOM 5774 C C . ASP A 1 722 ? 11.591 -51.292 -37.488 1.00 58.09 722 ASP A C 1
ATOM 5776 O O . ASP A 1 722 ? 11.728 -50.445 -38.364 1.00 58.09 722 ASP A O 1
ATOM 5780 N N . GLY A 1 723 ? 11.168 -50.951 -36.260 1.00 61.25 723 GLY A N 1
ATOM 5781 C CA . GLY A 1 723 ? 10.993 -49.552 -35.813 1.00 61.25 723 GLY A CA 1
ATOM 5782 C C . GLY A 1 723 ? 9.608 -48.926 -36.046 1.00 61.25 723 GLY A C 1
ATOM 5783 O O . GLY A 1 723 ? 9.395 -47.762 -35.706 1.00 61.25 723 GLY A O 1
ATOM 5784 N N . PHE A 1 724 ? 8.647 -49.690 -36.571 1.00 63.59 724 PHE A N 1
ATOM 5785 C CA . PHE A 1 724 ? 7.250 -49.260 -36.689 1.00 63.59 724 PHE A CA 1
ATOM 5786 C C . PHE A 1 724 ? 6.512 -49.398 -35.351 1.00 63.59 724 PHE A C 1
ATOM 5788 O O . PHE A 1 724 ? 6.475 -50.488 -34.766 1.00 63.59 724 PHE A O 1
ATOM 5795 N N . VAL A 1 725 ? 5.873 -48.311 -34.911 1.00 71.38 725 VAL A N 1
ATOM 5796 C CA . VAL A 1 725 ? 4.973 -48.274 -33.751 1.00 71.38 725 VAL A CA 1
ATOM 5797 C C . VAL A 1 725 ? 3.560 -47.964 -34.240 1.00 71.38 725 VAL A C 1
ATOM 5799 O O . VAL A 1 725 ? 3.333 -46.962 -34.911 1.00 71.38 725 VAL A O 1
ATOM 5802 N N . MET A 1 726 ? 2.603 -48.828 -33.900 1.00 77.06 726 MET A N 1
ATOM 5803 C CA . MET A 1 726 ? 1.194 -48.669 -34.267 1.00 77.06 726 MET A CA 1
ATOM 5804 C C . MET A 1 726 ? 0.351 -48.564 -32.995 1.00 77.06 726 MET A C 1
ATOM 5806 O O . MET A 1 726 ? 0.157 -49.554 -32.279 1.00 77.06 726 MET A O 1
ATOM 5810 N N . ASN A 1 727 ? -0.144 -47.359 -32.712 1.00 78.06 727 ASN A N 1
ATOM 5811 C CA . ASN A 1 727 ? -1.001 -47.092 -31.562 1.00 78.06 727 ASN A CA 1
ATOM 5812 C C . ASN A 1 727 ? -2.445 -46.884 -32.031 1.00 78.06 727 ASN A C 1
ATOM 5814 O O . ASN A 1 727 ? -2.732 -46.007 -32.844 1.00 78.06 727 ASN A O 1
ATOM 5818 N N . THR A 1 728 ? -3.364 -47.688 -31.493 1.00 77.81 728 THR A N 1
ATOM 5819 C CA . THR A 1 728 ? -4.778 -47.682 -31.881 1.00 77.81 728 THR A CA 1
ATOM 5820 C C . THR A 1 728 ? -5.659 -47.358 -30.682 1.00 77.81 728 THR A C 1
ATOM 5822 O O . THR A 1 728 ? -5.632 -48.031 -29.652 1.00 77.81 728 THR A O 1
ATOM 5825 N N . LEU A 1 729 ? -6.498 -46.338 -30.828 1.00 78.31 729 LEU A N 1
ATOM 5826 C CA . LEU A 1 729 ? -7.600 -46.053 -29.922 1.00 78.31 729 LEU A CA 1
ATOM 5827 C C . LEU A 1 729 ? -8.870 -46.697 -30.481 1.00 78.31 729 LEU A C 1
ATOM 5829 O O . LEU A 1 729 ? -9.529 -46.115 -31.343 1.00 78.31 729 LEU A O 1
ATOM 5833 N N . ARG A 1 730 ? -9.221 -47.882 -29.970 1.00 81.25 730 ARG A N 1
ATOM 5834 C CA . ARG A 1 730 ? -10.510 -48.538 -30.228 1.00 81.25 730 ARG A CA 1
ATOM 5835 C C . ARG A 1 730 ? -11.536 -48.112 -29.175 1.00 81.25 730 ARG A C 1
ATOM 5837 O O . ARG A 1 730 ? -11.284 -48.217 -27.977 1.00 81.25 730 ARG A O 1
ATOM 5844 N N . TYR A 1 731 ? -12.706 -47.671 -29.626 1.00 77.75 731 TYR A N 1
ATOM 5845 C CA . TYR A 1 731 ? -13.894 -47.453 -28.803 1.00 77.75 731 TYR A CA 1
ATOM 5846 C C . TYR A 1 731 ? -14.963 -48.469 -29.203 1.00 77.75 731 TYR A C 1
ATOM 5848 O O . TYR A 1 731 ? -15.440 -48.443 -30.340 1.00 77.75 731 TYR A O 1
ATOM 5856 N N . THR A 1 732 ? -15.362 -49.344 -28.276 1.00 75.06 732 THR A N 1
ATOM 5857 C CA . THR A 1 732 ? -16.490 -50.262 -28.483 1.00 75.06 732 THR A CA 1
ATOM 5858 C C . THR A 1 732 ? -17.678 -49.825 -27.630 1.00 75.06 732 THR A C 1
ATOM 5860 O O . THR A 1 732 ? -17.565 -49.648 -26.419 1.00 75.06 732 THR A O 1
ATOM 5863 N N . GLY A 1 733 ? -18.845 -49.598 -28.242 1.00 71.81 733 GLY A N 1
ATOM 5864 C CA . GLY A 1 733 ? -19.983 -49.104 -27.466 1.00 71.81 733 GLY A CA 1
ATOM 5865 C C . GLY A 1 733 ? -21.264 -48.824 -28.240 1.00 71.81 733 GLY A C 1
ATOM 5866 O O . GLY A 1 733 ? -21.410 -49.133 -29.420 1.00 71.81 733 GLY A O 1
ATOM 5867 N N . SER A 1 734 ? -22.215 -48.207 -27.535 1.00 66.56 734 SER A N 1
ATOM 5868 C CA . SER A 1 734 ? -23.448 -47.637 -28.098 1.00 66.56 734 SER A CA 1
ATOM 5869 C C . SER A 1 734 ? -23.454 -46.113 -27.875 1.00 66.56 734 SER A C 1
ATOM 5871 O O . SER A 1 734 ? -24.191 -45.619 -27.014 1.00 66.56 734 SER A O 1
ATOM 5873 N N . PRO A 1 735 ? -22.591 -45.354 -28.579 1.00 60.91 735 PRO A N 1
ATOM 5874 C CA . PRO A 1 735 ? -22.390 -43.933 -28.321 1.00 60.91 735 PRO A CA 1
ATOM 5875 C C . PRO A 1 735 ? -23.599 -43.115 -28.784 1.00 60.91 735 PRO A C 1
ATOM 5877 O O . PRO A 1 735 ? -23.971 -43.150 -29.954 1.00 60.91 735 PRO A O 1
ATOM 5880 N N . GLN A 1 736 ? -24.193 -42.304 -27.902 1.00 62.53 736 GLN A N 1
ATOM 5881 C CA . GLN A 1 736 ? -25.185 -41.319 -28.361 1.00 62.53 736 GLN A CA 1
ATOM 5882 C C . GLN A 1 736 ? -24.527 -40.056 -28.936 1.00 62.53 736 GLN A C 1
ATOM 5884 O O . GLN A 1 736 ? -25.055 -39.512 -29.906 1.00 62.53 736 GLN A O 1
ATOM 5889 N N . ARG A 1 737 ? -23.393 -39.607 -28.364 1.00 73.94 737 ARG A N 1
ATOM 5890 C CA . ARG A 1 737 ? -22.450 -38.595 -28.898 1.00 73.94 737 ARG A CA 1
ATOM 5891 C C . ARG A 1 737 ? -21.087 -38.783 -28.227 1.00 73.94 737 ARG A C 1
ATOM 5893 O O . ARG A 1 737 ? -21.012 -38.622 -27.010 1.00 73.94 737 ARG A O 1
ATOM 5900 N N . VAL A 1 738 ? -20.047 -39.090 -28.998 1.00 79.88 738 VAL A N 1
ATOM 5901 C CA . VAL A 1 738 ? -18.670 -39.254 -28.502 1.00 79.88 738 VAL A CA 1
ATOM 5902 C C . VAL A 1 738 ? -17.711 -38.549 -29.451 1.00 79.88 738 VAL A C 1
ATOM 5904 O O . VAL A 1 738 ? -17.867 -38.638 -30.671 1.00 79.88 738 VAL A O 1
ATOM 5907 N N . LEU A 1 739 ? -16.734 -37.852 -28.875 1.00 85.00 739 LEU A N 1
ATOM 5908 C CA . LEU A 1 739 ? -15.597 -37.289 -29.590 1.00 85.00 739 LEU A CA 1
ATOM 5909 C C . LEU A 1 739 ? -14.339 -38.061 -29.187 1.00 85.00 739 LEU A C 1
ATOM 5911 O O . LEU A 1 739 ? -13.981 -38.086 -28.012 1.00 85.00 739 LEU A O 1
ATOM 5915 N N . MET A 1 740 ? -13.672 -38.663 -30.162 1.00 85.81 740 MET A N 1
ATOM 5916 C CA . MET A 1 740 ? -12.373 -39.315 -30.014 1.00 85.81 740 MET A CA 1
ATOM 5917 C C . MET A 1 740 ? -11.298 -38.427 -30.640 1.00 85.81 740 MET A C 1
ATOM 5919 O O . MET A 1 740 ? -11.554 -37.772 -31.652 1.00 85.81 740 MET A O 1
ATOM 5923 N N . GLY A 1 741 ? -10.098 -38.414 -30.068 1.00 88.06 741 GLY A N 1
ATOM 5924 C CA . GLY A 1 741 ? -8.980 -37.648 -30.604 1.00 88.06 741 GLY A CA 1
ATOM 5925 C C . GLY A 1 741 ? -7.616 -38.242 -30.291 1.00 88.06 741 GLY A C 1
ATOM 5926 O O . GLY A 1 741 ? -7.433 -38.925 -29.283 1.00 88.06 741 GLY A O 1
ATOM 5927 N N . CYS A 1 742 ? -6.654 -37.936 -31.153 1.00 87.25 742 CYS A N 1
ATOM 5928 C CA . CYS A 1 742 ? -5.230 -38.106 -30.913 1.00 87.25 742 CYS A CA 1
ATOM 5929 C C . CYS A 1 742 ? -4.518 -36.752 -31.056 1.00 87.25 742 CYS A C 1
ATOM 5931 O O . CYS A 1 742 ? -4.858 -35.948 -31.927 1.00 87.25 742 CYS A O 1
ATOM 5933 N N . MET A 1 743 ? -3.535 -36.502 -30.193 1.00 88.12 743 MET A N 1
ATOM 5934 C CA . MET A 1 743 ? -2.721 -35.287 -30.176 1.00 88.12 743 MET A CA 1
ATOM 5935 C C . MET A 1 743 ? -1.247 -35.672 -30.032 1.00 88.12 743 MET A C 1
ATOM 5937 O O . MET A 1 743 ? -0.898 -36.394 -29.096 1.00 88.12 743 MET A O 1
ATOM 5941 N N . LEU A 1 744 ? -0.391 -35.200 -30.940 1.00 83.75 744 LEU A N 1
ATOM 5942 C CA . LEU A 1 744 ? 1.051 -35.467 -30.907 1.00 83.75 744 LEU A CA 1
ATOM 5943 C C . LEU A 1 744 ? 1.793 -34.281 -30.275 1.00 83.75 744 LEU A C 1
ATOM 5945 O O . LEU A 1 744 ? 1.745 -33.163 -30.787 1.00 83.75 744 LEU A O 1
ATOM 5949 N N . LEU A 1 745 ? 2.484 -34.530 -29.162 1.00 82.81 745 LEU A N 1
ATOM 5950 C CA . LEU A 1 745 ? 3.291 -33.546 -28.435 1.00 82.81 745 LEU A CA 1
ATOM 5951 C C . LEU A 1 745 ? 4.780 -33.911 -28.562 1.00 82.81 745 LEU A C 1
ATOM 5953 O O . LEU A 1 745 ? 5.123 -35.077 -28.376 1.00 82.81 745 LEU A O 1
ATOM 5957 N N . SER A 1 746 ? 5.670 -32.948 -28.814 1.00 79.81 746 SER A N 1
ATOM 5958 C CA . SER A 1 746 ? 7.120 -33.169 -28.976 1.00 79.81 746 SER A CA 1
ATOM 5959 C C . SER A 1 746 ? 7.946 -32.132 -28.208 1.00 79.81 746 SER A C 1
ATOM 5961 O O . SER A 1 746 ? 7.545 -30.978 -28.090 1.00 79.81 746 SER A O 1
ATOM 5963 N N . ARG A 1 747 ? 9.102 -32.536 -27.666 1.00 77.12 747 ARG A N 1
ATOM 5964 C CA . ARG A 1 747 ? 9.961 -31.678 -26.828 1.00 77.12 747 ARG A CA 1
ATOM 5965 C C . ARG A 1 747 ? 11.443 -31.885 -27.153 1.00 77.12 747 ARG A C 1
ATOM 5967 O O . ARG A 1 747 ? 11.922 -33.019 -27.154 1.00 77.12 747 ARG A O 1
ATOM 5974 N N . MET A 1 748 ? 12.175 -30.802 -27.429 1.00 71.69 748 MET A N 1
ATOM 5975 C CA . MET A 1 748 ? 13.534 -30.866 -27.994 1.00 71.69 748 MET A CA 1
ATOM 5976 C C . MET A 1 748 ? 14.597 -31.468 -27.069 1.00 71.69 748 MET A C 1
ATOM 5978 O O . MET A 1 748 ? 15.517 -32.125 -27.558 1.00 71.69 748 MET A O 1
ATOM 5982 N N . ASP A 1 749 ? 14.478 -31.264 -25.758 1.00 73.50 749 ASP A N 1
ATOM 5983 C CA . ASP A 1 749 ? 15.464 -31.700 -24.757 1.00 73.50 749 ASP A CA 1
ATOM 5984 C C . ASP A 1 749 ? 15.459 -33.215 -24.459 1.00 73.50 749 ASP A C 1
ATOM 5986 O O . ASP A 1 749 ? 16.311 -33.704 -23.715 1.00 73.50 749 ASP A O 1
ATOM 5990 N N . GLY A 1 750 ? 14.519 -33.973 -25.038 1.00 74.00 750 GLY A N 1
ATOM 5991 C CA . GLY A 1 750 ? 14.388 -35.418 -24.827 1.00 74.00 750 GLY A CA 1
ATOM 5992 C C . GLY A 1 750 ? 13.767 -35.818 -23.481 1.00 74.00 750 GLY A C 1
ATOM 5993 O O . GLY A 1 750 ? 13.650 -37.013 -23.196 1.00 74.00 750 GLY A O 1
ATOM 5994 N N . LEU A 1 751 ? 13.347 -34.862 -22.644 1.00 77.44 751 LEU A N 1
ATOM 5995 C CA . LEU A 1 751 ? 12.757 -35.132 -21.331 1.00 77.44 751 LEU A CA 1
ATOM 5996 C C . LEU A 1 751 ? 11.283 -35.567 -21.428 1.00 77.44 751 LEU A C 1
ATOM 5998 O O . LEU A 1 751 ? 10.585 -35.219 -22.384 1.00 77.44 751 LEU A O 1
ATOM 6002 N N . PRO A 1 752 ? 10.758 -36.296 -20.423 1.00 77.19 752 PRO A N 1
ATOM 6003 C CA . PRO A 1 752 ? 9.352 -36.681 -20.387 1.00 77.19 752 PRO A CA 1
ATOM 6004 C C . PRO A 1 752 ? 8.393 -35.489 -20.335 1.00 77.19 752 PRO A C 1
ATOM 6006 O O . PRO A 1 752 ? 8.662 -34.459 -19.704 1.00 77.19 752 PRO A O 1
ATOM 6009 N N . ILE A 1 753 ? 7.226 -35.659 -20.962 1.00 80.19 753 ILE A N 1
ATOM 6010 C CA . ILE A 1 753 ? 6.138 -34.680 -20.913 1.00 80.19 753 ILE A CA 1
ATOM 6011 C C . ILE A 1 753 ? 5.286 -34.989 -19.682 1.00 80.19 753 ILE A C 1
ATOM 6013 O O . ILE A 1 753 ? 4.653 -36.039 -19.583 1.00 80.19 753 ILE A O 1
ATOM 6017 N N . LEU A 1 754 ? 5.293 -34.073 -18.713 1.00 83.00 754 LEU A N 1
ATOM 6018 C CA . LEU A 1 754 ? 4.650 -34.285 -17.417 1.00 83.00 754 LEU A CA 1
ATOM 6019 C C . LEU A 1 754 ? 3.129 -34.452 -17.550 1.00 83.00 754 LEU A C 1
ATOM 6021 O O . LEU A 1 754 ? 2.451 -33.655 -18.199 1.00 83.00 754 LEU A O 1
ATOM 6025 N N . GLU A 1 755 ? 2.582 -35.443 -16.842 1.00 82.50 755 GLU A N 1
ATOM 6026 C CA . GLU A 1 755 ? 1.147 -35.758 -16.809 1.00 82.50 755 GLU A CA 1
ATOM 6027 C C . GLU A 1 755 ? 0.271 -34.546 -16.430 1.00 82.50 755 GLU A C 1
ATOM 6029 O O . GLU A 1 755 ? -0.845 -34.392 -16.925 1.00 82.50 755 GLU A O 1
ATOM 6034 N N . SER A 1 756 ? 0.786 -33.645 -15.587 1.00 77.75 756 SER A N 1
ATOM 6035 C CA . SER A 1 756 ? 0.119 -32.395 -15.211 1.00 77.75 756 SER A CA 1
ATOM 6036 C C . SER A 1 756 ? -0.135 -31.468 -16.404 1.00 77.75 756 SER A C 1
ATOM 6038 O O . SER A 1 756 ? -1.203 -30.860 -16.470 1.00 77.75 756 SER A O 1
ATOM 6040 N N . ARG A 1 757 ? 0.794 -31.399 -17.368 1.00 80.38 757 ARG A N 1
ATOM 6041 C CA . ARG A 1 757 ? 0.657 -30.572 -18.579 1.00 80.38 757 ARG A CA 1
ATOM 6042 C C . ARG A 1 757 ? -0.339 -31.192 -19.560 1.00 80.38 757 ARG A C 1
ATOM 6044 O O . ARG A 1 757 ? -1.196 -30.482 -20.066 1.00 80.38 757 ARG A O 1
ATOM 6051 N N . ILE A 1 758 ? -0.343 -32.522 -19.701 1.00 81.75 758 ILE A N 1
ATOM 6052 C CA . ILE A 1 758 ? -1.374 -33.259 -20.461 1.00 81.75 758 ILE A CA 1
ATOM 6053 C C . ILE A 1 758 ? -2.774 -33.014 -19.866 1.00 81.75 758 ILE A C 1
ATOM 6055 O O . ILE A 1 758 ? -3.702 -32.645 -20.585 1.00 81.75 758 ILE A O 1
ATOM 6059 N N . LYS A 1 759 ? -2.926 -33.144 -18.539 1.00 83.38 759 LYS A N 1
ATOM 6060 C CA . LYS A 1 759 ? -4.185 -32.844 -17.830 1.00 83.38 759 LYS A CA 1
ATOM 6061 C C . LYS A 1 759 ? -4.641 -31.396 -18.028 1.00 83.38 759 LYS A C 1
ATOM 6063 O O . LYS A 1 759 ? -5.844 -31.166 -18.106 1.00 83.38 759 LYS A O 1
ATOM 6068 N N . TYR A 1 760 ? -3.712 -30.441 -18.091 1.00 79.44 760 TYR A N 1
ATOM 6069 C CA . TYR A 1 760 ? -4.018 -29.030 -18.327 1.00 79.44 760 TYR A CA 1
ATOM 6070 C C . TYR A 1 760 ? -4.489 -28.780 -19.768 1.00 79.44 760 TYR A C 1
ATOM 6072 O O . TYR A 1 760 ? -5.574 -28.237 -19.950 1.00 79.44 760 TYR A O 1
ATOM 6080 N N . SER A 1 761 ? -3.772 -29.271 -20.785 1.00 80.62 761 SER A N 1
ATOM 6081 C CA . SER A 1 761 ? -4.188 -29.136 -22.192 1.00 80.62 761 SER A CA 1
ATOM 6082 C C . SER A 1 761 ? -5.584 -29.720 -22.441 1.00 80.62 761 SER A C 1
ATOM 6084 O O . SER A 1 761 ? -6.415 -29.102 -23.104 1.00 80.62 761 SER A O 1
ATOM 6086 N N . LEU A 1 762 ? -5.891 -30.874 -21.837 1.00 83.81 762 LEU A N 1
ATOM 6087 C CA . LEU A 1 762 ? -7.223 -31.482 -21.912 1.00 83.81 762 LEU A CA 1
ATOM 6088 C C . LEU A 1 762 ? -8.306 -30.667 -21.180 1.00 83.81 762 LEU A C 1
ATOM 6090 O O . LEU A 1 762 ? -9.459 -30.707 -21.598 1.00 83.81 762 LEU A O 1
ATOM 6094 N N . ARG A 1 763 ? -7.974 -29.912 -20.121 1.00 82.81 763 ARG A N 1
ATOM 6095 C CA . ARG A 1 763 ? -8.916 -28.969 -19.483 1.00 82.81 763 ARG A CA 1
ATOM 6096 C C . ARG A 1 763 ? -9.271 -27.822 -20.418 1.00 82.81 763 ARG A C 1
ATOM 6098 O O . ARG A 1 763 ? -10.455 -27.567 -20.604 1.00 82.81 763 ARG A O 1
ATOM 6105 N N . SER A 1 764 ? -8.285 -27.203 -21.064 1.00 79.06 764 SER A N 1
ATOM 6106 C CA . SER A 1 764 ? -8.522 -26.111 -22.019 1.00 79.06 764 SER A CA 1
ATOM 6107 C C . SER A 1 764 ? -9.418 -26.551 -23.186 1.00 79.06 764 SER A C 1
ATOM 6109 O O . SER A 1 764 ? -10.371 -25.854 -23.526 1.00 79.06 764 SER A O 1
ATOM 6111 N N . ILE A 1 765 ? -9.203 -27.763 -23.716 1.00 80.75 765 ILE A N 1
ATOM 6112 C CA . ILE A 1 765 ? -10.072 -28.373 -24.743 1.00 80.75 765 ILE A CA 1
ATOM 6113 C C . ILE A 1 765 ? -11.508 -28.592 -24.226 1.00 80.75 765 ILE A C 1
ATOM 6115 O O . ILE A 1 765 ? -12.467 -28.414 -24.977 1.00 80.75 765 ILE A O 1
ATOM 6119 N N . LEU A 1 766 ? -11.688 -28.955 -22.950 1.00 82.75 766 LEU A N 1
ATOM 6120 C CA . LEU A 1 766 ? -13.018 -29.116 -22.352 1.00 82.75 766 LEU A CA 1
ATOM 6121 C C . LEU A 1 766 ? -13.722 -27.773 -22.085 1.00 82.75 766 LEU A C 1
ATOM 6123 O O . LEU A 1 766 ? -14.938 -27.717 -22.246 1.00 82.75 766 LEU A O 1
ATOM 6127 N N . SER A 1 767 ? -12.994 -26.706 -21.731 1.00 79.56 767 SER A N 1
ATOM 6128 C CA . SER A 1 767 ? -13.546 -25.340 -21.644 1.00 79.56 767 SER A CA 1
ATOM 6129 C C . SER A 1 767 ? -14.075 -24.867 -23.001 1.00 79.56 767 SER A C 1
ATOM 6131 O O . SER A 1 767 ? -15.174 -24.330 -23.100 1.00 79.56 767 SER A O 1
ATOM 6133 N N . ALA A 1 768 ? -13.316 -25.127 -24.072 1.00 76.06 768 ALA A N 1
ATOM 6134 C CA . ALA A 1 768 ? -13.668 -24.766 -25.446 1.00 76.06 768 ALA A CA 1
ATOM 6135 C C . ALA A 1 768 ? -14.932 -25.476 -25.985 1.00 76.06 768 ALA A C 1
ATOM 6137 O O . ALA A 1 768 ? -15.481 -25.070 -27.010 1.00 76.06 768 ALA A O 1
ATOM 6138 N N . LEU A 1 769 ? -15.411 -26.531 -25.311 1.00 72.81 769 LEU A N 1
ATOM 6139 C CA . LEU A 1 769 ? -16.648 -27.247 -25.648 1.00 72.81 769 LEU A CA 1
ATOM 6140 C C . LEU A 1 769 ? -17.912 -26.638 -25.018 1.00 72.81 769 LEU A C 1
ATOM 6142 O O . LEU A 1 769 ? -19.021 -27.109 -25.294 1.00 72.81 769 LEU A O 1
ATOM 6146 N N . GLU A 1 770 ? -17.785 -25.617 -24.170 1.00 73.44 770 GLU A N 1
ATOM 6147 C CA . GLU A 1 770 ? -18.936 -24.972 -23.545 1.00 73.44 770 GLU A CA 1
ATOM 6148 C C . GLU A 1 770 ? -19.682 -24.065 -24.537 1.00 73.44 770 GLU A C 1
ATOM 6150 O O . GLU A 1 770 ? -19.090 -23.157 -25.122 1.00 73.44 770 GLU A O 1
ATOM 6155 N N . PRO A 1 771 ? -21.002 -24.255 -24.737 1.00 57.53 771 PRO A N 1
ATOM 6156 C CA . PRO A 1 771 ? -21.779 -23.308 -25.519 1.00 57.53 771 PRO A CA 1
ATOM 6157 C C . PRO A 1 771 ? -21.862 -21.969 -24.765 1.00 57.53 771 PRO A C 1
ATOM 6159 O O . PRO A 1 771 ? -22.157 -21.977 -23.563 1.00 57.53 771 PRO A O 1
ATOM 6162 N N . PRO A 1 772 ? -21.684 -20.816 -25.439 1.00 48.28 772 PRO A N 1
ATOM 6163 C CA . PRO A 1 772 ? -21.895 -19.517 -24.809 1.00 48.28 772 PRO A CA 1
ATOM 6164 C C . PRO A 1 772 ? -23.322 -19.440 -24.252 1.00 48.28 772 PRO A C 1
ATOM 6166 O O . PRO A 1 772 ? -24.282 -19.854 -24.908 1.00 48.28 772 PRO A O 1
ATOM 6169 N N . LYS A 1 773 ? -23.462 -18.940 -23.017 1.00 38.44 773 LYS A N 1
ATOM 6170 C CA . LYS A 1 773 ? -24.743 -18.883 -22.296 1.00 38.44 773 LYS A CA 1
ATOM 6171 C C . LYS A 1 773 ? -25.705 -17.915 -22.990 1.00 38.44 773 LYS A C 1
ATOM 6173 O O . LYS A 1 773 ? -25.693 -16.719 -22.721 1.00 38.44 773 LYS A O 1
ATOM 6178 N N . THR A 1 774 ? -26.560 -18.435 -23.863 1.00 33.16 774 THR A N 1
ATOM 6179 C CA . THR A 1 774 ? -27.574 -17.647 -24.567 1.00 33.16 774 THR A CA 1
ATOM 6180 C C . THR A 1 774 ? -28.849 -17.496 -23.740 1.00 33.16 774 THR A C 1
ATOM 6182 O O . THR A 1 774 ? -29.508 -18.470 -23.370 1.00 33.16 774 THR A O 1
ATOM 6185 N N . THR A 1 775 ? -29.239 -16.250 -23.481 1.00 31.88 775 THR A N 1
ATOM 6186 C CA . THR A 1 775 ? -30.595 -15.894 -23.053 1.00 31.88 775 THR A CA 1
ATOM 6187 C C . THR A 1 775 ? -31.496 -15.763 -24.287 1.00 31.88 775 THR A C 1
ATOM 6189 O O . THR A 1 775 ? -31.136 -15.139 -25.281 1.00 31.88 775 THR A O 1
ATOM 6192 N N . ASN A 1 776 ? -32.670 -16.402 -24.254 1.00 32.38 776 ASN A N 1
ATOM 6193 C CA . ASN A 1 776 ? -33.638 -16.372 -25.359 1.00 32.38 776 ASN A CA 1
ATOM 6194 C C . ASN A 1 776 ? -34.231 -14.971 -25.569 1.00 32.38 776 ASN A C 1
ATOM 6196 O O . ASN A 1 776 ? -34.669 -14.377 -24.587 1.00 32.38 776 ASN A O 1
ATOM 6200 N N . ILE A 1 777 ? -34.393 -14.547 -26.832 1.00 28.72 777 ILE A N 1
ATOM 6201 C CA . ILE A 1 777 ? -35.581 -13.840 -27.370 1.00 28.72 777 ILE A CA 1
ATOM 6202 C C . ILE A 1 777 ? -35.563 -13.860 -28.922 1.00 28.72 777 ILE A C 1
ATOM 6204 O O . ILE A 1 777 ? -34.566 -14.225 -29.541 1.00 28.72 777 ILE A O 1
ATOM 6208 N N . ASP A 1 778 ? -36.733 -13.615 -29.521 1.00 28.06 778 ASP A N 1
ATOM 6209 C CA . ASP A 1 778 ? -37.196 -14.079 -30.844 1.00 28.06 778 ASP A CA 1
ATOM 6210 C C . ASP A 1 778 ? -36.702 -13.261 -32.073 1.00 28.06 778 ASP A C 1
ATOM 6212 O O . ASP A 1 778 ? -36.327 -12.094 -31.963 1.00 28.06 778 ASP A O 1
ATOM 6216 N N . ARG A 1 779 ? -36.735 -13.865 -33.275 1.00 31.52 779 ARG A N 1
ATOM 6217 C CA . ARG A 1 779 ? -36.279 -13.287 -34.564 1.00 31.52 779 ARG A CA 1
ATOM 6218 C C . ARG A 1 779 ? -37.443 -12.761 -35.424 1.00 31.52 779 ARG A C 1
ATOM 6220 O O . ARG A 1 779 ? -38.383 -13.516 -35.681 1.00 31.52 779 ARG A O 1
ATOM 6227 N N . ARG A 1 780 ? -37.322 -11.554 -36.021 1.00 26.45 780 ARG A N 1
ATOM 6228 C CA . ARG A 1 780 ? -38.029 -11.174 -37.280 1.00 26.45 780 ARG A CA 1
ATOM 6229 C C . ARG A 1 780 ? -37.552 -9.857 -37.962 1.00 26.45 780 ARG A C 1
ATOM 6231 O O . ARG A 1 780 ? -37.786 -8.782 -37.438 1.00 26.45 780 ARG A O 1
ATOM 6238 N N . ASN A 1 781 ? -37.012 -10.000 -39.184 1.00 27.33 781 ASN A N 1
ATOM 6239 C CA . ASN A 1 781 ? -37.054 -9.121 -40.387 1.00 27.33 781 ASN A CA 1
ATOM 6240 C C . ASN A 1 781 ? -36.531 -7.644 -40.373 1.00 27.33 781 ASN A C 1
ATOM 6242 O O . ASN A 1 781 ? -37.144 -6.788 -39.755 1.00 27.33 781 ASN A O 1
ATOM 6246 N N . VAL A 1 782 ? -35.458 -7.326 -41.148 1.00 28.14 782 VAL A N 1
ATOM 6247 C CA . VAL A 1 782 ? -35.450 -6.640 -42.500 1.00 28.14 782 VAL A CA 1
ATOM 6248 C C . VAL A 1 782 ? -35.245 -5.101 -42.414 1.00 28.14 782 VAL A C 1
ATOM 6250 O O . VAL A 1 782 ? -35.949 -4.473 -41.640 1.00 28.14 782 VAL A O 1
ATOM 6253 N N . VAL A 1 783 ? -34.382 -4.377 -43.169 1.00 24.86 783 VAL A N 1
ATOM 6254 C CA . VAL A 1 783 ? -33.340 -4.652 -44.212 1.00 24.86 783 VAL A CA 1
ATOM 6255 C C . VAL A 1 783 ? -32.371 -3.437 -44.340 1.00 24.86 783 VAL A C 1
ATOM 6257 O O . VAL A 1 783 ? -32.709 -2.357 -43.866 1.00 24.86 783 VAL A O 1
ATOM 6260 N N . ILE A 1 784 ? -31.214 -3.567 -45.022 1.00 24.95 784 ILE A N 1
ATOM 6261 C CA . ILE A 1 784 ? -30.266 -2.463 -45.343 1.00 24.95 784 ILE A CA 1
ATOM 6262 C C . ILE A 1 784 ? -29.992 -2.373 -46.865 1.00 24.95 784 ILE A C 1
ATOM 6264 O O . ILE A 1 784 ? -29.973 -3.393 -47.551 1.00 24.95 784 ILE A O 1
ATOM 6268 N N . SER A 1 785 ? -29.752 -1.163 -47.396 1.00 25.09 785 SER A N 1
ATOM 6269 C CA . SER A 1 785 ? -29.420 -0.883 -48.811 1.00 25.09 785 SER A CA 1
ATOM 6270 C C . SER A 1 785 ? -28.038 -0.230 -48.997 1.00 25.09 785 SER A C 1
ATOM 6272 O O . SER A 1 785 ? -27.707 0.695 -48.259 1.00 25.09 785 SER A O 1
ATOM 6274 N N . ALA A 1 786 ? -27.292 -0.622 -50.037 1.00 30.41 786 ALA A N 1
ATOM 6275 C CA . ALA A 1 786 ? -25.969 -0.087 -50.408 1.00 30.41 786 ALA A CA 1
ATOM 6276 C C . ALA A 1 786 ? -25.906 0.373 -51.889 1.00 30.41 786 ALA A C 1
ATOM 6278 O O . ALA A 1 786 ? -26.780 -0.007 -52.673 1.00 30.41 786 ALA A O 1
ATOM 6279 N N . PRO A 1 787 ? -24.871 1.142 -52.301 1.00 29.16 787 PRO A N 1
ATOM 6280 C CA . PRO A 1 787 ? -24.449 1.185 -53.711 1.00 29.16 787 PRO A CA 1
ATOM 6281 C C . PRO A 1 787 ? -22.921 1.075 -53.988 1.00 29.16 787 PRO A C 1
ATOM 6283 O O . PRO A 1 787 ? -22.079 1.363 -53.145 1.00 29.16 787 PRO A O 1
ATOM 6286 N N . ASN A 1 788 ? -22.611 0.660 -55.227 1.00 26.09 788 ASN A N 1
ATOM 6287 C CA . ASN A 1 788 ? -21.340 0.136 -55.783 1.00 26.09 788 ASN A CA 1
ATOM 6288 C C . ASN A 1 788 ? -20.285 1.154 -56.305 1.00 26.09 788 ASN A C 1
ATOM 6290 O O . ASN A 1 788 ? -20.613 2.319 -56.519 1.00 26.09 788 ASN A O 1
ATOM 6294 N N . SER A 1 789 ? -19.114 0.607 -56.728 1.00 26.05 789 SER A N 1
ATOM 6295 C CA . SER A 1 789 ? -18.305 0.869 -57.974 1.00 26.05 789 SER A CA 1
ATOM 6296 C C . SER A 1 789 ? -16.830 1.303 -57.754 1.00 26.05 789 SER A C 1
ATOM 6298 O O . SER A 1 789 ? -16.559 1.946 -56.750 1.00 26.05 789 SER A O 1
ATOM 6300 N N . SER A 1 790 ? -15.812 1.043 -58.611 1.00 26.31 790 SER A N 1
ATOM 6301 C CA . SER A 1 790 ? -15.545 0.061 -59.711 1.00 26.31 790 SER A CA 1
ATOM 6302 C C . SER A 1 790 ? -14.044 0.113 -60.162 1.00 26.31 790 SER A C 1
ATOM 6304 O O . SER A 1 790 ? -13.359 1.071 -59.820 1.00 26.31 790 SER A O 1
ATOM 6306 N N . LEU A 1 791 ? -13.534 -0.876 -60.930 1.00 37.53 791 LEU A N 1
ATOM 6307 C CA . LEU A 1 791 ? -12.100 -1.108 -61.293 1.00 37.53 791 LEU A CA 1
ATOM 6308 C C . LEU A 1 791 ? -11.432 -0.146 -62.319 1.00 37.53 791 LEU A C 1
ATOM 6310 O O . LEU A 1 791 ? -12.119 0.348 -63.211 1.00 37.53 791 LEU A O 1
ATOM 6314 N N . VAL A 1 792 ? -10.078 -0.068 -62.300 1.00 25.92 792 VAL A N 1
ATOM 6315 C CA . VAL A 1 792 ? -9.148 0.219 -63.442 1.00 25.92 792 VAL A CA 1
ATOM 6316 C C . VAL A 1 792 ? -7.800 -0.545 -63.257 1.00 25.92 792 VAL A C 1
ATOM 6318 O O . VAL A 1 792 ? -7.422 -0.827 -62.125 1.00 25.92 792 VAL A O 1
ATOM 6321 N N . GLU A 1 793 ? -7.080 -0.873 -64.346 1.00 42.41 793 GLU A N 1
ATOM 6322 C CA . GLU A 1 793 ? -5.867 -1.734 -64.445 1.00 42.41 793 GLU A CA 1
ATOM 6323 C C . GLU A 1 793 ? -4.776 -1.067 -65.345 1.00 42.41 793 GLU A C 1
ATOM 6325 O O . GLU A 1 793 ? -5.151 -0.387 -66.303 1.00 42.41 793 GLU A O 1
ATOM 6330 N N . VAL A 1 794 ? -3.452 -1.204 -65.080 1.00 31.41 794 VAL A N 1
ATOM 6331 C CA . VAL A 1 794 ? -2.360 -0.485 -65.820 1.00 31.41 794 VAL A CA 1
ATOM 6332 C C . VAL A 1 794 ? -1.050 -1.290 -66.013 1.00 31.41 794 VAL A C 1
ATOM 6334 O O . VAL A 1 794 ? -0.736 -2.188 -65.237 1.00 31.41 794 VAL A O 1
ATOM 6337 N N . LYS A 1 795 ? -0.291 -0.914 -67.064 1.00 39.22 795 LYS A N 1
ATOM 6338 C CA . LYS A 1 795 ? 1.005 -1.435 -67.555 1.00 39.22 795 LYS A CA 1
ATOM 6339 C C . LYS A 1 795 ? 1.920 -0.306 -68.085 1.00 39.22 795 LYS A C 1
ATOM 6341 O O . LYS A 1 795 ? 1.377 0.678 -68.578 1.00 39.22 795 LYS A O 1
ATOM 6346 N N . ASP A 1 796 ? 3.252 -0.429 -68.174 1.00 43.94 796 ASP A N 1
ATOM 6347 C CA . ASP A 1 796 ? 4.234 -1.284 -67.464 1.00 43.94 796 ASP A CA 1
ATOM 6348 C C . ASP A 1 796 ? 5.680 -0.759 -67.737 1.00 43.94 796 ASP A C 1
ATOM 6350 O O . ASP A 1 796 ? 5.907 -0.236 -68.826 1.00 43.94 796 ASP A O 1
ATOM 6354 N N . ASP A 1 797 ? 6.607 -0.943 -66.778 1.00 41.59 797 ASP A N 1
ATOM 6355 C CA . ASP A 1 797 ? 8.069 -0.642 -66.739 1.00 41.59 797 ASP A CA 1
ATOM 6356 C C . ASP A 1 797 ? 8.516 0.818 -67.055 1.00 41.59 797 ASP A C 1
ATOM 6358 O O . ASP A 1 797 ? 8.218 1.373 -68.114 1.00 41.59 797 ASP A O 1
ATOM 6362 N N . GLU A 1 798 ? 9.255 1.476 -66.142 1.00 47.03 798 GLU A N 1
ATOM 6363 C CA . GLU A 1 798 ? 9.578 2.919 -66.240 1.00 47.03 798 GLU A CA 1
ATOM 6364 C C . GLU A 1 798 ? 11.021 3.238 -66.678 1.00 47.03 798 GLU A C 1
ATOM 6366 O O . GLU A 1 798 ? 12.015 2.649 -66.243 1.00 47.03 798 GLU A O 1
ATOM 6371 N N . ALA A 1 799 ? 11.143 4.266 -67.523 1.00 46.41 799 ALA A N 1
ATOM 6372 C CA . ALA A 1 799 ? 12.423 4.809 -67.962 1.00 46.41 799 ALA A CA 1
ATOM 6373 C C . ALA A 1 799 ? 13.036 5.733 -66.893 1.00 46.41 799 ALA A C 1
ATOM 6375 O O . ALA A 1 799 ? 12.423 6.720 -66.489 1.00 46.41 799 ALA A O 1
ATOM 6376 N N . PHE A 1 800 ? 14.275 5.448 -66.486 1.00 42.66 800 PHE A N 1
ATOM 6377 C CA . PHE A 1 800 ? 14.997 6.190 -65.444 1.00 42.66 800 PHE A CA 1
ATOM 6378 C C . PHE A 1 800 ? 15.583 7.508 -65.981 1.00 42.66 800 PHE A C 1
ATOM 6380 O O . PHE A 1 800 ? 15.593 8.535 -65.305 1.00 42.66 800 PHE A O 1
ATOM 6387 N N . LEU A 1 801 ? 16.026 7.486 -67.240 1.00 54.94 801 LEU A N 1
ATOM 6388 C CA . LEU A 1 801 ? 16.367 8.631 -68.085 1.00 54.94 801 LEU A CA 1
ATOM 6389 C C . LEU A 1 801 ? 15.916 8.329 -69.529 1.00 54.94 801 LEU A C 1
ATOM 6391 O O . LEU A 1 801 ? 15.694 7.164 -69.858 1.00 54.94 801 LEU A O 1
ATOM 6395 N N . PRO A 1 802 ? 15.830 9.321 -70.443 1.00 50.16 802 PRO A N 1
ATOM 6396 C CA . PRO A 1 802 ? 15.330 9.104 -71.810 1.00 50.16 802 PRO A CA 1
ATOM 6397 C C . PRO A 1 802 ? 16.051 8.013 -72.622 1.00 50.16 802 PRO A C 1
ATOM 6399 O O . PRO A 1 802 ? 15.492 7.526 -73.601 1.00 50.16 802 PRO A O 1
ATOM 6402 N N . ASN A 1 803 ? 17.278 7.658 -72.221 1.00 57.19 803 ASN A N 1
ATOM 6403 C CA . ASN A 1 803 ? 18.141 6.672 -72.871 1.00 57.19 803 ASN A CA 1
ATOM 6404 C C . ASN A 1 803 ? 18.630 5.549 -71.915 1.00 57.19 803 ASN A C 1
ATOM 6406 O O . ASN A 1 803 ? 19.503 4.788 -72.316 1.00 57.19 803 ASN A O 1
ATOM 6410 N N . CYS A 1 804 ? 18.131 5.466 -70.672 1.00 55.28 804 CYS A N 1
ATOM 6411 C CA . CYS A 1 804 ? 18.455 4.390 -69.719 1.00 55.28 804 CYS A CA 1
ATOM 6412 C C . CYS A 1 804 ? 17.204 3.987 -68.925 1.00 55.28 804 CYS A C 1
ATOM 6414 O O . CYS A 1 804 ? 16.614 4.810 -68.223 1.00 55.28 804 CYS A O 1
ATOM 6416 N N . THR A 1 805 ? 16.823 2.716 -68.985 1.00 68.75 805 THR A N 1
ATOM 6417 C CA . THR A 1 805 ? 15.812 2.115 -68.097 1.00 68.75 805 THR A CA 1
ATOM 6418 C C . THR A 1 805 ? 16.411 1.751 -66.734 1.00 68.75 805 THR A C 1
ATOM 6420 O O . THR A 1 805 ? 17.628 1.588 -66.614 1.00 68.75 805 THR A O 1
ATOM 6423 N N . VAL A 1 806 ? 15.569 1.591 -65.701 1.00 54.53 806 VAL A N 1
ATOM 6424 C CA . VAL A 1 806 ? 16.008 1.106 -64.370 1.00 54.53 806 VAL A CA 1
ATOM 6425 C C . VAL A 1 806 ? 16.778 -0.209 -64.522 1.00 54.53 806 VAL A C 1
ATOM 6427 O O . VAL A 1 806 ? 17.910 -0.346 -64.062 1.00 54.53 806 VAL A O 1
ATOM 6430 N N . LYS A 1 807 ? 16.193 -1.131 -65.289 1.00 61.47 807 LYS A N 1
ATOM 6431 C CA . LYS A 1 807 ? 16.739 -2.441 -65.639 1.00 61.47 807 LYS A CA 1
ATOM 6432 C C . LYS A 1 807 ? 18.146 -2.384 -66.237 1.00 61.47 807 LYS A C 1
ATOM 6434 O O . LYS A 1 807 ? 19.009 -3.164 -65.840 1.00 61.47 807 LYS A O 1
ATOM 6439 N N . GLU A 1 808 ? 18.407 -1.466 -67.167 1.00 63.22 808 GLU A N 1
ATOM 6440 C CA . GLU A 1 808 ? 19.733 -1.310 -67.784 1.00 63.22 808 GLU A CA 1
ATOM 6441 C C . GLU A 1 808 ? 20.783 -0.775 -66.801 1.00 63.22 808 GLU A C 1
ATOM 6443 O O . GLU A 1 808 ? 21.939 -1.207 -66.858 1.00 63.22 808 GLU A O 1
ATOM 6448 N N . VAL A 1 809 ? 20.396 0.106 -65.870 1.00 61.72 809 VAL A N 1
ATOM 6449 C CA . VAL A 1 809 ? 21.281 0.593 -64.797 1.00 61.72 809 VAL A CA 1
ATOM 6450 C C . VAL A 1 809 ? 21.623 -0.544 -63.832 1.00 61.72 809 VAL A C 1
ATOM 6452 O O . VAL A 1 809 ? 22.805 -0.818 -63.612 1.00 61.72 809 VAL A O 1
ATOM 6455 N N . THR A 1 810 ? 20.619 -1.267 -63.326 1.00 58.91 810 THR A N 1
ATOM 6456 C CA . THR A 1 810 ? 20.800 -2.398 -62.399 1.00 58.91 810 THR A CA 1
ATOM 6457 C C . THR A 1 810 ? 21.657 -3.504 -63.022 1.00 58.91 810 THR A C 1
ATOM 6459 O O . THR A 1 810 ? 22.654 -3.928 -62.435 1.00 58.91 810 THR A O 1
ATOM 6462 N N . GLN A 1 811 ? 21.368 -3.903 -64.267 1.00 65.75 811 GLN A N 1
ATOM 6463 C CA . GLN A 1 811 ? 22.171 -4.892 -65.003 1.00 65.75 811 GLN A CA 1
ATOM 6464 C C . GLN A 1 811 ? 23.605 -4.430 -65.296 1.00 65.75 811 GLN A C 1
ATOM 6466 O O . GLN A 1 811 ? 24.475 -5.262 -65.563 1.00 65.75 811 GLN A O 1
ATOM 6471 N N . SER A 1 812 ? 23.870 -3.124 -65.299 1.00 69.25 812 SER A N 1
ATOM 6472 C CA . SER A 1 812 ? 25.213 -2.583 -65.522 1.00 69.25 812 SER A CA 1
ATOM 6473 C C . SER A 1 812 ? 26.015 -2.502 -64.223 1.00 69.25 812 SER A C 1
ATOM 6475 O O . SER A 1 812 ? 27.184 -2.883 -64.222 1.00 69.25 812 SER A O 1
ATOM 6477 N N . LEU A 1 813 ? 25.385 -2.140 -63.101 1.00 65.94 813 LEU A N 1
ATOM 6478 C CA . LEU A 1 813 ? 25.998 -2.228 -61.770 1.00 65.94 813 LEU A CA 1
ATOM 6479 C C . LEU A 1 813 ? 26.318 -3.680 -61.375 1.00 65.94 813 LEU A C 1
ATOM 6481 O O . LEU A 1 813 ? 27.420 -3.950 -60.899 1.00 65.94 813 LEU A O 1
ATOM 6485 N N . TRP A 1 814 ? 25.431 -4.632 -61.684 1.00 68.62 814 TRP A N 1
ATOM 6486 C CA . TRP A 1 814 ? 25.672 -6.067 -61.470 1.00 68.62 814 TRP A CA 1
ATOM 6487 C C . TRP A 1 814 ? 26.946 -6.572 -62.174 1.00 68.62 814 TRP A C 1
ATOM 6489 O O . TRP A 1 814 ? 27.700 -7.378 -61.631 1.00 68.62 814 TRP A O 1
ATOM 6499 N N . LYS A 1 815 ? 27.264 -6.056 -63.373 1.00 73.88 815 LYS A N 1
ATOM 6500 C CA . LYS A 1 815 ? 28.511 -6.406 -64.087 1.00 73.88 815 LYS A CA 1
ATOM 6501 C C . LYS A 1 815 ? 29.766 -5.914 -63.359 1.00 73.88 815 LYS A C 1
ATOM 6503 O O . LYS A 1 815 ? 30.806 -6.556 -63.481 1.00 73.88 815 LYS A O 1
ATOM 6508 N N . CYS A 1 816 ? 29.681 -4.816 -62.607 1.00 75.62 816 CYS A N 1
ATOM 6509 C CA . CYS A 1 816 ? 30.776 -4.356 -61.752 1.00 75.62 816 CYS A CA 1
ATOM 6510 C C . CYS A 1 816 ? 30.927 -5.234 -60.506 1.00 75.62 816 CYS A C 1
ATOM 6512 O O . CYS A 1 816 ? 32.046 -5.536 -60.104 1.00 75.62 816 CYS A O 1
ATOM 6514 N N . GLU A 1 817 ? 29.821 -5.702 -59.926 1.00 66.00 817 GLU A N 1
ATOM 6515 C CA . GLU A 1 817 ? 29.827 -6.575 -58.746 1.00 66.00 817 GLU A CA 1
ATOM 6516 C C . GLU A 1 817 ? 30.572 -7.902 -58.987 1.00 66.00 817 GLU A C 1
ATOM 6518 O O . GLU A 1 817 ? 31.279 -8.398 -58.110 1.00 66.00 817 GLU A O 1
ATOM 6523 N N . VAL A 1 818 ? 30.516 -8.439 -60.212 1.00 65.44 818 VAL A N 1
ATOM 6524 C CA . VAL A 1 818 ? 31.277 -9.637 -60.621 1.00 65.44 818 VAL A CA 1
ATOM 6525 C C . VAL A 1 818 ? 32.794 -9.474 -60.417 1.00 65.44 818 VAL A C 1
ATOM 6527 O O . VAL A 1 818 ? 33.479 -10.466 -60.177 1.00 65.44 818 VAL A O 1
ATOM 6530 N N . ILE A 1 819 ? 33.331 -8.247 -60.451 1.00 62.72 819 ILE A N 1
ATOM 6531 C CA . ILE A 1 819 ? 34.751 -7.959 -60.163 1.00 62.72 819 ILE A CA 1
ATOM 6532 C C . ILE A 1 819 ? 35.074 -8.204 -58.679 1.00 62.72 819 ILE A C 1
ATOM 6534 O O . ILE A 1 819 ? 36.187 -8.621 -58.352 1.00 62.72 819 ILE A O 1
ATOM 6538 N N . PHE A 1 820 ? 34.099 -7.968 -57.796 1.00 60.72 820 PHE A N 1
ATOM 6539 C CA . PHE A 1 820 ? 34.213 -8.120 -56.345 1.00 60.72 820 PHE A CA 1
ATOM 6540 C C . PHE A 1 820 ? 33.911 -9.555 -55.880 1.00 60.72 820 PHE A C 1
ATOM 6542 O O . PHE A 1 820 ? 34.543 -10.043 -54.949 1.00 60.72 820 PHE A O 1
ATOM 6549 N N . ARG A 1 821 ? 33.006 -10.269 -56.570 1.00 50.84 821 ARG A N 1
ATOM 6550 C CA . ARG A 1 821 ? 32.648 -11.671 -56.263 1.00 50.84 821 ARG A CA 1
ATOM 6551 C C . ARG A 1 821 ? 33.711 -12.717 -56.633 1.00 50.84 821 ARG A C 1
ATOM 6553 O O . ARG A 1 821 ? 33.530 -13.887 -56.302 1.00 50.84 821 ARG A O 1
ATOM 6560 N N . GLN A 1 822 ? 34.797 -12.370 -57.333 1.00 54.69 822 GLN A N 1
ATOM 6561 C CA . GLN A 1 822 ? 35.835 -13.365 -57.639 1.00 54.69 822 GLN A CA 1
ATOM 6562 C C . GLN A 1 822 ? 36.639 -13.717 -56.374 1.00 54.69 822 GLN A C 1
ATOM 6564 O O . GLN A 1 822 ? 37.267 -12.826 -55.801 1.00 54.69 822 GLN A O 1
ATOM 6569 N N . PRO A 1 823 ? 36.683 -14.999 -55.951 1.00 45.25 823 PRO A N 1
ATOM 6570 C CA . PRO A 1 823 ? 37.334 -15.402 -54.709 1.00 45.25 823 PRO A CA 1
ATOM 6571 C C . PRO A 1 823 ? 38.857 -15.367 -54.867 1.00 45.25 823 PRO A C 1
ATOM 6573 O O . PRO A 1 823 ? 39.502 -16.362 -55.203 1.00 45.25 823 PRO A O 1
ATOM 6576 N N . VAL A 1 824 ? 39.442 -14.198 -54.618 1.00 49.09 824 VAL A N 1
ATOM 6577 C CA . VAL A 1 824 ? 40.889 -13.998 -54.563 1.00 49.09 824 VAL A CA 1
ATOM 6578 C C . VAL A 1 824 ? 41.259 -13.651 -53.122 1.00 49.09 824 VAL A C 1
ATOM 6580 O O . VAL A 1 824 ? 40.804 -12.622 -52.624 1.00 49.09 824 VAL A O 1
ATOM 6583 N N . PRO A 1 825 ? 42.088 -14.455 -52.428 1.00 54.41 825 PRO A N 1
ATOM 6584 C CA . PRO A 1 825 ? 42.601 -14.053 -51.126 1.00 54.41 825 PRO A CA 1
ATOM 6585 C C . PRO A 1 825 ? 43.446 -12.789 -51.309 1.00 54.41 825 PRO A C 1
ATOM 6587 O O . PRO A 1 825 ? 44.488 -12.822 -51.969 1.00 54.41 825 PRO A O 1
ATOM 6590 N N . TYR A 1 826 ? 42.982 -11.666 -50.754 1.00 60.53 826 TYR A N 1
ATOM 6591 C CA . TYR A 1 826 ? 43.674 -10.385 -50.852 1.00 60.53 826 TYR A CA 1
ATOM 6592 C C . TYR A 1 826 ? 45.100 -10.534 -50.309 1.00 60.53 826 TYR A C 1
ATOM 6594 O O . TYR A 1 826 ? 45.300 -10.836 -49.135 1.00 60.53 826 TYR A O 1
ATOM 6602 N N . SER A 1 827 ? 46.109 -10.301 -51.151 1.00 61.16 827 SER A N 1
ATOM 6603 C CA . SER A 1 827 ? 47.526 -10.516 -50.806 1.00 61.16 827 SER A CA 1
ATOM 6604 C C . SER A 1 827 ? 48.104 -9.479 -49.826 1.00 61.16 827 SER A C 1
ATOM 6606 O O . SER A 1 827 ? 49.309 -9.443 -49.584 1.00 61.16 827 SER A O 1
ATOM 6608 N N . GLY A 1 828 ? 47.242 -8.628 -49.269 1.00 74.94 828 GLY A N 1
ATOM 6609 C CA . GLY A 1 828 ? 47.537 -7.574 -48.310 1.00 74.94 828 GLY A CA 1
ATOM 6610 C C . GLY A 1 828 ? 46.556 -6.400 -48.450 1.00 74.94 828 GLY A C 1
ATOM 6611 O O . GLY A 1 828 ? 45.787 -6.353 -49.419 1.00 74.94 828 GLY A O 1
ATOM 6612 N N . PRO A 1 829 ? 46.607 -5.407 -47.543 1.00 69.62 829 PRO A N 1
ATOM 6613 C CA . PRO A 1 829 ? 45.654 -4.294 -47.520 1.00 69.62 829 PRO A CA 1
ATOM 6614 C C . PRO A 1 829 ? 45.594 -3.506 -48.836 1.00 69.62 829 PRO A C 1
ATOM 6616 O O . PRO A 1 829 ? 44.520 -3.121 -49.284 1.00 69.62 829 PRO A O 1
ATOM 6619 N N . GLN A 1 830 ? 46.731 -3.343 -49.521 1.00 75.62 830 GLN A N 1
ATOM 6620 C CA . GLN A 1 830 ? 46.800 -2.680 -50.831 1.00 75.62 830 GLN A CA 1
ATOM 6621 C C . GLN A 1 830 ? 46.034 -3.436 -51.932 1.00 75.62 830 GLN A C 1
ATOM 6623 O O . GLN A 1 830 ? 45.457 -2.802 -52.813 1.00 75.62 830 GLN A O 1
ATOM 6628 N N . SER A 1 831 ? 45.972 -4.772 -51.873 1.00 76.25 831 SER A N 1
ATOM 6629 C CA . SER A 1 831 ? 45.178 -5.580 -52.810 1.00 76.25 831 SER A CA 1
ATOM 6630 C C . SER A 1 831 ? 43.675 -5.413 -52.567 1.00 76.25 831 SER A C 1
ATOM 6632 O O . SER A 1 831 ? 42.911 -5.392 -53.527 1.00 76.25 831 SER A O 1
ATOM 6634 N N . CYS A 1 832 ? 43.265 -5.273 -51.302 1.00 76.31 832 CYS A N 1
ATOM 6635 C CA . CYS A 1 832 ? 41.889 -4.971 -50.901 1.00 76.31 832 CYS A CA 1
ATOM 6636 C C . CYS A 1 832 ? 41.481 -3.562 -51.364 1.00 76.31 832 CYS A C 1
ATOM 6638 O O . CYS A 1 832 ? 40.523 -3.426 -52.125 1.00 76.31 832 CYS A O 1
ATOM 6640 N N . VAL A 1 833 ? 42.273 -2.529 -51.039 1.00 77.44 833 VAL A N 1
ATOM 6641 C CA . VAL A 1 833 ? 42.021 -1.145 -51.492 1.00 77.44 833 VAL A CA 1
ATOM 6642 C C . VAL A 1 833 ? 41.947 -1.065 -53.019 1.00 77.44 833 VAL A C 1
ATOM 6644 O O . VAL A 1 833 ? 41.036 -0.430 -53.550 1.00 77.44 833 VAL A O 1
ATOM 6647 N N . SER A 1 834 ? 42.848 -1.746 -53.741 1.00 80.62 834 SER A N 1
ATOM 6648 C CA . SER A 1 834 ? 42.845 -1.753 -55.211 1.00 80.62 834 SER A CA 1
ATOM 6649 C C . SER A 1 834 ? 41.569 -2.359 -55.799 1.00 80.62 834 SER A C 1
ATOM 6651 O O . SER A 1 834 ? 41.100 -1.866 -56.820 1.00 80.62 834 SER A O 1
ATOM 6653 N N . LYS A 1 835 ? 41.001 -3.401 -55.176 1.00 75.06 835 LYS A N 1
ATOM 6654 C CA . LYS A 1 835 ? 39.781 -4.071 -55.655 1.00 75.06 835 LYS A CA 1
ATOM 6655 C C . LYS A 1 835 ? 38.506 -3.302 -55.312 1.00 75.06 835 LYS A C 1
ATOM 6657 O O . LYS A 1 835 ? 37.630 -3.183 -56.163 1.00 75.06 835 LYS A O 1
ATOM 6662 N N . VAL A 1 836 ? 38.439 -2.706 -54.120 1.00 73.69 836 VAL A N 1
ATOM 6663 C CA . VAL A 1 836 ? 37.372 -1.760 -53.746 1.00 73.69 836 VAL A CA 1
ATOM 6664 C C . VAL A 1 836 ? 37.373 -0.553 -54.694 1.00 73.69 836 VAL A C 1
ATOM 6666 O O . VAL A 1 836 ? 36.323 -0.151 -55.188 1.00 73.69 836 VAL A O 1
ATOM 6669 N N . THR A 1 837 ? 38.558 -0.023 -55.017 1.00 79.44 837 THR A N 1
ATOM 6670 C CA . THR A 1 837 ? 38.724 1.063 -55.998 1.00 79.44 837 THR A CA 1
ATOM 6671 C C . THR A 1 837 ? 38.257 0.644 -57.396 1.00 79.44 837 THR A C 1
ATOM 6673 O O . THR A 1 837 ? 37.466 1.359 -57.998 1.00 79.44 837 THR A O 1
ATOM 6676 N N . GLU A 1 838 ? 38.658 -0.534 -57.887 1.00 81.88 838 GLU A N 1
ATOM 6677 C CA . GLU A 1 838 ? 38.246 -1.061 -59.200 1.00 81.88 838 GLU A CA 1
ATOM 6678 C C . GLU A 1 838 ? 36.717 -1.230 -59.318 1.00 81.88 838 GLU A C 1
ATOM 6680 O O . GLU A 1 838 ? 36.136 -0.896 -60.352 1.00 81.88 838 GLU A O 1
ATOM 6685 N N . PHE A 1 839 ? 36.050 -1.679 -58.248 1.00 80.56 839 PHE A N 1
ATOM 6686 C CA . PHE A 1 839 ? 34.587 -1.752 -58.186 1.00 80.56 839 PHE A CA 1
ATOM 6687 C C . PHE A 1 839 ? 33.931 -0.363 -58.237 1.00 80.56 839 PHE A C 1
ATOM 6689 O O . PHE A 1 839 ? 33.024 -0.147 -59.043 1.00 80.56 839 PHE A O 1
ATOM 6696 N N . ILE A 1 840 ? 34.397 0.588 -57.418 1.00 75.81 840 ILE A N 1
ATOM 6697 C CA . ILE A 1 840 ? 33.843 1.951 -57.373 1.00 75.81 840 ILE A CA 1
ATOM 6698 C C . ILE A 1 840 ? 34.063 2.673 -58.708 1.00 75.81 840 ILE A C 1
ATOM 6700 O O . ILE A 1 840 ? 33.134 3.295 -59.221 1.00 75.81 840 ILE A O 1
ATOM 6704 N N . ASP A 1 841 ? 35.247 2.553 -59.312 1.00 80.31 841 ASP A N 1
ATOM 6705 C CA . ASP A 1 841 ? 35.541 3.137 -60.623 1.00 80.31 841 ASP A CA 1
ATOM 6706 C C . ASP A 1 841 ? 34.665 2.520 -61.725 1.00 80.31 841 ASP A C 1
ATOM 6708 O O . ASP A 1 841 ? 34.145 3.251 -62.572 1.00 80.31 841 ASP A O 1
ATOM 6712 N N . CYS A 1 842 ? 34.412 1.205 -61.680 1.00 82.94 842 CYS A N 1
ATOM 6713 C CA . CYS A 1 842 ? 33.450 0.557 -62.572 1.00 82.94 842 CYS A CA 1
ATOM 6714 C C . CYS A 1 842 ? 32.031 1.114 -62.368 1.00 82.94 842 CYS A C 1
ATOM 6716 O O . CYS A 1 842 ? 31.385 1.498 -63.343 1.00 82.94 842 CYS A O 1
ATOM 6718 N N . ALA A 1 843 ? 31.554 1.224 -61.123 1.00 77.50 843 ALA A N 1
ATOM 6719 C CA . ALA A 1 843 ? 30.225 1.753 -60.820 1.00 77.50 843 ALA A CA 1
ATOM 6720 C C . ALA A 1 843 ? 30.065 3.213 -61.289 1.00 77.50 843 ALA A C 1
ATOM 6722 O O . ALA A 1 843 ? 29.080 3.539 -61.952 1.00 77.50 843 ALA A O 1
ATOM 6723 N N . ILE A 1 844 ? 31.064 4.072 -61.041 1.00 78.75 844 ILE A N 1
ATOM 6724 C CA . ILE A 1 844 ? 31.117 5.446 -61.569 1.00 78.75 844 ILE A CA 1
ATOM 6725 C C . ILE A 1 844 ? 31.068 5.435 -63.103 1.00 78.75 844 ILE A C 1
ATOM 6727 O O . ILE A 1 844 ? 30.335 6.231 -63.692 1.00 78.75 844 ILE A O 1
ATOM 6731 N N . GLN A 1 845 ? 31.819 4.545 -63.760 1.00 80.25 845 GLN A N 1
ATOM 6732 C CA . GLN A 1 845 ? 31.839 4.447 -65.218 1.00 80.25 845 GLN A CA 1
ATOM 6733 C C . GLN A 1 845 ? 30.470 4.043 -65.782 1.00 80.25 845 GLN A C 1
ATOM 6735 O O . GLN A 1 845 ? 30.002 4.694 -66.714 1.00 80.25 845 GLN A O 1
ATOM 6740 N N . GLN A 1 846 ? 29.810 3.022 -65.222 1.00 77.19 846 GLN A N 1
ATOM 6741 C CA . GLN A 1 846 ? 28.487 2.582 -65.683 1.00 77.19 846 GLN A CA 1
ATOM 6742 C C . GLN A 1 846 ? 27.429 3.670 -65.471 1.00 77.19 846 GLN A C 1
ATOM 6744 O O . GLN A 1 846 ? 26.719 4.015 -66.414 1.00 77.19 846 GLN A O 1
ATOM 6749 N N . LEU A 1 847 ? 27.379 4.283 -64.282 1.00 72.50 847 LEU A N 1
ATOM 6750 C CA . LEU A 1 847 ? 26.448 5.378 -63.986 1.00 72.50 847 LEU A CA 1
ATOM 6751 C C . LEU A 1 847 ? 26.678 6.584 -64.913 1.00 72.50 847 LEU A C 1
ATOM 6753 O O . LEU A 1 847 ? 25.721 7.165 -65.423 1.00 72.50 847 LEU A O 1
ATOM 6757 N N . GLY A 1 848 ? 27.940 6.907 -65.210 1.00 72.06 848 GLY A N 1
ATOM 6758 C CA . GLY A 1 848 ? 28.314 7.972 -66.141 1.00 72.06 848 GLY A CA 1
ATOM 6759 C C . GLY A 1 848 ? 27.887 7.726 -67.596 1.00 72.06 848 GLY A C 1
ATOM 6760 O O . GLY A 1 848 ? 27.677 8.691 -68.329 1.00 72.06 848 GLY A O 1
ATOM 6761 N N . THR A 1 849 ? 27.686 6.473 -68.037 1.00 69.00 849 THR A N 1
ATOM 6762 C CA . THR A 1 849 ? 27.151 6.210 -69.394 1.00 69.00 849 THR A CA 1
ATOM 6763 C C . THR A 1 849 ? 25.707 6.682 -69.566 1.00 69.00 849 THR A C 1
ATOM 6765 O O . THR A 1 849 ? 25.339 7.084 -70.668 1.00 69.00 849 THR A O 1
ATOM 6768 N N . CYS A 1 850 ? 24.921 6.739 -68.487 1.00 63.06 850 CYS A N 1
ATOM 6769 C CA . CYS A 1 850 ? 23.564 7.284 -68.522 1.00 63.06 850 CYS A CA 1
ATOM 6770 C C . CYS A 1 850 ? 23.518 8.825 -68.466 1.00 63.06 850 CYS A C 1
ATOM 6772 O O . CYS A 1 850 ? 22.482 9.403 -68.791 1.00 63.06 850 CYS A O 1
ATOM 6774 N N . GLU A 1 851 ? 24.614 9.514 -68.110 1.00 62.91 851 GLU A N 1
ATOM 6775 C CA . GLU A 1 851 ? 24.676 10.988 -68.139 1.00 62.91 851 GLU A CA 1
ATOM 6776 C C . GLU A 1 851 ? 24.900 11.552 -69.559 1.00 62.91 851 GLU A C 1
ATOM 6778 O O . GLU A 1 851 ? 24.518 12.689 -69.843 1.00 62.91 851 GLU A O 1
ATOM 6783 N N . VAL A 1 852 ? 25.507 10.783 -70.474 1.00 52.53 852 VAL A N 1
ATOM 6784 C CA . VAL A 1 852 ? 25.964 11.282 -71.788 1.00 52.53 852 VAL A CA 1
ATOM 6785 C C . VAL A 1 852 ? 24.979 10.927 -72.909 1.00 52.53 852 VAL A C 1
ATOM 6787 O O . VAL A 1 852 ? 25.213 10.036 -73.724 1.00 52.53 852 VAL A O 1
ATOM 6790 N N . GLY A 1 853 ? 23.868 11.666 -72.975 1.00 47.03 853 GLY A N 1
ATOM 6791 C CA . GLY A 1 853 ? 22.932 11.647 -74.107 1.00 47.03 853 GLY A CA 1
ATOM 6792 C C . GLY A 1 853 ? 22.959 12.947 -74.922 1.00 47.03 853 GLY A C 1
ATOM 6793 O O . GLY A 1 853 ? 22.969 14.034 -74.348 1.00 47.03 853 GLY A O 1
ATOM 6794 N N . ASP A 1 854 ? 22.876 12.851 -76.257 1.00 42.62 854 ASP A N 1
ATOM 6795 C CA . ASP A 1 854 ? 22.958 13.956 -77.249 1.00 42.62 854 ASP A CA 1
ATOM 6796 C C . ASP A 1 854 ? 21.837 15.035 -77.182 1.00 42.62 854 ASP A C 1
ATOM 6798 O O . ASP A 1 854 ? 21.558 15.745 -78.152 1.00 42.62 854 ASP A O 1
ATOM 6802 N N . LYS A 1 855 ? 21.154 15.188 -76.041 1.00 43.41 855 LYS A N 1
ATOM 6803 C CA . LYS A 1 855 ? 20.091 16.183 -75.802 1.00 43.41 855 LYS A CA 1
ATOM 6804 C C . LYS A 1 855 ? 20.267 16.950 -74.484 1.00 43.41 855 LYS A C 1
ATOM 6806 O O . LYS A 1 855 ? 19.288 17.265 -73.812 1.00 43.41 855 LYS A O 1
ATOM 6811 N N . ALA A 1 856 ? 21.504 17.316 -74.145 1.00 39.75 856 ALA A N 1
ATOM 6812 C CA . ALA A 1 856 ? 21.819 18.117 -72.955 1.00 39.75 856 ALA A CA 1
ATOM 6813 C C . ALA A 1 856 ? 21.069 19.475 -72.878 1.00 39.75 856 ALA A C 1
ATOM 6815 O O . ALA A 1 856 ? 20.764 19.960 -71.791 1.00 39.75 856 ALA A O 1
ATOM 6816 N N . ASN A 1 857 ? 20.690 20.065 -74.018 1.00 41.66 857 ASN A N 1
ATOM 6817 C CA . ASN A 1 857 ? 20.260 21.471 -74.117 1.00 41.66 857 ASN A CA 1
ATOM 6818 C C . ASN A 1 857 ? 18.832 21.805 -73.619 1.00 41.66 857 ASN A C 1
ATOM 6820 O O . ASN A 1 857 ? 18.371 22.924 -73.840 1.00 41.66 857 ASN A O 1
ATOM 6824 N N . ILE A 1 858 ? 18.109 20.879 -72.978 1.00 39.34 858 ILE A N 1
ATOM 6825 C CA . ILE A 1 858 ? 16.834 21.190 -72.288 1.00 39.34 858 ILE A CA 1
ATOM 6826 C C . ILE A 1 858 ? 17.018 21.245 -70.760 1.00 39.34 858 ILE A C 1
ATOM 6828 O O . ILE A 1 858 ? 16.287 21.966 -70.077 1.00 39.34 858 ILE A O 1
ATOM 6832 N N . LEU A 1 859 ? 18.025 20.554 -70.215 1.00 37.06 859 LEU A N 1
ATOM 6833 C CA . LEU A 1 859 ? 18.198 20.396 -68.767 1.00 37.06 859 LEU A CA 1
ATOM 6834 C C . LEU A 1 859 ? 18.778 21.636 -68.062 1.00 37.06 859 LEU A C 1
ATOM 6836 O O . LEU A 1 859 ? 18.518 21.813 -66.876 1.00 37.06 859 LEU A O 1
ATOM 6840 N N . ASP A 1 860 ? 19.417 22.562 -68.785 1.00 38.00 860 ASP A N 1
ATOM 6841 C CA . ASP A 1 860 ? 19.853 23.863 -68.236 1.00 38.00 860 ASP A CA 1
ATOM 6842 C C . ASP A 1 860 ? 18.682 24.786 -67.822 1.00 38.00 860 ASP A C 1
ATOM 6844 O O . ASP A 1 860 ? 18.893 25.809 -67.173 1.00 38.00 860 ASP A O 1
ATOM 6848 N N . SER A 1 861 ? 17.437 24.439 -68.181 1.00 39.41 861 SER A N 1
ATOM 6849 C CA . SER A 1 861 ? 16.232 25.219 -67.849 1.00 39.41 861 SER A CA 1
ATOM 6850 C C . SER A 1 861 ? 15.454 24.715 -66.623 1.00 39.41 861 SER A C 1
ATOM 6852 O O . SER A 1 861 ? 14.589 25.431 -66.119 1.00 39.41 861 SER A O 1
ATOM 6854 N N . PHE A 1 862 ? 15.782 23.526 -66.099 1.00 36.59 862 PHE A N 1
ATOM 6855 C CA . PHE A 1 862 ? 15.156 22.944 -64.907 1.00 36.59 862 PHE A CA 1
ATOM 6856 C C . PHE A 1 862 ? 16.209 22.692 -63.825 1.00 36.59 862 PHE A C 1
ATOM 6858 O O . PHE A 1 862 ? 16.966 21.729 -63.882 1.00 36.59 862 PHE A O 1
ATOM 6865 N N . ALA A 1 863 ? 16.220 23.535 -62.792 1.00 37.78 863 ALA A N 1
ATOM 6866 C CA . ALA A 1 863 ? 17.262 23.571 -61.760 1.00 37.78 863 ALA A CA 1
ATOM 6867 C C . ALA A 1 863 ? 17.281 22.381 -60.764 1.00 37.78 863 ALA A C 1
ATOM 6869 O O . ALA A 1 863 ? 17.842 22.526 -59.681 1.00 37.78 863 ALA A O 1
ATOM 6870 N N . PHE A 1 864 ? 16.648 21.239 -61.072 1.00 44.59 864 PHE A N 1
ATOM 6871 C CA . PHE A 1 864 ? 16.309 20.212 -60.069 1.00 44.59 864 PHE A CA 1
ATOM 6872 C C . PHE A 1 864 ? 16.521 18.709 -60.383 1.00 44.59 864 PHE A C 1
ATOM 6874 O O . PHE A 1 864 ? 16.320 17.923 -59.460 1.00 44.59 864 PHE A O 1
ATOM 6881 N N . PRO A 1 865 ? 17.002 18.257 -61.564 1.00 42.03 865 PRO A N 1
ATOM 6882 C CA . PRO A 1 865 ? 17.498 16.873 -61.713 1.00 42.03 865 PRO A CA 1
ATOM 6883 C C . PRO A 1 865 ? 19.021 16.729 -61.534 1.00 42.03 865 PRO A C 1
ATOM 6885 O O . PRO A 1 865 ? 19.505 15.721 -61.025 1.00 42.03 865 PRO A O 1
ATOM 6888 N N . SER A 1 866 ? 19.800 17.739 -61.936 1.00 39.56 866 SER A N 1
ATOM 6889 C CA . SER A 1 866 ? 21.266 17.646 -62.058 1.00 39.56 866 SER A CA 1
ATOM 6890 C C . SER A 1 866 ? 22.030 17.648 -60.727 1.00 39.56 866 SER A C 1
ATOM 6892 O O . SER A 1 866 ? 23.218 17.328 -60.705 1.00 39.56 866 SER A O 1
ATOM 6894 N N . PHE A 1 867 ? 21.373 17.990 -59.615 1.00 41.53 867 PHE A N 1
ATOM 6895 C CA . PHE A 1 867 ? 22.029 18.114 -58.311 1.00 41.53 867 PHE A CA 1
ATOM 6896 C C . PHE A 1 867 ? 22.296 16.754 -57.643 1.00 41.53 867 PHE A C 1
ATOM 6898 O O . PHE A 1 867 ? 23.362 16.564 -57.066 1.00 41.53 867 PHE A O 1
ATOM 6905 N N . ASN A 1 868 ? 21.381 15.783 -57.767 1.00 52.59 868 ASN A N 1
ATOM 6906 C CA . ASN A 1 868 ? 21.472 14.512 -57.033 1.00 52.59 868 ASN A CA 1
ATOM 6907 C C . ASN A 1 868 ? 22.407 13.487 -57.689 1.00 52.59 868 ASN A C 1
ATOM 6909 O O . ASN A 1 868 ? 23.183 12.838 -56.991 1.00 52.59 868 ASN A O 1
ATOM 6913 N N . PHE A 1 869 ? 22.380 13.348 -59.019 1.00 51.66 869 PHE A N 1
ATOM 6914 C CA . PHE A 1 869 ? 23.219 12.349 -59.698 1.00 51.66 869 PHE A CA 1
ATOM 6915 C C . PHE A 1 869 ? 24.699 12.747 -59.668 1.00 51.66 869 PHE A C 1
ATOM 6917 O O . PHE A 1 869 ? 25.554 11.946 -59.292 1.00 51.66 869 PHE A O 1
ATOM 6924 N N . LYS A 1 870 ? 24.980 14.033 -59.920 1.00 55.66 870 LYS A N 1
ATOM 6925 C CA . LYS A 1 870 ? 26.309 14.621 -59.741 1.00 55.66 870 LYS A CA 1
ATOM 6926 C C . LYS A 1 870 ? 26.791 14.527 -58.293 1.00 55.66 870 LYS A C 1
ATOM 6928 O O . LYS A 1 870 ? 27.964 14.258 -58.071 1.00 55.66 870 LYS A O 1
ATOM 6933 N N . PHE A 1 871 ? 25.914 14.719 -57.304 1.00 57.75 871 PHE A N 1
ATOM 6934 C CA . PHE A 1 871 ? 26.273 14.524 -55.897 1.00 57.75 871 PHE A CA 1
ATOM 6935 C C . PHE A 1 871 ? 26.675 13.072 -55.607 1.00 57.75 871 PHE A C 1
ATOM 6937 O O . PHE A 1 871 ? 27.657 12.856 -54.899 1.00 57.75 871 PHE A O 1
ATOM 6944 N N . LEU A 1 872 ? 25.986 12.081 -56.185 1.00 52.16 872 LEU A N 1
ATOM 6945 C CA . LEU A 1 872 ? 26.336 10.667 -56.035 1.00 52.16 872 LEU A CA 1
ATOM 6946 C C . LEU A 1 872 ? 27.685 10.342 -56.700 1.00 52.16 872 LEU A C 1
ATOM 6948 O O . LEU A 1 872 ? 28.564 9.780 -56.048 1.00 52.16 872 LEU A O 1
ATOM 6952 N N . THR A 1 873 ? 27.898 10.745 -57.958 1.00 57.84 873 THR A N 1
ATOM 6953 C CA . THR A 1 873 ? 29.170 10.499 -58.662 1.00 57.84 873 THR A CA 1
ATOM 6954 C C . THR A 1 873 ? 30.336 11.300 -58.080 1.00 57.84 873 THR A C 1
ATOM 6956 O O . THR A 1 873 ? 31.436 10.758 -57.984 1.00 57.84 873 THR A O 1
ATOM 6959 N N . ASP A 1 874 ? 30.135 12.540 -57.617 1.00 65.00 874 ASP A N 1
ATOM 6960 C CA . ASP A 1 874 ? 31.171 13.298 -56.901 1.00 65.00 874 ASP A CA 1
ATOM 6961 C C . ASP A 1 874 ? 31.435 12.730 -55.494 1.00 65.00 874 ASP A C 1
ATOM 6963 O O . ASP A 1 874 ? 32.585 12.744 -55.057 1.00 65.00 874 ASP A O 1
ATOM 6967 N N . SER A 1 875 ? 30.438 12.157 -54.806 1.00 61.94 875 SER A N 1
ATOM 6968 C CA . SER A 1 875 ? 30.643 11.454 -53.526 1.00 61.94 875 SER A CA 1
ATOM 6969 C C . SER A 1 875 ? 31.445 10.167 -53.708 1.00 61.94 875 SER A C 1
ATOM 6971 O O . SER A 1 875 ? 32.443 9.979 -53.014 1.00 61.94 875 SER A O 1
ATOM 6973 N N . LEU A 1 876 ? 31.100 9.335 -54.698 1.00 62.59 876 LEU A N 1
ATOM 6974 C CA . LEU A 1 876 ? 31.880 8.146 -55.062 1.00 62.59 876 LEU A CA 1
ATOM 6975 C C . LEU A 1 876 ? 33.303 8.526 -55.506 1.00 62.59 876 LEU A C 1
ATOM 6977 O O . LEU A 1 876 ? 34.272 7.928 -55.056 1.00 62.59 876 LEU A O 1
ATOM 6981 N N . ARG A 1 877 ? 33.467 9.593 -56.297 1.00 67.88 877 ARG A N 1
ATOM 6982 C CA . ARG A 1 877 ? 34.782 10.107 -56.718 1.00 67.88 877 ARG A CA 1
ATOM 6983 C C . ARG A 1 877 ? 35.598 10.683 -55.553 1.00 67.88 877 ARG A C 1
ATOM 6985 O O . ARG A 1 877 ? 36.828 10.611 -55.572 1.00 67.88 877 ARG A O 1
ATOM 6992 N N . ASN A 1 878 ? 34.956 11.270 -54.545 1.00 67.69 878 ASN A N 1
ATOM 6993 C CA . ASN A 1 878 ? 35.622 11.734 -53.326 1.00 67.69 878 ASN A CA 1
ATOM 6994 C C . ASN A 1 878 ? 35.993 10.563 -52.404 1.00 67.69 878 ASN A C 1
ATOM 6996 O O . ASN A 1 878 ? 37.075 10.591 -51.818 1.00 67.69 878 ASN A O 1
ATOM 7000 N N . LEU A 1 879 ? 35.176 9.506 -52.358 1.00 58.44 879 LEU A N 1
ATOM 7001 C CA . LEU A 1 879 ? 35.528 8.232 -51.734 1.00 58.44 879 LEU A CA 1
ATOM 7002 C C . LEU A 1 879 ? 36.758 7.619 -52.427 1.00 58.44 879 LEU A C 1
ATOM 7004 O O . LEU A 1 879 ? 37.746 7.357 -51.751 1.00 58.44 879 LEU A O 1
ATOM 7008 N N . THR A 1 880 ? 36.790 7.535 -53.763 1.00 67.31 880 THR A N 1
ATOM 7009 C CA . THR A 1 880 ? 37.968 7.083 -54.534 1.00 67.31 880 THR A CA 1
ATOM 7010 C C . THR A 1 880 ? 39.231 7.898 -54.224 1.00 67.31 880 THR A C 1
ATOM 7012 O O . THR A 1 880 ? 40.309 7.335 -54.036 1.00 67.31 880 THR A O 1
ATOM 7015 N N . LYS A 1 881 ? 39.129 9.229 -54.102 1.00 69.12 881 LYS A N 1
ATOM 7016 C CA . LYS A 1 881 ? 40.269 10.076 -53.689 1.00 69.12 881 LYS A CA 1
ATOM 7017 C C . LYS A 1 881 ? 40.707 9.814 -52.244 1.00 69.12 881 LYS A C 1
ATOM 7019 O O . LYS A 1 881 ? 41.901 9.861 -51.967 1.00 69.12 881 LYS A O 1
ATOM 7024 N N . SER A 1 882 ? 39.766 9.537 -51.342 1.00 59.81 882 SER A N 1
ATOM 7025 C CA . SER A 1 882 ? 40.042 9.161 -49.949 1.00 59.81 882 SER A CA 1
ATOM 7026 C C . SER A 1 882 ? 40.768 7.809 -49.862 1.00 59.81 882 SER A C 1
ATOM 7028 O O . SER A 1 882 ? 41.742 7.685 -49.122 1.00 59.81 882 SER A O 1
ATOM 7030 N N . LEU A 1 883 ? 40.366 6.836 -50.691 1.00 58.41 883 LEU A N 1
ATOM 7031 C CA . LEU A 1 883 ? 41.041 5.541 -50.850 1.00 58.41 883 LEU A CA 1
ATOM 7032 C C . LEU A 1 883 ? 42.480 5.712 -51.357 1.00 58.41 883 LEU A C 1
ATOM 7034 O O . LEU A 1 883 ? 43.419 5.207 -50.745 1.00 58.41 883 LEU A O 1
ATOM 7038 N N . ALA A 1 884 ? 42.671 6.486 -52.430 1.00 64.31 884 ALA A N 1
ATOM 7039 C CA . ALA A 1 884 ? 43.993 6.762 -52.997 1.00 64.31 884 ALA A CA 1
ATOM 7040 C C . ALA A 1 884 ? 44.902 7.595 -52.067 1.00 64.31 884 ALA A C 1
ATOM 7042 O O . ALA A 1 884 ? 46.126 7.531 -52.183 1.00 64.31 884 ALA A O 1
ATOM 7043 N N . GLY A 1 885 ? 44.315 8.371 -51.150 1.00 69.62 885 GLY A N 1
ATOM 7044 C CA . GLY A 1 885 ? 45.023 9.164 -50.142 1.00 69.62 885 GLY A CA 1
ATOM 7045 C C . GLY A 1 885 ? 45.446 8.393 -48.887 1.00 69.62 885 GLY A C 1
ATOM 7046 O O . GLY A 1 885 ? 46.128 8.974 -48.047 1.00 69.62 885 GLY A O 1
ATOM 7047 N N . GLY A 1 886 ? 45.063 7.117 -48.748 1.00 52.94 886 GLY A N 1
ATOM 7048 C CA . GLY A 1 886 ? 45.399 6.294 -47.582 1.00 52.94 886 GLY A CA 1
ATOM 7049 C C . GLY A 1 886 ? 44.618 6.665 -46.319 1.00 52.94 886 GLY A C 1
ATOM 7050 O O . GLY A 1 886 ? 45.196 6.712 -45.236 1.00 52.94 886 GLY A O 1
ATOM 7051 N N . SER A 1 887 ? 43.319 6.966 -46.440 1.00 55.44 887 SER A N 1
ATOM 7052 C CA . SER A 1 887 ? 42.493 7.303 -45.277 1.00 55.44 887 SER A CA 1
ATOM 7053 C C . SER A 1 887 ? 42.388 6.145 -44.276 1.00 55.44 887 SER A C 1
ATOM 7055 O O . SER A 1 887 ? 42.246 4.974 -44.648 1.00 55.44 887 SER A O 1
ATOM 7057 N N . GLU A 1 888 ? 42.456 6.479 -42.984 1.00 53.62 888 GLU A N 1
ATOM 7058 C CA . GLU A 1 888 ? 42.475 5.501 -41.890 1.00 53.62 888 GLU A CA 1
ATOM 7059 C C . GLU A 1 888 ? 41.294 4.514 -41.901 1.00 53.62 888 GLU A C 1
ATOM 7061 O O . GLU A 1 888 ? 41.568 3.334 -41.712 1.00 53.62 888 GLU A O 1
ATOM 7066 N N . PRO A 1 889 ? 40.024 4.889 -42.183 1.00 52.06 889 PRO A N 1
ATOM 7067 C CA . PRO A 1 889 ? 38.902 3.953 -42.059 1.00 52.06 889 PRO A CA 1
ATOM 7068 C C . PRO A 1 889 ? 38.981 2.762 -43.018 1.00 52.06 889 PRO A C 1
ATOM 7070 O O . PRO A 1 889 ? 38.797 1.620 -42.600 1.00 52.06 889 PRO A O 1
ATOM 7073 N N . VAL A 1 890 ? 39.299 2.996 -44.298 1.00 54.69 890 VAL A N 1
ATOM 7074 C CA . VAL A 1 890 ? 39.381 1.897 -45.278 1.00 54.69 890 VAL A CA 1
ATOM 7075 C C . VAL A 1 890 ? 40.743 1.210 -45.236 1.00 54.69 890 VAL A C 1
ATOM 7077 O O . VAL A 1 890 ? 40.833 0.005 -45.465 1.00 54.69 890 VAL A O 1
ATOM 7080 N N . THR A 1 891 ? 41.798 1.933 -44.851 1.00 57.25 891 THR A N 1
ATOM 7081 C CA . THR A 1 891 ? 43.090 1.306 -44.551 1.00 57.25 891 THR A CA 1
ATOM 7082 C C . THR A 1 891 ? 42.953 0.337 -43.376 1.00 57.25 891 THR A C 1
ATOM 7084 O O . THR A 1 891 ? 43.445 -0.780 -43.480 1.00 57.25 891 THR A O 1
ATOM 7087 N N . ALA A 1 892 ? 42.223 0.709 -42.317 1.00 57.94 892 ALA A N 1
ATOM 7088 C CA . ALA A 1 892 ? 41.898 -0.142 -41.174 1.00 57.94 892 ALA A CA 1
ATOM 7089 C C . ALA A 1 892 ? 40.991 -1.315 -41.571 1.00 57.94 892 ALA A C 1
ATOM 7091 O O . ALA A 1 892 ? 41.320 -2.451 -41.248 1.00 57.94 892 ALA A O 1
ATOM 7092 N N . PHE A 1 893 ? 39.918 -1.085 -42.338 1.00 60.72 893 PHE A N 1
ATOM 7093 C CA . PHE A 1 893 ? 39.084 -2.162 -42.892 1.00 60.72 893 PHE A CA 1
ATOM 7094 C C . PHE A 1 893 ? 39.930 -3.201 -43.654 1.00 60.72 893 PHE A C 1
ATOM 7096 O O . PHE A 1 893 ? 39.905 -4.388 -43.331 1.00 60.72 893 PHE A O 1
ATOM 7103 N N . CYS A 1 894 ? 40.774 -2.755 -44.588 1.00 63.56 894 CYS A N 1
ATOM 7104 C CA . CYS A 1 894 ? 41.662 -3.634 -45.348 1.00 63.56 894 CYS A CA 1
ATOM 7105 C C . CYS A 1 894 ? 42.854 -4.195 -44.534 1.00 63.56 894 CYS A C 1
ATOM 7107 O O . CYS A 1 894 ? 43.510 -5.120 -45.012 1.00 63.56 894 CYS A O 1
ATOM 7109 N N . PHE A 1 895 ? 43.153 -3.670 -43.336 1.00 57.38 895 PHE A N 1
ATOM 7110 C CA . PHE A 1 895 ? 44.138 -4.226 -42.388 1.00 57.38 895 PHE A CA 1
ATOM 7111 C C . PHE A 1 895 ? 43.539 -5.275 -41.445 1.00 57.38 895 PHE A C 1
ATOM 7113 O O . PHE A 1 895 ? 44.243 -6.196 -41.036 1.00 57.38 895 PHE A O 1
ATOM 7120 N N . HIS A 1 896 ? 42.267 -5.114 -41.078 1.00 49.34 896 HIS A N 1
ATOM 7121 C CA . HIS A 1 896 ? 41.571 -5.944 -40.096 1.00 49.34 896 HIS A CA 1
ATOM 7122 C C . HIS A 1 896 ? 40.663 -7.010 -40.722 1.00 49.34 896 HIS A C 1
ATOM 7124 O O . HIS A 1 896 ? 40.138 -7.842 -39.987 1.00 49.34 896 HIS A O 1
ATOM 7130 N N . ALA A 1 897 ? 40.540 -7.045 -42.055 1.00 52.59 897 ALA A N 1
ATOM 7131 C CA . ALA A 1 897 ? 40.017 -8.177 -42.820 1.00 52.59 897 ALA A CA 1
ATOM 7132 C C . ALA A 1 897 ? 40.749 -9.496 -42.426 1.00 52.59 897 ALA A C 1
ATOM 7134 O O . ALA A 1 897 ? 41.919 -9.676 -42.778 1.00 52.59 897 ALA A O 1
ATOM 7135 N N . PRO A 1 898 ? 40.113 -10.425 -41.683 1.00 48.06 898 PRO A N 1
ATOM 7136 C CA . PRO A 1 898 ? 40.757 -11.604 -41.112 1.00 48.06 898 PRO A CA 1
ATOM 7137 C C . PRO A 1 898 ? 40.880 -12.730 -42.158 1.00 48.06 898 PRO A C 1
ATOM 7139 O O . PRO A 1 898 ? 40.052 -12.847 -43.051 1.00 48.06 898 PRO A O 1
ATOM 7142 N N . LEU A 1 899 ? 41.815 -13.686 -42.098 1.00 42.62 899 LEU A N 1
ATOM 7143 C CA . LEU A 1 899 ? 42.881 -13.966 -41.120 1.00 42.62 899 LEU A CA 1
ATOM 7144 C C . LEU A 1 899 ? 42.475 -13.877 -39.632 1.00 42.62 899 LEU A C 1
ATOM 7146 O O . LEU A 1 899 ? 43.184 -13.320 -38.806 1.00 42.62 899 LEU A O 1
ATOM 7150 N N . ARG A 1 900 ? 41.323 -14.493 -39.328 1.00 35.84 900 ARG A N 1
ATOM 7151 C CA . ARG A 1 900 ? 40.786 -14.917 -38.013 1.00 35.84 900 ARG A CA 1
ATOM 7152 C C . ARG A 1 900 ? 41.037 -14.004 -36.787 1.00 35.84 900 ARG A C 1
ATOM 7154 O O . ARG A 1 900 ? 41.966 -14.257 -36.025 1.00 35.84 900 ARG A O 1
ATOM 7161 N N . LEU A 1 901 ? 40.115 -13.078 -36.500 1.00 29.52 901 LEU A N 1
ATOM 7162 C CA . LEU A 1 901 ? 39.985 -12.389 -35.199 1.00 29.52 901 LEU A CA 1
ATOM 7163 C C . LEU A 1 901 ? 38.500 -12.231 -34.779 1.00 29.52 901 LEU A C 1
ATOM 7165 O O . LEU A 1 901 ? 37.632 -12.298 -35.652 1.00 29.52 901 LEU A O 1
ATOM 7169 N N . PRO A 1 902 ? 38.196 -12.087 -33.468 1.00 30.52 902 PRO A N 1
ATOM 7170 C CA . PRO A 1 902 ? 36.830 -12.018 -32.935 1.00 30.52 902 PRO A CA 1
ATOM 7171 C C . PRO A 1 902 ? 36.194 -10.614 -32.996 1.00 30.52 902 PRO A C 1
ATOM 7173 O O . PRO A 1 902 ? 36.870 -9.608 -33.195 1.00 30.52 902 PRO A O 1
ATOM 7176 N N . TYR A 1 903 ? 34.871 -10.585 -32.816 1.00 27.88 903 TYR A N 1
ATOM 7177 C CA . TYR A 1 903 ? 33.958 -9.463 -33.068 1.00 27.88 903 TYR A CA 1
ATOM 7178 C C . TYR A 1 903 ? 33.917 -8.432 -31.913 1.00 27.88 903 TYR A C 1
ATOM 7180 O O . TYR A 1 903 ? 33.745 -8.845 -30.765 1.00 27.88 903 TYR A O 1
ATOM 7188 N N . PRO A 1 904 ? 34.019 -7.113 -32.173 1.00 29.52 904 PRO A N 1
ATOM 7189 C CA . PRO A 1 904 ? 33.634 -6.065 -31.225 1.00 29.52 904 PRO A CA 1
ATOM 7190 C C . PRO A 1 904 ? 32.165 -5.639 -31.424 1.00 29.52 904 PRO A C 1
ATOM 7192 O O . PRO A 1 904 ? 31.664 -5.616 -32.546 1.00 29.52 904 PRO A O 1
ATOM 7195 N N . HIS A 1 905 ? 31.472 -5.298 -30.334 1.00 27.77 905 HIS A N 1
ATOM 7196 C CA . HIS A 1 905 ? 30.034 -4.994 -30.349 1.00 27.77 905 HIS A CA 1
ATOM 7197 C C . HIS A 1 905 ? 29.659 -3.645 -30.992 1.00 27.77 905 HIS A C 1
ATOM 7199 O O . HIS A 1 905 ? 30.484 -2.753 -31.189 1.00 27.77 905 HIS A O 1
ATOM 7205 N N . THR A 1 906 ? 28.374 -3.547 -31.331 1.00 29.58 906 THR A N 1
ATOM 7206 C CA . THR A 1 906 ? 27.731 -2.556 -32.197 1.00 29.58 906 THR A CA 1
ATOM 7207 C C . THR A 1 906 ? 27.556 -1.166 -31.576 1.00 29.58 906 THR A C 1
ATOM 7209 O O . THR A 1 906 ? 27.291 -1.007 -30.385 1.00 29.58 906 THR A O 1
ATOM 7212 N N . VAL A 1 907 ? 27.652 -0.141 -32.428 1.00 27.56 907 VAL A N 1
ATOM 7213 C CA . VAL A 1 907 ? 27.256 1.244 -32.126 1.00 27.56 907 VAL A CA 1
ATOM 7214 C C . VAL A 1 907 ? 25.735 1.367 -32.278 1.00 27.56 907 VAL A C 1
ATOM 7216 O O . VAL A 1 907 ? 25.178 0.850 -33.241 1.00 27.56 907 VAL A O 1
ATOM 7219 N N . ALA A 1 908 ? 25.067 2.035 -31.333 1.00 28.53 908 ALA A N 1
ATOM 7220 C CA . ALA A 1 908 ? 23.605 2.138 -31.282 1.00 28.53 908 ALA A CA 1
ATOM 7221 C C . ALA A 1 908 ? 23.011 3.214 -32.220 1.00 28.53 908 ALA A C 1
ATOM 7223 O O . ALA A 1 908 ? 23.657 4.218 -32.529 1.00 28.53 908 ALA A O 1
ATOM 7224 N N . ASP A 1 909 ? 21.756 3.004 -32.636 1.00 31.64 909 ASP A N 1
ATOM 7225 C CA . ASP A 1 909 ? 21.048 3.806 -33.642 1.00 31.64 909 ASP A CA 1
ATOM 7226 C C . ASP A 1 909 ? 20.694 5.252 -33.231 1.00 31.64 909 ASP A C 1
ATOM 7228 O O . ASP A 1 909 ? 20.481 5.591 -32.066 1.00 31.64 909 ASP A O 1
ATOM 7232 N N . ILE A 1 910 ? 20.539 6.101 -34.255 1.00 33.56 910 ILE A N 1
ATOM 7233 C CA . ILE A 1 910 ? 20.103 7.504 -34.168 1.00 33.56 910 ILE A CA 1
ATOM 7234 C C . ILE A 1 910 ? 18.677 7.623 -34.755 1.00 33.56 910 ILE A C 1
ATOM 7236 O O . ILE A 1 910 ? 18.444 7.153 -35.873 1.00 33.56 910 ILE A O 1
ATOM 7240 N N . PRO A 1 911 ? 17.709 8.269 -34.073 1.00 33.66 911 PRO A N 1
ATOM 7241 C CA . PRO A 1 911 ? 16.310 8.316 -34.514 1.00 33.66 911 PRO A CA 1
ATOM 7242 C C . PRO A 1 911 ? 16.071 9.271 -35.697 1.00 33.66 911 PRO A C 1
ATOM 7244 O O . PRO A 1 911 ? 16.815 10.229 -35.898 1.00 33.66 911 PRO A O 1
ATOM 7247 N N . MET A 1 912 ? 14.969 9.078 -36.440 1.00 44.09 912 MET A N 1
ATOM 7248 C CA . MET A 1 912 ? 14.469 10.091 -37.384 1.00 44.09 912 MET A CA 1
ATOM 7249 C C . MET A 1 912 ? 12.966 10.083 -37.634 1.00 44.09 912 MET A C 1
ATOM 7251 O O . MET A 1 912 ? 12.358 9.031 -37.830 1.00 44.09 912 MET A O 1
ATOM 7255 N N . CYS A 1 913 ? 12.468 11.314 -37.797 1.00 35.81 913 CYS A N 1
ATOM 7256 C CA . CYS A 1 913 ? 11.800 11.792 -39.013 1.00 35.81 913 CYS A CA 1
ATOM 7257 C C . CYS A 1 913 ? 12.129 13.289 -39.250 1.00 35.81 913 CYS A C 1
ATOM 7259 O O . CYS A 1 913 ? 11.327 14.148 -38.893 1.00 35.81 913 CYS A O 1
ATOM 7261 N N . ASN A 1 914 ? 13.305 13.633 -39.812 1.00 43.56 914 ASN A N 1
ATOM 7262 C CA . ASN A 1 914 ? 13.530 14.934 -40.486 1.00 43.56 914 ASN A CA 1
ATOM 7263 C C . ASN A 1 914 ? 14.870 15.026 -41.253 1.00 43.56 914 ASN A C 1
ATOM 7265 O O . ASN A 1 914 ? 15.854 14.447 -40.811 1.00 43.56 914 ASN A O 1
ATOM 7269 N N . THR A 1 915 ? 14.881 15.783 -42.364 1.00 37.09 915 THR A N 1
ATOM 7270 C CA . THR A 1 915 ? 15.998 16.289 -43.226 1.00 37.09 915 THR A CA 1
ATOM 7271 C C . THR A 1 915 ? 17.235 15.436 -43.581 1.00 37.09 915 THR A C 1
ATOM 7273 O O . THR A 1 915 ? 17.940 15.811 -44.516 1.00 37.09 915 THR A O 1
ATOM 7276 N N . GLY A 1 916 ? 17.523 14.306 -42.936 1.00 47.16 916 GLY A N 1
ATOM 7277 C CA . GLY A 1 916 ? 18.744 13.519 -43.152 1.00 47.16 916 GLY A CA 1
ATOM 7278 C C . GLY A 1 916 ? 18.523 12.124 -43.741 1.00 47.16 916 GLY A C 1
ATOM 7279 O O . GLY A 1 916 ? 19.414 11.286 -43.629 1.00 47.16 916 GLY A O 1
ATOM 7280 N N . VAL A 1 917 ? 17.385 11.883 -44.405 1.00 49.34 917 VAL A N 1
ATOM 7281 C CA . VAL A 1 917 ? 17.093 10.628 -45.130 1.00 49.34 917 VAL A CA 1
ATOM 7282 C C . VAL A 1 917 ? 18.256 10.176 -46.035 1.00 49.34 917 VAL A C 1
ATOM 7284 O O . VAL A 1 917 ? 18.587 8.995 -45.977 1.00 49.34 917 VAL A O 1
ATOM 7287 N N . PRO A 1 918 ? 18.965 11.050 -46.789 1.00 45.97 918 PRO A N 1
ATOM 7288 C CA . PRO A 1 918 ? 20.136 10.624 -47.564 1.00 45.97 918 PRO A CA 1
ATOM 7289 C C . PRO A 1 918 ? 21.277 10.065 -46.703 1.00 45.97 918 PRO A C 1
ATOM 7291 O O . PRO A 1 918 ? 21.916 9.098 -47.099 1.00 45.97 918 PRO A O 1
ATOM 7294 N N . ASN A 1 919 ? 21.511 10.630 -45.514 1.00 47.78 919 ASN A N 1
ATOM 7295 C CA . ASN A 1 919 ? 22.566 10.177 -44.603 1.00 47.78 919 ASN A CA 1
ATOM 7296 C C . ASN A 1 919 ? 22.180 8.883 -43.876 1.00 47.78 919 ASN A C 1
ATOM 7298 O O . ASN A 1 919 ? 23.055 8.085 -43.566 1.00 47.78 919 ASN A O 1
ATOM 7302 N N . GLN A 1 920 ? 20.890 8.654 -43.620 1.00 56.94 920 GLN A N 1
ATOM 7303 C CA . GLN A 1 920 ? 20.413 7.407 -43.017 1.00 56.94 920 GLN A CA 1
ATOM 7304 C C . GLN A 1 920 ? 20.294 6.268 -44.019 1.00 56.94 920 GLN A C 1
ATOM 7306 O O . GLN A 1 920 ? 20.675 5.151 -43.693 1.00 56.94 920 GLN A O 1
ATOM 7311 N N . LEU A 1 921 ? 19.859 6.554 -45.248 1.00 54.88 921 LEU A N 1
ATOM 7312 C CA . LEU A 1 921 ? 19.968 5.608 -46.353 1.00 54.88 921 LEU A CA 1
ATOM 7313 C C . LEU A 1 921 ? 21.440 5.248 -46.585 1.00 54.88 921 LEU A C 1
ATOM 7315 O O . LEU A 1 921 ? 21.758 4.073 -46.698 1.00 54.88 921 LEU A O 1
ATOM 7319 N N . LEU A 1 922 ? 22.353 6.227 -46.566 1.00 49.97 922 LEU A N 1
ATOM 7320 C CA . LEU A 1 922 ? 23.792 5.966 -46.627 1.00 49.97 922 LEU A CA 1
ATOM 7321 C C . LEU A 1 922 ? 24.284 5.139 -45.426 1.00 49.97 922 LEU A C 1
ATOM 7323 O O . LEU A 1 922 ? 25.083 4.230 -45.625 1.00 49.97 922 LEU A O 1
ATOM 7327 N N . SER A 1 923 ? 23.793 5.398 -44.208 1.00 59.69 923 SER A N 1
ATOM 7328 C CA . SER A 1 923 ? 24.127 4.609 -43.011 1.00 59.69 923 SER A CA 1
ATOM 7329 C C . SER A 1 923 ? 23.655 3.163 -43.140 1.00 59.69 923 SER A C 1
ATOM 7331 O O . SER A 1 923 ? 24.468 2.266 -42.999 1.00 59.69 923 SER A O 1
ATOM 7333 N N . LYS A 1 924 ? 22.387 2.912 -43.485 1.00 68.94 924 LYS A N 1
ATOM 7334 C CA . LYS A 1 924 ? 21.842 1.547 -43.582 1.00 68.94 924 LYS A CA 1
ATOM 7335 C C . LYS A 1 924 ? 22.307 0.803 -44.837 1.00 68.94 924 LYS A C 1
ATOM 7337 O O . LYS A 1 924 ? 22.435 -0.412 -44.796 1.00 68.94 924 LYS A O 1
ATOM 7342 N N . LEU A 1 925 ? 22.680 1.510 -45.909 1.00 58.09 925 LEU A N 1
ATOM 7343 C CA . LEU A 1 925 ? 23.474 0.935 -47.002 1.00 58.09 925 LEU A CA 1
ATOM 7344 C C . LEU A 1 925 ? 24.908 0.613 -46.563 1.00 58.09 925 LEU A C 1
ATOM 7346 O O . LEU A 1 925 ? 25.476 -0.346 -47.068 1.00 58.09 925 LEU A O 1
ATOM 7350 N N . THR A 1 926 ? 25.498 1.374 -45.636 1.00 56.62 926 THR A N 1
ATOM 7351 C CA . THR A 1 926 ? 26.816 1.054 -45.058 1.00 56.62 926 THR A CA 1
ATOM 7352 C C . THR A 1 926 ? 26.721 -0.153 -44.127 1.00 56.62 926 THR A C 1
ATOM 7354 O O . THR A 1 926 ? 27.563 -1.035 -44.237 1.00 56.62 926 THR A O 1
ATOM 7357 N N . ASP A 1 927 ? 25.680 -0.241 -43.295 1.00 61.59 927 ASP A N 1
ATOM 7358 C CA . ASP A 1 927 ? 25.388 -1.399 -42.441 1.00 61.59 927 ASP A CA 1
ATOM 7359 C C . ASP A 1 927 ? 25.154 -2.654 -43.305 1.00 61.59 927 ASP A C 1
ATOM 7361 O O . ASP A 1 927 ? 25.808 -3.672 -43.100 1.00 61.59 927 ASP A O 1
ATOM 7365 N N . PHE A 1 928 ? 24.328 -2.554 -44.356 1.00 74.88 928 PHE A N 1
ATOM 7366 C CA . PHE A 1 928 ? 24.129 -3.628 -45.337 1.00 74.88 928 PHE A CA 1
ATOM 7367 C C . PHE A 1 928 ? 25.432 -4.031 -46.036 1.00 74.88 928 PHE A C 1
ATOM 7369 O O . PHE A 1 928 ? 25.748 -5.214 -46.099 1.00 74.88 928 PHE A O 1
ATOM 7376 N N . LEU A 1 929 ? 26.210 -3.072 -46.553 1.00 53.88 929 LEU A N 1
ATOM 7377 C CA . LEU A 1 929 ? 27.497 -3.364 -47.192 1.00 53.88 929 LEU A CA 1
ATOM 7378 C C . LEU A 1 929 ? 28.492 -3.976 -46.202 1.00 53.88 929 LEU A C 1
ATOM 7380 O O . LEU A 1 929 ? 29.323 -4.775 -46.614 1.00 53.88 929 LEU A O 1
ATOM 7384 N N . TYR A 1 930 ? 28.414 -3.632 -44.917 1.00 53.69 930 TYR A N 1
ATOM 7385 C CA . TYR A 1 930 ? 29.196 -4.270 -43.869 1.00 53.69 930 TYR A CA 1
ATOM 7386 C C . TYR A 1 930 ? 28.746 -5.729 -43.703 1.00 53.69 930 TYR A C 1
ATOM 7388 O O . TYR A 1 930 ? 29.531 -6.629 -43.988 1.00 53.69 930 TYR A O 1
ATOM 7396 N N . GLU A 1 931 ? 27.487 -5.988 -43.345 1.00 57.59 931 GLU A N 1
ATOM 7397 C CA . GLU A 1 931 ? 26.960 -7.351 -43.157 1.00 57.59 931 GLU A CA 1
ATOM 7398 C C . GLU A 1 931 ? 27.180 -8.245 -44.391 1.00 57.59 931 GLU A C 1
ATOM 7400 O O . GLU A 1 931 ? 27.681 -9.359 -44.260 1.00 57.59 931 GLU A O 1
ATOM 7405 N N . PHE A 1 932 ? 26.927 -7.728 -45.596 1.00 58.06 932 PHE A N 1
ATOM 7406 C CA . PHE A 1 932 ? 27.133 -8.425 -46.868 1.00 58.06 932 PHE A CA 1
ATOM 7407 C C . PHE A 1 932 ? 28.609 -8.756 -47.150 1.00 58.06 932 PHE A C 1
ATOM 7409 O O . PHE A 1 932 ? 28.914 -9.825 -47.675 1.00 58.06 932 PHE A O 1
ATOM 7416 N N . VAL A 1 933 ? 29.548 -7.864 -46.812 1.00 49.53 933 VAL A N 1
ATOM 7417 C CA . VAL A 1 933 ? 30.993 -8.090 -47.024 1.00 49.53 933 VAL A CA 1
ATOM 7418 C C . VAL A 1 933 ? 31.604 -8.991 -45.944 1.00 49.53 933 VAL A C 1
ATOM 7420 O O . VAL A 1 933 ? 32.615 -9.651 -46.194 1.00 49.53 933 VAL A O 1
ATOM 7423 N N . TRP A 1 934 ? 30.995 -9.045 -44.758 1.00 49.72 934 TRP A N 1
ATOM 7424 C CA . TRP A 1 934 ? 31.396 -9.918 -43.650 1.00 49.72 934 TRP A CA 1
ATOM 7425 C C . TRP A 1 934 ? 30.666 -11.270 -43.620 1.00 49.72 934 TRP A C 1
ATOM 7427 O O . TRP A 1 934 ? 31.013 -12.125 -42.796 1.00 49.72 934 TRP A O 1
ATOM 7437 N N . ALA A 1 935 ? 29.710 -11.473 -44.529 1.00 56.28 935 ALA A N 1
ATOM 7438 C CA . ALA A 1 935 ? 28.963 -12.708 -44.699 1.00 56.28 935 ALA A CA 1
ATOM 7439 C C . ALA A 1 935 ? 29.879 -13.902 -45.009 1.00 56.28 935 ALA A C 1
ATOM 7441 O O . ALA A 1 935 ? 30.784 -13.828 -45.845 1.00 56.28 935 ALA A O 1
ATOM 7442 N N . ARG A 1 936 ? 29.655 -15.018 -44.312 1.00 49.34 936 ARG A N 1
ATOM 7443 C CA . ARG A 1 936 ? 30.501 -16.222 -44.376 1.00 49.34 936 ARG A CA 1
ATOM 7444 C C . ARG A 1 936 ? 29.944 -17.293 -45.305 1.00 49.34 936 ARG A C 1
ATOM 7446 O O . ARG A 1 936 ? 30.702 -18.145 -45.767 1.00 49.34 936 ARG A O 1
ATOM 7453 N N . ASP A 1 937 ? 28.644 -17.236 -45.559 1.00 59.53 937 ASP A N 1
ATOM 7454 C CA . ASP A 1 937 ? 27.880 -18.126 -46.422 1.00 59.53 937 ASP A CA 1
ATOM 7455 C C . ASP A 1 937 ? 26.683 -17.381 -47.044 1.00 59.53 937 ASP A C 1
ATOM 7457 O O . ASP A 1 937 ? 26.456 -16.195 -46.791 1.00 59.53 937 ASP A O 1
ATOM 7461 N N . GLU A 1 938 ? 25.928 -18.073 -47.897 1.00 52.25 938 GLU A N 1
ATOM 7462 C CA . GLU A 1 938 ? 24.768 -17.505 -48.592 1.00 52.25 938 GLU A CA 1
ATOM 7463 C C . GLU A 1 938 ? 23.639 -17.121 -47.611 1.00 52.25 938 GLU A C 1
ATOM 7465 O O . GLU A 1 938 ? 22.941 -16.139 -47.852 1.00 52.25 938 GLU A O 1
ATOM 7470 N N . ASN A 1 939 ? 23.531 -17.770 -46.444 1.00 59.84 939 ASN A N 1
ATOM 7471 C CA . ASN A 1 939 ? 22.518 -17.445 -45.432 1.00 59.84 939 ASN A CA 1
ATOM 7472 C C . ASN A 1 939 ? 22.847 -16.155 -44.662 1.00 59.84 939 ASN A C 1
ATOM 7474 O O . ASN A 1 939 ? 21.936 -15.450 -44.228 1.00 59.84 939 ASN A O 1
ATOM 7478 N N . ASP A 1 940 ? 24.128 -15.833 -44.451 1.00 55.75 940 ASP A N 1
ATOM 7479 C CA . ASP A 1 940 ? 24.543 -14.510 -43.959 1.00 55.75 940 ASP A CA 1
ATOM 7480 C C . ASP A 1 940 ? 24.214 -13.409 -44.995 1.00 55.75 940 ASP A C 1
ATOM 7482 O O . ASP A 1 940 ? 23.697 -12.355 -44.624 1.00 55.75 940 ASP A O 1
ATOM 7486 N N . ILE A 1 941 ? 24.443 -13.660 -46.295 1.00 52.97 941 ILE A N 1
ATOM 7487 C CA . ILE A 1 941 ? 24.099 -12.716 -47.381 1.00 52.97 941 ILE A CA 1
ATOM 7488 C C . ILE A 1 941 ? 22.586 -12.466 -47.427 1.00 52.97 941 ILE A C 1
ATOM 7490 O O . ILE A 1 941 ? 22.143 -11.317 -47.501 1.00 52.97 941 ILE A O 1
ATOM 7494 N N . CYS A 1 942 ? 21.789 -13.532 -47.364 1.00 61.34 942 CYS A N 1
ATOM 7495 C CA . CYS A 1 942 ? 20.336 -13.434 -47.405 1.00 61.34 942 CYS A CA 1
ATOM 7496 C C . CYS A 1 942 ? 19.776 -12.764 -46.148 1.00 61.34 942 CYS A C 1
ATOM 7498 O O . CYS A 1 942 ? 18.870 -11.947 -46.278 1.00 61.34 942 CYS A O 1
ATOM 7500 N N . ARG A 1 943 ? 20.374 -12.974 -44.965 1.00 64.81 943 ARG A N 1
ATOM 7501 C CA . ARG A 1 943 ? 20.040 -12.194 -43.760 1.00 64.81 943 ARG A CA 1
ATOM 7502 C C . ARG A 1 943 ? 20.372 -10.710 -43.904 1.00 64.81 943 ARG A C 1
ATOM 7504 O O . ARG A 1 943 ? 19.523 -9.895 -43.573 1.00 64.81 943 ARG A O 1
ATOM 7511 N N . ALA A 1 944 ? 21.525 -10.338 -44.464 1.00 64.94 944 ALA A N 1
ATOM 7512 C CA . ALA A 1 944 ? 21.842 -8.929 -44.728 1.00 64.94 944 ALA A CA 1
ATOM 7513 C C . ALA A 1 944 ? 20.821 -8.281 -45.690 1.00 64.94 944 ALA A C 1
ATOM 7515 O O . ALA A 1 944 ? 20.353 -7.161 -45.466 1.00 64.94 944 ALA A O 1
ATOM 7516 N N . MET A 1 945 ? 20.417 -9.001 -46.746 1.00 58.72 945 MET A N 1
ATOM 7517 C CA . MET A 1 945 ? 19.367 -8.547 -47.667 1.00 58.72 945 MET A CA 1
ATOM 7518 C C . MET A 1 945 ? 17.991 -8.454 -46.991 1.00 58.72 945 MET A C 1
ATOM 7520 O O . MET A 1 945 ? 17.313 -7.441 -47.162 1.00 58.72 945 MET A O 1
ATOM 7524 N N . GLN A 1 946 ? 17.603 -9.449 -46.188 1.00 65.25 946 GLN A N 1
ATOM 7525 C CA . GLN A 1 946 ? 16.372 -9.439 -45.391 1.00 65.25 946 GLN A CA 1
ATOM 7526 C C . GLN A 1 946 ? 16.363 -8.275 -44.392 1.00 65.25 946 GLN A C 1
ATOM 7528 O O . GLN A 1 946 ? 15.353 -7.589 -44.301 1.00 65.25 946 GLN A O 1
ATOM 7533 N N . SER A 1 947 ? 17.472 -7.987 -43.701 1.00 67.38 947 SER A N 1
ATOM 7534 C CA . SER A 1 947 ? 17.610 -6.836 -42.797 1.00 67.38 947 SER A CA 1
ATOM 7535 C C . SER A 1 947 ? 17.378 -5.512 -43.526 1.00 67.38 947 SER A C 1
ATOM 7537 O O . SER A 1 947 ? 16.596 -4.680 -43.063 1.00 67.38 947 SER A O 1
ATOM 7539 N N . LEU A 1 948 ? 18.000 -5.317 -44.697 1.00 75.25 948 LEU A N 1
ATOM 7540 C CA . LEU A 1 948 ? 17.808 -4.105 -45.498 1.00 75.25 948 LEU A CA 1
ATOM 7541 C C . LEU A 1 948 ? 16.368 -3.993 -46.028 1.00 75.25 948 LEU A C 1
ATOM 7543 O O . LEU A 1 948 ? 15.767 -2.921 -45.952 1.00 75.25 948 LEU A O 1
ATOM 7547 N N . GLN A 1 949 ? 15.800 -5.092 -46.533 1.00 63.81 949 GLN A N 1
ATOM 7548 C CA . GLN A 1 949 ? 14.428 -5.163 -47.040 1.00 63.81 949 GLN A CA 1
ATOM 7549 C C . GLN A 1 949 ? 13.403 -4.909 -45.928 1.00 63.81 949 GLN A C 1
ATOM 7551 O O . GLN A 1 949 ? 12.505 -4.085 -46.100 1.00 63.81 949 GLN A O 1
ATOM 7556 N N . HIS A 1 950 ? 13.553 -5.567 -44.778 1.00 65.31 950 HIS A N 1
ATOM 7557 C CA . HIS A 1 950 ? 12.694 -5.397 -43.612 1.00 65.31 950 HIS A CA 1
ATOM 7558 C C . HIS A 1 950 ? 12.776 -3.964 -43.096 1.00 65.31 950 HIS A C 1
ATOM 7560 O O . HIS A 1 950 ? 11.739 -3.334 -42.925 1.00 65.31 950 HIS A O 1
ATOM 7566 N N . TRP A 1 951 ? 13.979 -3.393 -42.958 1.00 73.75 951 TRP A N 1
ATOM 7567 C CA . TRP A 1 951 ? 14.148 -1.990 -42.575 1.00 73.75 951 TRP A CA 1
ATOM 7568 C C . TRP A 1 951 ? 13.454 -1.029 -43.554 1.00 73.75 951 TRP A C 1
ATOM 7570 O O . TRP A 1 951 ? 12.792 -0.082 -43.122 1.00 73.75 951 TRP A O 1
ATOM 7580 N N . PHE A 1 952 ? 13.556 -1.274 -44.864 1.00 58.78 952 PHE A N 1
ATOM 7581 C CA . PHE A 1 952 ? 12.925 -0.436 -45.887 1.00 58.78 952 PHE A CA 1
ATOM 7582 C C . PHE A 1 952 ? 11.390 -0.532 -45.838 1.00 58.78 952 PHE A C 1
ATOM 7584 O O . PHE A 1 952 ? 10.701 0.491 -45.826 1.00 58.78 952 PHE A O 1
ATOM 7591 N N . LEU A 1 953 ? 10.852 -1.754 -45.744 1.00 57.03 953 LEU A N 1
ATOM 7592 C CA . LEU A 1 953 ? 9.416 -2.021 -45.624 1.00 57.03 953 LEU A CA 1
ATOM 7593 C C . LEU A 1 953 ? 8.844 -1.468 -44.314 1.00 57.03 953 LEU A C 1
ATOM 7595 O O . LEU A 1 953 ? 7.809 -0.808 -44.331 1.00 57.03 953 LEU A O 1
ATOM 7599 N N . GLN A 1 954 ? 9.527 -1.681 -43.191 1.00 57.66 954 GLN A N 1
ATOM 7600 C CA . GLN A 1 954 ? 9.129 -1.197 -41.872 1.00 57.66 954 GLN A CA 1
ATOM 7601 C C . GLN A 1 954 ? 9.142 0.336 -41.815 1.00 57.66 954 GLN A C 1
ATOM 7603 O O . GLN A 1 954 ? 8.156 0.948 -41.408 1.00 57.66 954 GLN A O 1
ATOM 7608 N N . THR A 1 955 ? 10.200 0.976 -42.325 1.00 58.31 955 THR A N 1
ATOM 7609 C CA . THR A 1 955 ? 10.289 2.445 -42.413 1.00 58.31 955 THR A CA 1
ATOM 7610 C C . THR A 1 955 ? 9.154 3.025 -43.263 1.00 58.31 955 THR A C 1
ATOM 7612 O O . THR A 1 955 ? 8.544 4.025 -42.872 1.00 58.31 955 THR A O 1
ATOM 7615 N N . ALA A 1 956 ? 8.810 2.375 -44.381 1.00 50.78 956 ALA A N 1
ATOM 7616 C CA . ALA A 1 956 ? 7.676 2.766 -45.217 1.00 50.78 956 ALA A CA 1
ATOM 7617 C C . ALA A 1 956 ? 6.309 2.549 -44.536 1.00 50.78 956 ALA A C 1
ATOM 7619 O O . ALA A 1 956 ? 5.392 3.335 -44.763 1.00 50.78 956 ALA A O 1
ATOM 7620 N N . ARG A 1 957 ? 6.165 1.505 -43.707 1.00 48.16 957 ARG A N 1
ATOM 7621 C CA . ARG A 1 957 ? 4.894 1.091 -43.084 1.00 48.16 957 ARG A CA 1
ATOM 7622 C C . ARG A 1 957 ? 4.581 1.820 -41.775 1.00 48.16 957 ARG A C 1
ATOM 7624 O O . ARG A 1 957 ? 3.411 2.052 -41.487 1.00 48.16 957 ARG A O 1
ATOM 7631 N N . GLU A 1 958 ? 5.601 2.176 -40.994 1.00 46.19 958 GLU A N 1
ATOM 7632 C CA . GLU A 1 958 ? 5.446 2.716 -39.633 1.00 46.19 958 GLU A CA 1
ATOM 7633 C C . GLU A 1 958 ? 5.653 4.233 -39.524 1.00 46.19 958 GLU A C 1
ATOM 7635 O O . GLU A 1 958 ? 5.110 4.856 -38.613 1.00 46.19 958 GLU A O 1
ATOM 7640 N N . ARG A 1 959 ? 6.462 4.845 -40.406 1.00 52.22 959 ARG A N 1
ATOM 7641 C CA . ARG A 1 959 ? 6.914 6.246 -40.241 1.00 52.22 959 ARG A CA 1
ATOM 7642 C C . ARG A 1 959 ? 6.549 7.188 -41.387 1.00 52.22 959 ARG A C 1
ATOM 7644 O O . ARG A 1 959 ? 6.728 8.398 -41.265 1.00 52.22 959 ARG A O 1
ATOM 7651 N N . CYS A 1 960 ? 5.983 6.668 -42.472 1.00 44.47 960 CYS A N 1
ATOM 7652 C CA . CYS A 1 960 ? 5.371 7.463 -43.534 1.00 44.47 960 CYS A CA 1
ATOM 7653 C C . CYS A 1 960 ? 3.875 7.147 -43.610 1.00 44.47 960 CYS A C 1
ATOM 7655 O O . CYS A 1 960 ? 3.470 6.191 -44.263 1.00 44.47 960 CYS A O 1
ATOM 7657 N N . ASP A 1 961 ? 3.042 7.957 -42.951 1.00 42.78 961 ASP A N 1
ATOM 7658 C CA . ASP A 1 961 ? 1.589 7.777 -43.001 1.00 42.78 961 ASP A CA 1
ATOM 7659 C C . ASP A 1 961 ? 1.064 7.931 -44.440 1.00 42.78 961 ASP A C 1
ATOM 7661 O O . ASP A 1 961 ? 1.045 9.027 -45.009 1.00 42.78 961 ASP A O 1
ATOM 7665 N N . LEU A 1 962 ? 0.579 6.826 -45.013 1.00 40.78 962 LEU A N 1
ATOM 7666 C CA . LEU A 1 962 ? -0.048 6.786 -46.336 1.00 40.78 962 LEU A CA 1
ATOM 7667 C C . LEU A 1 962 ? -1.267 7.726 -46.444 1.00 40.78 962 LEU A C 1
ATOM 7669 O O . LEU A 1 962 ? -1.648 8.116 -47.549 1.00 40.78 962 LEU A O 1
ATOM 7673 N N . ARG A 1 963 ? -1.866 8.147 -45.320 1.00 39.34 963 ARG A N 1
ATOM 7674 C CA . ARG A 1 963 ? -3.002 9.080 -45.281 1.00 39.34 963 ARG A CA 1
ATOM 7675 C C . ARG A 1 963 ? -2.581 10.549 -45.405 1.00 39.34 963 ARG A C 1
ATOM 7677 O O . ARG A 1 963 ? -3.395 11.343 -45.887 1.00 39.34 963 ARG A O 1
ATOM 7684 N N . LEU A 1 964 ? -1.322 10.920 -45.124 1.00 37.69 964 LEU A N 1
ATOM 7685 C CA . LEU A 1 964 ? -0.805 12.283 -45.370 1.00 37.69 964 LEU A CA 1
ATOM 7686 C C . LEU A 1 964 ? -0.852 12.673 -46.862 1.00 37.69 964 LEU A C 1
ATOM 7688 O O . LEU A 1 964 ? -0.942 13.856 -47.196 1.00 37.69 964 LEU A O 1
ATOM 7692 N N . PHE A 1 965 ? -0.897 11.695 -47.771 1.00 38.19 965 PHE A N 1
ATOM 7693 C CA . PHE A 1 965 ? -1.062 11.927 -49.211 1.00 38.19 965 PHE A CA 1
ATOM 7694 C C . PHE A 1 965 ? -2.485 12.331 -49.635 1.00 38.19 965 PHE A C 1
ATOM 7696 O O . PHE A 1 965 ? -2.665 12.838 -50.744 1.00 38.19 965 PHE A O 1
ATOM 7703 N N . SER A 1 966 ? -3.495 12.174 -48.769 1.00 34.59 966 SER A N 1
ATOM 7704 C CA . SER A 1 966 ? -4.860 12.654 -49.047 1.00 34.59 966 SER A CA 1
ATOM 7705 C C . SER A 1 966 ? -5.018 14.173 -48.868 1.00 34.59 966 SER A C 1
ATOM 7707 O O . SER A 1 966 ? -5.870 14.776 -49.520 1.00 34.59 966 SER A O 1
ATOM 7709 N N . GLY A 1 967 ? -4.165 14.802 -48.045 1.00 34.72 967 GLY A N 1
ATOM 7710 C CA . GLY A 1 967 ? -4.168 16.248 -47.779 1.00 34.72 967 GLY A CA 1
ATOM 7711 C C . GLY A 1 967 ? -3.218 17.079 -48.653 1.00 34.72 967 GLY A C 1
ATOM 7712 O O . GLY A 1 967 ? -3.362 18.299 -48.732 1.00 34.72 967 GLY A O 1
ATOM 7713 N N . LEU A 1 968 ? -2.256 16.449 -49.335 1.00 33.25 968 LEU A N 1
ATOM 7714 C CA . LEU A 1 968 ? -1.302 17.134 -50.209 1.00 33.25 968 LEU A CA 1
ATOM 7715 C C . LEU A 1 968 ? -1.872 17.336 -51.623 1.00 33.25 968 LEU A C 1
ATOM 7717 O O . LEU A 1 968 ? -2.102 16.378 -52.368 1.00 33.25 968 LEU A O 1
ATOM 7721 N N . GLN A 1 969 ? -2.022 18.601 -52.035 1.00 32.16 969 GLN A N 1
ATOM 7722 C CA . GLN A 1 969 ? -2.255 18.972 -53.437 1.00 32.16 969 GLN A CA 1
ATOM 7723 C C . GLN A 1 969 ? -0.971 18.814 -54.267 1.00 32.16 969 GLN A C 1
ATOM 7725 O O . GLN A 1 969 ? -0.339 19.784 -54.680 1.00 32.16 969 GLN A O 1
ATOM 7730 N N . LEU A 1 970 ? -0.589 17.563 -54.516 1.00 37.06 970 LEU A N 1
ATOM 7731 C CA . LEU A 1 970 ? 0.356 17.203 -55.568 1.00 37.06 970 LEU A CA 1
ATOM 7732 C C . LEU A 1 970 ? -0.390 17.091 -56.901 1.00 37.06 970 LEU A C 1
ATOM 7734 O O . LEU A 1 970 ? -1.514 16.586 -56.948 1.00 37.06 970 LEU A O 1
ATOM 7738 N N . SER A 1 971 ? 0.240 17.552 -57.983 1.00 45.03 971 SER A N 1
ATOM 7739 C CA . SER A 1 971 ? -0.280 17.358 -59.337 1.00 45.03 971 SER A CA 1
ATOM 7740 C C . SER A 1 971 ? -0.382 15.869 -59.675 1.00 45.03 971 SER A C 1
ATOM 7742 O O . SER A 1 971 ? 0.330 15.034 -59.116 1.00 45.03 971 SER A O 1
ATOM 7744 N N . GLU A 1 972 ? -1.262 15.542 -60.620 1.00 36.53 972 GLU A N 1
ATOM 7745 C CA . GLU A 1 972 ? -1.609 14.174 -61.031 1.00 36.53 972 GLU A CA 1
ATOM 7746 C C . GLU A 1 972 ? -0.367 13.305 -61.324 1.00 36.53 972 GLU A C 1
ATOM 7748 O O . GLU A 1 972 ? -0.275 12.167 -60.871 1.00 36.53 972 GLU A O 1
ATOM 7753 N N . THR A 1 973 ? 0.660 13.901 -61.938 1.00 39.44 973 THR A N 1
ATOM 7754 C CA . THR A 1 973 ? 1.960 13.278 -62.241 1.00 39.44 973 THR A CA 1
ATOM 7755 C C . THR A 1 973 ? 2.762 12.868 -60.997 1.00 39.44 973 THR A C 1
ATOM 7757 O O . THR A 1 973 ? 3.478 11.873 -61.030 1.00 39.44 973 THR A O 1
ATOM 7760 N N . GLY A 1 974 ? 2.654 13.613 -59.890 1.00 35.97 974 GLY A N 1
ATOM 7761 C CA . GLY A 1 974 ? 3.388 13.340 -58.647 1.00 35.97 974 GLY A CA 1
ATOM 7762 C C . GLY A 1 974 ? 2.826 12.162 -57.848 1.00 35.97 974 GLY A C 1
ATOM 7763 O O . GLY A 1 974 ? 3.576 11.495 -57.137 1.00 35.97 974 GLY A O 1
ATOM 7764 N N . ARG A 1 975 ? 1.527 11.863 -58.002 1.00 40.75 975 ARG A N 1
ATOM 7765 C CA . ARG A 1 975 ? 0.915 10.643 -57.448 1.00 40.75 975 ARG A CA 1
ATOM 7766 C C . ARG A 1 975 ? 1.346 9.407 -58.230 1.00 40.75 975 ARG A C 1
ATOM 7768 O O . ARG A 1 975 ? 1.664 8.395 -57.615 1.00 40.75 975 ARG A O 1
ATOM 7775 N N . THR A 1 976 ? 1.415 9.513 -59.559 1.00 40.50 976 THR A N 1
ATOM 7776 C CA . THR A 1 976 ? 1.946 8.447 -60.418 1.00 40.50 976 THR A CA 1
ATOM 7777 C C . THR A 1 976 ? 3.401 8.141 -60.056 1.00 40.50 976 THR A C 1
ATOM 7779 O O . THR A 1 976 ? 3.703 7.007 -59.717 1.00 40.50 976 THR A O 1
ATOM 7782 N N . TYR A 1 977 ? 4.270 9.157 -59.997 1.00 37.53 977 TYR A N 1
ATOM 7783 C CA . TYR A 1 977 ? 5.711 8.981 -59.763 1.00 37.53 977 TYR A CA 1
ATOM 7784 C C . TYR A 1 977 ? 6.051 8.258 -58.444 1.00 37.53 977 TYR A C 1
ATOM 7786 O O . TYR A 1 977 ? 6.887 7.361 -58.425 1.00 37.53 977 TYR A O 1
ATOM 7794 N N . LEU A 1 978 ? 5.395 8.611 -57.330 1.00 40.97 978 LEU A N 1
ATOM 7795 C CA . LEU A 1 978 ? 5.618 7.928 -56.046 1.00 40.97 978 LEU A CA 1
ATOM 7796 C C . LEU A 1 978 ? 5.012 6.520 -56.011 1.00 40.97 978 LEU A C 1
ATOM 7798 O O . LEU A 1 978 ? 5.618 5.618 -55.434 1.00 40.97 978 LEU A O 1
ATOM 7802 N N . GLY A 1 979 ? 3.852 6.327 -56.648 1.00 40.69 979 GLY A N 1
ATOM 7803 C CA . GLY A 1 979 ? 3.224 5.015 -56.781 1.00 40.69 979 GLY A CA 1
ATOM 7804 C C . GLY A 1 979 ? 4.098 4.038 -57.565 1.00 40.69 979 GLY A C 1
ATOM 7805 O O . GLY A 1 979 ? 4.332 2.925 -57.094 1.00 40.69 979 GLY A O 1
ATOM 7806 N N . THR A 1 980 ? 4.639 4.451 -58.716 1.00 39.19 980 THR A N 1
ATOM 7807 C CA . THR A 1 980 ? 5.456 3.546 -59.529 1.00 39.19 980 THR A CA 1
ATOM 7808 C C . THR A 1 980 ? 6.859 3.327 -58.969 1.00 39.19 980 THR A C 1
ATOM 7810 O O . THR A 1 980 ? 7.344 2.206 -59.055 1.00 39.19 980 THR A O 1
ATOM 7813 N N . VAL A 1 981 ? 7.494 4.309 -58.313 1.00 39.47 981 VAL A N 1
ATOM 7814 C CA . VAL A 1 981 ? 8.782 4.076 -57.621 1.00 39.47 981 VAL A CA 1
ATOM 7815 C C . VAL A 1 981 ? 8.640 3.006 -56.529 1.00 39.47 981 VAL A C 1
ATOM 7817 O O . VAL A 1 981 ? 9.499 2.132 -56.420 1.00 39.47 981 VAL A O 1
ATOM 7820 N N . PHE A 1 982 ? 7.538 3.010 -55.769 1.00 44.81 982 PHE A N 1
ATOM 7821 C CA . PHE A 1 982 ? 7.242 1.939 -54.809 1.00 44.81 982 PHE A CA 1
ATOM 7822 C C . PHE A 1 982 ? 6.904 0.605 -55.490 1.00 44.81 982 PHE A C 1
ATOM 7824 O O . PHE A 1 982 ? 7.388 -0.438 -55.053 1.00 44.81 982 PHE A O 1
ATOM 7831 N N . ALA A 1 983 ? 6.115 0.623 -56.569 1.00 39.25 983 ALA A N 1
ATOM 7832 C CA . ALA A 1 983 ? 5.764 -0.589 -57.307 1.00 39.25 983 ALA A CA 1
ATOM 7833 C C . ALA A 1 983 ? 6.985 -1.248 -57.975 1.00 39.25 983 ALA A C 1
ATOM 7835 O O . ALA A 1 983 ? 7.100 -2.467 -57.955 1.00 39.25 983 ALA A O 1
ATOM 7836 N N . ILE A 1 984 ? 7.921 -0.464 -58.519 1.00 40.38 984 ILE A N 1
ATOM 7837 C CA . ILE A 1 984 ? 9.172 -0.955 -59.114 1.00 40.38 984 ILE A CA 1
ATOM 7838 C C . ILE A 1 984 ? 10.102 -1.500 -58.034 1.00 40.38 984 ILE A C 1
ATOM 7840 O O . ILE A 1 984 ? 10.664 -2.572 -58.225 1.00 40.38 984 ILE A O 1
ATOM 7844 N N . ALA A 1 985 ? 10.227 -0.826 -56.885 1.00 41.84 985 ALA A N 1
ATOM 7845 C CA . ALA A 1 985 ? 11.025 -1.337 -55.771 1.00 41.84 985 ALA A CA 1
ATOM 7846 C C . ALA A 1 985 ? 10.513 -2.704 -55.281 1.00 41.84 985 ALA A C 1
ATOM 7848 O O . ALA A 1 985 ? 11.303 -3.631 -55.138 1.00 41.84 985 ALA A O 1
ATOM 7849 N N . LEU A 1 986 ? 9.196 -2.861 -55.099 1.00 41.53 986 LEU A N 1
ATOM 7850 C CA . LEU A 1 986 ? 8.589 -4.147 -54.733 1.00 41.53 986 LEU A CA 1
ATOM 7851 C C . LEU A 1 986 ? 8.760 -5.209 -55.835 1.00 41.53 986 LEU A C 1
ATOM 7853 O O . LEU A 1 986 ? 9.136 -6.339 -55.545 1.00 41.53 986 LEU A O 1
ATOM 7857 N N . ARG A 1 987 ? 8.558 -4.844 -57.105 1.00 37.81 987 ARG A N 1
ATOM 7858 C CA . ARG A 1 987 ? 8.591 -5.781 -58.238 1.00 37.81 987 ARG A CA 1
ATOM 7859 C C . ARG A 1 987 ? 10.002 -6.215 -58.663 1.00 37.81 987 ARG A C 1
ATOM 7861 O O . ARG A 1 987 ? 10.158 -7.297 -59.223 1.00 37.81 987 ARG A O 1
ATOM 7868 N N . GLU A 1 988 ? 11.026 -5.395 -58.429 1.00 41.25 988 GLU A N 1
ATOM 7869 C CA . GLU A 1 988 ? 12.435 -5.785 -58.609 1.00 41.25 988 GLU A CA 1
ATOM 7870 C C . GLU A 1 988 ? 12.933 -6.643 -57.431 1.00 41.25 988 GLU A C 1
ATOM 7872 O O . GLU A 1 988 ? 13.749 -7.537 -57.642 1.00 41.25 988 GLU A O 1
ATOM 7877 N N . ILE A 1 989 ? 12.388 -6.452 -56.219 1.00 43.62 989 ILE A N 1
ATOM 7878 C CA . ILE A 1 989 ? 12.592 -7.373 -55.085 1.00 43.62 989 ILE A CA 1
ATOM 7879 C C . ILE A 1 989 ? 11.969 -8.750 -55.391 1.00 43.62 989 ILE A C 1
ATOM 7881 O O . ILE A 1 989 ? 12.623 -9.765 -55.176 1.00 43.62 989 ILE A O 1
ATOM 7885 N N . GLU A 1 990 ? 10.768 -8.802 -55.982 1.00 38.47 990 GLU A N 1
ATOM 7886 C CA . GLU A 1 990 ? 10.140 -10.055 -56.455 1.00 38.47 990 GLU A CA 1
ATOM 7887 C C . GLU A 1 990 ? 10.876 -10.728 -57.633 1.00 38.47 990 GLU A C 1
ATOM 7889 O O . GLU A 1 990 ? 10.739 -11.934 -57.834 1.00 38.47 990 GLU A O 1
ATOM 7894 N N . GLN A 1 991 ? 11.636 -9.977 -58.441 1.00 35.28 991 GLN A N 1
ATOM 7895 C CA . GLN A 1 991 ? 12.370 -10.508 -59.604 1.00 35.28 991 GLN A CA 1
ATOM 7896 C C . GLN A 1 991 ? 13.835 -10.864 -59.317 1.00 35.28 991 GLN A C 1
ATOM 7898 O O . GLN A 1 991 ? 14.521 -11.394 -60.200 1.00 35.28 991 GLN A O 1
ATOM 7903 N N . PHE A 1 992 ? 14.323 -10.626 -58.099 1.00 39.34 992 PHE A N 1
ATOM 7904 C CA . PHE A 1 992 ? 15.607 -11.162 -57.666 1.00 39.34 992 PHE A CA 1
ATOM 7905 C C . PHE A 1 992 ? 15.537 -12.702 -57.655 1.00 39.34 992 PHE A C 1
ATOM 7907 O O . PHE A 1 992 ? 14.548 -13.260 -57.178 1.00 39.34 992 PHE A O 1
ATOM 7914 N N . PRO A 1 993 ? 16.546 -13.434 -58.167 1.00 37.16 993 PRO A N 1
ATOM 7915 C CA . PRO A 1 993 ? 16.517 -14.895 -58.184 1.00 37.16 993 PRO A CA 1
ATOM 7916 C C . PRO A 1 993 ? 16.750 -15.462 -56.773 1.00 37.16 993 PRO A C 1
ATOM 7918 O O . PRO A 1 993 ? 17.852 -15.886 -56.421 1.00 37.16 993 PRO A O 1
ATOM 7921 N N . LEU A 1 994 ? 15.673 -15.498 -55.982 1.00 45.38 994 LEU A N 1
ATOM 7922 C CA . LEU A 1 994 ? 15.597 -16.010 -54.607 1.00 45.38 994 LEU A CA 1
ATOM 7923 C C . LEU A 1 994 ? 16.018 -17.482 -54.463 1.00 45.38 994 LEU A C 1
ATOM 7925 O O . LEU A 1 994 ? 16.304 -17.932 -53.360 1.00 45.38 994 LEU A O 1
ATOM 7929 N N . SER A 1 995 ? 16.182 -18.209 -55.573 1.00 41.72 995 SER A N 1
ATOM 7930 C CA . SER A 1 995 ? 16.768 -19.556 -55.621 1.00 41.72 995 SER A CA 1
ATOM 7931 C C . SER A 1 995 ? 18.174 -19.673 -55.012 1.00 41.72 995 SER A C 1
ATOM 7933 O O . SER A 1 995 ? 18.643 -20.787 -54.813 1.00 41.72 995 SER A O 1
ATOM 7935 N N . ALA A 1 996 ? 18.866 -18.556 -54.757 1.00 41.53 996 ALA A N 1
ATOM 7936 C CA . ALA A 1 996 ? 20.149 -18.527 -54.048 1.00 41.53 996 ALA A CA 1
ATOM 7937 C C . ALA A 1 996 ? 20.024 -18.365 -52.515 1.00 41.53 996 ALA A C 1
ATOM 7939 O O . ALA A 1 996 ? 21.027 -18.496 -51.826 1.00 41.53 996 ALA A O 1
ATOM 7940 N N . CYS A 1 997 ? 18.828 -18.083 -51.983 1.00 42.69 997 CYS A N 1
ATOM 7941 C CA . CYS A 1 997 ? 18.586 -17.932 -50.540 1.00 42.69 997 CYS A CA 1
ATOM 7942 C C . CYS A 1 997 ? 17.954 -19.162 -49.872 1.00 42.69 997 CYS A C 1
ATOM 7944 O O . CYS A 1 997 ? 17.792 -19.172 -48.653 1.00 42.69 997 CYS A O 1
ATOM 7946 N N . GLY A 1 998 ? 17.616 -20.195 -50.651 1.00 46.16 998 GLY A N 1
ATOM 7947 C CA . GLY A 1 998 ? 16.933 -21.388 -50.152 1.00 46.16 998 GLY A CA 1
ATOM 7948 C C . GLY A 1 998 ? 15.549 -21.090 -49.569 1.00 46.16 998 GLY A C 1
ATOM 7949 O O . GLY A 1 998 ? 15.053 -19.965 -49.618 1.00 46.16 998 GLY A O 1
ATOM 7950 N N . ASP A 1 999 ? 14.925 -22.111 -48.990 1.00 42.62 999 ASP A N 1
ATOM 7951 C CA . ASP A 1 999 ? 13.517 -22.067 -48.569 1.00 42.62 999 ASP A CA 1
ATOM 7952 C C . ASP A 1 999 ? 13.264 -21.240 -47.283 1.00 42.62 999 ASP A C 1
ATOM 7954 O O . ASP A 1 999 ? 12.166 -21.255 -46.739 1.00 42.62 999 ASP A O 1
ATOM 7958 N N . GLN A 1 1000 ? 14.252 -20.472 -46.800 1.00 35.59 1000 GLN A N 1
ATOM 7959 C CA . GLN A 1 1000 ? 14.153 -19.594 -45.617 1.00 35.59 1000 GLN A CA 1
ATOM 7960 C C . GLN A 1 1000 ? 13.487 -18.226 -45.903 1.00 35.59 1000 GLN A C 1
ATOM 7962 O O . GLN A 1 1000 ? 13.750 -17.250 -45.193 1.00 35.59 1000 GLN A O 1
ATOM 7967 N N . LEU A 1 1001 ? 12.697 -18.111 -46.977 1.00 32.97 1001 LEU A N 1
ATOM 7968 C CA . LEU A 1 1001 ? 12.160 -16.828 -47.462 1.00 32.97 1001 LEU A CA 1
ATOM 7969 C C . LEU A 1 1001 ? 10.694 -16.869 -47.937 1.00 32.97 1001 LEU A C 1
ATOM 7971 O O . LEU A 1 1001 ? 10.230 -15.875 -48.494 1.00 32.97 1001 LEU A O 1
ATOM 7975 N N . ASN A 1 1002 ? 9.980 -17.979 -47.708 1.00 31.80 1002 ASN A N 1
ATOM 7976 C CA . ASN A 1 1002 ? 8.515 -18.056 -47.832 1.00 31.80 1002 ASN A CA 1
ATOM 7977 C C . ASN A 1 1002 ? 7.842 -17.702 -46.499 1.00 31.80 1002 ASN A C 1
ATOM 7979 O O . ASN A 1 1002 ? 8.302 -18.239 -45.469 1.00 31.80 1002 ASN A O 1
#

Foldseek 3Di:
DDDDDDDDDDDDDDDDDDPPPQPVVLVLLQLLQVQLQVLCQVCLVVLQVLFVQWQAFDQPPLDPLRQFSQGGDLQQAPGGKWKWWDKQDPVPTDIDRAQDWDDDSFKIWGWHPGNFTKIKMKGAQDPPDIKTKMKIKTFGPDDVFKDWDKDWDWDDDPQKIKTWMWTKIWWAQAWIKIKIKIKIDRCVPFVWDAQPDWDWDQPPDPPGIGMTMTIRHDRTHIMMIMITITIHADPVNTHDDRDNSSVNSSVNVSVVSSVVSPDPPPPDPPPPPVVPDVVVVVVVVLLVVLCQVCLVVLQVLAVQFDQFDCPDFQAFRCCSPQQQFNRFFWKWKDFDPDDIDTDGAQDWADDDQWIWHWHPDRFTKIKIFGALVVLPTFKMKMKTWGFRRLVQDFAWDKDWDQQQDAPQKGKTWIKIKGFQRQGKIKIKIKMKIDGCPQQVKDDFPDWAWPDFDRTNTTTITMIMTGDSIHRMMTMITITIHHGRDDDDPVSVSSSVNSSVVSVVVPRVPPDDDDDDDDDDDDDDDDDDDDDDDDDDDPPDDDDCDLVNLLVVLVLVLLCVLPPPFAPAFQQQDFDPVDPQRLFSCDSDPQFANTGKWKWKDKAPDGPDTDRAQDWDDDPFWIWHWYPGVFTKTKIKGADLPDAKMKIKIKIKGQGGDDAPWDKDKDWDKADDDFKIKTKMKIKTFGPDQAKIKIKIKMKMDGNPPVPPDQDDDQDQDDDDPNRIGMGMDMGIGNDNIMMIMITMGIHRRRDDDDPVSVNVSRRSSVVSSDDPDDDDDDDDDDDDDDDDDDDDDDDDADDPAPPHGPVQLVVQLVVLVVLVPDDDDQPALVSVLVSVLSSLVSNLVSLVVRVDDPPPVPCVVPPPPPPPSCVVSVVSVVVSVCSVVCPPPSSVVRHPPDPDDDDDDDDDDDDDDDDCPVVVVVVLVVVLVVQCVPDPALQSNVVSVVVSVVVVVCCCVPPDPPCVVVVDPDPPVVVVVVVVVVVVVVVVVVVPPCVSNPPPPD

Radius of gyration: 41.44 Å; chains: 1; bounding box: 105×84×123 Å

pLDDT: mean 70.4, std 21.23, range [24.48, 98.69]

Sequence (1002 aa):
MSFRKPNTPFYLVVGLLISAADSTTGQLGGEIIARALEDINAHSSNITTNVANFHQYDFDDFVEPVTTIQNGRFDMYTEGNQIKFWDDDPSQTTVVEYGETYRAQNYILSSVITYPFTALWWIDEQPINKESNIEVFSLVASSIDASFSSVNGSVEHDGYTLEYTTSQMFGSYSPSICQVFYIIENPVKWNSTVPQEVMLDTPGRPEYSFANTFYAIGDYGKIILGYSLLSKFESGGNGTEVTAQEVESVMSEMIRIIAISDSPNRPVPPPPQEPYRPEQELMVEMLMEDIENIADNITAGVPLWFPYKYDTNDSVIEDGGSDIYDFGNRIRFKKNRDLFKRAKYNQVYYYEDYQFYTRAIHPFVALMWIENQNASEATFTLQVDGNVGADQEGGILRYSSKNLTSGPFQVAYEVYHIHSADDPSVVEVYFTVGSTQVWNSIDSDSLEVISFTDETDEIVNSVRVIGRPQRFLLGYMLLSREGGRIITELQVRSALTTLTRGLGQFDSVVVDKEPENGENEPVDPVNPVNPLDPVDLTNGDIDDTPLIRFMNALATTSDVITQRHVYEWYEYIYDDTQAPVDSIINGGRDMFDVGNQISFIDDQDFVGLAEYDKYYRMQNFEALTRTTQPFFGLMWIRNPSAQNGSYEITVESTLGGNLSGMTSSYEGKVRQNGFGCDYKTFQVFNAQPRPSFCEVFFVIESRRHWNSVVGDTIERIFDFPDGFVMNTLRYTGSPQRVLMGCMLLSRMDGLPILESRIKYSLRSILSALEPPKTTNIDRRNVVISAPNSSLVEVKDDEAFLPNCTVKEVTQSLWKCEVIFRQPVPYSGPQSCVSKVTEFIDCAIQQLGTCEVGDKANILDSFAFPSFNFKFLTDSLRNLTKSLAGGSEPVTAFCFHAPLRLPYPHTVADIPMCNTGVPNQLLSKLTDFLYEFVWARDENDICRAMQSLQHWFLQTARERCDLRLFSGLQLSETGRTYLGTVFAIALREIEQFPLSACGDQLN

Organism: NCBI:txid59560

Secondary structure (DSSP, 8-state):
-----------------SSSSSHHHHHHHHHHHHHHHHHHHHTHHHHHHTSTTBPPPPP-TTSSS---B--SSSSSEEEEEEEEEEES-TTSPEE--TT-EEE-SSEEEEEE-SSSEEEEEEE----TT--EEEEEEEEE---TT-EEE--EEEEEETTEEEEEEEEEEE-BSS--EEEEEEEEE-TTTT-----SEEEEE-----TTB--EEEEEES---SEEEEEEEE-BEETTTEE----HHHHHHHHHHHHHHHHHHT-TTSPPPPP------HHHHHHHHHHHHHHHHHHHHHHTTSTTB------SSTT-BSSTTTTS-EEEEEEEEEETTPPPEEEPTT-EEE-SSEEEEEE-SSSEEEEEEE--TT----EEEEEEEEE---TT-SEEEEEEEEEEEETTEEEEEEEEEEESSSSPEEEEEEEEEE-TTTT--B--SEEEEEE--S-SSEEEEEEEEES--BSEEEEEEEEEETTTPPPPHHHHHHHHHHHHHHHGGGGGTT-----PPPPP-------------------------HHHHHHHHHHHHHHHHHHHH-SS--PPBP-TTSSS--S--B-STTSEEEEEEEEEEETTEEEEE--TT-EEE-SSEEEEEE--SSEEEEEEE--TT-SSEEEEEEEEEEE-S---PPEEEEEEEEEEBTEEEEEEEEEE--SSSS-EEEEEEEEEEETTTTTS---S---EEEE-TTSEEEEEEEEEE--SSEEEEEEEEEETT-----HHHHHHHHHHHHHTTSPP-PPP----------------------EEETTEEHHHHHHHHHHHHHHHSS----SSHHHHHHHHHHHHHHHHHHHHHTT--S-GGGGGG-SSSHHHHHHHHHHHHHHHHHHHTT-HHHHHHHHHS-SS-PPPPPPPP---SSS-HHHHHHHHHHHHHHHHHH--SHHHHHHHHHHHHHHHHHHHHHSS-GGGGGT----HHHHHHHHHHHHHHHHHHHHS-GGGSTTTT-